Protein AF-0000000076231695 (afdb_homodimer)

Solvent-accessible surface area (backbone atoms only — not comparable to full-atom values): 40391 Å² total; per-residue (Å²): 124,45,79,44,30,39,37,24,34,49,42,53,36,46,83,94,70,37,76,66,45,71,62,25,52,51,51,45,23,57,52,56,47,72,49,80,60,38,36,36,32,37,24,36,56,49,46,66,67,58,51,53,50,30,48,64,56,20,37,88,63,33,64,25,69,52,72,54,44,28,55,13,73,55,15,42,12,37,33,40,37,20,50,41,51,55,55,44,73,44,76,46,67,47,86,55,49,69,53,78,84,43,70,92,47,70,50,48,46,25,36,36,31,43,37,34,35,35,29,51,41,95,85,50,59,33,41,42,32,34,32,43,50,53,69,58,77,26,90,86,39,72,86,42,29,45,58,42,43,40,32,50,42,35,46,50,47,38,51,48,54,53,46,53,49,54,63,76,50,38,43,39,43,30,25,40,52,50,42,46,78,83,38,72,32,47,42,41,40,38,69,70,67,54,33,38,54,38,72,78,60,23,72,42,70,50,80,77,67,52,22,31,37,40,86,86,44,78,78,38,77,60,85,53,76,58,38,41,28,58,48,49,29,29,28,88,38,47,48,31,59,30,37,42,68,33,64,45,69,38,84,100,49,95,47,45,43,29,61,32,39,16,43,32,37,35,31,41,38,42,79,81,61,79,56,68,70,64,80,78,50,74,58,62,61,46,42,54,51,49,48,53,51,33,50,37,24,50,49,38,22,49,62,37,60,54,71,53,59,64,55,54,51,50,40,50,51,48,46,47,51,46,57,46,46,53,59,42,52,33,70,42,82,76,51,57,58,55,66,31,73,64,26,48,52,52,50,54,49,37,53,52,44,51,40,52,41,52,52,48,50,46,40,64,72,35,50,30,52,13,49,20,29,36,25,48,27,52,30,51,53,47,48,41,41,45,52,43,46,51,52,56,50,52,58,65,72,98,126,45,79,44,31,39,39,25,33,48,42,53,38,47,82,93,70,37,78,66,45,72,61,26,52,52,51,47,22,56,52,57,47,73,50,81,61,38,35,36,35,37,23,36,56,50,45,66,66,58,53,52,51,30,47,63,57,21,37,88,63,34,64,26,70,51,73,53,44,26,54,14,74,58,16,40,11,38,33,41,37,20,51,41,52,56,56,44,76,44,76,45,67,48,87,56,46,68,54,78,85,43,70,91,47,69,47,48,48,30,29,34,30,42,37,33,34,36,29,52,41,95,85,49,60,34,40,40,32,35,32,45,51,54,70,57,79,27,90,86,38,72,86,41,30,44,58,42,44,38,31,49,41,35,45,50,46,38,50,47,55,52,45,53,48,55,63,76,51,38,43,40,43,30,24,39,51,50,42,46,78,83,38,73,29,49,45,41,38,39,68,69,66,53,33,37,52,39,72,78,60,23,72,40,72,47,80,76,68,50,22,29,37,40,86,86,43,78,77,39,79,60,84,52,77,58,36,40,30,59,48,49,28,29,28,88,39,45,47,30,58,29,36,40,67,33,65,44,70,38,84,99,49,95,47,45,42,28,62,32,39,16,43,32,38,35,31,41,37,41,79,81,60,78,56,68,70,62,81,76,52,74,56,62,61,46,42,54,51,50,49,53,52,34,51,37,24,50,49,38,23,50,63,38,58,55,72,54,60,64,54,54,52,50,40,51,51,49,47,46,50,47,56,46,45,53,58,39,56,33,67,42,83,79,49,62,57,55,65,32,74,61,26,48,52,51,51,53,50,36,53,52,44,49,39,51,42,51,50,48,48,44,40,65,72,35,51,29,51,12,48,20,29,36,25,47,26,51,31,52,53,46,48,41,39,46,50,44,47,49,55,57,51,56,62,67,74,102

InterPro domains:
  IPR005135 Endonuclease/exonuclease/phosphatase [PF03372] (7-239)
  IPR036691 Endonuclease/exonuclease/phosphatase superfamily [G3DSA:3.60.10.10] (1-268)
  IPR036691 Endonuclease/exonuclease/phosphatase superfamily [SSF56219] (2-267)
  IPR038772 Sphingomyelinase C/Sphingomyelin phosphodiesterase 2-like [PTHR16320] (3-238)

Structure (mmCIF, N/CA/C/O backbone):
data_AF-0000000076231695-model_v1
#
loop_
_entity.id
_entity.type
_entity.pdbx_description
1 polymer 'sphingomyelin phosphodiesterase'
#
loop_
_atom_site.group_PDB
_atom_site.id
_atom_site.type_symbol
_atom_site.label_atom_id
_atom_site.label_alt_id
_atom_site.label_comp_id
_atom_site.label_asym_id
_atom_site.label_entity_id
_atom_site.label_seq_id
_atom_site.pdbx_PDB_ins_code
_atom_site.Cartn_x
_atom_site.Cartn_y
_atom_site.Cartn_z
_atom_site.occupancy
_atom_site.B_iso_or_equiv
_atom_site.auth_seq_id
_atom_site.auth_comp_id
_atom_site.auth_asym_id
_atom_site.auth_atom_id
_atom_site.pdbx_PDB_model_num
ATOM 1 N N . MET A 1 1 ? 27.047 -21.094 -11.945 1 81.19 1 MET A N 1
ATOM 2 C CA . MET A 1 1 ? 25.703 -21.156 -12.5 1 81.19 1 MET A CA 1
ATOM 3 C C . MET A 1 1 ? 24.859 -22.188 -11.758 1 81.19 1 MET A C 1
ATOM 5 O O . MET A 1 1 ? 25.359 -23.234 -11.352 1 81.19 1 MET A O 1
ATOM 9 N N . GLU A 1 2 ? 23.656 -21.672 -11.383 1 92.44 2 GLU A N 1
ATOM 10 C CA . GLU A 1 2 ? 22.703 -22.547 -10.695 1 92.44 2 GLU A CA 1
ATOM 11 C C . GLU A 1 2 ? 21.406 -22.656 -11.469 1 92.44 2 GLU A C 1
ATOM 13 O O . GLU A 1 2 ? 21.031 -21.75 -12.219 1 92.44 2 GLU A O 1
ATOM 18 N N . LYS A 1 3 ? 20.844 -23.828 -11.398 1 96.81 3 LYS A N 1
ATOM 19 C CA . LYS A 1 3 ? 19.562 -24.031 -12.062 1 96.81 3 LYS A CA 1
ATOM 20 C C . LYS A 1 3 ? 18.406 -23.828 -11.094 1 96.81 3 LYS A C 1
ATOM 22 O O . LYS A 1 3 ? 18.484 -24.203 -9.93 1 96.81 3 LYS A O 1
ATOM 27 N N . LEU A 1 4 ? 17.391 -23.219 -11.594 1 98.12 4 LEU A N 1
ATOM 28 C CA . LEU A 1 4 ? 16.172 -23 -10.812 1 98.12 4 LEU A CA 1
ATOM 29 C C . LEU A 1 4 ? 14.938 -23.391 -11.625 1 98.12 4 LEU A C 1
ATOM 31 O O . LEU A 1 4 ? 14.789 -22.984 -12.773 1 98.12 4 LEU A O 1
ATOM 35 N N . LYS A 1 5 ? 14.133 -24.188 -11.086 1 98.56 5 LYS A N 1
ATOM 36 C CA . LYS A 1 5 ? 12.844 -24.516 -11.68 1 98.56 5 LYS A CA 1
ATOM 37 C C . LYS A 1 5 ? 11.711 -23.766 -10.969 1 98.56 5 LYS A C 1
ATOM 39 O O . LYS A 1 5 ? 11.555 -23.875 -9.75 1 98.56 5 LYS A O 1
ATOM 44 N N . VAL A 1 6 ? 10.891 -22.953 -11.703 1 98.81 6 VAL A N 1
ATOM 45 C CA . VAL A 1 6 ? 9.875 -22.078 -11.125 1 98.81 6 VAL A CA 1
ATOM 46 C C . VAL A 1 6 ? 8.508 -22.406 -11.727 1 98.81 6 VAL A C 1
ATOM 48 O O . VAL A 1 6 ? 8.398 -22.672 -12.93 1 98.81 6 VAL A O 1
ATOM 51 N N . LEU A 1 7 ? 7.457 -22.391 -10.883 1 98.81 7 LEU A N 1
ATOM 52 C CA . LEU A 1 7 ? 6.082 -22.625 -11.312 1 98.81 7 LEU A CA 1
ATOM 53 C C . LEU A 1 7 ? 5.176 -21.469 -10.906 1 98.81 7 LEU A C 1
ATOM 55 O O . LEU A 1 7 ? 5.277 -20.953 -9.789 1 98.81 7 LEU A O 1
ATOM 59 N N . SER A 1 8 ? 4.332 -21.031 -11.773 1 98.75 8 SER A N 1
ATOM 60 C CA . SER A 1 8 ? 3.201 -20.156 -11.477 1 98.75 8 SER A CA 1
ATOM 61 C C . SER A 1 8 ? 1.878 -20.828 -11.828 1 98.75 8 SER A C 1
ATOM 63 O O . SER A 1 8 ? 1.738 -21.406 -12.906 1 98.75 8 SER A O 1
ATOM 65 N N . LEU A 1 9 ? 0.891 -20.797 -10.93 1 98.81 9 LEU A N 1
ATOM 66 C CA . LEU A 1 9 ? -0.422 -21.375 -11.203 1 98.81 9 LEU A CA 1
ATOM 67 C C . LEU A 1 9 ? -1.515 -20.609 -10.461 1 98.81 9 LEU A C 1
ATOM 69 O O . LEU A 1 9 ? -1.429 -20.422 -9.25 1 98.81 9 LEU A O 1
ATOM 73 N N . ASN A 1 10 ? -2.439 -20.109 -11.156 1 98.19 10 ASN A N 1
ATOM 74 C CA . ASN A 1 10 ? -3.709 -19.734 -10.547 1 98.19 10 ASN A CA 1
ATOM 75 C C . ASN A 1 10 ? -4.555 -20.953 -10.203 1 98.19 10 ASN A C 1
ATOM 77 O O . ASN A 1 10 ? -5.004 -21.672 -11.094 1 98.19 10 ASN A O 1
ATOM 81 N N . CYS A 1 11 ? -4.902 -21.109 -8.945 1 98.06 11 CYS A N 1
ATOM 82 C CA . CYS A 1 11 ? -5.488 -22.359 -8.469 1 98.06 11 CYS A CA 1
ATOM 83 C C . CYS A 1 11 ? -7.008 -22.312 -8.562 1 98.06 11 CYS A C 1
ATOM 85 O O . CYS A 1 11 ? -7.676 -23.328 -8.336 1 98.06 11 CYS A O 1
ATOM 87 N N . TRP A 1 12 ? -7.582 -21.219 -8.867 1 96.44 12 TRP A N 1
ATOM 88 C CA . TRP A 1 12 ? -9.031 -21.078 -8.938 1 96.44 12 TRP A CA 1
ATOM 89 C C . TRP A 1 12 ? -9.695 -21.609 -7.668 1 96.44 12 TRP A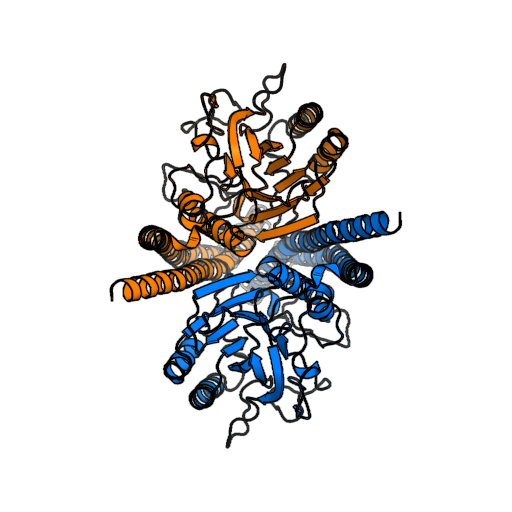 C 1
ATOM 91 O O . TRP A 1 12 ? -10.594 -22.453 -7.742 1 96.44 12 TRP A O 1
ATOM 101 N N . GLY A 1 13 ? -9.211 -21.156 -6.512 1 94.56 13 GLY A N 1
ATOM 102 C CA . GLY A 1 13 ? -9.625 -21.719 -5.238 1 94.56 13 GLY A CA 1
ATOM 103 C C . GLY A 1 13 ? -10.758 -20.953 -4.578 1 94.56 13 GLY A C 1
ATOM 104 O O . GLY A 1 13 ? -10.688 -20.641 -3.389 1 94.56 13 GLY A O 1
ATOM 105 N N . LEU A 1 14 ? -11.758 -20.609 -5.293 1 89.06 14 LEU A N 1
ATOM 106 C CA . LEU A 1 14 ? -12.906 -19.906 -4.746 1 89.06 14 LEU A CA 1
ATOM 107 C C . LEU A 1 14 ? -13.867 -20.875 -4.059 1 89.06 14 LEU A C 1
ATOM 109 O O . LEU A 1 14 ? -14.555 -21.656 -4.727 1 89.06 14 LEU A O 1
ATOM 113 N N . ARG A 1 15 ? -14.023 -20.688 -2.805 1 88.12 15 ARG A N 1
ATOM 114 C CA . ARG A 1 15 ? -14.914 -21.578 -2.051 1 88.12 15 ARG A CA 1
ATOM 115 C C . ARG A 1 15 ? -16.359 -21.422 -2.523 1 88.12 15 ARG A C 1
ATOM 117 O O . ARG A 1 15 ? -16.844 -20.312 -2.719 1 88.12 15 ARG A O 1
ATOM 124 N N . PHE A 1 16 ? -17.094 -22.438 -2.824 1 87.12 16 PHE A N 1
ATOM 125 C CA . PHE A 1 16 ? -18.5 -22.547 -3.189 1 87.12 16 PHE A CA 1
ATOM 126 C C . PHE A 1 16 ? -18.703 -22.234 -4.668 1 87.12 16 PHE A C 1
ATOM 128 O O . PHE A 1 16 ? -19.766 -22.531 -5.234 1 87.12 16 PHE A O 1
ATOM 135 N N . LEU A 1 17 ? -17.703 -21.625 -5.312 1 87.12 17 LEU A N 1
ATOM 136 C CA . LEU A 1 17 ? -17.875 -21.25 -6.711 1 87.12 17 LEU A CA 1
ATOM 137 C C . LEU A 1 17 ? -17.062 -22.156 -7.621 1 87.12 17 LEU A C 1
ATOM 139 O O . LEU A 1 17 ? -17.547 -22.578 -8.68 1 87.12 17 LEU A O 1
ATOM 143 N N . SER A 1 18 ? -15.867 -22.453 -7.184 1 93.56 18 SER A N 1
ATOM 144 C CA . SER A 1 18 ? -15.016 -23.312 -7.992 1 93.56 18 SER A CA 1
ATOM 145 C C . SER A 1 18 ? -15.469 -24.766 -7.922 1 93.56 18 SER A C 1
ATOM 147 O O . SER A 1 18 ? -15.844 -25.25 -6.855 1 93.56 18 SER A O 1
ATOM 149 N N . LYS A 1 19 ? -15.445 -25.438 -9.016 1 94.81 19 LYS A N 1
ATOM 150 C CA . LYS A 1 19 ? -15.852 -26.844 -9.094 1 94.81 19 LYS A CA 1
ATOM 151 C C . LYS A 1 19 ? -14.75 -27.766 -8.602 1 94.81 19 LYS A C 1
ATOM 153 O O . LYS A 1 19 ? -13.562 -27.5 -8.812 1 94.81 19 LYS A O 1
ATOM 158 N N . ASP A 1 20 ? -15.172 -28.844 -7.902 1 96.44 20 ASP A N 1
ATOM 159 C CA . ASP A 1 20 ? -14.273 -29.922 -7.484 1 96.44 20 ASP A CA 1
ATOM 160 C C . ASP A 1 20 ? -13.094 -29.375 -6.688 1 96.44 20 ASP A C 1
ATOM 162 O O . ASP A 1 20 ? -11.969 -29.844 -6.832 1 96.44 20 ASP A O 1
ATOM 166 N N . LEU A 1 21 ? -13.266 -28.359 -5.922 1 97 21 LEU A N 1
ATOM 167 C CA . LEU A 1 21 ? -12.203 -27.562 -5.312 1 97 21 LEU A CA 1
ATOM 168 C C . LEU A 1 21 ? -11.328 -28.422 -4.406 1 97 21 LEU A C 1
ATOM 170 O O . LEU A 1 21 ? -10.109 -28.469 -4.578 1 97 21 LEU A O 1
ATOM 174 N N . ASP A 1 22 ? -11.906 -29.188 -3.465 1 96.88 22 ASP A N 1
ATOM 175 C CA . ASP A 1 22 ? -11.141 -29.953 -2.49 1 96.88 22 ASP A CA 1
ATOM 176 C C . ASP A 1 22 ? -10.32 -31.047 -3.176 1 96.88 22 ASP A C 1
ATOM 178 O O . ASP A 1 22 ? -9.164 -31.281 -2.82 1 96.88 22 ASP A O 1
ATOM 182 N N . GLN A 1 23 ? -10.945 -31.656 -4.141 1 96.62 23 GLN A N 1
ATOM 183 C CA . GLN A 1 23 ? -10.258 -32.719 -4.879 1 96.62 23 GLN A CA 1
ATOM 184 C C . GLN A 1 23 ? -9.086 -32.156 -5.684 1 96.62 23 GLN A C 1
ATOM 186 O O . GLN A 1 23 ? -8.008 -32.719 -5.707 1 96.62 23 GLN A O 1
ATOM 191 N N . ARG A 1 24 ? -9.297 -31.047 -6.348 1 97.81 24 ARG A N 1
ATOM 192 C CA . ARG A 1 24 ? -8.258 -30.422 -7.168 1 97.81 24 ARG A CA 1
ATOM 193 C C . ARG A 1 24 ? -7.082 -29.969 -6.316 1 97.81 24 ARG A C 1
ATOM 195 O O . ARG A 1 24 ? -5.922 -30.203 -6.676 1 97.81 24 ARG A O 1
ATOM 202 N N . MET A 1 25 ? -7.395 -29.391 -5.145 1 98.06 25 MET A N 1
ATOM 203 C CA . MET A 1 25 ? -6.344 -28.875 -4.27 1 98.06 25 MET A CA 1
ATOM 204 C C . MET A 1 25 ? -5.539 -30.016 -3.66 1 98.06 25 MET A C 1
ATOM 206 O O . MET A 1 25 ? -4.32 -29.922 -3.508 1 98.06 25 MET A O 1
ATOM 210 N N . ALA A 1 26 ? -6.211 -31.062 -3.318 1 97.56 26 ALA A N 1
ATOM 211 C CA . ALA A 1 26 ? -5.516 -32.25 -2.818 1 97.56 26 ALA A CA 1
ATOM 212 C C . ALA A 1 26 ? -4.594 -32.812 -3.885 1 97.56 26 ALA A C 1
ATOM 214 O O . ALA A 1 26 ? -3.449 -33.188 -3.596 1 97.56 26 ALA A O 1
ATOM 215 N N . ALA A 1 27 ? -5.125 -32.938 -5.09 1 98.19 27 ALA A N 1
ATOM 216 C CA . ALA A 1 27 ? -4.344 -33.469 -6.203 1 98.19 27 ALA A CA 1
ATOM 217 C C . ALA A 1 27 ? -3.129 -32.594 -6.484 1 98.19 27 ALA A C 1
ATOM 219 O O . ALA A 1 27 ? -2.059 -33.094 -6.836 1 98.19 27 ALA A O 1
ATOM 220 N N . LEU A 1 28 ? -3.324 -31.297 -6.402 1 98.44 28 LEU A N 1
ATOM 221 C CA . LEU A 1 28 ? -2.217 -30.375 -6.602 1 98.44 28 LEU A CA 1
ATOM 222 C C . LEU A 1 28 ? -1.108 -30.625 -5.586 1 98.44 28 LEU A C 1
ATOM 224 O O . LEU A 1 28 ? 0.073 -30.641 -5.941 1 98.44 28 LEU A O 1
ATOM 228 N N . GLY A 1 29 ? -1.489 -30.766 -4.305 1 98.38 29 GLY A N 1
ATOM 229 C CA . GLY A 1 29 ? -0.508 -31.109 -3.285 1 98.38 29 GLY A CA 1
ATOM 230 C C . GLY A 1 29 ? 0.291 -32.344 -3.619 1 98.38 29 GLY A C 1
ATOM 231 O O . GLY A 1 29 ? 1.512 -32.375 -3.447 1 98.38 29 GLY A O 1
ATOM 232 N N . ASP A 1 30 ? -0.389 -33.375 -4.09 1 98.06 30 ASP A N 1
ATOM 233 C CA . ASP A 1 30 ? 0.265 -34.625 -4.461 1 98.06 30 ASP A CA 1
ATOM 234 C C . ASP A 1 30 ? 1.251 -34.406 -5.605 1 98.06 30 ASP A C 1
ATOM 236 O O . ASP A 1 30 ? 2.359 -34.938 -5.59 1 98.06 30 ASP A O 1
ATOM 240 N N . LEU A 1 31 ? 0.812 -33.656 -6.57 1 98.06 31 LEU A N 1
ATOM 241 C CA . LEU A 1 31 ? 1.669 -33.375 -7.715 1 98.06 31 LEU A CA 1
ATOM 242 C C . LEU A 1 31 ? 2.934 -32.656 -7.273 1 98.06 31 LEU A C 1
ATOM 244 O O . LEU A 1 31 ? 4.039 -33.031 -7.668 1 98.06 31 LEU A O 1
ATOM 248 N N . LEU A 1 32 ? 2.756 -31.562 -6.492 1 98.12 32 LEU A N 1
ATOM 249 C CA . LEU A 1 32 ? 3.873 -30.719 -6.086 1 98.12 32 LEU A CA 1
ATOM 250 C C . LEU A 1 32 ? 4.828 -31.484 -5.18 1 98.12 32 LEU A C 1
ATOM 252 O O . LEU A 1 32 ? 6.039 -31.234 -5.191 1 98.12 32 LEU A O 1
ATOM 256 N N . ALA A 1 33 ? 4.309 -32.469 -4.426 1 97.75 33 ALA A N 1
ATOM 257 C CA . ALA A 1 33 ? 5.129 -33.25 -3.525 1 97.75 33 ALA A CA 1
ATOM 258 C C . ALA A 1 33 ? 6.109 -34.125 -4.305 1 97.75 33 ALA A C 1
ATOM 260 O O . ALA A 1 33 ? 7.133 -34.562 -3.766 1 97.75 33 ALA A O 1
ATOM 261 N N . LYS A 1 34 ? 5.797 -34.375 -5.531 1 96.38 34 LYS A N 1
ATOM 262 C CA . LYS A 1 34 ? 6.633 -35.219 -6.371 1 96.38 34 LYS A CA 1
ATOM 263 C C . LYS A 1 34 ? 7.43 -34.406 -7.371 1 96.38 3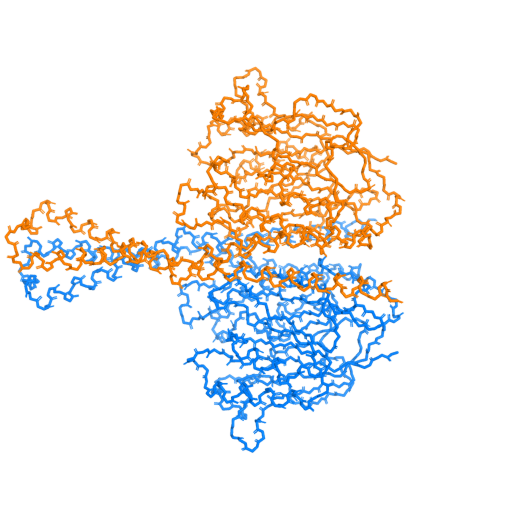4 LYS A C 1
ATOM 265 O O . LYS A 1 34 ? 8.164 -34.938 -8.195 1 96.38 34 LYS A O 1
ATOM 270 N N . SER A 1 35 ? 7.297 -33.156 -7.242 1 95.5 35 SER A N 1
ATOM 271 C CA . SER A 1 35 ? 7.934 -32.281 -8.219 1 95.5 35 SER A CA 1
ATOM 272 C C . SER A 1 35 ? 9.32 -31.828 -7.758 1 95.5 35 SER A C 1
ATOM 274 O O . SER A 1 35 ? 9.758 -32.188 -6.664 1 95.5 35 SER A O 1
ATOM 276 N N . ASP A 1 36 ? 10.062 -31.219 -8.617 1 97.12 36 ASP A N 1
ATOM 277 C CA . ASP A 1 36 ? 11.406 -30.734 -8.305 1 97.12 36 ASP A CA 1
ATOM 278 C C . ASP A 1 36 ? 11.484 -29.219 -8.422 1 97.12 36 ASP A C 1
ATOM 280 O O . ASP A 1 36 ? 12.508 -28.672 -8.859 1 97.12 36 ASP A O 1
ATOM 284 N N . TYR A 1 37 ? 10.383 -28.531 -8.234 1 98.44 37 TYR A N 1
ATOM 285 C CA . TYR A 1 37 ? 10.375 -27.078 -8.273 1 98.44 37 TYR A CA 1
ATOM 286 C C . TYR A 1 37 ? 11.227 -26.484 -7.148 1 98.44 37 TYR A C 1
ATOM 288 O O . TYR A 1 37 ? 11.289 -27.062 -6.055 1 98.44 37 TYR A O 1
ATOM 296 N N . ASP A 1 38 ? 11.859 -25.375 -7.41 1 98.75 38 ASP A N 1
ATOM 297 C CA . ASP A 1 38 ? 12.617 -24.656 -6.395 1 98.75 38 ASP A CA 1
ATOM 298 C C . ASP A 1 38 ? 11.781 -23.531 -5.789 1 98.75 38 ASP A C 1
ATOM 300 O O . ASP A 1 38 ? 11.938 -23.188 -4.613 1 98.75 38 ASP A O 1
ATOM 304 N N . ILE A 1 39 ? 11 -22.859 -6.598 1 98.81 39 ILE A N 1
ATOM 305 C CA . ILE A 1 39 ? 10.125 -21.781 -6.18 1 98.81 39 ILE A CA 1
ATOM 306 C C . ILE A 1 39 ? 8.773 -21.906 -6.879 1 98.81 39 ILE A C 1
ATOM 308 O O . ILE A 1 39 ? 8.711 -22.203 -8.078 1 98.81 39 ILE A O 1
ATOM 312 N N . ILE A 1 40 ? 7.668 -21.719 -6.133 1 98.88 40 ILE A N 1
ATOM 313 C CA . ILE A 1 40 ? 6.316 -21.797 -6.676 1 98.88 40 ILE A CA 1
ATOM 314 C C . ILE A 1 40 ? 5.531 -20.547 -6.281 1 98.88 40 ILE A C 1
ATOM 316 O O . ILE A 1 40 ? 5.535 -20.156 -5.117 1 98.88 40 ILE A O 1
ATOM 320 N N . GLY A 1 41 ? 4.945 -19.844 -7.219 1 98.81 41 GLY A N 1
ATOM 321 C CA . GLY A 1 41 ? 3.955 -18.797 -6.969 1 98.81 41 GLY A CA 1
ATOM 322 C C . GLY A 1 41 ? 2.539 -19.234 -7.305 1 98.81 41 GLY A C 1
ATOM 323 O O . GLY A 1 41 ? 2.223 -19.484 -8.469 1 98.81 41 GLY A O 1
ATOM 324 N N . LEU A 1 42 ? 1.695 -19.312 -6.297 1 98.75 42 LEU A N 1
ATOM 325 C CA . LEU A 1 42 ? 0.297 -19.672 -6.508 1 98.75 42 LEU A CA 1
ATOM 326 C C . LEU A 1 42 ? -0.609 -18.469 -6.316 1 98.75 42 LEU A C 1
ATOM 328 O O . LEU A 1 42 ? -0.314 -17.578 -5.508 1 98.75 42 LEU A O 1
ATOM 332 N N . GLN A 1 43 ? -1.635 -18.406 -7.07 1 97.69 43 GLN A N 1
ATOM 333 C CA . GLN A 1 43 ? -2.688 -17.406 -6.926 1 97.69 43 GLN A CA 1
ATOM 334 C C . GLN A 1 43 ? -4.031 -18.062 -6.629 1 97.69 43 GLN A C 1
ATOM 336 O O . GLN A 1 43 ? -4.211 -19.266 -6.863 1 97.69 43 GLN A O 1
ATOM 341 N N . GLU A 1 44 ? -4.934 -17.344 -6.012 1 95.56 44 GLU A N 1
ATOM 342 C CA . GLU A 1 44 ? -6.301 -17.719 -5.664 1 95.56 44 GLU A CA 1
ATOM 343 C C . GLU A 1 44 ? -6.32 -18.922 -4.715 1 95.56 44 GLU A C 1
ATOM 345 O O . GLU A 1 44 ? -7.129 -19.844 -4.883 1 95.56 44 GLU A O 1
ATOM 350 N N . VAL A 1 45 ? -5.379 -18.953 -3.879 1 95.69 45 VAL A N 1
ATOM 351 C CA . VAL A 1 45 ? -5.465 -19.844 -2.727 1 95.69 45 VAL A CA 1
ATOM 352 C C . VAL A 1 45 ? -6.16 -19.141 -1.569 1 95.69 45 VAL A C 1
ATOM 354 O O . VAL A 1 45 ? -5.508 -18.703 -0.622 1 95.69 45 VAL A O 1
ATOM 357 N N . TRP A 1 46 ? -7.434 -19.141 -1.578 1 90.44 46 TRP A N 1
ATOM 358 C CA . TRP A 1 46 ? -8.227 -18.297 -0.686 1 90.44 46 TRP A CA 1
ATOM 359 C C . TRP A 1 46 ? -8.516 -19.016 0.626 1 90.44 46 TRP A C 1
ATOM 361 O O . TRP A 1 46 ? -8.656 -18.375 1.672 1 90.44 46 TRP A O 1
ATOM 371 N N . VAL A 1 47 ? -8.594 -20.25 0.546 1 91.06 47 VAL A N 1
ATOM 372 C CA . VAL A 1 47 ? -8.961 -21.062 1.71 1 91.06 47 VAL A CA 1
ATOM 373 C C . VAL A 1 47 ? -7.699 -21.469 2.469 1 91.06 47 VAL A C 1
ATOM 375 O O . VAL A 1 47 ? -6.84 -22.172 1.927 1 91.06 47 VAL A O 1
ATOM 378 N N . GLU A 1 48 ? -7.605 -21.078 3.725 1 91.56 48 GLU A N 1
ATOM 379 C CA . GLU A 1 48 ? -6.418 -21.344 4.531 1 91.56 48 GLU A CA 1
ATOM 380 C C . GLU A 1 48 ? -6.152 -22.844 4.652 1 91.56 48 GLU A C 1
ATOM 382 O O . GLU A 1 48 ? -5 -23.281 4.617 1 91.56 48 GLU A O 1
ATOM 387 N N . GLU A 1 49 ? -7.199 -23.609 4.734 1 94.88 49 GLU A N 1
ATOM 388 C CA . GLU A 1 49 ? -7.055 -25.047 4.883 1 94.88 49 GLU A CA 1
ATOM 389 C C . GLU A 1 49 ? -6.359 -25.656 3.67 1 94.88 49 GLU A C 1
ATOM 391 O O . GLU A 1 49 ? -5.598 -26.625 3.803 1 94.88 49 GLU A O 1
ATOM 396 N N . HIS A 1 50 ? -6.695 -25.203 2.551 1 97.12 50 HIS A N 1
ATOM 397 C CA . HIS A 1 50 ? -6.035 -25.688 1.344 1 97.12 50 HIS A CA 1
ATOM 398 C C . HIS A 1 50 ? -4.547 -25.359 1.36 1 97.12 50 HIS A C 1
ATOM 400 O O . HIS A 1 50 ? -3.719 -26.203 1.013 1 97.12 50 HIS A O 1
ATOM 406 N N . TYR A 1 51 ? -4.188 -24.141 1.781 1 96.56 51 TYR A N 1
ATOM 407 C CA . TYR A 1 51 ? -2.791 -23.734 1.92 1 96.56 51 TYR A CA 1
ATOM 408 C C . TYR A 1 51 ? -2.053 -24.656 2.881 1 96.56 51 TYR A C 1
ATOM 410 O O . TYR A 1 51 ? -0.976 -25.172 2.561 1 96.56 51 TYR A O 1
ATOM 418 N N . LEU A 1 52 ? -2.666 -24.906 4.008 1 97.31 52 LEU A N 1
ATOM 419 C CA . LEU A 1 52 ? -2.033 -25.719 5.039 1 97.31 52 LEU A CA 1
ATOM 420 C C . LEU A 1 52 ? -1.856 -27.156 4.57 1 97.31 52 LEU A C 1
ATOM 422 O O . LEU A 1 52 ? -0.838 -27.781 4.859 1 97.31 52 LEU A O 1
ATOM 426 N N . SER A 1 53 ? -2.838 -27.641 3.877 1 98 53 SER A N 1
ATOM 427 C CA . SER A 1 53 ? -2.768 -29 3.355 1 98 53 SER A CA 1
ATOM 428 C C . SER A 1 53 ? -1.632 -29.141 2.352 1 98 53 SER A C 1
ATOM 430 O O . SER A 1 53 ? -0.854 -30.094 2.424 1 98 53 SER A O 1
ATOM 432 N N . ILE A 1 54 ? -1.527 -28.25 1.43 1 98.44 54 ILE A N 1
ATOM 433 C CA . ILE A 1 54 ? -0.455 -28.281 0.441 1 98.44 54 ILE A CA 1
ATOM 434 C C . ILE A 1 54 ? 0.896 -28.141 1.139 1 98.44 54 ILE A C 1
ATOM 436 O O . ILE A 1 54 ? 1.826 -28.906 0.864 1 98.44 54 ILE A O 1
ATOM 440 N N . LYS A 1 55 ? 0.983 -27.172 2.037 1 98.31 55 LYS A N 1
ATOM 441 C CA . LYS A 1 55 ? 2.205 -26.922 2.797 1 98.31 55 LYS A CA 1
ATOM 442 C C . LYS A 1 55 ? 2.697 -28.203 3.479 1 98.31 55 LYS A C 1
ATOM 444 O O . LYS A 1 55 ? 3.889 -28.516 3.432 1 98.31 55 LYS A O 1
ATOM 449 N N . GLU A 1 56 ? 1.805 -28.875 4.09 1 98.25 56 GLU A N 1
ATOM 450 C CA . GLU A 1 56 ? 2.158 -30.109 4.797 1 98.25 56 GLU A CA 1
ATOM 451 C C . GLU A 1 56 ? 2.68 -31.172 3.832 1 98.25 56 GLU A C 1
ATOM 453 O O . GLU A 1 56 ? 3.668 -31.844 4.121 1 98.25 56 GLU A O 1
ATOM 458 N N . LYS A 1 57 ? 2.082 -31.328 2.752 1 98.12 57 LYS A N 1
ATOM 459 C CA . LYS A 1 57 ? 2.438 -32.375 1.781 1 98.12 57 LYS A CA 1
ATOM 460 C C . LYS A 1 57 ? 3.814 -32.094 1.176 1 98.12 57 LYS A C 1
ATOM 462 O O . LYS A 1 57 ? 4.559 -33.031 0.879 1 98.12 57 LYS A O 1
ATOM 467 N N . ILE A 1 58 ? 4.117 -30.797 1.008 1 98.19 58 ILE A N 1
ATOM 468 C CA . ILE A 1 58 ? 5.305 -30.516 0.209 1 98.19 58 ILE A CA 1
ATOM 469 C C . ILE A 1 58 ? 6.434 -30.031 1.115 1 98.19 58 ILE A C 1
ATOM 471 O O . ILE A 1 58 ? 7.477 -29.578 0.632 1 98.19 58 ILE A O 1
ATOM 475 N N . LYS A 1 59 ? 6.332 -30.094 2.408 1 96.88 59 LYS A N 1
ATOM 476 C CA . LYS A 1 59 ? 7.223 -29.516 3.402 1 96.88 59 LYS A CA 1
ATOM 477 C C . LYS A 1 59 ? 8.633 -30.078 3.273 1 96.88 59 LYS A C 1
ATOM 479 O O . LYS A 1 59 ? 9.609 -29.406 3.641 1 96.88 59 LYS A O 1
ATOM 484 N N . ASN A 1 60 ? 8.82 -31.266 2.701 1 96.19 60 ASN A N 1
ATOM 485 C CA . ASN A 1 60 ? 10.141 -31.875 2.592 1 96.19 60 ASN A CA 1
ATOM 486 C C . ASN A 1 60 ? 10.922 -31.328 1.401 1 96.19 60 ASN A C 1
ATOM 488 O O . ASN A 1 60 ? 12.148 -31.375 1.384 1 96.19 60 ASN A O 1
ATOM 492 N N . ILE A 1 61 ? 10.188 -30.844 0.433 1 96.31 61 ILE A N 1
ATOM 493 C CA . ILE A 1 61 ? 10.836 -30.359 -0.782 1 96.31 61 ILE A CA 1
ATOM 494 C C . ILE A 1 61 ? 10.875 -28.844 -0.774 1 96.31 61 ILE A C 1
ATOM 496 O O . ILE A 1 61 ? 11.875 -28.234 -1.173 1 96.31 61 ILE A O 1
ATOM 500 N N . LEU A 1 62 ? 9.836 -28.219 -0.385 1 98.12 62 LEU A N 1
ATOM 501 C CA . LEU A 1 62 ? 9.695 -26.781 -0.26 1 98.12 62 LEU A CA 1
ATOM 502 C C . LEU A 1 62 ? 9.289 -26.391 1.158 1 98.12 62 LEU A C 1
ATOM 504 O O . LEU A 1 62 ? 8.125 -26.047 1.4 1 98.12 62 LEU A O 1
ATOM 508 N N . PRO A 1 63 ? 10.227 -26.328 2.016 1 97.25 63 PRO A N 1
ATOM 509 C CA . PRO A 1 63 ? 9.914 -26.172 3.438 1 97.25 63 PRO A CA 1
ATOM 510 C C . PRO A 1 63 ? 9.492 -24.75 3.805 1 97.25 63 PRO A C 1
ATOM 512 O O . PRO A 1 63 ? 8.961 -24.516 4.895 1 97.25 63 PRO A O 1
ATOM 515 N N . TYR A 1 64 ? 9.766 -23.781 2.973 1 97.44 64 TYR A N 1
ATOM 516 C CA . TYR A 1 64 ? 9.453 -22.391 3.314 1 97.44 64 TYR A CA 1
ATOM 517 C C . TYR A 1 64 ? 8.281 -21.875 2.484 1 97.44 64 TYR A C 1
ATOM 519 O O . TYR A 1 64 ? 8.172 -22.188 1.296 1 97.44 64 TYR A O 1
ATOM 527 N N . SER A 1 65 ? 7.414 -21.188 3.156 1 97.56 65 SER A N 1
ATOM 528 C CA . SER A 1 65 ? 6.27 -20.641 2.436 1 97.56 65 SER A CA 1
ATOM 529 C C . SER A 1 65 ? 5.711 -19.406 3.143 1 97.56 65 SER A C 1
ATOM 531 O O . SER A 1 65 ? 6.023 -19.172 4.309 1 97.56 65 SER A O 1
ATOM 533 N N . HIS A 1 66 ? 5.016 -18.625 2.432 1 96.75 66 HIS A N 1
ATOM 534 C CA . HIS A 1 66 ? 4.258 -17.516 2.986 1 96.75 66 HIS A CA 1
ATOM 535 C C . HIS A 1 66 ? 2.961 -17.281 2.217 1 96.75 66 HIS A C 1
ATOM 537 O O . HIS A 1 66 ? 2.977 -17.141 0.992 1 96.75 66 HIS A O 1
ATOM 543 N N . ARG A 1 67 ? 1.895 -17.359 2.934 1 95 67 ARG A N 1
ATOM 544 C CA . ARG A 1 67 ? 0.596 -16.969 2.393 1 95 67 ARG A CA 1
ATOM 545 C C . ARG A 1 67 ? 0.256 -15.539 2.766 1 95 67 ARG A C 1
ATOM 547 O O . ARG A 1 67 ? 0.118 -15.211 3.945 1 95 67 ARG A O 1
ATOM 554 N N . PHE A 1 68 ? 0.116 -14.695 1.855 1 93.5 68 PHE A N 1
ATOM 555 C CA . PHE A 1 68 ? -0.175 -13.297 2.117 1 93.5 68 PHE A CA 1
ATOM 556 C C . PHE A 1 68 ? -1.65 -13.102 2.445 1 93.5 68 PHE A C 1
ATOM 558 O O . PHE A 1 68 ? -2.521 -13.562 1.71 1 93.5 68 PHE A O 1
ATOM 565 N N . ILE A 1 69 ? -1.828 -12.445 3.566 1 85.75 69 ILE A N 1
ATOM 566 C CA . ILE A 1 69 ? -3.176 -12.086 3.994 1 85.75 69 ILE A CA 1
ATOM 567 C C . ILE A 1 69 ? -3.361 -10.57 3.895 1 85.75 69 ILE A C 1
ATOM 569 O O . ILE A 1 69 ? -2.578 -9.805 4.461 1 85.75 69 ILE A O 1
ATOM 573 N N . SER A 1 70 ? -4.219 -10.117 3.033 1 71.56 70 SER A N 1
ATOM 574 C CA . SER A 1 70 ? -4.438 -8.68 2.859 1 71.56 70 SER A CA 1
ATOM 575 C C . SER A 1 70 ? -5.719 -8.234 3.559 1 71.56 70 SER A C 1
ATOM 577 O O . SER A 1 70 ? -6.453 -9.055 4.105 1 71.56 70 SER A O 1
ATOM 579 N N . ASN A 1 71 ? -5.844 -6.973 3.588 1 67.81 71 ASN A N 1
ATOM 580 C CA . ASN A 1 71 ? -6.988 -6.34 4.23 1 67.81 71 ASN A CA 1
ATOM 581 C C . ASN A 1 71 ? -8.242 -6.426 3.361 1 67.81 71 ASN A C 1
ATOM 583 O O . ASN A 1 71 ? -9.219 -5.719 3.6 1 67.81 71 ASN A O 1
ATOM 587 N N . GLY A 1 72 ? -8.156 -7.316 2.414 1 65.06 72 GLY A N 1
ATOM 588 C CA . GLY A 1 72 ? -9.383 -7.539 1.666 1 65.06 72 GLY A CA 1
ATOM 589 C C . GLY A 1 72 ? -10.305 -8.562 2.311 1 65.06 72 GLY A C 1
ATOM 590 O O . GLY A 1 72 ? -9.883 -9.297 3.205 1 65.06 72 GLY A O 1
ATOM 591 N N . PHE A 1 73 ? -11.602 -8.562 1.874 1 66.88 73 PHE A N 1
ATOM 592 C CA . PHE A 1 73 ? -12.586 -9.5 2.406 1 66.88 73 PHE A CA 1
ATOM 593 C C . PHE A 1 73 ? -12.102 -10.938 2.254 1 66.88 73 PHE A C 1
ATOM 595 O O . PHE A 1 73 ? -12.25 -11.75 3.168 1 66.88 73 PHE A O 1
ATOM 602 N N . ILE A 1 74 ? -11.477 -11.227 1.116 1 66.44 74 ILE A N 1
ATOM 603 C CA . ILE A 1 74 ? -11.039 -12.594 0.868 1 66.44 74 ILE A CA 1
ATOM 604 C C . ILE A 1 74 ? -9.523 -12.648 0.758 1 66.44 74 ILE A C 1
ATOM 606 O O . ILE A 1 74 ? -8.938 -13.719 0.598 1 66.44 74 ILE A O 1
ATOM 610 N N . SER A 1 75 ? -8.781 -11.547 0.946 1 74.94 75 SER A N 1
ATOM 611 C CA . SER A 1 75 ? -7.328 -11.484 0.901 1 74.94 75 SER A CA 1
ATOM 612 C C . SER A 1 75 ? -6.816 -11.484 -0.536 1 74.94 75 SER A C 1
ATOM 614 O O . SER A 1 75 ? -7.602 -11.359 -1.479 1 74.94 75 SER A O 1
ATOM 616 N N . THR A 1 76 ? -5.484 -11.602 -0.766 1 82 76 THR A N 1
ATOM 617 C CA . THR A 1 76 ? -4.887 -11.555 -2.098 1 82 76 THR A CA 1
ATOM 618 C C . THR A 1 76 ? -4.941 -12.93 -2.76 1 82 76 THR A C 1
ATOM 620 O O . THR A 1 76 ? -4.938 -13.031 -3.988 1 82 76 THR A O 1
ATOM 623 N N . GLY A 1 77 ? -4.855 -13.992 -1.949 1 90.88 77 GLY A N 1
ATOM 624 C CA . GLY A 1 77 ? -4.848 -15.359 -2.447 1 90.88 77 GLY A CA 1
ATOM 625 C C . GLY A 1 77 ? -3.49 -15.797 -2.963 1 90.88 77 GLY A C 1
ATOM 626 O O . GLY A 1 77 ? -3.354 -16.891 -3.51 1 90.88 77 GLY A O 1
ATOM 627 N N . CYS A 1 78 ? -2.498 -14.953 -2.791 1 96.44 78 CYS A N 1
ATOM 628 C CA . CYS A 1 78 ? -1.163 -15.266 -3.289 1 96.44 78 CYS A CA 1
ATOM 629 C C . CYS A 1 78 ? -0.356 -16.031 -2.246 1 96.44 78 CYS A C 1
ATOM 631 O O . CYS A 1 78 ? -0.357 -15.672 -1.068 1 96.44 78 CYS A O 1
ATOM 633 N N . VAL A 1 79 ? 0.281 -17.094 -2.721 1 97.75 79 VAL A N 1
ATOM 634 C CA . VAL A 1 79 ? 1.152 -17.906 -1.885 1 97.75 79 VAL A CA 1
ATOM 635 C C . VAL A 1 79 ? 2.482 -18.141 -2.6 1 97.75 79 VAL A C 1
ATOM 637 O O . VAL A 1 79 ? 2.512 -18.359 -3.814 1 97.75 79 VAL A O 1
ATOM 640 N N . THR A 1 80 ? 3.543 -18.078 -1.867 1 98.56 80 THR A N 1
ATOM 641 C CA . THR A 1 80 ? 4.855 -18.453 -2.379 1 98.56 80 THR A CA 1
ATOM 642 C C . THR A 1 80 ? 5.434 -19.625 -1.588 1 98.56 80 THR A C 1
ATOM 644 O O . THR A 1 80 ? 5.406 -19.625 -0.355 1 98.56 80 THR A O 1
ATOM 647 N N . PHE A 1 81 ? 5.852 -20.641 -2.275 1 98.75 81 PHE A N 1
ATOM 648 C CA . PHE A 1 81 ? 6.637 -21.734 -1.71 1 98.75 81 PHE A CA 1
ATOM 649 C C . PHE A 1 81 ? 8.078 -21.688 -2.207 1 98.75 81 PHE A C 1
ATOM 651 O O . PHE A 1 81 ? 8.328 -21.328 -3.361 1 98.75 81 PHE A O 1
ATOM 658 N N . SER A 1 82 ? 9.008 -22.062 -1.353 1 98.62 82 SER A N 1
ATOM 659 C CA . SER A 1 82 ? 10.414 -21.953 -1.718 1 98.62 82 SER A CA 1
ATOM 660 C C . SER A 1 82 ? 11.234 -23.078 -1.104 1 98.62 82 SER A C 1
ATOM 662 O O . SER A 1 82 ? 11 -23.469 0.041 1 98.62 82 SER A O 1
ATOM 664 N N . LYS A 1 83 ? 12.148 -23.594 -1.891 1 98.38 83 LYS A N 1
ATOM 665 C CA . LYS A 1 83 ? 13.156 -24.547 -1.415 1 98.38 83 LYS A CA 1
ATOM 666 C C . LYS A 1 83 ? 14.141 -23.859 -0.465 1 98.38 83 LYS A C 1
ATOM 668 O O . LYS A 1 83 ? 14.68 -24.5 0.439 1 98.38 83 LYS A O 1
ATOM 673 N N . TYR A 1 84 ? 14.352 -22.594 -0.567 1 97.94 84 TYR A N 1
ATOM 674 C CA . TYR A 1 84 ? 15.312 -21.797 0.202 1 97.94 84 TYR A CA 1
ATOM 675 C C . TYR A 1 84 ? 14.594 -20.906 1.206 1 97.94 84 TYR A C 1
ATOM 677 O O . TYR A 1 84 ? 13.438 -20.547 1.009 1 97.94 84 TYR A O 1
ATOM 685 N N . PRO A 1 85 ? 15.219 -20.5 2.281 1 97.12 85 PRO A N 1
ATOM 686 C CA . PRO A 1 85 ? 14.586 -19.688 3.324 1 97.12 85 PRO A CA 1
ATOM 687 C C . PRO A 1 85 ? 14.039 -18.359 2.793 1 97.12 85 PRO A C 1
ATOM 689 O O . PRO A 1 85 ? 14.688 -17.703 1.971 1 97.12 85 PRO A O 1
ATOM 692 N N . ILE A 1 86 ? 12.875 -18.031 3.207 1 97.31 86 ILE A N 1
ATOM 693 C CA . ILE A 1 86 ? 12.312 -16.688 3.014 1 97.31 86 ILE A CA 1
ATOM 694 C C . ILE A 1 86 ? 12.734 -15.789 4.168 1 97.31 86 ILE A C 1
ATOM 696 O O . ILE A 1 86 ? 12.414 -16.062 5.328 1 97.31 86 ILE A O 1
ATOM 700 N N . ILE A 1 87 ? 13.352 -14.672 3.875 1 95.31 87 ILE A N 1
ATOM 701 C CA . ILE A 1 87 ? 13.953 -13.914 4.965 1 95.31 87 ILE A CA 1
ATOM 702 C C . ILE A 1 87 ? 13.211 -12.594 5.148 1 95.31 87 ILE A C 1
ATOM 704 O O . ILE A 1 87 ? 13.391 -11.906 6.16 1 95.31 87 ILE A O 1
ATOM 708 N N . ASP A 1 88 ? 12.391 -12.273 4.234 1 95.69 88 ASP A N 1
ATOM 709 C CA . ASP A 1 88 ? 11.57 -11.07 4.332 1 95.69 88 ASP A CA 1
ATOM 710 C C . ASP A 1 88 ? 10.375 -11.133 3.381 1 95.69 88 ASP A C 1
ATOM 712 O O . ASP A 1 88 ? 10.352 -11.961 2.469 1 95.69 88 ASP A O 1
ATOM 716 N N . THR A 1 89 ? 9.391 -10.359 3.645 1 95.81 89 THR A N 1
ATOM 717 C CA . THR A 1 89 ? 8.188 -10.297 2.824 1 95.81 89 THR A CA 1
ATOM 718 C C . THR A 1 89 ? 7.863 -8.859 2.441 1 95.81 89 THR A C 1
ATOM 720 O O . THR A 1 89 ? 8.164 -7.93 3.195 1 95.81 89 THR A O 1
ATOM 723 N N . LEU A 1 90 ? 7.344 -8.711 1.299 1 95.12 90 LEU A N 1
ATOM 724 C CA . LEU A 1 90 ? 6.922 -7.43 0.748 1 95.12 90 LEU A CA 1
ATOM 725 C C . LEU A 1 90 ? 5.48 -7.496 0.258 1 95.12 90 LEU A C 1
ATOM 727 O O . LEU A 1 90 ? 5.066 -8.492 -0.339 1 95.12 90 LEU A O 1
ATOM 731 N N . PHE A 1 91 ? 4.766 -6.457 0.578 1 93.44 91 PHE A N 1
ATOM 732 C CA . PHE A 1 91 ? 3.389 -6.457 0.099 1 93.44 91 PHE A CA 1
ATOM 733 C C . PHE A 1 91 ? 2.91 -5.035 -0.163 1 93.44 91 PHE A C 1
ATOM 735 O O . PHE A 1 91 ? 3.191 -4.125 0.62 1 93.44 91 PHE A O 1
ATOM 742 N N . GLN A 1 92 ? 2.242 -4.816 -1.27 1 92.94 92 GLN A N 1
ATOM 743 C CA . GLN A 1 92 ? 1.531 -3.578 -1.572 1 92.94 92 GLN A CA 1
ATOM 744 C C . GLN A 1 92 ? 0.168 -3.867 -2.195 1 92.94 92 GLN A C 1
ATOM 746 O O . GLN A 1 92 ? 0.083 -4.488 -3.256 1 92.94 92 GLN A O 1
ATOM 751 N N . ARG A 1 93 ? -0.784 -3.408 -1.528 1 91.25 93 ARG A N 1
ATOM 752 C CA . ARG A 1 93 ? -2.123 -3.512 -2.1 1 91.25 93 ARG A CA 1
ATOM 753 C C . ARG A 1 93 ? -2.305 -2.529 -3.25 1 91.25 93 ARG A C 1
ATOM 755 O O . ARG A 1 93 ? -1.842 -1.388 -3.178 1 91.25 93 ARG A O 1
ATOM 762 N N . TYR A 1 94 ? -2.979 -2.969 -4.273 1 92.62 94 TYR A N 1
ATOM 763 C CA . TYR A 1 94 ? -3.303 -2.029 -5.344 1 92.62 94 TYR A CA 1
ATOM 764 C C . TYR A 1 94 ? -4.297 -0.979 -4.863 1 92.62 94 TYR A C 1
ATOM 766 O O . TYR A 1 94 ? -5.199 -1.28 -4.078 1 92.62 94 TYR A O 1
ATOM 774 N N . LEU A 1 95 ? -4.211 0.211 -5.332 1 89.75 95 LEU A N 1
ATOM 775 C CA . LEU A 1 95 ? -5.031 1.322 -4.867 1 89.75 95 LEU A CA 1
ATOM 776 C C . LEU A 1 95 ? -6.445 1.229 -5.438 1 89.75 95 LEU A C 1
ATOM 778 O O . LEU A 1 95 ? -7.371 1.85 -4.91 1 89.75 95 LEU A O 1
ATOM 782 N N . PHE A 1 96 ? -6.543 0.461 -6.582 1 90.44 96 PHE A N 1
ATOM 783 C CA . PHE A 1 96 ? -7.84 0.366 -7.238 1 90.44 96 PHE A CA 1
ATOM 784 C C . PHE A 1 96 ? -8.094 -1.056 -7.727 1 90.44 96 PHE A C 1
ATOM 786 O O . PHE A 1 96 ? -7.293 -1.615 -8.477 1 90.44 96 PHE A O 1
ATOM 793 N N . ASN A 1 97 ? -9.219 -1.624 -7.316 1 89.06 97 ASN A N 1
ATOM 794 C CA . ASN A 1 97 ? -9.555 -3.008 -7.637 1 89.06 97 ASN A CA 1
ATOM 795 C C . ASN A 1 97 ? -10.914 -3.111 -8.32 1 89.06 97 ASN A C 1
ATOM 797 O O . ASN A 1 97 ? -11.688 -4.031 -8.039 1 89.06 97 ASN A O 1
ATOM 801 N N . GLY A 1 98 ? -11.211 -2.119 -9.094 1 87.44 98 GLY A N 1
ATOM 802 C CA . GLY A 1 98 ? -12.492 -2.139 -9.797 1 87.44 98 GLY A CA 1
ATOM 803 C C . GLY A 1 98 ? -13.578 -1.386 -9.062 1 87.44 98 GLY A C 1
ATOM 804 O O . GLY A 1 98 ? -13.312 -0.702 -8.07 1 87.44 98 GLY A O 1
ATOM 805 N N . TYR A 1 99 ? -14.773 -1.52 -9.586 1 81.44 99 TYR A N 1
ATOM 806 C CA . TYR A 1 99 ? -15.891 -0.747 -9.055 1 81.44 99 TYR A CA 1
ATOM 807 C C . TYR A 1 99 ? -16.766 -1.607 -8.156 1 81.44 99 TYR A C 1
ATOM 809 O O . TYR A 1 99 ? -17.094 -2.744 -8.5 1 81.44 99 TYR A O 1
ATOM 817 N N . PHE A 1 100 ? -17.188 -1.019 -7.062 1 76.75 100 PHE A N 1
ATOM 818 C CA . PHE A 1 100 ? -18.047 -1.699 -6.105 1 76.75 100 PHE A CA 1
ATOM 819 C C . PHE A 1 100 ? -19.359 -2.113 -6.766 1 76.75 100 PHE A C 1
ATOM 821 O O . PHE A 1 100 ? -19.906 -3.17 -6.449 1 76.75 100 PHE A O 1
ATOM 828 N N . TYR A 1 101 ? -19.844 -1.347 -7.656 1 73.38 101 TYR A N 1
ATOM 829 C CA . TYR A 1 101 ? -21.188 -1.523 -8.211 1 73.38 101 TYR A CA 1
ATOM 830 C C . TYR A 1 101 ? -21.156 -2.504 -9.383 1 73.38 101 TYR A C 1
ATOM 832 O O . TYR A 1 101 ? -22.203 -2.789 -9.977 1 73.38 101 TYR A O 1
ATOM 840 N N . ASP A 1 102 ? -19.922 -2.939 -9.703 1 75.75 102 ASP A N 1
ATOM 841 C CA . ASP A 1 102 ? -19.859 -4.059 -10.633 1 75.75 102 ASP A CA 1
ATOM 842 C C . ASP A 1 102 ? -19.984 -5.395 -9.906 1 75.75 102 ASP A C 1
ATOM 844 O O . ASP A 1 102 ? -19.031 -6.164 -9.844 1 75.75 102 ASP A O 1
ATOM 848 N N . TYR A 1 103 ? -21.156 -5.648 -9.422 1 66.62 103 TYR A N 1
ATOM 849 C CA . TYR A 1 103 ? -21.422 -6.719 -8.469 1 66.62 103 TYR A CA 1
ATOM 850 C C . TYR A 1 103 ? -21.203 -8.086 -9.109 1 66.62 103 TYR A C 1
ATOM 852 O O . TYR A 1 103 ? -20.969 -9.07 -8.406 1 66.62 103 TYR A O 1
ATOM 860 N N . ASN A 1 104 ? -21.219 -8.008 -10.359 1 70.81 104 ASN A N 1
ATOM 861 C CA . ASN A 1 104 ? -21.047 -9.289 -11.047 1 70.81 104 ASN A CA 1
ATOM 862 C C . ASN A 1 104 ? -19.578 -9.656 -11.172 1 70.81 104 ASN A C 1
ATOM 864 O O . ASN A 1 104 ? -19.25 -10.773 -11.578 1 70.81 104 ASN A O 1
ATOM 868 N N . HIS A 1 105 ? -18.844 -8.609 -10.688 1 75.94 105 HIS A N 1
ATOM 869 C CA . HIS A 1 105 ? -17.406 -8.859 -10.75 1 75.94 105 HIS A CA 1
ATOM 870 C C . HIS A 1 105 ? -16.797 -8.898 -9.359 1 75.94 105 HIS A C 1
ATOM 872 O O . HIS A 1 105 ? -17.156 -8.086 -8.492 1 75.94 105 HIS A O 1
ATOM 878 N N . GLY A 1 106 ? -16.156 -9.922 -8.906 1 74 106 GLY A N 1
ATOM 879 C CA . GLY A 1 106 ? -15.734 -10.219 -7.547 1 74 106 GLY A CA 1
ATOM 880 C C . GLY A 1 106 ? -14.398 -9.594 -7.188 1 74 106 GLY A C 1
ATOM 881 O O . GLY A 1 106 ? -13.961 -9.672 -6.039 1 74 106 GLY A O 1
ATOM 882 N N . ASP A 1 107 ? -13.82 -8.734 -8.062 1 81.94 107 ASP A N 1
ATOM 883 C CA . ASP A 1 107 ? -12.453 -8.273 -7.855 1 81.94 107 ASP A CA 1
ATOM 884 C C . ASP A 1 107 ? -12.391 -7.207 -6.77 1 81.94 107 ASP A C 1
ATOM 886 O O . ASP A 1 107 ? -11.422 -7.141 -6.008 1 81.94 107 ASP A O 1
ATOM 890 N N . TRP A 1 108 ? -13.438 -6.387 -6.703 1 79.5 108 TRP A N 1
ATOM 891 C CA . TRP A 1 108 ? -13.445 -5.297 -5.734 1 79.5 108 TRP A CA 1
ATOM 892 C C . TRP A 1 108 ? -13.289 -5.832 -4.312 1 79.5 108 TRP A C 1
ATOM 894 O O . TRP A 1 108 ? -12.641 -5.199 -3.475 1 79.5 108 TRP A O 1
ATOM 904 N N . TYR A 1 109 ? -13.672 -7.105 -4.074 1 76.19 109 TYR A N 1
ATOM 905 C CA . TYR A 1 109 ? -13.719 -7.645 -2.721 1 76.19 109 TYR A CA 1
ATOM 906 C C . TYR A 1 109 ? -12.422 -8.367 -2.379 1 76.19 109 TYR A C 1
ATOM 908 O O . TYR A 1 109 ? -12.156 -8.672 -1.212 1 76.19 109 TYR A O 1
ATOM 916 N N . ALA A 1 110 ? -11.547 -8.773 -3.285 1 75.44 110 ALA A N 1
ATOM 917 C CA . ALA A 1 110 ? -10.375 -9.609 -3.076 1 75.44 110 ALA A CA 1
ATOM 918 C C . ALA A 1 110 ? -9.188 -8.789 -2.58 1 75.44 110 ALA A C 1
ATOM 920 O O . ALA A 1 110 ? -8.281 -9.32 -1.934 1 75.44 110 ALA A O 1
ATOM 921 N N . GLY A 1 111 ? -9.188 -7.523 -2.324 1 78.69 111 GLY A N 1
ATOM 922 C CA . GLY A 1 111 ? -8.031 -6.754 -1.892 1 78.69 111 GLY A CA 1
ATOM 923 C C . GLY A 1 111 ? -6.758 -7.125 -2.629 1 78.69 111 GLY A C 1
ATOM 924 O O . GLY A 1 111 ? -5.727 -7.387 -2.006 1 78.69 111 GLY A O 1
ATOM 925 N N . LYS A 1 112 ? -6.645 -7.195 -3.908 1 89.44 112 LYS A N 1
ATOM 926 C CA . LYS A 1 112 ? -5.551 -7.617 -4.781 1 89.44 112 LYS A CA 1
ATOM 927 C C . LYS A 1 112 ? -4.352 -6.68 -4.652 1 89.44 112 LYS A C 1
ATOM 929 O O . LYS A 1 112 ? -4.512 -5.5 -4.328 1 89.44 112 LYS A O 1
ATOM 934 N N . GLY A 1 113 ? -3.195 -7.258 -4.852 1 93.19 113 GLY A N 1
ATOM 935 C CA . GLY A 1 113 ? -1.944 -6.523 -4.75 1 93.19 113 GLY A CA 1
ATOM 936 C C . GLY A 1 113 ? -0.75 -7.309 -5.258 1 93.19 113 GLY A C 1
ATOM 937 O O . GLY A 1 113 ? -0.908 -8.398 -5.816 1 93.19 113 GLY A O 1
ATOM 938 N N . ILE A 1 114 ? 0.357 -6.727 -5.203 1 96.62 114 ILE A N 1
ATOM 939 C CA . ILE A 1 114 ? 1.613 -7.398 -5.516 1 96.62 114 ILE A CA 1
ATOM 940 C C . ILE A 1 114 ? 2.27 -7.895 -4.23 1 96.62 114 ILE A C 1
ATOM 942 O O . ILE A 1 114 ? 2.342 -7.16 -3.24 1 96.62 114 ILE A O 1
ATOM 946 N N . THR A 1 115 ? 2.633 -9.133 -4.273 1 97 115 THR A N 1
ATOM 947 C CA . THR A 1 115 ? 3.332 -9.766 -3.156 1 97 115 THR A CA 1
ATOM 948 C C . THR A 1 115 ? 4.781 -10.07 -3.529 1 97 115 THR A C 1
ATOM 950 O O . THR A 1 115 ? 5.094 -10.273 -4.703 1 97 115 THR A O 1
ATOM 953 N N . GLY A 1 116 ? 5.656 -10.016 -2.523 1 97.81 116 GLY A N 1
ATOM 954 C CA . GLY A 1 116 ? 7.059 -10.336 -2.723 1 97.81 116 GLY A CA 1
ATOM 955 C C . GLY A 1 116 ? 7.691 -11.008 -1.52 1 97.81 116 GLY A C 1
ATOM 956 O O . GLY A 1 116 ? 7.27 -10.789 -0.383 1 97.81 116 GLY A O 1
ATOM 957 N N . VAL A 1 117 ? 8.617 -11.867 -1.796 1 98.12 117 VAL A N 1
ATOM 958 C CA . VAL A 1 117 ? 9.469 -12.43 -0.753 1 98.12 117 VAL A CA 1
ATOM 959 C C . VAL A 1 117 ? 10.938 -12.297 -1.159 1 98.12 117 VAL A C 1
ATOM 961 O O . VAL A 1 117 ? 11.258 -12.281 -2.35 1 98.12 117 VAL A O 1
ATOM 964 N N . ILE A 1 118 ? 11.758 -12.086 -0.239 1 98.06 118 ILE A N 1
ATOM 965 C CA . ILE A 1 118 ? 13.203 -12.188 -0.441 1 98.06 118 ILE A CA 1
ATOM 966 C C . ILE A 1 118 ? 13.68 -13.586 -0.036 1 98.06 118 ILE A C 1
ATOM 968 O O . ILE A 1 118 ? 13.539 -13.984 1.121 1 98.06 118 ILE A O 1
ATOM 972 N N . ILE A 1 119 ? 14.227 -14.312 -1.017 1 98.19 119 ILE A N 1
ATOM 973 C CA . ILE A 1 119 ? 14.656 -15.695 -0.835 1 98.19 119 ILE A CA 1
ATOM 974 C C . ILE A 1 119 ? 16.172 -15.734 -0.643 1 98.19 119 ILE A C 1
ATOM 976 O O . ILE A 1 119 ? 16.922 -15.211 -1.465 1 98.19 119 ILE A O 1
ATOM 980 N N . LYS A 1 120 ? 16.594 -16.375 0.417 1 97 120 LYS A N 1
ATOM 981 C CA . LYS A 1 120 ? 18.031 -16.547 0.683 1 97 120 LYS A CA 1
ATOM 982 C C . LYS A 1 120 ? 18.578 -17.734 -0.092 1 97 120 LYS A C 1
ATOM 984 O O . LYS A 1 120 ? 18.797 -18.812 0.476 1 97 120 LYS A O 1
ATOM 989 N N . HIS A 1 121 ? 18.828 -17.562 -1.347 1 97.69 121 HIS A N 1
ATOM 990 C CA . HIS A 1 121 ? 19.547 -18.562 -2.135 1 97.69 121 HIS A CA 1
ATOM 991 C C . HIS A 1 121 ? 21.016 -18.656 -1.73 1 97.69 121 HIS A C 1
ATOM 993 O O . HIS A 1 121 ? 21.625 -17.625 -1.396 1 97.69 121 HIS A O 1
ATOM 999 N N . PRO A 1 122 ? 21.609 -19.797 -1.783 1 96.31 122 PRO A N 1
ATOM 1000 C CA . PRO A 1 122 ? 23 -19.953 -1.318 1 96.31 122 PRO A CA 1
ATOM 1001 C C . PRO A 1 122 ? 23.969 -19.016 -2.021 1 96.31 122 PRO A C 1
ATOM 1003 O O . PRO A 1 122 ? 24.984 -18.625 -1.448 1 96.31 122 PRO A O 1
ATOM 1006 N N . LYS A 1 123 ? 23.703 -18.625 -3.244 1 96.69 123 LYS A N 1
ATOM 1007 C CA . LYS A 1 123 ? 24.625 -17.812 -4.02 1 96.69 123 LYS A CA 1
ATOM 1008 C C . LYS A 1 123 ? 24.312 -16.328 -3.865 1 96.69 123 LYS A C 1
ATOM 1010 O O . LYS A 1 123 ? 25.234 -15.5 -3.775 1 96.69 123 LYS A O 1
ATOM 1015 N N . LYS A 1 124 ? 23.094 -15.945 -3.908 1 96.12 124 LYS A N 1
ATOM 1016 C CA . LYS A 1 124 ? 22.641 -14.555 -3.861 1 96.12 124 LYS A CA 1
ATOM 1017 C C . LYS A 1 124 ? 21.141 -14.469 -3.562 1 96.12 124 LYS A C 1
ATOM 1019 O O . LYS A 1 124 ? 20.359 -15.297 -4.039 1 96.12 124 LYS A O 1
ATOM 1024 N N . ASP A 1 125 ? 20.797 -13.469 -2.799 1 97.25 125 ASP A N 1
ATOM 1025 C CA . ASP A 1 125 ? 19.375 -13.297 -2.504 1 97.25 125 ASP A CA 1
ATOM 1026 C C . ASP A 1 125 ? 18.562 -13.062 -3.781 1 97.25 125 ASP A C 1
ATOM 1028 O O . ASP A 1 125 ? 19.016 -12.352 -4.684 1 97.25 125 ASP A O 1
ATOM 1032 N N . ILE A 1 126 ? 17.391 -13.648 -3.857 1 98.5 126 ILE A N 1
ATOM 1033 C CA . ILE A 1 126 ? 16.516 -13.516 -5.008 1 98.5 126 ILE A CA 1
ATOM 1034 C C . ILE A 1 126 ? 15.211 -12.836 -4.574 1 98.5 126 ILE A C 1
ATOM 1036 O O . ILE A 1 126 ? 14.594 -13.234 -3.582 1 98.5 126 ILE A O 1
ATOM 1040 N N . TYR A 1 127 ? 14.844 -11.742 -5.254 1 98.75 127 TYR A N 1
ATOM 1041 C CA . TYR A 1 127 ? 13.523 -11.148 -5.086 1 98.75 127 TYR A CA 1
ATOM 1042 C C . TYR A 1 127 ? 12.484 -11.883 -5.938 1 98.75 127 TYR A C 1
ATOM 1044 O O . TYR A 1 127 ? 12.586 -11.898 -7.164 1 98.75 127 TYR A O 1
ATOM 1052 N N . PHE A 1 128 ? 11.539 -12.531 -5.273 1 98.88 128 PHE A N 1
ATOM 1053 C CA . PHE A 1 128 ? 10.484 -13.25 -5.98 1 98.88 128 PHE A CA 1
ATOM 1054 C C . PHE A 1 128 ? 9.133 -12.578 -5.762 1 98.88 128 PHE A C 1
ATOM 1056 O O . PHE A 1 128 ? 8.672 -12.453 -4.625 1 98.88 128 PHE A O 1
ATOM 1063 N N . PHE A 1 129 ? 8.523 -12.141 -6.832 1 98.88 129 PHE A N 1
ATOM 1064 C CA . PHE A 1 129 ? 7.234 -11.461 -6.762 1 98.88 129 PHE A CA 1
ATOM 1065 C C . PHE A 1 129 ? 6.133 -12.336 -7.352 1 98.88 129 PHE A C 1
ATOM 1067 O O . PHE A 1 129 ? 6.395 -13.172 -8.219 1 98.88 129 PHE A O 1
ATOM 1074 N N . ASN A 1 130 ? 4.93 -12.203 -6.871 1 98.62 130 ASN A N 1
ATOM 1075 C CA . ASN A 1 130 ? 3.713 -12.898 -7.273 1 98.62 130 ASN A CA 1
ATOM 1076 C C . ASN A 1 130 ? 2.496 -11.984 -7.223 1 98.62 130 ASN A C 1
ATOM 1078 O O . ASN A 1 130 ? 2.365 -11.164 -6.309 1 98.62 130 ASN A O 1
ATOM 1082 N N . THR A 1 131 ? 1.638 -12.031 -8.25 1 97.88 131 THR A N 1
ATOM 1083 C CA . THR A 1 131 ? 0.496 -11.125 -8.25 1 97.88 131 THR A CA 1
ATOM 1084 C C . THR A 1 131 ? -0.716 -11.781 -8.906 1 97.88 131 THR A C 1
ATOM 1086 O O . THR A 1 131 ? -0.578 -12.766 -9.633 1 97.88 131 THR A O 1
ATOM 1089 N N . HIS A 1 132 ? -1.854 -11.375 -8.586 1 96.62 132 HIS A N 1
ATOM 1090 C CA . HIS A 1 132 ? -3.139 -11.648 -9.219 1 96.62 132 HIS A CA 1
ATOM 1091 C C . HIS A 1 132 ? -3.9 -10.352 -9.5 1 96.62 132 HIS A C 1
ATOM 1093 O O . HIS A 1 132 ? -4.492 -9.766 -8.594 1 96.62 132 HIS A O 1
ATOM 1099 N N . MET A 1 133 ? -3.869 -9.898 -10.727 1 96 133 MET A N 1
ATOM 1100 C CA . MET A 1 133 ? -4.422 -8.594 -11.07 1 96 133 MET A CA 1
ATOM 1101 C C . MET A 1 133 ? -5.891 -8.711 -11.461 1 96 133 MET A C 1
ATOM 1103 O O . MET A 1 133 ? -6.434 -9.812 -11.539 1 96 133 MET A O 1
ATOM 1107 N N . HIS A 1 134 ? -6.547 -7.617 -11.719 1 93.88 134 HIS A N 1
ATOM 1108 C CA . HIS A 1 134 ? -7.957 -7.508 -12.07 1 93.88 134 HIS A CA 1
ATOM 1109 C C . HIS A 1 134 ? -8.242 -8.172 -13.414 1 93.88 134 HIS A C 1
ATOM 1111 O O . HIS A 1 134 ? -7.477 -8.008 -14.367 1 93.88 134 HIS A O 1
ATOM 1117 N N . ALA A 1 135 ? -9.328 -8.836 -13.508 1 90.19 135 ALA A N 1
ATOM 1118 C CA . ALA A 1 135 ? -9.68 -9.609 -14.703 1 90.19 135 ALA A CA 1
ATOM 1119 C C . ALA A 1 135 ? -10.258 -8.711 -15.789 1 90.19 135 ALA A C 1
ATOM 1121 O O . ALA A 1 135 ? -10.797 -7.641 -15.492 1 90.19 135 ALA A O 1
ATOM 1122 N N . ASN A 1 136 ? -10.016 -9.094 -16.984 1 87.19 136 ASN A N 1
ATOM 1123 C CA . ASN A 1 136 ? -10.773 -8.578 -18.125 1 87.19 136 ASN A CA 1
ATOM 1124 C C . ASN A 1 136 ? -12.055 -9.375 -18.359 1 87.19 136 ASN A C 1
ATOM 1126 O O . ASN A 1 136 ? -12 -10.555 -18.703 1 87.19 136 ASN A O 1
ATOM 1130 N N . TYR A 1 137 ? -13.148 -8.812 -18.234 1 80.12 137 TYR A N 1
ATOM 1131 C CA . TYR A 1 137 ? -14.406 -9.547 -18.234 1 80.12 137 TYR A CA 1
ATOM 1132 C C . TYR A 1 137 ? -14.984 -9.641 -19.641 1 80.12 137 TYR A C 1
ATOM 1134 O O . TYR A 1 137 ? -15.828 -10.5 -19.922 1 80.12 137 TYR A O 1
ATOM 1142 N N . ASP A 1 138 ? -14.641 -8.742 -20.469 1 76.94 138 ASP A N 1
ATOM 1143 C CA . ASP A 1 138 ? -15.094 -8.797 -21.859 1 76.94 138 ASP A CA 1
ATOM 1144 C C . ASP A 1 138 ? -14.125 -8.055 -22.781 1 76.94 138 ASP A C 1
ATOM 1146 O O . ASP A 1 138 ? -14.164 -6.828 -22.875 1 76.94 138 ASP A O 1
ATOM 1150 N N . TYR A 1 139 ? -13.43 -8.805 -23.484 1 69.12 139 TYR A N 1
ATOM 1151 C CA . TYR A 1 139 ? -12.414 -8.211 -24.344 1 69.12 139 TYR A CA 1
ATOM 1152 C C . TYR A 1 139 ? -13.047 -7.484 -25.516 1 69.12 139 TYR A C 1
ATOM 1154 O O . TYR A 1 139 ? -12.422 -6.625 -26.141 1 69.12 139 TYR A O 1
ATOM 1162 N N . GLN A 1 140 ? -14.258 -7.852 -25.766 1 71.31 140 GLN A N 1
ATOM 1163 C CA . GLN A 1 140 ? -14.914 -7.273 -26.938 1 71.31 140 GLN A CA 1
ATOM 1164 C C . GLN A 1 140 ? -15.664 -5.996 -26.562 1 71.31 140 GLN A C 1
ATOM 1166 O O . GLN A 1 140 ? -15.906 -5.141 -27.422 1 71.31 140 GLN A O 1
ATOM 1171 N N . ASN A 1 141 ? -16.031 -5.953 -25.281 1 73.5 141 ASN A N 1
ATOM 1172 C CA . ASN A 1 141 ? -16.75 -4.781 -24.781 1 73.5 141 ASN A CA 1
ATOM 1173 C C . ASN A 1 141 ? -15.867 -3.896 -23.922 1 73.5 141 ASN A C 1
ATOM 1175 O O . ASN A 1 141 ? -15.531 -4.258 -22.781 1 73.5 141 ASN A O 1
ATOM 1179 N N . ALA A 1 142 ? -15.578 -2.768 -24.438 1 71.31 142 ALA A N 1
ATOM 1180 C CA . ALA A 1 142 ? -14.656 -1.842 -23.781 1 71.31 142 ALA A CA 1
ATOM 1181 C C . ALA A 1 142 ? -15.117 -1.506 -22.375 1 71.31 142 ALA A C 1
ATOM 1183 O O . ALA A 1 142 ? -14.297 -1.259 -21.484 1 71.31 142 ALA A O 1
ATOM 1184 N N . LYS A 1 143 ? -16.359 -1.536 -22.203 1 67.56 143 LYS A N 1
ATOM 1185 C CA . LYS A 1 143 ? -16.922 -1.197 -20.906 1 67.56 143 LYS A CA 1
ATOM 1186 C C . LYS A 1 143 ? -16.469 -2.188 -19.828 1 67.56 143 LYS A C 1
ATOM 1188 O O . LYS A 1 143 ? -16.297 -1.817 -18.672 1 67.56 143 LYS A O 1
ATOM 1193 N N . PHE A 1 144 ? -16.25 -3.381 -20.312 1 70.81 144 PHE A N 1
ATOM 1194 C CA . PHE A 1 144 ? -15.953 -4.43 -19.328 1 70.81 144 PHE A CA 1
ATOM 1195 C C . PHE A 1 144 ? -14.492 -4.848 -19.406 1 70.81 144 PHE A C 1
ATOM 1197 O O . PHE A 1 144 ? -14.102 -5.852 -18.812 1 70.81 144 PHE A O 1
ATOM 1204 N N . HIS A 1 145 ? -13.781 -4.023 -20.031 1 77.06 145 HIS A N 1
ATOM 1205 C CA . HIS A 1 145 ? -12.352 -4.293 -20.188 1 77.06 145 HIS A CA 1
ATOM 1206 C C . HIS A 1 145 ? -11.57 -3.799 -18.969 1 77.06 145 HIS A C 1
ATOM 1208 O O . HIS A 1 145 ? -10.508 -4.328 -18.656 1 77.06 145 HIS A O 1
ATOM 1214 N N . PHE A 1 146 ? -12.062 -2.893 -18.281 1 87.62 146 PHE A N 1
ATOM 1215 C CA . PHE A 1 146 ? -11.422 -2.277 -17.125 1 87.62 146 PHE A CA 1
ATOM 1216 C C . PHE A 1 146 ? -9.977 -1.912 -17.422 1 87.62 146 PHE A C 1
ATOM 1218 O O . PHE A 1 146 ? -9.07 -2.207 -16.641 1 87.62 146 PHE A O 1
ATOM 1225 N N . ASN A 1 147 ? -9.789 -1.371 -18.594 1 91.69 147 ASN A N 1
ATOM 1226 C CA . ASN A 1 147 ? -8.445 -1.065 -19.062 1 91.69 147 ASN A CA 1
ATOM 1227 C C . ASN A 1 147 ? -7.715 -0.131 -18.109 1 91.69 147 ASN A C 1
ATOM 1229 O O . ASN A 1 147 ? -6.527 -0.323 -17.828 1 91.69 147 ASN A O 1
ATOM 1233 N N . GLU A 1 148 ? -8.414 0.906 -17.609 1 93.25 148 GLU A N 1
ATOM 1234 C CA . GLU A 1 148 ? -7.797 1.866 -16.703 1 93.25 148 GLU A CA 1
ATOM 1235 C C . GLU A 1 148 ? -7.379 1.198 -15.391 1 93.25 148 GLU A C 1
ATOM 1237 O O . GLU A 1 148 ? -6.305 1.481 -14.859 1 93.25 148 GLU A O 1
ATOM 1242 N N . CYS A 1 149 ? -8.211 0.31 -14.883 1 93.31 149 CYS A N 1
ATOM 1243 C CA . CYS A 1 149 ? -7.922 -0.402 -13.641 1 93.31 149 CYS A CA 1
ATOM 1244 C C . CYS A 1 149 ? -6.727 -1.331 -13.805 1 93.31 149 CYS A C 1
ATOM 1246 O O . CYS A 1 149 ? -5.785 -1.287 -13.008 1 93.31 149 CYS A O 1
ATOM 1248 N N . ARG A 1 150 ? -6.789 -2.113 -14.852 1 95.19 150 ARG A N 1
ATOM 1249 C CA . ARG A 1 150 ? -5.742 -3.098 -15.102 1 95.19 150 ARG A CA 1
ATOM 1250 C C . ARG A 1 150 ? -4.406 -2.414 -15.383 1 95.19 150 ARG A C 1
ATOM 1252 O O . ARG A 1 150 ? -3.363 -2.854 -14.898 1 95.19 150 ARG A O 1
ATOM 1259 N N . THR A 1 151 ? -4.441 -1.36 -16.125 1 96.44 151 THR A N 1
ATOM 1260 C CA . THR A 1 151 ? -3.229 -0.597 -16.406 1 96.44 151 THR A CA 1
ATOM 1261 C C . THR A 1 151 ? -2.67 0.023 -15.133 1 96.44 151 THR A C 1
ATOM 1263 O O . THR A 1 151 ? -1.458 0.012 -14.906 1 96.44 151 THR A O 1
ATOM 1266 N N . LEU A 1 152 ? -3.527 0.575 -14.336 1 96.38 152 LEU A N 1
ATOM 1267 C CA . LEU A 1 152 ? -3.111 1.162 -13.07 1 96.38 152 LEU A CA 1
ATOM 1268 C C . LEU A 1 152 ? -2.398 0.13 -12.203 1 96.38 152 LEU A C 1
ATOM 1270 O O . LEU A 1 152 ? -1.331 0.408 -11.648 1 96.38 152 LEU A O 1
ATOM 1274 N N . GLN A 1 153 ? -2.953 -1.048 -12.055 1 96.56 153 GLN A N 1
ATOM 1275 C CA . GLN A 1 153 ? -2.367 -2.096 -11.227 1 96.56 153 GLN A CA 1
ATOM 1276 C C . GLN A 1 153 ? -0.997 -2.512 -11.75 1 96.56 153 GLN A C 1
ATOM 1278 O O . GLN A 1 153 ? -0.045 -2.645 -10.977 1 96.56 153 GLN A O 1
ATOM 1283 N N . ALA A 1 154 ? -0.95 -2.695 -13.062 1 97.56 154 ALA A N 1
ATOM 1284 C CA . ALA A 1 154 ? 0.327 -3.066 -13.664 1 97.56 154 ALA A CA 1
ATOM 1285 C C . ALA A 1 154 ? 1.379 -1.985 -13.43 1 97.56 154 ALA A C 1
ATOM 1287 O O . ALA A 1 154 ? 2.539 -2.291 -13.148 1 97.56 154 ALA A O 1
ATOM 1288 N N . TYR A 1 155 ? 0.971 -0.753 -13.57 1 96.81 155 TYR A N 1
ATOM 1289 C CA . TYR A 1 155 ? 1.886 0.357 -13.328 1 96.81 155 TYR A CA 1
ATOM 1290 C C . TYR A 1 155 ? 2.348 0.378 -11.875 1 96.81 155 TYR A C 1
ATOM 1292 O O . TYR A 1 155 ? 3.537 0.554 -11.602 1 96.81 155 TYR A O 1
ATOM 1300 N N . GLN A 1 156 ? 1.448 0.219 -10.977 1 96.25 156 GLN A N 1
ATOM 1301 C CA . GLN A 1 156 ? 1.81 0.19 -9.562 1 96.25 156 GLN A CA 1
ATOM 1302 C C . GLN A 1 156 ? 2.773 -0.955 -9.266 1 96.25 156 GLN A C 1
ATOM 1304 O O . GLN A 1 156 ? 3.725 -0.79 -8.5 1 96.25 156 GLN A O 1
ATOM 1309 N N . ALA A 1 157 ? 2.492 -2.088 -9.828 1 97.5 157 ALA A N 1
ATOM 1310 C CA . ALA A 1 157 ? 3.396 -3.221 -9.641 1 97.5 157 ALA A CA 1
ATOM 1311 C C . ALA A 1 157 ? 4.793 -2.896 -10.164 1 97.5 157 ALA A C 1
ATOM 1313 O O . ALA A 1 157 ? 5.793 -3.203 -9.508 1 97.5 157 ALA A O 1
ATOM 1314 N N . THR A 1 158 ? 4.84 -2.301 -11.344 1 96.81 158 THR A N 1
ATOM 1315 C CA . THR A 1 158 ? 6.105 -1.908 -11.953 1 96.81 158 THR A CA 1
ATOM 1316 C C . THR A 1 158 ? 6.871 -0.954 -11.039 1 96.81 158 THR A C 1
ATOM 1318 O O . THR A 1 158 ? 8.062 -1.148 -10.797 1 96.81 158 THR A O 1
ATOM 1321 N N . GLN A 1 159 ? 6.176 0.035 -10.539 1 96 159 GLN A N 1
ATOM 1322 C CA . GLN A 1 159 ? 6.801 1.012 -9.656 1 96 159 GLN A CA 1
ATOM 1323 C C . GLN A 1 159 ? 7.262 0.36 -8.352 1 96 159 GLN A C 1
ATOM 1325 O O . GLN A 1 159 ? 8.336 0.678 -7.84 1 96 159 GLN A O 1
ATOM 1330 N N . PHE A 1 160 ? 6.484 -0.516 -7.879 1 96.75 160 PHE A N 1
ATOM 1331 C CA . PHE A 1 160 ? 6.816 -1.204 -6.637 1 96.75 160 PHE A CA 1
ATOM 1332 C C . PHE A 1 160 ? 8.109 -1.998 -6.785 1 96.75 160 PHE A C 1
ATOM 1334 O O . PHE A 1 160 ? 9.023 -1.858 -5.977 1 96.75 160 PHE A O 1
ATOM 1341 N N . VAL A 1 161 ? 8.156 -2.809 -7.812 1 97.75 161 VAL A N 1
ATOM 1342 C CA . VAL A 1 161 ? 9.352 -3.609 -8.07 1 97.75 161 VAL A CA 1
ATOM 1343 C C . VAL A 1 161 ? 10.562 -2.691 -8.25 1 97.75 161 VAL A C 1
ATOM 1345 O O . VAL A 1 161 ? 11.625 -2.938 -7.684 1 97.75 161 VAL A O 1
ATOM 1348 N N . LYS A 1 162 ? 10.375 -1.631 -8.961 1 95.06 162 LYS A N 1
ATOM 1349 C CA . LYS A 1 162 ? 11.445 -0.663 -9.203 1 95.06 162 LYS A CA 1
ATOM 1350 C C . LYS A 1 162 ? 11.961 -0.076 -7.898 1 95.06 162 LYS A C 1
ATOM 1352 O O . LYS A 1 162 ? 13.172 0.054 -7.707 1 95.06 162 LYS A O 1
ATOM 1357 N N . HIS A 1 163 ? 11.078 0.238 -7.027 1 96.25 163 HIS A N 1
ATOM 1358 C CA . HIS A 1 163 ? 11.438 0.963 -5.812 1 96.25 163 HIS A CA 1
ATOM 1359 C C . HIS A 1 163 ? 12.094 0.039 -4.793 1 96.25 163 HIS A C 1
ATOM 1361 O O . HIS A 1 163 ? 12.984 0.456 -4.055 1 96.25 163 HIS A O 1
ATOM 1367 N N . VAL A 1 164 ? 11.711 -1.224 -4.758 1 97.38 164 VAL A N 1
ATOM 1368 C CA . VAL A 1 164 ? 12.156 -2.078 -3.664 1 97.38 164 VAL A CA 1
ATOM 1369 C C . VAL A 1 164 ? 13.391 -2.865 -4.094 1 97.38 164 VAL A C 1
ATOM 1371 O O . VAL A 1 164 ? 14.016 -3.543 -3.277 1 97.38 164 VAL A O 1
ATOM 1374 N N . THR A 1 165 ? 13.742 -2.814 -5.367 1 96.38 165 THR A N 1
ATOM 1375 C CA . THR A 1 165 ? 14.906 -3.541 -5.848 1 96.38 165 THR A CA 1
ATOM 1376 C C . THR A 1 165 ? 15.93 -2.584 -6.457 1 96.38 165 THR A C 1
ATOM 1378 O O . THR A 1 165 ? 15.656 -1.39 -6.602 1 96.38 165 THR A O 1
ATOM 1381 N N . ARG A 1 166 ? 17.141 -3.057 -6.75 1 93.31 166 ARG A N 1
ATOM 1382 C CA . ARG A 1 166 ? 18.219 -2.385 -7.465 1 93.31 166 ARG A CA 1
ATOM 1383 C C . ARG A 1 166 ? 18.672 -3.209 -8.664 1 93.31 166 ARG A C 1
ATOM 1385 O O . ARG A 1 166 ? 18.375 -4.398 -8.758 1 93.31 166 ARG A O 1
ATOM 1392 N N . PRO A 1 167 ? 19.391 -2.582 -9.555 1 90.31 167 PRO A N 1
ATOM 1393 C CA . PRO A 1 167 ? 19.859 -3.309 -10.734 1 90.31 167 PRO A CA 1
ATOM 1394 C C . PRO A 1 167 ? 20.703 -4.539 -10.375 1 90.31 167 PRO A C 1
ATOM 1396 O O . PRO A 1 167 ? 20.781 -5.484 -11.164 1 90.31 167 PRO A O 1
ATOM 1399 N N . SER A 1 168 ? 21.25 -4.562 -9.203 1 92.94 168 SER A N 1
ATOM 1400 C CA . SER A 1 168 ? 22.109 -5.664 -8.789 1 92.94 168 SER A CA 1
ATOM 1401 C C . SER A 1 168 ? 21.297 -6.801 -8.172 1 92.94 168 SER A C 1
ATOM 1403 O O . SER A 1 168 ? 21.844 -7.855 -7.848 1 92.94 168 SER A O 1
ATOM 1405 N N . ASP A 1 169 ? 20.016 -6.664 -8.047 1 95.88 169 ASP A N 1
ATOM 1406 C CA . ASP A 1 169 ? 19.188 -7.672 -7.391 1 95.88 169 ASP A CA 1
ATOM 1407 C C . ASP A 1 169 ? 18.578 -8.633 -8.414 1 95.88 169 ASP A C 1
ATOM 1409 O O . ASP A 1 169 ? 17.922 -8.203 -9.367 1 95.88 169 ASP A O 1
ATOM 1413 N N . PRO A 1 170 ? 18.797 -9.984 -8.289 1 97.44 170 PRO A N 1
ATOM 1414 C CA . PRO A 1 170 ? 18.062 -10.945 -9.117 1 97.44 170 PRO A CA 1
ATOM 1415 C C . PRO A 1 170 ? 16.562 -10.898 -8.875 1 97.44 170 PRO A C 1
ATOM 1417 O O . PRO A 1 170 ? 16.109 -10.914 -7.73 1 97.44 170 PRO A O 1
ATOM 1420 N N . ILE A 1 171 ? 15.789 -10.852 -9.961 1 98.19 171 ILE A N 1
ATOM 1421 C CA . ILE A 1 171 ? 14.344 -10.664 -9.844 1 98.19 171 ILE A CA 1
ATOM 1422 C C . ILE A 1 171 ? 13.625 -11.734 -10.664 1 98.19 171 ILE A C 1
ATOM 1424 O O . ILE A 1 171 ? 13.953 -11.969 -11.828 1 98.19 171 ILE A O 1
ATOM 1428 N N . ILE A 1 172 ? 12.688 -12.43 -10.07 1 98.81 172 ILE A N 1
ATOM 1429 C CA . ILE A 1 172 ? 11.688 -13.258 -10.742 1 98.81 172 ILE A CA 1
ATOM 1430 C C . ILE A 1 172 ? 10.289 -12.766 -10.375 1 98.81 172 ILE A C 1
ATOM 1432 O O . ILE A 1 172 ? 9.977 -12.57 -9.203 1 98.81 172 ILE A O 1
ATOM 1436 N N . PHE A 1 173 ? 9.477 -12.422 -11.344 1 98.88 173 PHE A N 1
ATOM 1437 C CA . PHE A 1 173 ? 8.125 -11.914 -11.133 1 98.88 173 PHE A CA 1
ATOM 1438 C C . PHE A 1 173 ? 7.098 -12.805 -11.812 1 98.88 173 PHE A C 1
ATOM 1440 O O . PHE A 1 173 ? 6.988 -12.812 -13.039 1 98.88 173 PHE A O 1
ATOM 1447 N N . SER A 1 174 ? 6.277 -13.547 -11.016 1 98.69 174 SER A N 1
ATOM 1448 C CA . SER A 1 174 ? 5.293 -14.492 -11.523 1 98.69 174 SER A CA 1
ATOM 1449 C C . SER A 1 174 ? 3.873 -14.039 -11.195 1 98.69 174 SER A C 1
ATOM 1451 O O . SER A 1 174 ? 3.676 -13.141 -10.375 1 98.69 174 SER A O 1
ATOM 1453 N N . GLY A 1 175 ? 2.926 -14.648 -11.875 1 98.38 175 GLY A N 1
ATOM 1454 C CA . GLY A 1 175 ? 1.559 -14.438 -11.43 1 98.38 175 GLY A CA 1
ATOM 1455 C C . GLY A 1 175 ? 0.543 -14.547 -12.555 1 98.38 175 GLY A C 1
ATOM 1456 O O . GLY A 1 175 ? 0.894 -14.891 -13.688 1 98.38 175 GLY A O 1
ATOM 1457 N N . ASP A 1 176 ? -0.719 -14.422 -12.219 1 98 176 ASP A N 1
ATOM 1458 C CA . ASP A 1 176 ? -1.832 -14.172 -13.125 1 98 176 ASP A CA 1
ATOM 1459 C C . ASP A 1 176 ? -2.027 -12.672 -13.352 1 98 176 ASP A C 1
ATOM 1461 O O . ASP A 1 176 ? -2.662 -12 -12.539 1 98 176 ASP A O 1
ATOM 1465 N N . PHE A 1 177 ? -1.51 -12.203 -14.453 1 97.5 177 PHE A N 1
ATOM 1466 C CA . PHE A 1 177 ? -1.495 -10.766 -14.695 1 97.5 177 PHE A CA 1
ATOM 1467 C C . PHE A 1 177 ? -2.816 -10.305 -15.297 1 97.5 177 PHE A C 1
ATOM 1469 O O . PHE A 1 177 ? -3.094 -9.102 -15.359 1 97.5 177 PHE A O 1
ATOM 1476 N N . ASN A 1 178 ? -3.592 -11.219 -15.781 1 95.31 178 ASN A N 1
ATOM 1477 C CA . ASN A 1 178 ? -4.84 -10.891 -16.469 1 95.31 178 ASN A CA 1
ATOM 1478 C C . ASN A 1 178 ? -4.621 -9.859 -17.562 1 95.31 178 ASN A C 1
ATOM 1480 O O . ASN A 1 178 ? -5.449 -8.961 -17.766 1 95.31 178 ASN A O 1
ATOM 1484 N N . HIS A 1 179 ? -3.469 -9.883 -18.094 1 95 179 HIS A N 1
ATOM 1485 C CA . HIS A 1 179 ? -3.039 -9.117 -19.266 1 95 179 HIS A CA 1
ATOM 1486 C C . HIS A 1 179 ? -2.443 -10.023 -20.328 1 95 179 HIS A C 1
ATOM 1488 O O . HIS A 1 179 ? -1.755 -11 -20.016 1 95 179 HIS A O 1
ATOM 1494 N N . GLU A 1 180 ? -2.709 -9.688 -21.531 1 93.25 180 GLU A N 1
ATOM 1495 C CA . GLU A 1 180 ? -1.912 -10.281 -22.594 1 93.25 180 GLU A CA 1
ATOM 1496 C C . GLU A 1 180 ? -0.603 -9.523 -22.797 1 93.25 180 GLU A C 1
ATOM 1498 O O . GLU A 1 180 ? -0.469 -8.375 -22.359 1 93.25 180 GLU A O 1
ATOM 1503 N N . SER A 1 181 ? 0.31 -10.141 -23.469 1 91.69 181 SER A N 1
ATOM 1504 C CA . SER A 1 181 ? 1.685 -9.656 -23.547 1 91.69 181 SER A CA 1
ATOM 1505 C C . SER A 1 181 ? 1.754 -8.281 -24.203 1 91.69 181 SER A C 1
ATOM 1507 O O . SER A 1 181 ? 2.623 -7.473 -23.875 1 91.69 181 SER A O 1
ATOM 1509 N N . HIS A 1 182 ? 0.84 -7.922 -25.078 1 90.44 182 HIS A N 1
ATOM 1510 C CA . HIS A 1 182 ? 0.927 -6.707 -25.875 1 90.44 182 HIS A CA 1
ATOM 1511 C C . HIS A 1 182 ? 0.266 -5.531 -25.172 1 90.44 182 HIS A C 1
ATOM 1513 O O . HIS A 1 182 ? 0.422 -4.379 -25.578 1 90.44 182 HIS A O 1
ATOM 1519 N N . GLU A 1 183 ? -0.41 -5.816 -24.125 1 92.75 183 GLU A N 1
ATOM 1520 C CA . GLU A 1 183 ? -1.189 -4.773 -23.469 1 92.75 183 GLU A CA 1
ATOM 1521 C C . GLU A 1 183 ? -0.283 -3.764 -22.766 1 92.75 183 GLU A C 1
ATOM 1523 O O . GLU A 1 183 ? 0.825 -4.102 -22.344 1 92.75 183 GLU A O 1
ATOM 1528 N N . LEU A 1 184 ? -0.785 -2.566 -22.594 1 92.44 184 LEU A N 1
ATOM 1529 C CA . LEU A 1 184 ? -0.042 -1.414 -22.094 1 92.44 184 LEU A CA 1
ATOM 1530 C C . LEU A 1 184 ? 0.56 -1.706 -20.719 1 92.44 184 LEU A C 1
ATOM 1532 O O . LEU A 1 184 ? 1.718 -1.371 -20.469 1 92.44 184 LEU A O 1
ATOM 1536 N N . GLY A 1 185 ? -0.185 -2.303 -19.875 1 90.81 185 GLY A N 1
ATOM 1537 C CA . GLY A 1 185 ? 0.297 -2.607 -18.547 1 90.81 185 GLY A CA 1
ATOM 1538 C C . GLY A 1 185 ? 1.537 -3.48 -18.531 1 90.81 185 GLY A C 1
ATOM 1539 O O . GLY A 1 185 ? 2.447 -3.271 -17.734 1 90.81 185 GLY A O 1
ATOM 1540 N N . MET A 1 186 ? 1.645 -4.434 -19.422 1 93.44 186 MET A N 1
ATOM 1541 C CA . MET A 1 186 ? 2.756 -5.379 -19.469 1 93.44 186 MET A CA 1
ATOM 1542 C C . MET A 1 186 ? 4 -4.719 -20.062 1 93.44 186 MET A C 1
ATOM 1544 O O . MET A 1 186 ? 5.125 -5.094 -19.719 1 93.44 186 MET A O 1
ATOM 1548 N N . ARG A 1 187 ? 3.828 -3.744 -20.828 1 93.06 187 ARG A N 1
ATOM 1549 C CA . ARG A 1 187 ? 4.957 -3.027 -21.422 1 93.06 187 ARG A CA 1
ATOM 1550 C C . ARG A 1 187 ? 5.77 -2.316 -20.344 1 93.06 187 ARG A C 1
ATOM 1552 O O . ARG A 1 187 ? 6.988 -2.162 -20.484 1 93.06 187 ARG A O 1
ATOM 1559 N N . GLY A 1 188 ? 5.105 -1.859 -19.328 1 90.88 188 GLY A N 1
ATOM 1560 C CA . GLY A 1 188 ? 5.809 -1.22 -18.234 1 90.88 188 GLY A CA 1
ATOM 1561 C C . GLY A 1 188 ? 6.871 -2.105 -17.609 1 90.88 188 GLY A C 1
ATOM 1562 O O . GLY A 1 188 ? 7.996 -1.665 -17.375 1 90.88 188 GLY A O 1
ATOM 1563 N N . LEU A 1 189 ? 6.559 -3.379 -17.375 1 92.06 189 LEU A N 1
ATOM 1564 C CA . LEU A 1 189 ? 7.484 -4.332 -16.766 1 92.06 189 LEU A CA 1
ATOM 1565 C C . LEU A 1 189 ? 8.711 -4.531 -17.656 1 92.06 189 LEU A C 1
ATOM 1567 O O . LEU A 1 189 ? 9.836 -4.605 -17.141 1 92.06 189 LEU A O 1
ATOM 1571 N N . LYS A 1 190 ? 8.461 -4.527 -18.906 1 91.5 190 LYS A N 1
ATOM 1572 C CA . LYS A 1 190 ? 9.523 -4.805 -19.859 1 91.5 190 LYS A CA 1
ATOM 1573 C C . LYS A 1 190 ? 10.359 -3.557 -20.125 1 91.5 190 LYS A C 1
ATOM 1575 O O . LYS A 1 190 ? 11.594 -3.611 -20.094 1 91.5 190 LYS A O 1
ATOM 1580 N N . GLU A 1 191 ? 9.703 -2.42 -20.25 1 90.69 191 GLU A N 1
ATOM 1581 C CA . GLU A 1 191 ? 10.367 -1.234 -20.781 1 90.69 191 GLU A CA 1
ATOM 1582 C C . GLU A 1 191 ? 10.812 -0.303 -19.656 1 90.69 191 GLU A C 1
ATOM 1584 O O . GLU A 1 191 ? 11.789 0.434 -19.797 1 90.69 191 GLU A O 1
ATOM 1589 N N . LEU A 1 192 ? 10.148 -0.323 -18.547 1 89.06 192 LEU A N 1
ATOM 1590 C CA . LEU A 1 192 ? 10.477 0.624 -17.484 1 89.06 192 LEU A CA 1
ATOM 1591 C C . LEU A 1 192 ? 11.438 0.002 -16.484 1 89.06 192 LEU A C 1
ATOM 1593 O O . LEU A 1 192 ? 12.234 0.709 -15.859 1 89.06 192 LEU A O 1
ATOM 1597 N N . ILE A 1 193 ? 11.391 -1.343 -16.281 1 90.81 193 ILE A N 1
ATOM 1598 C CA . ILE A 1 193 ? 12.266 -1.912 -15.258 1 90.81 193 ILE A CA 1
ATOM 1599 C C . ILE A 1 193 ? 13.016 -3.113 -15.828 1 90.81 193 ILE A C 1
ATOM 1601 O O . ILE A 1 193 ? 13.594 -3.906 -15.078 1 90.81 193 ILE A O 1
ATOM 1605 N N . SER A 1 194 ? 12.977 -3.361 -17.094 1 90.56 194 SER A N 1
ATOM 1606 C CA . SER A 1 194 ? 13.82 -4.266 -17.859 1 90.56 194 SER A CA 1
ATOM 1607 C C . SER A 1 194 ? 13.602 -5.719 -17.453 1 90.56 194 SER A C 1
ATOM 1609 O O . SER A 1 194 ? 14.555 -6.492 -17.359 1 90.56 194 SER A O 1
ATOM 1611 N N . LEU A 1 195 ? 12.422 -6.047 -17.094 1 95.31 195 LEU A N 1
ATOM 1612 C CA . LEU A 1 195 ? 12.094 -7.461 -16.922 1 95.31 195 LEU A CA 1
ATOM 1613 C C . LEU A 1 195 ? 11.797 -8.109 -18.266 1 95.31 195 LEU A C 1
ATOM 1615 O O . LEU A 1 195 ? 11.266 -7.461 -19.172 1 95.31 195 LEU A O 1
ATOM 1619 N N . ARG A 1 196 ? 12.125 -9.336 -18.375 1 96.06 196 ARG A N 1
ATOM 1620 C CA . ARG A 1 196 ? 11.938 -10.062 -19.625 1 96.06 196 ARG A CA 1
ATOM 1621 C C . ARG A 1 196 ? 10.977 -11.234 -19.438 1 96.06 196 ARG A C 1
ATOM 1623 O O . ARG A 1 196 ? 11.039 -11.938 -18.438 1 96.06 196 ARG A O 1
ATOM 1630 N N . ASP A 1 197 ? 10.133 -11.391 -20.422 1 96 197 ASP A N 1
ATOM 1631 C CA . ASP A 1 197 ? 9.258 -12.555 -20.469 1 96 197 ASP A CA 1
ATOM 1632 C C . ASP A 1 197 ? 10.055 -13.828 -20.719 1 96 197 ASP A C 1
ATOM 1634 O O . ASP A 1 197 ? 10.695 -13.969 -21.766 1 96 197 ASP A O 1
ATOM 1638 N N . THR A 1 198 ? 9.984 -14.703 -19.812 1 96.31 198 THR A N 1
ATOM 1639 C CA . THR A 1 198 ? 10.797 -15.906 -19.906 1 96.31 198 THR A CA 1
ATOM 1640 C C . THR A 1 198 ? 10.469 -16.672 -21.188 1 96.31 198 THR A C 1
ATOM 1642 O O . THR A 1 198 ? 11.344 -17.312 -21.781 1 96.31 198 THR A O 1
ATOM 1645 N N . HIS A 1 199 ? 9.219 -16.625 -21.609 1 93.19 199 HIS A N 1
ATOM 1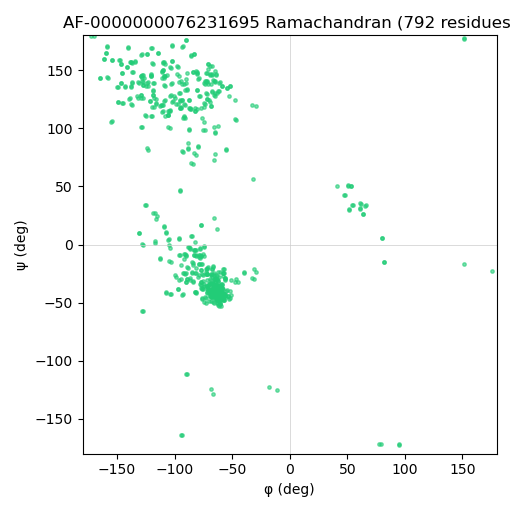646 C CA . HIS A 1 199 ? 8.859 -17.281 -22.859 1 93.19 199 HIS A CA 1
ATOM 1647 C C . HIS A 1 199 ? 9.617 -16.672 -24.031 1 93.19 199 HIS A C 1
ATOM 1649 O O . HIS A 1 199 ? 10.055 -17.406 -24.938 1 93.19 199 HIS A O 1
ATOM 1655 N N . ASP A 1 200 ? 9.773 -15.391 -24.031 1 92.12 200 ASP A N 1
ATOM 1656 C CA . ASP A 1 200 ? 10.43 -14.695 -25.141 1 92.12 200 ASP A CA 1
ATOM 1657 C C . ASP A 1 200 ? 11.914 -15.023 -25.188 1 92.12 200 ASP A C 1
ATOM 1659 O O . ASP A 1 200 ? 12.508 -15.094 -26.266 1 92.12 200 ASP A O 1
ATOM 1663 N N . ILE A 1 201 ? 12.492 -15.305 -24.078 1 93.12 201 ILE A N 1
ATOM 1664 C CA . ILE A 1 201 ? 13.945 -15.445 -24.047 1 93.12 201 ILE A CA 1
ATOM 1665 C C . ILE A 1 201 ? 14.32 -16.922 -23.953 1 93.12 201 ILE A C 1
ATOM 1667 O O . ILE A 1 201 ? 15.508 -17.266 -23.938 1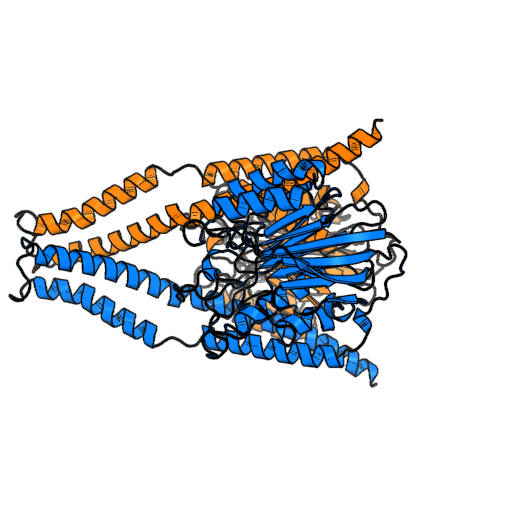 93.12 201 ILE A O 1
ATOM 1671 N N . CYS A 1 202 ? 13.336 -17.703 -23.906 1 93.81 202 CYS A N 1
ATOM 1672 C CA . CYS A 1 202 ? 13.586 -19.125 -23.688 1 93.81 202 CYS A CA 1
ATOM 1673 C C . CYS A 1 202 ? 14.234 -19.766 -24.922 1 93.81 202 CYS A C 1
ATOM 1675 O O . CYS A 1 202 ? 13.82 -19.484 -26.047 1 93.81 202 CYS A O 1
ATOM 1677 N N . GLU A 1 203 ? 15.195 -20.594 -24.703 1 87.88 203 GLU A N 1
ATOM 1678 C CA . GLU A 1 203 ? 15.883 -21.312 -25.781 1 87.88 203 GLU A CA 1
ATOM 1679 C C . GLU A 1 203 ? 15 -22.406 -26.359 1 87.88 203 GLU A C 1
ATOM 1681 O O . GLU A 1 203 ? 14.859 -22.516 -27.578 1 87.88 203 GLU A O 1
ATOM 1686 N N . LYS A 1 204 ? 14.492 -23.172 -25.531 1 85.56 204 LYS A N 1
ATOM 1687 C CA . LYS A 1 204 ? 13.594 -24.25 -25.906 1 85.56 204 LYS A CA 1
ATOM 1688 C C . LYS A 1 204 ? 12.148 -23.906 -25.594 1 85.56 204 LYS A C 1
ATOM 1690 O O . LYS A 1 204 ? 11.766 -23.812 -24.438 1 85.56 204 LYS A O 1
ATOM 1695 N N . LYS A 1 205 ? 11.453 -23.5 -26.641 1 77.94 205 LYS A N 1
ATOM 1696 C CA . LYS A 1 205 ? 10.047 -23.156 -26.438 1 77.94 205 LYS A CA 1
ATOM 1697 C C . LYS A 1 205 ? 9.133 -24.344 -26.719 1 77.94 205 LYS A C 1
ATOM 1699 O O . LYS A 1 205 ? 9.359 -25.094 -27.672 1 77.94 205 LYS A O 1
ATOM 1704 N N . CYS A 1 206 ? 8.398 -24.609 -25.766 1 69.75 206 CYS A N 1
ATOM 1705 C CA . CYS A 1 206 ? 7.395 -25.625 -26.047 1 69.75 206 CYS A CA 1
ATOM 1706 C C . CYS A 1 206 ? 6.113 -24.984 -26.594 1 69.75 206 CYS A C 1
ATOM 1708 O O . CYS A 1 206 ? 5.828 -23.828 -26.312 1 69.75 206 CYS A O 1
ATOM 1710 N N . GLY A 1 207 ? 5.414 -25.578 -27.406 1 64.5 207 GLY A N 1
ATOM 1711 C CA . GLY A 1 207 ? 4.199 -25.375 -28.172 1 64.5 207 GLY A CA 1
ATOM 1712 C C . GLY A 1 207 ? 3.332 -24.25 -27.641 1 64.5 207 GLY A C 1
ATOM 1713 O O . GLY A 1 207 ? 3.844 -23.203 -27.25 1 64.5 207 GLY A O 1
ATOM 1714 N N . ASP A 1 208 ? 2.07 -24.562 -27.297 1 72.56 208 ASP A N 1
ATOM 1715 C CA . ASP A 1 208 ? 0.966 -23.688 -26.906 1 72.56 208 ASP A CA 1
ATOM 1716 C C . ASP A 1 208 ? 1.187 -23.109 -25.5 1 72.56 208 ASP A C 1
ATOM 1718 O O . ASP A 1 208 ? 1.536 -23.844 -24.578 1 72.56 208 ASP A O 1
ATOM 1722 N N . LEU A 1 209 ? 1.134 -21.766 -25.422 1 84.69 209 LEU A N 1
ATOM 1723 C CA . LEU A 1 209 ? 1.397 -21.188 -24.109 1 84.69 209 LEU A CA 1
ATOM 1724 C C . LEU A 1 209 ? 0.163 -20.469 -23.578 1 84.69 209 LEU A C 1
ATOM 1726 O O . LEU A 1 209 ? 0.268 -19.625 -22.688 1 84.69 209 LEU A O 1
ATOM 1730 N N . ALA A 1 210 ? -0.937 -20.938 -24.188 1 91.44 210 ALA A N 1
ATOM 1731 C CA . ALA A 1 210 ? -2.168 -20.375 -23.641 1 91.44 210 ALA A CA 1
ATOM 1732 C C . ALA A 1 210 ? -2.463 -20.938 -22.266 1 91.44 210 ALA A C 1
ATOM 1734 O O . ALA A 1 210 ? -2.471 -22.156 -22.062 1 91.44 210 ALA A O 1
ATOM 1735 N N . THR A 1 211 ? -2.717 -20.062 -21.328 1 95.31 211 THR A N 1
ATOM 1736 C CA . THR A 1 211 ? -2.898 -20.5 -19.953 1 95.31 211 THR A CA 1
ATOM 1737 C C . THR A 1 211 ? -4.375 -20.5 -19.578 1 95.31 211 THR A C 1
ATOM 1739 O O . THR A 1 211 ? -4.762 -21.078 -18.562 1 95.31 211 THR A O 1
ATOM 1742 N N . VAL A 1 212 ? -5.199 -19.844 -20.391 1 93.25 212 VAL A N 1
ATOM 1743 C CA . VAL A 1 212 ? -6.629 -19.797 -20.094 1 93.25 212 VAL A CA 1
ATOM 1744 C C . VAL A 1 212 ? -7.422 -19.984 -21.391 1 93.25 212 VAL A C 1
ATOM 1746 O O . VAL A 1 212 ? -6.895 -19.781 -22.484 1 93.25 212 VAL A O 1
ATOM 1749 N N . ASP A 1 213 ? -8.641 -20.422 -21.219 1 88.94 213 ASP A N 1
ATOM 1750 C CA . ASP A 1 213 ? -9.594 -20.641 -22.297 1 88.94 213 ASP A CA 1
ATOM 1751 C C . ASP A 1 213 ? -9.07 -21.688 -23.281 1 88.94 213 ASP A C 1
ATOM 1753 O O . ASP A 1 213 ? -9.266 -21.562 -24.5 1 88.94 213 ASP A O 1
ATOM 1757 N N . CYS A 1 214 ? -8.336 -22.578 -22.766 1 88 214 CYS A N 1
ATOM 1758 C CA . CYS A 1 214 ? -7.875 -23.703 -23.578 1 88 214 CYS A CA 1
ATOM 1759 C C . CYS A 1 214 ? -9.023 -24.672 -23.875 1 88 214 CYS A C 1
ATOM 1761 O O . CYS A 1 214 ? -9.82 -24.984 -23 1 88 214 CYS A O 1
ATOM 1763 N N . GLU A 1 215 ? -9.078 -25.172 -25.016 1 84.81 215 GLU A N 1
ATOM 1764 C CA . GLU A 1 215 ? -10.164 -26.047 -25.438 1 84.81 215 GLU A CA 1
ATOM 1765 C C . GLU A 1 215 ? -10.203 -27.328 -24.594 1 84.81 215 GLU A C 1
ATOM 1767 O O . GLU A 1 215 ? -11.273 -27.875 -24.328 1 84.81 215 GLU A O 1
ATOM 1772 N N . SER A 1 216 ? -9.086 -27.734 -24.172 1 86 216 SER A N 1
ATOM 1773 C CA . SER A 1 216 ? -9.008 -29 -23.453 1 86 216 SER A CA 1
ATOM 1774 C C . SER A 1 216 ? -9.461 -28.844 -22 1 86 216 SER A C 1
ATOM 1776 O O . SER A 1 216 ? -9.734 -29.828 -21.328 1 86 216 SER A O 1
ATOM 1778 N N . ASN A 1 217 ? -9.523 -27.609 -21.5 1 92.12 217 ASN A N 1
ATOM 1779 C CA . ASN A 1 217 ? -9.898 -27.344 -20.109 1 92.12 217 ASN A CA 1
ATOM 1780 C C . ASN A 1 217 ? -11.398 -27.109 -19.969 1 92.12 217 ASN A C 1
ATOM 1782 O O . ASN A 1 217 ? -11.906 -26.062 -20.406 1 92.12 217 ASN A O 1
ATOM 1786 N N . HIS A 1 218 ? -12.109 -27.953 -19.391 1 86.31 218 HIS A N 1
ATOM 1787 C CA . HIS A 1 218 ? -13.57 -27.953 -19.406 1 86.31 218 HIS A CA 1
ATOM 1788 C C . HIS A 1 218 ? -14.141 -27.016 -18.344 1 86.31 218 HIS A C 1
ATOM 1790 O O . HIS A 1 218 ? -15.359 -26.844 -18.266 1 86.31 218 HIS A O 1
ATOM 1796 N N . TYR A 1 219 ? -13.273 -26.531 -17.5 1 90.06 219 TYR A N 1
ATOM 1797 C CA . TYR A 1 219 ? -13.781 -25.625 -16.469 1 90.06 219 TYR A CA 1
ATOM 1798 C C . TYR A 1 219 ? -14.164 -24.281 -17.078 1 90.06 219 TYR A C 1
ATOM 1800 O O . TYR A 1 219 ? -14.93 -23.516 -16.484 1 90.06 219 TYR A O 1
ATOM 1808 N N . LEU A 1 220 ? -13.57 -23.969 -18.141 1 79.25 220 LEU A N 1
ATOM 1809 C CA . LEU A 1 220 ? -13.945 -22.734 -18.828 1 79.25 220 LEU A CA 1
ATOM 1810 C C . LEU A 1 220 ? -14.68 -23.031 -20.125 1 79.25 220 LEU A C 1
ATOM 1812 O O . LEU A 1 220 ? -14.391 -24.031 -20.797 1 79.25 220 LEU A O 1
ATOM 1816 N N . GLU A 1 221 ? -15.898 -22.516 -20.297 1 70.81 221 GLU A N 1
ATOM 1817 C CA . GLU A 1 221 ? -16.531 -22.594 -21.609 1 70.81 221 GLU A CA 1
ATOM 1818 C C . GLU A 1 221 ? -15.898 -21.625 -22.594 1 70.81 221 GLU A C 1
ATOM 1820 O O . GLU A 1 221 ? -16.016 -20.406 -22.438 1 70.81 221 GLU A O 1
ATOM 1825 N N . PRO A 1 222 ? -15.023 -22.141 -23.391 1 63.84 222 PRO A N 1
ATOM 1826 C CA . PRO A 1 222 ? -14.25 -21.219 -24.234 1 63.84 222 PRO A CA 1
ATOM 1827 C C . PRO A 1 222 ? -15.141 -20.312 -25.094 1 63.84 222 PRO A C 1
ATOM 1829 O O . PRO A 1 222 ? -15.836 -20.812 -25.984 1 63.84 222 PRO A O 1
ATOM 1832 N N . THR A 1 223 ? -15.648 -19.266 -24.547 1 65.38 223 THR A N 1
ATOM 1833 C CA . THR A 1 223 ? -16.344 -18.281 -25.375 1 65.38 223 THR A CA 1
ATOM 1834 C C . THR A 1 223 ? -15.344 -17.344 -26.047 1 65.38 223 THR A C 1
ATOM 1836 O O . THR A 1 223 ? -15.711 -16.594 -26.953 1 65.38 223 THR A O 1
ATOM 1839 N N . GLU A 1 224 ? -14.086 -17.469 -25.625 1 75.69 224 GLU A N 1
ATOM 1840 C CA . GLU A 1 224 ? -13.039 -16.594 -26.172 1 75.69 224 GLU A CA 1
ATOM 1841 C C . GLU A 1 224 ? -11.844 -17.422 -26.656 1 75.69 224 GLU A C 1
ATOM 1843 O O . GLU A 1 224 ? -11.734 -18.609 -26.359 1 75.69 224 GLU A O 1
ATOM 1848 N N . ALA A 1 225 ? -11.055 -16.797 -27.438 1 83.56 225 ALA A N 1
ATOM 1849 C CA . ALA A 1 225 ? -9.82 -17.422 -27.906 1 83.56 225 ALA A CA 1
ATOM 1850 C C . ALA A 1 225 ? -8.852 -17.672 -26.75 1 83.56 225 ALA A C 1
ATOM 1852 O O . ALA A 1 225 ? -8.82 -16.891 -25.797 1 83.56 225 ALA A O 1
ATOM 1853 N N . ALA A 1 226 ? -8.188 -18.812 -26.812 1 89.62 226 ALA A N 1
ATOM 1854 C CA . ALA A 1 226 ? -7.152 -19.125 -25.828 1 89.62 226 ALA A CA 1
ATOM 1855 C C . ALA A 1 226 ? -6.133 -18 -25.719 1 89.62 226 ALA A C 1
ATOM 1857 O O . ALA A 1 226 ? -5.746 -17.406 -26.734 1 89.62 226 ALA A O 1
ATOM 1858 N N . LYS A 1 227 ? -5.746 -17.641 -24.516 1 91.88 227 LYS A N 1
ATOM 1859 C CA . LYS A 1 227 ? -4.836 -16.531 -24.25 1 91.88 227 LYS A CA 1
ATOM 1860 C C . LYS A 1 227 ? -3.799 -16.906 -23.188 1 91.88 227 LYS A C 1
ATOM 1862 O O . LYS A 1 227 ? -4.008 -17.844 -22.406 1 91.88 227 LYS A O 1
ATOM 1867 N N . ARG A 1 228 ? -2.73 -16.219 -23.234 1 94.94 228 ARG A N 1
ATOM 1868 C CA . ARG A 1 228 ? -1.714 -16.328 -22.203 1 94.94 228 ARG A CA 1
ATOM 1869 C C . ARG A 1 228 ? -1.732 -15.109 -21.281 1 94.94 228 ARG A C 1
ATOM 1871 O O . ARG A 1 228 ? -1.397 -14 -21.703 1 94.94 228 ARG A O 1
ATOM 1878 N N . ILE A 1 229 ? -2.158 -15.383 -20 1 96.38 229 ILE A N 1
ATOM 1879 C CA . ILE A 1 229 ? -2.24 -14.234 -19.094 1 96.38 229 ILE A CA 1
ATOM 1880 C C . ILE A 1 229 ? -1.477 -14.547 -17.812 1 96.38 229 ILE A C 1
ATOM 1882 O O . ILE A 1 229 ? -1.455 -13.727 -16.891 1 96.38 229 ILE A O 1
ATOM 1886 N N . ASP A 1 230 ? -0.885 -15.727 -17.719 1 97.75 230 ASP A N 1
ATOM 1887 C CA . ASP A 1 230 ? 0.02 -16.109 -16.641 1 97.75 230 ASP A CA 1
ATOM 1888 C C . ASP A 1 230 ? 1.474 -16.078 -17.094 1 97.75 230 ASP A C 1
ATOM 1890 O O . ASP A 1 230 ? 1.812 -16.656 -18.125 1 97.75 230 ASP A O 1
ATOM 1894 N N . PHE A 1 231 ? 2.318 -15.383 -16.344 1 97.56 231 PHE A N 1
ATOM 1895 C CA . PHE A 1 231 ? 3.686 -15.141 -16.797 1 97.56 231 PHE A CA 1
ATOM 1896 C C . PHE A 1 231 ? 4.68 -15.406 -15.672 1 97.56 231 PHE A C 1
ATOM 1898 O O . PHE A 1 231 ? 4.305 -15.453 -14.5 1 97.56 231 PHE A O 1
ATOM 1905 N N . ILE A 1 232 ? 5.875 -15.672 -16.047 1 98.31 232 ILE A N 1
ATOM 1906 C CA . ILE A 1 232 ? 7.07 -15.539 -15.227 1 98.31 232 ILE A CA 1
ATOM 1907 C C . ILE A 1 232 ? 8.086 -14.641 -15.93 1 98.31 232 ILE A C 1
ATOM 1909 O O . ILE A 1 232 ? 8.609 -14.992 -16.984 1 98.31 232 ILE A O 1
ATOM 1913 N N . PHE A 1 233 ? 8.289 -13.461 -15.367 1 98.19 233 PHE A N 1
ATOM 1914 C CA . PHE A 1 233 ? 9.305 -12.523 -15.844 1 98.19 233 PHE A CA 1
ATOM 1915 C C . PHE A 1 233 ? 10.578 -12.648 -15.023 1 98.19 233 PHE A C 1
ATOM 1917 O O . PHE A 1 233 ? 10.547 -13.109 -13.883 1 98.19 233 PHE A O 1
ATOM 1924 N N . CYS A 1 234 ? 11.719 -12.32 -15.609 1 97.94 234 CYS A N 1
ATOM 1925 C CA . CYS A 1 234 ? 12.969 -12.289 -14.875 1 97.94 234 CYS A CA 1
ATOM 1926 C C . CYS A 1 234 ? 13.898 -11.211 -15.422 1 97.94 234 CYS A C 1
ATOM 1928 O O . CYS A 1 234 ? 13.641 -10.641 -16.484 1 97.94 234 CYS A O 1
ATOM 1930 N N . ASN A 1 235 ? 14.844 -10.781 -14.625 1 95.88 235 ASN A N 1
ATOM 1931 C CA . ASN A 1 235 ? 15.812 -9.82 -15.141 1 95.88 235 ASN A CA 1
ATOM 1932 C C . ASN A 1 235 ? 17.062 -10.516 -15.664 1 95.88 235 ASN A C 1
ATOM 1934 O O . ASN A 1 235 ? 17.062 -11.727 -15.875 1 95.88 235 ASN A O 1
ATOM 1938 N N . ASP A 1 236 ? 18.188 -9.828 -15.875 1 93.69 236 ASP A N 1
ATOM 1939 C CA . ASP A 1 236 ? 19.328 -10.297 -16.656 1 93.69 236 ASP A CA 1
ATOM 1940 C C . ASP A 1 236 ? 20.172 -11.281 -15.844 1 93.69 236 ASP A C 1
ATOM 1942 O O . ASP A 1 236 ? 21.125 -11.867 -16.359 1 93.69 236 ASP A O 1
ATOM 1946 N N . PHE A 1 237 ? 19.797 -11.484 -14.648 1 96.62 237 PHE A N 1
ATOM 1947 C CA . PHE A 1 237 ? 20.516 -12.469 -13.836 1 96.62 237 PHE A CA 1
ATOM 1948 C C . PHE A 1 237 ? 20.109 -13.883 -14.227 1 96.62 237 PHE A C 1
ATOM 1950 O O . PHE A 1 237 ? 20.734 -14.859 -13.812 1 96.62 237 PHE A O 1
ATOM 1957 N N . PHE A 1 238 ? 19.062 -13.961 -15.062 1 97.12 238 PHE A N 1
ATOM 1958 C CA . PHE A 1 238 ? 18.547 -15.281 -15.414 1 97.12 238 PHE A CA 1
ATOM 1959 C C . PHE A 1 238 ? 18.453 -15.445 -16.922 1 97.12 238 PHE A C 1
ATOM 1961 O O . PHE A 1 238 ? 18.125 -14.5 -17.641 1 97.12 238 PHE A O 1
ATOM 1968 N N . THR A 1 239 ? 18.797 -16.562 -17.391 1 96.62 239 THR A N 1
ATOM 1969 C CA . THR A 1 239 ? 18.406 -17.031 -18.719 1 96.62 239 THR A CA 1
ATOM 1970 C C . THR A 1 239 ? 17.391 -18.172 -18.625 1 96.62 239 THR A C 1
ATOM 1972 O O . THR A 1 239 ? 17.281 -18.812 -17.562 1 96.62 239 THR A O 1
ATOM 1975 N N . CYS A 1 240 ? 16.656 -18.359 -19.656 1 97.25 240 CYS A N 1
ATOM 1976 C CA . CYS A 1 240 ? 15.609 -19.375 -19.641 1 97.25 240 CYS A CA 1
ATOM 1977 C C . CYS A 1 240 ? 15.969 -20.531 -20.562 1 97.25 240 CYS A C 1
ATOM 1979 O O . CYS A 1 240 ? 16.062 -20.344 -21.781 1 97.25 240 CYS A O 1
ATOM 1981 N N . ASP A 1 241 ? 16.062 -21.703 -19.969 1 96.44 241 ASP A N 1
ATOM 1982 C CA . ASP A 1 241 ? 16.469 -22.891 -20.719 1 96.44 241 ASP A CA 1
ATOM 1983 C C . ASP A 1 241 ? 15.258 -23.594 -21.312 1 96.44 241 ASP A C 1
ATOM 1985 O O . ASP A 1 241 ? 15.367 -24.25 -22.359 1 96.44 241 ASP A O 1
ATOM 1989 N N . GLY A 1 242 ? 14.203 -23.5 -20.609 1 94.94 242 GLY A N 1
ATOM 1990 C CA . GLY A 1 242 ? 12.984 -24.156 -21.062 1 94.94 242 GLY A CA 1
ATOM 1991 C C . GLY A 1 242 ? 11.727 -23.562 -20.453 1 94.94 242 GLY A C 1
ATOM 1992 O O . GLY A 1 242 ? 11.734 -23.109 -19.312 1 94.94 242 GLY A O 1
ATOM 1993 N N . SER A 1 243 ? 10.672 -23.5 -21.188 1 94.75 243 SER A N 1
ATOM 1994 C CA . SER A 1 243 ? 9.359 -23.062 -20.719 1 94.75 243 SER A CA 1
ATOM 1995 C C . SER A 1 243 ? 8.25 -23.969 -21.266 1 94.75 243 SER A C 1
ATOM 1997 O O . SER A 1 243 ? 8.312 -24.422 -22.406 1 94.75 243 SER A O 1
ATOM 1999 N N . LYS A 1 244 ? 7.254 -24.281 -20.438 1 93.88 244 LYS A N 1
ATOM 2000 C CA . LYS A 1 244 ? 6.125 -25.094 -20.859 1 93.88 244 LYS A CA 1
ATOM 2001 C C . LYS A 1 244 ? 4.926 -24.906 -19.938 1 93.88 244 LYS A C 1
ATOM 2003 O O . LYS A 1 244 ? 5.062 -24.391 -18.828 1 93.88 244 LYS A O 1
ATOM 2008 N N . LEU A 1 245 ? 3.805 -25.344 -20.422 1 95.31 245 LEU A N 1
ATOM 2009 C CA . LEU A 1 245 ? 2.627 -25.438 -19.562 1 95.31 245 LEU A CA 1
ATOM 2010 C C . LEU A 1 245 ? 2.758 -26.594 -18.578 1 95.31 245 LEU A C 1
ATOM 2012 O O . LEU A 1 245 ? 3.424 -27.594 -18.875 1 95.31 245 LEU A O 1
ATOM 2016 N N . ALA A 1 246 ? 2.186 -26.359 -17.453 1 95.06 246 ALA A N 1
ATOM 2017 C CA . ALA A 1 246 ? 2.217 -27.359 -16.391 1 95.06 246 ALA A CA 1
ATOM 2018 C C . ALA A 1 246 ? 0.878 -27.422 -15.664 1 95.06 246 ALA A C 1
ATOM 2020 O O . ALA A 1 246 ? -0.007 -26.609 -15.906 1 95.06 246 ALA A O 1
ATOM 2021 N N . CYS A 1 247 ? 0.725 -28.453 -14.812 1 96.44 247 CYS A N 1
ATOM 2022 C CA . CYS A 1 247 ? -0.473 -28.578 -13.992 1 96.44 247 CYS A CA 1
ATOM 2023 C C . CYS A 1 247 ? -1.732 -28.516 -14.844 1 96.44 247 CYS A C 1
ATOM 2025 O O . CYS A 1 247 ? -2.629 -27.719 -14.578 1 96.44 247 CYS A O 1
ATOM 2027 N N . ARG A 1 248 ? -1.761 -29.297 -15.859 1 95.19 248 ARG A N 1
ATOM 2028 C CA . ARG A 1 248 ? -2.893 -29.297 -16.781 1 95.19 248 ARG A CA 1
ATOM 2029 C C . ARG A 1 248 ? -3.955 -30.297 -16.328 1 95.19 248 ARG A C 1
ATOM 2031 O O . ARG A 1 248 ? -4.523 -30.172 -15.242 1 95.19 248 ARG A O 1
ATOM 2038 N N . GLN A 1 249 ? -4.133 -31.359 -17.062 1 96.12 249 GLN A N 1
ATOM 2039 C CA . GLN A 1 249 ? -5.133 -32.344 -16.672 1 96.12 249 GLN A CA 1
ATOM 2040 C C . GLN A 1 249 ? -4.594 -33.281 -15.578 1 96.12 249 GLN A C 1
ATOM 2042 O O . GLN A 1 249 ? -3.439 -33.688 -15.633 1 96.12 249 GLN A O 1
ATOM 2047 N N . ILE A 1 250 ? -5.406 -33.5 -14.516 1 97.06 250 ILE A N 1
ATOM 2048 C CA . ILE A 1 250 ? -5.043 -34.406 -13.453 1 97.06 250 ILE A CA 1
ATOM 2049 C C . ILE A 1 250 ? -4.973 -35.844 -14.008 1 97.06 250 ILE A C 1
ATOM 2051 O O . ILE A 1 250 ? -5.914 -36.312 -14.656 1 97.06 250 ILE A O 1
ATOM 2055 N N . PRO A 1 251 ? -3.889 -36.531 -13.773 1 94.88 251 PRO A N 1
ATOM 2056 C CA . PRO A 1 251 ? -3.736 -37.875 -14.312 1 94.88 251 PRO A CA 1
ATOM 2057 C C . PRO A 1 251 ? -4.895 -38.812 -13.938 1 94.88 251 PRO A C 1
ATOM 2059 O O . PRO A 1 251 ? -5.352 -38.812 -12.797 1 94.88 251 PRO A O 1
ATOM 2062 N N . ASN A 1 252 ? -5.359 -39.531 -14.945 1 93.56 252 ASN A N 1
ATOM 2063 C CA . ASN A 1 252 ? -6.414 -40.531 -14.781 1 93.56 252 ASN A CA 1
ATOM 2064 C C . ASN A 1 252 ? -7.723 -39.875 -14.32 1 93.56 252 ASN A C 1
ATOM 2066 O O . ASN A 1 252 ? -8.453 -40.469 -13.516 1 93.56 252 ASN A O 1
ATOM 2070 N N . SER A 1 253 ? -7.871 -38.625 -14.664 1 94 253 SER A N 1
ATOM 2071 C CA . SER A 1 253 ? -9.078 -37.875 -14.32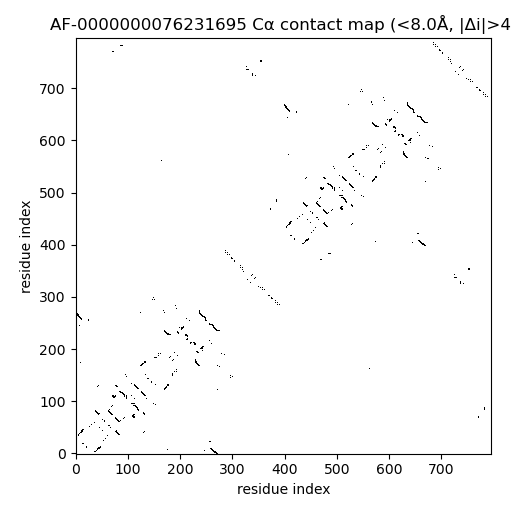 1 94 253 SER A CA 1
ATOM 2072 C C . SER A 1 253 ? -9.5 -36.938 -15.453 1 94 253 SER A C 1
ATOM 2074 O O . SER A 1 253 ? -8.688 -36.625 -16.312 1 94 253 SER A O 1
ATOM 2076 N N . LYS A 1 254 ? -10.766 -36.656 -15.531 1 92.06 254 LYS A N 1
ATOM 2077 C CA . LYS A 1 254 ? -11.25 -35.656 -16.484 1 92.06 254 LYS A CA 1
ATOM 2078 C C . LYS A 1 254 ? -11.062 -34.25 -15.93 1 92.06 254 LYS A C 1
ATOM 2080 O O . LYS A 1 254 ? -11.203 -33.25 -16.656 1 92.06 254 LYS A O 1
ATOM 2085 N N . MET A 1 255 ? -10.617 -34.188 -14.711 1 95.69 255 MET A N 1
ATOM 2086 C CA . MET A 1 255 ? -10.461 -32.906 -14.047 1 95.69 255 MET A CA 1
ATOM 2087 C C . MET A 1 255 ? -9.125 -32.281 -14.406 1 95.69 255 MET A C 1
ATOM 2089 O O . MET A 1 255 ? -8.164 -32.969 -14.727 1 95.69 255 MET A O 1
ATOM 2093 N N . HIS A 1 256 ? -9.141 -31 -14.43 1 96.94 256 HIS A N 1
ATOM 2094 C CA . HIS A 1 256 ? -7.914 -30.219 -14.492 1 96.94 256 HIS A CA 1
ATOM 2095 C C . HIS A 1 256 ? -7.562 -29.641 -13.117 1 96.94 256 HIS A C 1
ATOM 2097 O O . HIS A 1 256 ? -8.422 -29.562 -12.234 1 96.94 256 HIS A O 1
ATOM 2103 N N . TYR A 1 257 ? -6.324 -29.312 -12.914 1 97.88 257 TYR A N 1
ATOM 2104 C CA . TYR A 1 257 ? -5.906 -28.766 -11.625 1 97.88 257 TYR A CA 1
ATOM 2105 C C . TYR A 1 257 ? -6.562 -27.422 -11.359 1 97.88 257 TYR A C 1
ATOM 2107 O O . TYR A 1 257 ? -6.777 -27.047 -10.203 1 97.88 257 TYR A O 1
ATOM 2115 N N . SER A 1 258 ? -6.883 -26.625 -12.344 1 97.81 258 SER A N 1
ATOM 2116 C CA . SER A 1 258 ? -7.477 -25.281 -12.289 1 97.81 258 SER A CA 1
ATOM 2117 C C . SER A 1 258 ? -8.148 -24.922 -13.602 1 97.81 258 SER A C 1
ATOM 2119 O O . SER A 1 258 ? -8.07 -25.672 -14.578 1 97.81 258 SER A O 1
ATOM 2121 N N . ASP A 1 259 ? -8.883 -23.859 -13.625 1 95.5 259 ASP A N 1
ATOM 2122 C CA . ASP A 1 259 ? -9.375 -23.312 -14.891 1 95.5 259 ASP A CA 1
ATOM 2123 C C . ASP A 1 259 ? -8.25 -22.609 -15.656 1 95.5 259 ASP A C 1
ATOM 2125 O O . ASP A 1 259 ? -8.43 -22.234 -16.812 1 95.5 259 ASP A O 1
ATOM 2129 N N . HIS A 1 260 ? -7.109 -22.406 -15.047 1 97 260 HIS A N 1
ATOM 2130 C CA . HIS A 1 260 ? -5.871 -21.984 -15.688 1 97 260 HIS A CA 1
ATOM 2131 C C . HIS A 1 260 ? -4.91 -23.156 -15.852 1 97 260 HIS A C 1
ATOM 2133 O O . HIS A 1 260 ? -4.961 -24.125 -15.086 1 97 260 HIS A O 1
ATOM 2139 N N . GLU A 1 261 ? -4.07 -23.094 -16.859 1 96 261 GLU A N 1
ATOM 2140 C CA . GLU A 1 261 ? -2.91 -23.969 -16.938 1 96 261 GLU A CA 1
ATOM 2141 C C . GLU A 1 261 ? -1.689 -23.344 -16.266 1 96 261 GLU A C 1
ATOM 2143 O O . GLU A 1 261 ? -1.479 -22.125 -16.359 1 96 261 GLU A O 1
ATOM 2148 N N . GLY A 1 262 ? -0.964 -24.172 -15.555 1 97.25 262 GLY A N 1
ATOM 2149 C CA . GLY A 1 262 ? 0.256 -23.672 -14.93 1 97.25 262 GLY A CA 1
ATOM 2150 C C . GLY A 1 262 ? 1.341 -23.344 -15.938 1 97.25 262 GLY A C 1
ATOM 2151 O O . GLY A 1 262 ? 1.325 -23.828 -17.062 1 97.25 262 GLY A O 1
ATOM 2152 N N . TYR A 1 263 ? 2.207 -22.438 -15.594 1 97.25 263 TYR A N 1
ATOM 2153 C CA . TYR A 1 263 ? 3.365 -22.062 -16.391 1 97.25 263 TYR A CA 1
ATOM 2154 C C . TYR A 1 263 ? 4.664 -22.344 -15.648 1 97.25 263 TYR A C 1
ATOM 2156 O O . TYR A 1 263 ? 4.863 -21.844 -14.531 1 97.25 263 TYR A O 1
ATOM 2164 N N . GLU A 1 264 ? 5.547 -23.203 -16.156 1 97.25 264 GLU A N 1
ATOM 2165 C CA . GLU A 1 264 ? 6.801 -23.562 -15.516 1 97.25 264 GLU A CA 1
ATOM 2166 C C . GLU A 1 264 ? 8 -23.219 -16.391 1 97.25 264 GLU A C 1
ATOM 2168 O O . GLU A 1 264 ? 7.93 -23.297 -17.609 1 97.25 264 GLU A O 1
ATOM 2173 N N . VAL A 1 265 ? 9.039 -22.828 -15.758 1 97.62 265 VAL A N 1
ATOM 2174 C CA . VAL A 1 265 ? 10.258 -22.484 -16.484 1 97.62 265 VAL A CA 1
ATOM 2175 C C . VAL A 1 265 ? 11.477 -23.078 -15.781 1 97.62 265 VAL A C 1
ATOM 2177 O O . VAL A 1 265 ? 11.445 -23.297 -14.57 1 97.62 265 VAL A O 1
ATOM 2180 N N . GLU A 1 266 ? 12.477 -23.422 -16.578 1 97.75 266 GLU A N 1
ATOM 2181 C CA . GLU A 1 266 ? 13.82 -23.75 -16.109 1 97.75 266 GLU A CA 1
ATOM 2182 C C . GLU A 1 266 ? 14.789 -22.609 -16.359 1 97.75 266 GLU A C 1
ATOM 2184 O O . GLU A 1 266 ? 15.055 -22.25 -17.516 1 97.75 266 GLU A O 1
ATOM 2189 N N . LEU A 1 267 ? 15.297 -22.062 -15.266 1 98.19 267 LEU A N 1
ATOM 2190 C CA . LEU A 1 267 ? 16.156 -20.891 -15.367 1 98.19 267 LEU A CA 1
ATOM 2191 C C . LEU A 1 267 ? 17.594 -21.219 -15.008 1 98.19 267 LEU A C 1
ATOM 2193 O O . LEU A 1 267 ? 17.844 -22.078 -14.148 1 98.19 267 LEU A O 1
ATOM 2197 N N . THR A 1 268 ? 18.516 -20.609 -15.695 1 98 268 THR A N 1
ATOM 2198 C CA . THR A 1 268 ? 19.906 -20.594 -15.273 1 98 268 THR A CA 1
ATOM 2199 C C . THR A 1 268 ? 20.234 -19.281 -14.547 1 98 268 THR A C 1
ATOM 2201 O O . THR A 1 268 ? 20.047 -18.203 -15.094 1 98 268 THR A O 1
ATOM 2204 N N . PHE A 1 269 ? 20.656 -19.391 -13.32 1 97.69 269 PHE A N 1
ATOM 2205 C CA . PHE A 1 269 ? 20.938 -18.266 -12.445 1 97.69 269 PHE A CA 1
ATOM 2206 C C . PHE A 1 269 ? 22.406 -17.844 -12.555 1 97.69 269 PHE A C 1
ATOM 2208 O O . PHE A 1 269 ? 23.297 -18.562 -12.125 1 97.69 269 PHE A O 1
ATOM 2215 N N . HIS A 1 270 ? 22.641 -16.672 -13.172 1 96.56 270 HIS A N 1
ATOM 2216 C CA . HIS A 1 270 ? 23.969 -16.094 -13.305 1 96.56 270 HIS A CA 1
ATOM 2217 C C . HIS A 1 270 ? 24.25 -15.125 -12.156 1 96.56 270 HIS A C 1
ATOM 2219 O O . HIS A 1 270 ? 24.328 -13.914 -12.359 1 96.56 270 HIS A O 1
ATOM 2225 N N . HIS A 1 271 ? 24.625 -15.695 -11 1 93.06 271 HIS A N 1
ATOM 2226 C CA . HIS A 1 271 ? 24.703 -14.953 -9.742 1 93.06 271 HIS A CA 1
ATOM 2227 C C . HIS A 1 271 ? 25.891 -14.008 -9.734 1 93.06 271 HIS A C 1
ATOM 2229 O O . HIS A 1 271 ? 25.938 -13.062 -8.938 1 93.06 271 HIS A O 1
ATOM 2235 N N . ASP A 1 272 ? 26.891 -14.18 -10.516 1 89.31 272 ASP A N 1
ATOM 2236 C CA . ASP A 1 272 ? 28.125 -13.383 -10.516 1 89.31 272 ASP A CA 1
ATOM 2237 C C . ASP A 1 272 ? 28.062 -12.281 -11.57 1 89.31 272 ASP A C 1
ATOM 2239 O O . ASP A 1 272 ? 29.031 -11.539 -11.75 1 89.31 272 ASP A O 1
ATOM 2243 N N . LYS A 1 273 ? 26.969 -12.18 -12.148 1 86.69 273 LYS A N 1
ATOM 2244 C CA . LYS A 1 273 ? 26.828 -11.172 -13.195 1 86.69 273 LYS A CA 1
ATOM 2245 C C . LYS A 1 273 ? 26.891 -9.766 -12.609 1 86.69 273 LYS A C 1
ATOM 2247 O O . LYS A 1 273 ? 26.328 -9.508 -11.547 1 86.69 273 LYS A O 1
ATOM 2252 N N . GLU A 1 274 ? 27.672 -8.914 -13.195 1 78.56 274 GLU A N 1
ATOM 2253 C CA . GLU A 1 274 ? 27.672 -7.5 -12.812 1 78.56 274 GLU A CA 1
ATOM 2254 C C . GLU A 1 274 ? 26.453 -6.785 -13.391 1 78.56 274 GLU A C 1
ATOM 2256 O O . GLU A 1 274 ? 26.094 -7 -14.547 1 78.56 274 GLU A O 1
ATOM 2261 N N . SER A 1 275 ? 25.641 -6.293 -12.539 1 69.75 275 SER A N 1
ATOM 2262 C CA . SER A 1 275 ? 24.391 -5.695 -13 1 69.75 275 SER A CA 1
ATOM 2263 C C . SER A 1 275 ? 24.641 -4.383 -13.734 1 69.75 275 SER A C 1
ATOM 2265 O O . SER A 1 275 ? 25.531 -3.615 -13.359 1 69.75 275 SER A O 1
ATOM 2267 N N . VAL A 1 276 ? 24.125 -4.324 -15.008 1 66.19 276 VAL A N 1
ATOM 2268 C CA . VAL A 1 276 ? 24.125 -3.07 -15.758 1 66.19 276 VAL A CA 1
ATOM 2269 C C . VAL A 1 276 ? 22.859 -2.277 -15.43 1 66.19 276 VAL A C 1
ATOM 2271 O O . VAL A 1 276 ? 21.766 -2.838 -15.383 1 66.19 276 VAL A O 1
ATOM 2274 N N . ASP A 1 277 ? 23.094 -1.082 -14.844 1 64.62 277 ASP A N 1
ATOM 2275 C CA . ASP A 1 277 ? 21.969 -0.177 -14.625 1 64.62 277 ASP A CA 1
ATOM 2276 C C . ASP A 1 277 ? 21.375 0.296 -15.953 1 64.62 277 ASP A C 1
ATOM 2278 O O . ASP A 1 277 ? 21.969 1.129 -16.641 1 64.62 277 ASP A O 1
ATOM 2282 N N . HIS A 1 278 ? 20.359 -0.381 -16.344 1 59.5 278 HIS A N 1
ATOM 2283 C CA . HIS A 1 278 ? 19.734 -0.032 -17.609 1 59.5 278 HIS A CA 1
ATOM 2284 C C . HIS A 1 278 ? 18.859 1.204 -17.469 1 59.5 278 HIS A C 1
ATOM 2286 O O . HIS A 1 278 ? 18.188 1.609 -18.422 1 59.5 278 HIS A O 1
ATOM 2292 N N . SER A 1 279 ? 18.688 1.607 -16.234 1 55.97 279 SER A N 1
ATOM 2293 C CA . SER A 1 279 ? 17.719 2.678 -16 1 55.97 279 SER A CA 1
ATOM 2294 C C . SER A 1 279 ? 18.094 3.928 -16.797 1 55.97 279 SER A C 1
ATOM 2296 O O . SER A 1 279 ? 17.219 4.738 -17.125 1 55.97 279 SER A O 1
ATOM 2298 N N . LYS A 1 280 ? 19.469 4.074 -17.156 1 51.19 280 LYS A N 1
ATOM 2299 C CA . LYS A 1 280 ? 19.891 5.27 -17.891 1 51.19 280 LYS A CA 1
ATOM 2300 C C . LYS A 1 280 ? 19.531 5.16 -19.375 1 51.19 280 LYS A C 1
ATOM 2302 O O . LYS A 1 280 ? 19.766 6.094 -20.141 1 51.19 280 LYS A O 1
ATOM 2307 N N . MET A 1 281 ? 19.172 4.047 -19.781 1 51.31 281 MET A N 1
ATOM 2308 C CA . MET A 1 281 ? 19.094 3.961 -21.234 1 51.31 281 MET A CA 1
ATOM 2309 C C . MET A 1 281 ? 17.953 4.824 -21.766 1 51.31 281 MET A C 1
ATOM 2311 O O . MET A 1 281 ? 17.359 5.602 -21.016 1 51.31 281 MET A O 1
ATOM 2315 N N . GLU A 1 282 ? 16.75 4.102 -22.75 1 56.84 282 GLU A N 1
ATOM 2316 C CA . GLU A 1 282 ? 16.062 4.824 -23.828 1 56.84 282 GLU A CA 1
ATOM 2317 C C . GLU A 1 282 ? 14.961 5.711 -23.266 1 56.84 282 GLU A C 1
ATOM 2319 O O . GLU A 1 282 ? 13.828 5.254 -23.078 1 56.84 282 GLU A O 1
ATOM 2324 N N . ASP A 1 283 ? 15.305 7.016 -22.766 1 70.38 283 ASP A N 1
ATOM 2325 C CA . ASP A 1 283 ? 14.539 8.086 -22.125 1 70.38 283 ASP A CA 1
ATOM 2326 C C . ASP A 1 283 ? 13.297 8.422 -22.953 1 70.38 283 ASP A C 1
ATOM 2328 O O . ASP A 1 283 ? 12.203 8.578 -22.391 1 70.38 283 ASP A O 1
ATOM 2332 N N . TYR A 1 284 ? 13.445 8.234 -24.281 1 70.88 284 TYR A N 1
ATOM 2333 C CA . TYR A 1 284 ? 12.312 8.656 -25.094 1 70.88 284 TYR A CA 1
ATOM 2334 C C . TYR A 1 284 ? 11.219 7.59 -25.094 1 70.88 284 TYR A C 1
ATOM 2336 O O . TYR A 1 284 ? 10.031 7.914 -25.047 1 70.88 284 TYR A O 1
ATOM 2344 N N . LYS A 1 285 ? 11.695 6.328 -25.188 1 78 285 LYS A N 1
ATOM 2345 C CA . LYS A 1 285 ? 10.719 5.246 -25.188 1 78 285 LYS A CA 1
ATOM 2346 C C . LYS A 1 285 ? 9.945 5.199 -23.859 1 78 285 LYS A C 1
ATOM 2348 O O . LYS A 1 285 ? 8.734 4.977 -23.859 1 78 285 LYS A O 1
ATOM 2353 N N . SER A 1 286 ? 10.68 5.516 -22.906 1 87.5 286 SER A N 1
ATOM 2354 C CA . SER A 1 286 ? 10.039 5.551 -21.609 1 87.5 286 SER A CA 1
ATOM 2355 C C . SER A 1 286 ? 9.047 6.703 -21.5 1 87.5 286 SER A C 1
ATOM 2357 O O . SER A 1 286 ? 7.969 6.551 -20.922 1 87.5 286 SER A O 1
ATOM 2359 N N . LEU A 1 287 ? 9.398 7.75 -22.172 1 91.38 287 LEU A N 1
ATOM 2360 C CA . LEU A 1 287 ? 8.508 8.914 -22.156 1 91.38 287 LEU A CA 1
ATOM 2361 C C . LEU A 1 287 ? 7.207 8.609 -22.891 1 91.38 287 LEU A C 1
ATOM 2363 O O . LEU A 1 287 ? 6.125 8.961 -22.406 1 91.38 287 LEU A O 1
ATOM 2367 N N . GLY A 1 288 ? 7.348 7.98 -24.062 1 93.19 288 GLY A N 1
ATOM 2368 C CA . GLY A 1 288 ? 6.156 7.605 -24.812 1 93.19 288 GLY A CA 1
ATOM 2369 C C . GLY A 1 288 ? 5.246 6.66 -24.047 1 93.19 288 GLY A C 1
ATOM 2370 O O . GLY A 1 288 ? 4.023 6.82 -24.062 1 93.19 288 GLY A O 1
ATOM 2371 N N . LEU A 1 289 ? 5.836 5.73 -23.469 1 94.81 289 LEU A N 1
ATOM 2372 C CA . LEU A 1 289 ? 5.07 4.758 -22.688 1 94.81 289 LEU A CA 1
ATOM 2373 C C . LEU A 1 289 ? 4.383 5.426 -21.5 1 94.81 289 LEU A C 1
ATOM 2375 O O . LEU A 1 289 ? 3.195 5.199 -21.266 1 94.81 289 LEU A O 1
ATOM 2379 N N . LEU A 1 290 ? 5.109 6.27 -20.766 1 95.94 290 LEU A N 1
ATOM 2380 C CA . LEU A 1 290 ? 4.551 6.977 -19.625 1 95.94 290 LEU A CA 1
ATOM 2381 C C . LEU A 1 290 ? 3.396 7.875 -20.047 1 95.94 290 LEU A C 1
ATOM 2383 O O . LEU A 1 290 ? 2.402 8 -19.328 1 95.94 290 LEU A O 1
ATOM 2387 N N . SER A 1 291 ? 3.545 8.438 -21.203 1 96.88 291 SER A N 1
ATOM 2388 C CA . SER A 1 291 ? 2.48 9.289 -21.734 1 96.88 291 SER A CA 1
ATOM 2389 C C . SER A 1 291 ? 1.206 8.484 -21.984 1 96.88 291 SER A C 1
ATOM 2391 O O . SER A 1 291 ? 0.107 8.945 -21.656 1 96.88 291 SER A O 1
ATOM 2393 N N . LYS A 1 292 ? 1.377 7.32 -22.547 1 97.19 292 LYS A N 1
ATOM 2394 C CA . LYS A 1 292 ? 0.221 6.469 -22.812 1 97.19 292 LYS A CA 1
ATOM 2395 C C . LYS A 1 292 ? -0.438 6.023 -21.516 1 97.19 292 LYS A C 1
ATOM 2397 O O . LYS A 1 292 ? -1.667 5.992 -21.406 1 97.19 292 LYS A O 1
ATOM 2402 N N . ILE A 1 293 ? 0.335 5.68 -20.547 1 97.38 293 ILE A N 1
ATOM 2403 C CA . ILE A 1 293 ? -0.201 5.285 -19.25 1 97.38 293 ILE A CA 1
ATOM 2404 C C . ILE A 1 293 ? -0.903 6.473 -18.594 1 97.38 293 ILE A C 1
ATOM 2406 O O . ILE A 1 293 ? -1.977 6.32 -18.016 1 97.38 293 ILE A O 1
ATOM 2410 N N . HIS A 1 294 ? -0.252 7.652 -18.703 1 97.56 294 HIS A N 1
ATOM 2411 C CA . HIS A 1 294 ? -0.849 8.875 -18.172 1 97.56 294 HIS A CA 1
ATOM 2412 C C . HIS A 1 294 ? -2.229 9.117 -18.781 1 97.56 294 HIS A C 1
ATOM 2414 O O . HIS A 1 294 ? -3.178 9.438 -18.062 1 97.56 294 HIS A O 1
ATOM 2420 N N . ASP A 1 295 ? -2.324 8.938 -20.062 1 97.88 295 ASP A N 1
ATOM 2421 C CA . ASP A 1 295 ? -3.602 9.109 -20.734 1 97.88 295 ASP A CA 1
ATOM 2422 C C . ASP A 1 295 ? -4.645 8.133 -20.219 1 97.88 295 ASP A C 1
ATOM 2424 O O . ASP A 1 295 ? -5.812 8.484 -20.047 1 97.88 295 ASP A O 1
ATOM 2428 N N . CYS A 1 296 ? -4.219 6.949 -20.016 1 96.56 296 CYS A N 1
ATOM 2429 C CA . CYS A 1 296 ? -5.117 5.938 -19.469 1 96.56 296 CYS A CA 1
ATOM 2430 C C . CYS A 1 296 ? -5.605 6.336 -18.078 1 96.56 296 CYS A C 1
ATOM 2432 O O . CYS A 1 296 ? -6.781 6.148 -17.75 1 96.56 296 CYS A O 1
ATOM 2434 N N . MET A 1 297 ? -4.711 6.891 -17.219 1 96.69 297 MET A N 1
ATOM 2435 C CA . MET A 1 297 ? -5.09 7.352 -15.883 1 96.69 297 MET A CA 1
ATOM 2436 C C . MET A 1 297 ? -6.082 8.508 -15.969 1 96.69 297 MET A C 1
ATOM 2438 O O . MET A 1 297 ? -7.035 8.57 -15.195 1 96.69 297 MET A O 1
ATOM 2442 N N . LYS A 1 298 ? -5.848 9.383 -16.906 1 96.69 298 LYS A N 1
ATOM 2443 C CA . LYS A 1 298 ? -6.77 10.5 -17.094 1 96.69 298 LYS A CA 1
ATOM 2444 C C . LYS A 1 298 ? -8.148 10.016 -17.531 1 96.69 298 LYS A C 1
ATOM 2446 O O . LYS A 1 298 ? -9.172 10.586 -17.141 1 96.69 298 LYS A O 1
ATOM 2451 N N . GLU A 1 299 ? -8.133 9.031 -18.359 1 94.44 299 GLU A N 1
ATOM 2452 C CA 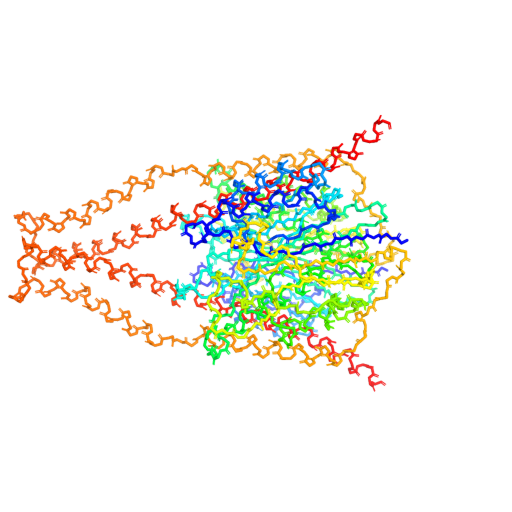. GLU A 1 299 ? -9.398 8.414 -18.734 1 94.44 299 GLU A CA 1
ATOM 2453 C C . GLU A 1 299 ? -10.109 7.82 -17.531 1 94.44 299 GLU A C 1
ATOM 2455 O O . GLU A 1 299 ? -11.328 7.965 -17.375 1 94.44 299 GLU A O 1
ATOM 2460 N N . GLY A 1 300 ? -9.375 7.125 -16.688 1 92.88 300 GLY A N 1
ATOM 2461 C CA . GLY A 1 300 ? -9.945 6.609 -15.461 1 92.88 300 GLY A CA 1
ATOM 2462 C C . GLY A 1 300 ? -10.516 7.691 -14.57 1 92.88 300 GLY A C 1
ATOM 2463 O O . GLY A 1 300 ? -11.586 7.523 -13.984 1 92.88 300 GLY A O 1
ATOM 2464 N N . GLU A 1 301 ? -9.789 8.797 -14.461 1 91.94 301 GLU A N 1
ATOM 2465 C CA . GLU A 1 301 ? -10.266 9.945 -13.688 1 91.94 301 GLU A CA 1
ATOM 2466 C C . GLU A 1 301 ? -11.586 10.469 -14.242 1 91.94 301 GLU A C 1
ATOM 2468 O O . GLU A 1 301 ? -12.516 10.75 -13.477 1 91.94 301 GLU A O 1
ATOM 2473 N N . ARG A 1 302 ? -11.672 10.539 -15.523 1 90.81 302 ARG A N 1
ATOM 2474 C CA . ARG A 1 302 ? -12.883 11.008 -16.188 1 90.81 302 ARG A CA 1
ATOM 2475 C C . ARG A 1 302 ? -14.055 10.062 -15.93 1 90.81 302 ARG A C 1
ATOM 2477 O O . ARG A 1 302 ? -15.148 10.508 -15.578 1 90.81 302 ARG A O 1
ATOM 2484 N N . ILE A 1 303 ? -13.82 8.758 -16.078 1 86.62 303 ILE A N 1
ATOM 2485 C CA . ILE A 1 303 ? -14.852 7.75 -15.891 1 86.62 303 ILE A CA 1
ATOM 2486 C C . ILE A 1 303 ? -15.375 7.816 -14.453 1 86.62 303 ILE A C 1
ATOM 2488 O O . ILE A 1 303 ? -16.578 7.746 -14.227 1 86.62 303 ILE A O 1
ATOM 2492 N N . SER A 1 304 ? -14.523 7.984 -13.562 1 84.06 304 SER A N 1
ATOM 2493 C CA . SER A 1 304 ? -14.891 8.008 -12.148 1 84.06 304 SER A CA 1
ATOM 2494 C C . SER A 1 304 ? -15.633 9.289 -11.789 1 84.06 304 SER A C 1
ATOM 2496 O O . SER A 1 304 ? -16.359 9.336 -10.789 1 84.06 304 SER A O 1
ATOM 2498 N N . SER A 1 305 ? -15.43 10.391 -12.516 1 80.5 305 SER A N 1
ATOM 2499 C CA . SER A 1 305 ? -16.047 11.672 -12.211 1 80.5 305 SER A CA 1
ATOM 2500 C C . SER A 1 305 ? -17.422 11.789 -12.844 1 80.5 305 SER A C 1
ATOM 2502 O O . SER A 1 305 ? -18.25 12.609 -12.422 1 80.5 305 SER A O 1
ATOM 2504 N N . GLU A 1 306 ? -17.594 11.156 -13.883 1 75.5 306 GLU A N 1
ATOM 2505 C CA . GLU A 1 306 ? -18.859 11.281 -14.594 1 75.5 306 GLU A CA 1
ATOM 2506 C C . GLU A 1 306 ? -20.016 10.719 -13.781 1 75.5 306 GLU A C 1
ATOM 2508 O O . GLU A 1 306 ? -19.906 9.633 -13.211 1 75.5 306 GLU A O 1
ATOM 2513 N N . LEU A 1 307 ? -20.734 11.727 -13.172 1 62.5 307 LEU A N 1
ATOM 2514 C CA . LEU A 1 307 ? -21.938 11.43 -12.398 1 62.5 307 LEU A CA 1
ATOM 2515 C C . LEU A 1 307 ? -22.859 10.492 -13.172 1 62.5 307 LEU A C 1
ATOM 2517 O O . LEU A 1 307 ? -23.219 10.766 -14.32 1 62.5 307 LEU A O 1
ATOM 2521 N N . SER A 1 308 ? -22.859 9.312 -12.648 1 61.38 308 SER A N 1
ATOM 2522 C CA . SER A 1 308 ? -23.844 8.484 -13.336 1 61.38 308 SER A CA 1
ATOM 2523 C C . SER A 1 308 ? -25.25 9.016 -13.117 1 61.38 308 SER A C 1
ATOM 2525 O O . SER A 1 308 ? -25.859 8.789 -12.062 1 61.38 308 SER A O 1
ATOM 2527 N N . TRP A 1 309 ? -25.641 10.07 -13.812 1 61.97 309 TRP A N 1
ATOM 2528 C CA . TRP A 1 309 ? -27 10.57 -13.781 1 61.97 309 TRP A CA 1
ATOM 2529 C C . TRP A 1 309 ? -28 9.422 -13.594 1 61.97 309 TRP A C 1
ATOM 2531 O O . TRP A 1 309 ? -29.031 9.586 -12.93 1 61.97 309 TRP A O 1
ATOM 2541 N N . VAL A 1 310 ? -27.562 8.383 -14.062 1 62.53 310 VAL A N 1
ATOM 2542 C CA . VAL A 1 310 ? -28.406 7.211 -13.922 1 62.53 310 VAL A CA 1
ATOM 2543 C C . VAL A 1 310 ? -28.5 6.812 -12.445 1 62.53 310 VAL A C 1
ATOM 2545 O O . VAL A 1 310 ? -29.578 6.453 -11.969 1 62.53 310 VAL A O 1
ATOM 2548 N N . LEU A 1 311 ? -27.422 7.07 -11.867 1 67.5 311 LEU A N 1
ATOM 2549 C CA . LEU A 1 311 ? -27.406 6.695 -10.461 1 67.5 311 LEU A CA 1
ATOM 2550 C C . LEU A 1 311 ? -28.25 7.672 -9.633 1 67.5 311 LEU A C 1
ATOM 2552 O O . LEU A 1 311 ? -29 7.262 -8.75 1 67.5 311 LEU A O 1
ATOM 2556 N N . ILE A 1 312 ? -28.25 8.883 -9.969 1 67.69 312 ILE A N 1
ATOM 2557 C CA . ILE A 1 312 ? -28.984 9.906 -9.234 1 67.69 312 ILE A CA 1
ATOM 2558 C C . ILE A 1 312 ? -30.484 9.734 -9.477 1 67.69 312 ILE A C 1
ATOM 2560 O O . ILE A 1 312 ? -31.281 9.781 -8.539 1 67.69 312 ILE A O 1
ATOM 2564 N N . ILE A 1 313 ? -30.781 9.469 -10.633 1 69 313 ILE A N 1
ATOM 2565 C CA . ILE A 1 313 ? -32.188 9.297 -10.992 1 69 313 ILE A CA 1
ATOM 2566 C C . ILE A 1 313 ? -32.75 8.047 -10.312 1 69 313 ILE A C 1
ATOM 2568 O O . ILE A 1 313 ? -33.844 8.07 -9.773 1 69 313 ILE A O 1
ATOM 2572 N N . THR A 1 314 ? -31.906 7.074 -10.281 1 66.94 314 THR A N 1
ATOM 2573 C CA . THR A 1 314 ? -32.344 5.828 -9.664 1 66.94 314 THR A CA 1
ATOM 2574 C C . THR A 1 314 ? -32.562 6.023 -8.164 1 66.94 314 THR A C 1
ATOM 2576 O O . THR A 1 314 ? -33.531 5.516 -7.609 1 66.94 314 THR A O 1
ATOM 2579 N N . LEU A 1 315 ? -31.797 6.824 -7.59 1 72.38 315 LEU A N 1
ATOM 2580 C CA . LEU A 1 315 ? -31.938 7.117 -6.168 1 72.38 315 LEU A CA 1
ATOM 2581 C C . LEU A 1 315 ? -33.219 7.93 -5.902 1 72.38 315 LEU A C 1
ATOM 2583 O O . LEU A 1 315 ? -33.906 7.68 -4.93 1 72.38 315 LEU A O 1
ATOM 2587 N N . ALA A 1 316 ? -33.438 8.812 -6.754 1 67.94 316 ALA A N 1
ATOM 2588 C CA . ALA A 1 316 ? -34.625 9.648 -6.609 1 67.94 316 ALA A CA 1
ATOM 2589 C C . ALA A 1 316 ? -35.906 8.828 -6.738 1 67.94 316 ALA A C 1
ATOM 2591 O O . ALA A 1 316 ? -36.844 9 -5.961 1 67.94 316 ALA A O 1
ATOM 2592 N N . ILE A 1 317 ? -35.812 7.961 -7.645 1 66.69 317 ILE A N 1
ATOM 2593 C CA . ILE A 1 317 ? -37 7.109 -7.871 1 66.69 317 ILE A CA 1
ATOM 2594 C C . ILE A 1 317 ? -37.188 6.188 -6.672 1 66.69 317 ILE A C 1
ATOM 2596 O O . ILE A 1 317 ? -38.312 6.059 -6.16 1 66.69 317 ILE A O 1
ATOM 2600 N N . ALA A 1 318 ? -36.156 5.613 -6.234 1 69.44 318 ALA A N 1
ATOM 2601 C CA . ALA A 1 318 ? -36.219 4.699 -5.102 1 69.44 318 ALA A CA 1
ATOM 2602 C C . ALA A 1 318 ? -36.719 5.418 -3.848 1 69.44 318 ALA A C 1
ATOM 2604 O O . ALA A 1 318 ? -37.594 4.914 -3.131 1 69.44 318 ALA A O 1
ATOM 2605 N N . PHE A 1 319 ? -36.281 6.598 -3.688 1 65.81 319 PHE A N 1
ATOM 2606 C CA . PHE A 1 319 ? -36.688 7.41 -2.543 1 65.81 319 PHE A CA 1
ATOM 2607 C C . PHE A 1 319 ? -38.156 7.789 -2.633 1 65.81 319 PHE A C 1
ATOM 2609 O O . PHE A 1 319 ? -38.875 7.703 -1.643 1 65.81 319 PHE A O 1
ATOM 2616 N N . SER A 1 320 ? -38.531 8.141 -3.797 1 61.97 320 SER A N 1
ATOM 2617 C CA . SER A 1 320 ? -39.938 8.492 -4 1 61.97 320 SER A CA 1
ATOM 2618 C C . SER A 1 320 ? -40.844 7.305 -3.719 1 61.97 320 SER A C 1
ATOM 2620 O O . SER A 1 320 ? -41.938 7.465 -3.15 1 61.97 320 SER A O 1
ATOM 2622 N N . LEU A 1 321 ? -40.312 6.219 -4.086 1 61.78 321 LEU A N 1
ATOM 2623 C CA . LEU A 1 321 ? -41.094 5.012 -3.889 1 61.78 321 LEU A CA 1
ATOM 2624 C C . LEU A 1 321 ? -41.188 4.66 -2.408 1 61.78 321 LEU A C 1
ATOM 2626 O O . LEU A 1 321 ? -42.25 4.234 -1.933 1 61.78 321 LEU A O 1
ATOM 2630 N N . VAL A 1 322 ? -40.125 4.91 -1.746 1 62.97 322 VAL A N 1
ATOM 2631 C CA . VAL A 1 322 ? -40.094 4.566 -0.329 1 62.97 322 VAL A CA 1
ATOM 2632 C C . VAL A 1 322 ? -40.969 5.547 0.466 1 62.97 322 VAL A C 1
ATOM 2634 O O . VAL A 1 322 ? -41.719 5.141 1.354 1 62.97 322 VAL A O 1
ATOM 2637 N N . VAL A 1 323 ? -40.781 6.773 0.161 1 57.38 323 VAL A N 1
ATOM 2638 C CA . VAL A 1 323 ? -41.5 7.809 0.902 1 57.38 323 VAL A CA 1
ATOM 2639 C C . VAL A 1 323 ? -42.938 7.863 0.448 1 57.38 323 VAL A C 1
ATOM 2641 O O . VAL A 1 323 ? -43.844 8.031 1.269 1 57.38 323 VAL A O 1
ATOM 2644 N N . GLY A 1 324 ? -43.031 7.855 -0.844 1 55.75 324 GLY A N 1
ATOM 2645 C CA . GLY A 1 324 ? -44.375 8.008 -1.385 1 55.75 324 GLY A CA 1
ATOM 2646 C C . GLY A 1 324 ? -45.281 6.828 -1.095 1 55.75 324 GLY A C 1
ATOM 2647 O O . GLY A 1 324 ? -46.5 6.984 -0.965 1 55.75 324 GLY A O 1
ATOM 2648 N N . LEU A 1 325 ? -44.625 5.777 -0.95 1 53.59 325 LEU A N 1
ATOM 2649 C CA . LEU A 1 325 ? -45.469 4.598 -0.821 1 53.59 325 LEU A CA 1
ATOM 2650 C C . LEU A 1 325 ? -46.25 4.613 0.501 1 53.59 325 LEU A C 1
ATOM 2652 O O . LEU A 1 325 ? -47.438 4.34 0.536 1 53.59 325 LEU A O 1
ATOM 2656 N N . PRO A 1 326 ? -45.5 4.887 1.621 1 50 326 PRO A N 1
ATOM 2657 C CA . PRO A 1 326 ? -46.344 4.887 2.807 1 50 326 PRO A CA 1
ATOM 2658 C C . PRO A 1 326 ? -47.406 5.996 2.77 1 50 326 PRO A C 1
ATOM 2660 O O . PRO A 1 326 ? -48.531 5.809 3.262 1 50 326 PRO A O 1
ATOM 2663 N N . ALA A 1 327 ? -46.906 7.148 2.328 1 45.22 327 ALA A N 1
ATOM 2664 C CA . ALA A 1 327 ? -47.875 8.227 2.295 1 45.22 327 ALA A CA 1
ATOM 2665 C C . ALA A 1 327 ? -49.156 7.789 1.549 1 45.22 327 ALA A C 1
ATOM 2667 O O . ALA A 1 327 ? -50.25 8.195 1.9 1 45.22 327 ALA A O 1
ATOM 2668 N N . CYS A 1 328 ? -48.875 7.141 0.477 1 42.28 328 CYS A N 1
ATOM 2669 C CA . CYS A 1 328 ? -50.094 6.703 -0.226 1 42.28 328 CYS A CA 1
ATOM 2670 C C . CYS A 1 328 ? -50.875 5.719 0.62 1 42.28 328 CYS A C 1
ATOM 2672 O O . CYS A 1 328 ? -52.062 5.461 0.343 1 42.28 328 CYS A O 1
ATOM 2674 N N . TYR A 1 329 ? -50.219 5.055 1.448 1 39.28 329 TYR A N 1
ATOM 2675 C CA . TYR A 1 329 ? -50.969 4.117 2.277 1 39.28 329 TYR A CA 1
ATOM 2676 C C . TYR A 1 329 ? -51.75 4.848 3.377 1 39.28 329 TYR A C 1
ATOM 2678 O O . TYR A 1 329 ? -52.625 4.281 4 1 39.28 329 TYR A O 1
ATOM 2686 N N . ALA A 1 330 ? -51.281 5.891 3.836 1 39 330 ALA A N 1
ATOM 2687 C CA . ALA A 1 330 ? -51.906 6.648 4.914 1 39 330 ALA A CA 1
ATOM 2688 C C . ALA A 1 330 ? -53.281 7.18 4.488 1 39 330 ALA A C 1
ATOM 2690 O O . ALA A 1 330 ? -54 7.77 5.297 1 39 330 ALA A O 1
ATOM 2691 N N . GLY A 1 331 ? -53.875 6.652 3.287 1 42.19 331 GLY A N 1
ATOM 2692 C CA . GLY A 1 331 ? -55.25 6.941 2.889 1 42.19 331 GLY A CA 1
ATOM 2693 C C . GLY A 1 331 ? -55.625 6.355 1.536 1 42.19 331 GLY A C 1
ATOM 2694 O O . GLY A 1 331 ? -56.719 6.582 1.032 1 42.19 331 GLY A O 1
ATOM 2695 N N . LEU A 1 332 ? -54.688 6.047 0.613 1 38.28 332 LEU A N 1
ATOM 2696 C CA . LEU A 1 332 ? -55.156 5.555 -0.673 1 38.28 332 LEU A CA 1
ATOM 2697 C C . LEU A 1 332 ? -55.594 4.102 -0.565 1 38.28 332 LEU A C 1
ATOM 2699 O O . LEU A 1 332 ? -54.906 3.266 -0.002 1 38.28 332 LEU A O 1
ATOM 2703 N N . ASP A 1 333 ? -56.875 3.809 -0.634 1 41.72 333 ASP A N 1
ATOM 2704 C CA . ASP A 1 333 ? -57.594 2.555 -0.729 1 41.72 333 ASP A CA 1
ATOM 2705 C C . ASP A 1 333 ? -56.812 1.499 -1.485 1 41.72 333 ASP A C 1
ATOM 2707 O O . ASP A 1 333 ? -57.219 0.351 -1.608 1 41.72 333 ASP A O 1
ATOM 2711 N N . MET A 1 334 ? -55.938 1.982 -2.223 1 36.78 334 MET A N 1
ATOM 2712 C CA . MET A 1 334 ? -55.312 0.995 -3.105 1 36.78 334 MET A CA 1
ATOM 2713 C C . MET A 1 334 ? -54.406 0.052 -2.32 1 36.78 334 MET A C 1
ATOM 2715 O O . MET A 1 334 ? -53.969 -0.965 -2.85 1 36.78 334 MET A O 1
ATOM 2719 N N . PHE A 1 335 ? -53.75 0.426 -1.438 1 42.06 335 PHE A N 1
ATOM 2720 C CA . PHE A 1 335 ? -52.875 -0.56 -0.839 1 42.06 335 PHE A CA 1
ATOM 2721 C C . PHE A 1 335 ? -53.531 -1.278 0.316 1 42.06 335 PHE A C 1
ATOM 2723 O O . PHE A 1 335 ? -54.438 -0.716 0.967 1 42.06 335 PHE A O 1
ATOM 2730 N N . ALA A 1 336 ? -53.375 -2.488 0.252 1 42.56 336 ALA A N 1
ATOM 2731 C CA . ALA A 1 336 ? -53.938 -3.492 1.141 1 42.56 336 ALA A CA 1
ATOM 2732 C C . ALA A 1 336 ? -53.75 -3.104 2.604 1 42.56 336 ALA A C 1
ATOM 2734 O O . ALA A 1 336 ? -52.812 -2.393 2.947 1 42.56 336 ALA A O 1
ATOM 2735 N N . HIS A 1 337 ? -54.719 -3.043 3.293 1 47.91 337 HIS A N 1
ATOM 2736 C CA . HIS A 1 337 ? -54.688 -2.938 4.75 1 47.91 337 HIS A CA 1
ATOM 2737 C C . HIS A 1 337 ? -53.438 -3.623 5.328 1 47.91 337 HIS A C 1
ATOM 2739 O O . HIS A 1 337 ? -53.094 -4.727 4.906 1 47.91 337 HIS A O 1
ATOM 2745 N N . PRO A 1 338 ? -52.531 -2.82 6.066 1 50.16 338 PRO A N 1
ATOM 2746 C CA . PRO A 1 338 ? -51.281 -3.354 6.609 1 50.16 338 PRO A CA 1
ATOM 2747 C C . PRO A 1 338 ? -51.438 -4.762 7.18 1 50.16 338 PRO A C 1
ATOM 2749 O O . PRO A 1 338 ? -50.469 -5.512 7.262 1 50.16 338 PRO A O 1
ATOM 2752 N N . SER A 1 339 ? -52.656 -5.109 7.555 1 54.53 339 SER A N 1
ATOM 2753 C CA . SER A 1 339 ? -52.906 -6.438 8.109 1 54.53 339 SER A CA 1
ATOM 2754 C C . SER A 1 339 ? -52.875 -7.504 7.016 1 54.53 339 SER A C 1
ATOM 2756 O O . SER A 1 339 ? -52.938 -8.703 7.309 1 54.53 339 SER A O 1
ATOM 2758 N N . THR A 1 340 ? -52.656 -6.953 5.875 1 60.59 340 THR A N 1
ATOM 2759 C CA . THR A 1 340 ? -52.688 -7.957 4.816 1 60.59 340 THR A CA 1
ATOM 2760 C C . THR A 1 340 ? -51.25 -8.383 4.473 1 60.59 340 THR A C 1
ATOM 2762 O O . THR A 1 340 ? -50.281 -7.664 4.754 1 60.59 340 THR A O 1
ATOM 2765 N N . ILE A 1 341 ? -51.094 -9.695 4.098 1 68.88 341 ILE A N 1
ATOM 2766 C CA . ILE A 1 341 ? -49.812 -10.258 3.633 1 68.88 341 ILE A CA 1
ATOM 2767 C C . ILE A 1 341 ? -49.188 -9.336 2.588 1 68.88 341 ILE A C 1
ATOM 2769 O O . ILE A 1 341 ? -47.969 -9.133 2.572 1 68.88 341 ILE A O 1
ATOM 2773 N N . TRP A 1 342 ? -50.031 -8.711 1.852 1 68.44 342 TRP A N 1
ATOM 2774 C CA . TRP A 1 342 ? -49.531 -7.848 0.782 1 68.44 342 TRP A CA 1
ATOM 2775 C C . TRP A 1 342 ? -48.906 -6.574 1.351 1 68.44 342 TRP A C 1
ATOM 2777 O O . TRP A 1 342 ? -47.906 -6.086 0.837 1 68.44 342 TRP A O 1
ATOM 2787 N N . ALA A 1 343 ? -49.469 -6.102 2.395 1 63.16 343 ALA A N 1
ATOM 2788 C CA . ALA A 1 343 ? -48.906 -4.922 3.047 1 63.16 343 ALA A CA 1
ATOM 2789 C C . ALA A 1 343 ? -47.531 -5.219 3.635 1 63.16 343 ALA A C 1
ATOM 2791 O O . ALA A 1 343 ? -46.625 -4.383 3.562 1 63.16 343 ALA A O 1
ATOM 2792 N N . SER A 1 344 ? -47.438 -6.434 4.113 1 67.5 344 SER A N 1
ATOM 2793 C CA . SER A 1 344 ? -46.125 -6.848 4.66 1 67.5 344 SER A CA 1
ATOM 2794 C C . SER A 1 344 ? -45.094 -6.969 3.564 1 67.5 344 SER A C 1
ATOM 2796 O O . SER A 1 344 ? -43.938 -6.547 3.748 1 67.5 344 SER A O 1
ATOM 2798 N N . VAL A 1 345 ? -45.469 -7.449 2.527 1 72.44 345 VAL A N 1
ATOM 2799 C CA . VAL A 1 345 ? -44.562 -7.621 1.406 1 72.44 345 VAL A CA 1
ATOM 2800 C C . VAL A 1 345 ? -44.094 -6.258 0.906 1 72.44 345 VAL A C 1
ATOM 2802 O O . VAL A 1 345 ? -42.875 -6.047 0.675 1 72.44 345 VAL A O 1
ATOM 2805 N N . VAL A 1 346 ? -44.969 -5.379 0.828 1 69.88 346 VAL A N 1
ATOM 2806 C CA . VAL A 1 346 ? -44.656 -4.039 0.355 1 69.88 346 VAL A CA 1
ATOM 2807 C C . VAL A 1 346 ? -43.688 -3.363 1.335 1 69.88 346 VAL A C 1
ATOM 2809 O O . VAL A 1 346 ? -42.719 -2.719 0.924 1 69.88 346 VAL A O 1
ATOM 2812 N N . PHE A 1 347 ? -43.969 -3.551 2.566 1 69.75 347 PHE A N 1
ATOM 2813 C CA . PHE A 1 347 ? -43.125 -2.959 3.605 1 69.75 347 PHE A CA 1
ATOM 2814 C C . PHE A 1 347 ? -41.688 -3.49 3.521 1 69.75 347 PHE A C 1
ATOM 2816 O O . PHE A 1 347 ? -40.75 -2.717 3.537 1 69.75 347 PHE A O 1
ATOM 2823 N N . PHE A 1 348 ? -41.562 -4.746 3.336 1 73 348 PHE A N 1
ATOM 2824 C CA . PHE A 1 348 ? -40.25 -5.355 3.244 1 73 348 PHE A CA 1
ATOM 2825 C C . PHE A 1 348 ? -39.5 -4.879 1.994 1 73 348 PHE A C 1
ATOM 2827 O O . PHE A 1 348 ? -38.312 -4.621 2.035 1 73 348 PHE A O 1
ATOM 2834 N N . CYS A 1 349 ? -40.219 -4.723 1.044 1 74.62 349 CYS A N 1
ATOM 2835 C CA . CYS A 1 349 ? -39.625 -4.215 -0.189 1 74.62 349 CYS A CA 1
ATOM 2836 C C . CYS A 1 349 ? -39.125 -2.787 -0.005 1 74.62 349 CYS A C 1
ATOM 2838 O O . CYS A 1 349 ? -38.062 -2.432 -0.507 1 74.62 349 CYS A O 1
ATOM 2840 N N . GLN A 1 350 ? -39.875 -2.027 0.748 1 74.06 350 GLN A N 1
ATOM 2841 C CA . GLN A 1 350 ? -39.469 -0.657 1.023 1 74.06 350 GLN A CA 1
ATOM 2842 C C . GLN A 1 350 ? -38.188 -0.625 1.842 1 74.06 350 GLN A C 1
ATOM 2844 O O . GLN A 1 350 ? -37.312 0.195 1.585 1 74.06 350 GLN A O 1
ATOM 2849 N N . LEU A 1 351 ? -38.156 -1.527 2.727 1 75.5 351 LEU A N 1
ATOM 2850 C CA . LEU A 1 351 ? -36.969 -1.588 3.549 1 75.5 351 LEU A CA 1
ATOM 2851 C C . LEU A 1 351 ? -35.719 -1.92 2.699 1 75.5 351 LEU A C 1
ATOM 2853 O O . LEU A 1 351 ? -34.688 -1.301 2.854 1 75.5 351 LEU A O 1
ATOM 2857 N N . ILE A 1 352 ? -35.875 -2.768 1.826 1 78.81 352 ILE A N 1
ATOM 2858 C CA . ILE A 1 352 ? -34.781 -3.195 0.955 1 78.81 352 ILE A CA 1
ATOM 2859 C C . ILE A 1 352 ? -34.375 -2.041 0.045 1 78.81 352 ILE A C 1
ATOM 2861 O O . ILE A 1 352 ? -33.188 -1.792 -0.146 1 78.81 352 ILE A O 1
ATOM 2865 N N . ILE A 1 353 ? -35.312 -1.353 -0.36 1 77.81 353 ILE A N 1
ATOM 2866 C CA . ILE A 1 353 ? -35.062 -0.246 -1.274 1 77.81 353 ILE A CA 1
ATOM 2867 C C . ILE A 1 353 ? -34.281 0.856 -0.544 1 77.81 353 ILE A C 1
ATOM 2869 O O . ILE A 1 353 ? -33.375 1.47 -1.109 1 77.81 353 ILE A O 1
ATOM 2873 N N . VAL A 1 354 ? -34.688 1.077 0.658 1 79.31 354 VAL A N 1
ATOM 2874 C CA . VAL A 1 354 ? -34.031 2.121 1.429 1 79.31 354 VAL A CA 1
ATOM 2875 C C . VAL A 1 354 ? -32.562 1.752 1.636 1 79.31 354 VAL A C 1
ATOM 2877 O O . VAL A 1 354 ? -31.672 2.611 1.551 1 79.31 354 VAL A O 1
ATOM 2880 N N . VAL A 1 355 ? -32.312 0.534 1.894 1 82.44 355 VAL A N 1
ATOM 2881 C CA . VAL A 1 355 ? -30.938 0.07 2.059 1 82.44 355 VAL A CA 1
ATOM 2882 C C . VAL A 1 355 ? -30.156 0.27 0.758 1 82.44 355 VAL A C 1
ATOM 2884 O O . VAL A 1 355 ? -29.031 0.775 0.769 1 82.44 355 VAL A O 1
ATOM 2887 N N . PHE A 1 356 ? -30.734 -0.042 -0.263 1 81.25 356 PHE A N 1
ATOM 2888 C CA . PHE A 1 356 ? -30.109 0.098 -1.57 1 81.25 356 PHE A CA 1
ATOM 2889 C C . PHE A 1 356 ? -29.812 1.562 -1.875 1 81.25 356 PHE A C 1
ATOM 2891 O O . PHE A 1 356 ? -28.734 1.891 -2.381 1 81.25 356 PHE A O 1
ATOM 2898 N N . CYS A 1 357 ? -30.766 2.412 -1.502 1 79.69 357 CYS A N 1
ATOM 2899 C CA . CYS A 1 357 ? -30.578 3.84 -1.731 1 79.69 357 CYS A CA 1
ATOM 2900 C C . CYS A 1 357 ? -29.422 4.379 -0.89 1 79.69 357 CYS A C 1
ATOM 2902 O O . CYS A 1 357 ? -28.641 5.199 -1.361 1 79.69 357 CYS A O 1
ATOM 2904 N N . ALA A 1 358 ? -29.375 3.885 0.257 1 81.62 358 ALA A N 1
ATOM 2905 C CA . ALA A 1 358 ? -28.297 4.324 1.144 1 81.62 358 ALA A CA 1
ATOM 2906 C C . ALA A 1 358 ? -26.938 3.895 0.609 1 81.62 358 ALA A C 1
ATOM 2908 O O . ALA A 1 358 ? -25.984 4.672 0.637 1 81.62 358 ALA A O 1
ATOM 2909 N N . ILE A 1 359 ? -26.859 2.711 0.131 1 81.75 359 ILE A N 1
ATOM 2910 C CA . ILE A 1 359 ? -25.625 2.199 -0.441 1 81.75 359 ILE A CA 1
ATOM 2911 C C . ILE A 1 359 ? -25.234 3.02 -1.672 1 81.75 359 ILE A C 1
ATOM 2913 O O . ILE A 1 359 ? -24.078 3.408 -1.834 1 81.75 359 ILE A O 1
ATOM 2917 N N . TYR A 1 360 ? -26.156 3.246 -2.369 1 78.69 360 TYR A N 1
ATOM 2918 C CA . TYR A 1 360 ? -25.906 3.998 -3.594 1 78.69 360 TYR A CA 1
ATOM 2919 C C . TYR A 1 360 ? -25.438 5.414 -3.281 1 78.69 360 TYR A C 1
ATOM 2921 O O . TYR A 1 360 ? -24.547 5.945 -3.953 1 78.69 360 TYR A O 1
ATOM 2929 N N . LEU A 1 361 ? -26.078 5.992 -2.348 1 79.88 361 LEU A N 1
ATOM 2930 C CA . LEU A 1 361 ? -25.672 7.328 -1.929 1 79.88 361 LEU A CA 1
ATOM 2931 C C . LEU A 1 361 ? -24.219 7.316 -1.447 1 79.88 361 LEU A C 1
ATOM 2933 O O . LEU A 1 361 ? -23.453 8.227 -1.768 1 79.88 361 LEU A O 1
ATOM 2937 N N . TRP A 1 362 ? -23.859 6.309 -0.806 1 81.5 362 TRP A N 1
ATOM 2938 C CA . TRP A 1 362 ? -22.484 6.16 -0.339 1 81.5 362 TRP A CA 1
ATOM 2939 C C . TRP A 1 362 ? -21.531 6.016 -1.514 1 81.5 362 TRP A C 1
ATOM 2941 O O . TRP A 1 362 ? -20.453 6.613 -1.517 1 81.5 362 TRP A O 1
ATOM 2951 N N . VAL A 1 363 ? -21.906 5.273 -2.475 1 80.44 363 VAL A N 1
ATOM 2952 C CA . VAL A 1 363 ? -21.078 5.07 -3.66 1 80.44 363 VAL A CA 1
ATOM 2953 C C . VAL A 1 363 ? -20.844 6.406 -4.367 1 80.44 363 VAL A C 1
ATOM 2955 O O . VAL A 1 363 ? -19.703 6.762 -4.688 1 80.44 363 VAL A O 1
ATOM 2958 N N . VAL A 1 364 ? -21.875 7.18 -4.457 1 76.94 364 VAL A N 1
ATOM 2959 C CA . VAL A 1 364 ? -21.828 8.414 -5.238 1 76.94 364 VAL A CA 1
ATOM 2960 C C . VAL A 1 364 ? -21.047 9.477 -4.465 1 76.94 364 VAL A C 1
ATOM 2962 O O . VAL A 1 364 ? -20.234 10.203 -5.043 1 76.94 364 VAL A O 1
ATOM 2965 N N . LEU A 1 365 ? -21.25 9.484 -3.191 1 76.31 365 LEU A N 1
ATOM 2966 C CA . LEU A 1 365 ? -20.703 10.594 -2.418 1 76.31 365 LEU A CA 1
ATOM 2967 C C . LEU A 1 365 ? -19.297 10.289 -1.945 1 76.31 365 LEU A C 1
ATOM 2969 O O . LEU A 1 365 ? -18.5 11.203 -1.691 1 76.31 365 LEU A O 1
ATOM 2973 N N . SER A 1 366 ? -18.953 8.992 -1.944 1 80.31 366 SER A N 1
ATOM 2974 C CA . SER A 1 366 ? -17.688 8.664 -1.31 1 80.31 366 SER A CA 1
ATOM 2975 C C . SER A 1 366 ? -16.797 7.824 -2.232 1 80.31 366 SER A C 1
ATOM 2977 O O . SER A 1 366 ? -15.734 8.266 -2.648 1 80.31 366 SER A O 1
ATOM 2979 N N . LEU A 1 367 ? -17.312 6.723 -2.645 1 81.94 367 LEU A N 1
ATOM 2980 C CA . LEU A 1 367 ? -16.469 5.773 -3.361 1 81.94 367 LEU A CA 1
ATOM 2981 C C . LEU A 1 367 ? -16.016 6.352 -4.691 1 81.94 367 LEU A C 1
ATOM 2983 O O . LEU A 1 367 ? -14.859 6.164 -5.086 1 81.94 367 LEU A O 1
ATOM 2987 N N . ARG A 1 368 ? -16.844 7.047 -5.316 1 83.19 368 ARG A N 1
ATOM 2988 C CA . ARG A 1 368 ? -16.484 7.609 -6.613 1 83.19 368 ARG A CA 1
ATOM 2989 C C . ARG A 1 368 ? -15.391 8.672 -6.465 1 83.19 368 ARG A C 1
ATOM 2991 O O . ARG A 1 368 ? -14.531 8.805 -7.332 1 83.19 368 ARG A O 1
ATOM 2998 N N . LYS A 1 369 ? -15.508 9.406 -5.434 1 83.38 369 LYS A N 1
ATOM 2999 C CA . LYS A 1 369 ? -14.469 10.398 -5.168 1 83.38 369 LYS A CA 1
ATOM 3000 C C . LYS A 1 369 ? -13.125 9.727 -4.898 1 83.38 369 LYS A C 1
ATOM 3002 O O . LYS A 1 369 ? -12.086 10.188 -5.379 1 83.38 369 LYS A O 1
ATOM 3007 N N . CYS A 1 370 ? -13.172 8.664 -4.184 1 86.25 370 CYS A N 1
ATOM 3008 C CA . CYS A 1 370 ? -11.953 7.906 -3.902 1 86.25 370 CYS A CA 1
ATOM 3009 C C . CYS A 1 370 ? -11.336 7.367 -5.188 1 86.25 370 CYS A C 1
ATOM 3011 O O . CYS A 1 370 ? -10.117 7.41 -5.359 1 86.25 370 CYS A O 1
ATOM 3013 N N . GLU A 1 371 ? -12.211 6.883 -6.035 1 87.69 371 GLU A N 1
ATOM 3014 C CA . GLU A 1 371 ? -11.742 6.367 -7.32 1 87.69 371 GLU A CA 1
ATOM 3015 C C . GLU A 1 371 ? -11.102 7.473 -8.156 1 87.69 371 GLU A C 1
ATOM 3017 O O . GLU A 1 371 ? -10.008 7.289 -8.695 1 87.69 371 GLU A O 1
ATOM 3022 N N . MET A 1 372 ? -11.789 8.562 -8.211 1 88.19 372 MET A N 1
ATOM 3023 C CA . MET A 1 372 ? -11.281 9.695 -8.969 1 88.19 372 MET A CA 1
ATOM 3024 C C . MET A 1 372 ? -9.922 10.148 -8.43 1 88.19 372 MET A C 1
ATOM 3026 O O . MET A 1 372 ? -9 10.406 -9.195 1 88.19 372 MET A O 1
ATOM 3030 N N . HIS A 1 373 ? -9.805 10.227 -7.121 1 88.88 373 HIS A N 1
ATOM 3031 C CA . HIS A 1 373 ? -8.562 10.656 -6.484 1 88.88 373 HIS A CA 1
ATOM 3032 C C . HIS A 1 373 ? -7.426 9.68 -6.773 1 88.88 373 HIS A C 1
ATOM 3034 O O . HIS A 1 373 ? -6.273 10.094 -6.922 1 88.88 373 HIS A O 1
ATOM 3040 N N . THR A 1 374 ? -7.754 8.438 -6.859 1 91.56 374 THR A N 1
ATOM 3041 C CA . THR A 1 374 ? -6.742 7.422 -7.141 1 91.56 374 THR A CA 1
ATOM 3042 C C . THR A 1 374 ? -6.121 7.645 -8.516 1 91.56 374 THR A C 1
ATOM 3044 O O . THR A 1 374 ? -4.898 7.719 -8.648 1 91.56 374 THR A O 1
ATOM 3047 N N . PHE A 1 375 ? -6.941 7.797 -9.508 1 93.94 375 PHE A N 1
ATOM 3048 C CA . PHE A 1 375 ? -6.457 7.984 -10.867 1 93.94 375 PHE A CA 1
ATOM 3049 C C . PHE A 1 375 ? -5.73 9.32 -11 1 93.94 375 PHE A C 1
ATOM 3051 O O . PHE A 1 375 ? -4.676 9.398 -11.641 1 93.94 375 PHE A O 1
ATOM 3058 N N . LYS A 1 376 ? -6.281 10.336 -10.383 1 92.44 376 LYS A N 1
ATOM 3059 C CA . LYS A 1 376 ? -5.648 11.648 -10.406 1 92.44 376 LYS A CA 1
ATOM 3060 C C . LYS A 1 376 ? -4.262 11.609 -9.766 1 92.44 376 LYS A C 1
ATOM 3062 O O . LYS A 1 376 ? -3.311 12.18 -10.289 1 92.44 376 LYS A O 1
ATOM 3067 N N . GLY A 1 377 ? -4.188 10.977 -8.609 1 92.56 377 GLY A N 1
ATOM 3068 C CA . GLY A 1 377 ? -2.914 10.852 -7.918 1 92.56 377 GLY A CA 1
ATOM 3069 C C . GLY A 1 377 ? -1.85 10.156 -8.742 1 92.56 377 GLY A C 1
ATOM 3070 O O . GLY A 1 377 ? -0.709 10.617 -8.812 1 92.56 377 GLY A O 1
ATOM 3071 N N . ILE A 1 378 ? -2.186 9.094 -9.344 1 94.88 378 ILE A N 1
ATOM 3072 C CA . ILE A 1 378 ? -1.236 8.336 -10.156 1 94.88 378 ILE A CA 1
ATOM 3073 C C . ILE A 1 378 ? -0.83 9.156 -11.375 1 94.88 378 ILE A C 1
ATOM 3075 O O . ILE A 1 378 ? 0.34 9.164 -11.766 1 94.88 378 ILE A O 1
ATOM 3079 N N . ALA A 1 379 ? -1.807 9.812 -11.984 1 95.81 379 ALA A N 1
ATOM 3080 C CA . ALA A 1 379 ? -1.493 10.672 -13.125 1 95.81 379 ALA A CA 1
ATOM 3081 C C . ALA A 1 379 ? -0.46 11.727 -12.742 1 95.81 379 ALA A C 1
ATOM 3083 O O . ALA A 1 379 ? 0.481 11.984 -13.5 1 95.81 379 ALA A O 1
ATOM 3084 N N . GLN A 1 380 ? -0.597 12.328 -11.602 1 94 380 GLN A N 1
ATOM 3085 C CA . GLN A 1 380 ? 0.331 13.352 -11.141 1 94 380 GLN A CA 1
ATOM 3086 C C . GLN A 1 380 ? 1.721 12.773 -10.898 1 94 380 GLN A C 1
ATOM 3088 O O . GLN A 1 380 ? 2.73 13.422 -11.172 1 94 380 GLN A O 1
ATOM 3093 N N . GLU A 1 381 ? 1.75 11.625 -10.312 1 94.31 381 GLU A N 1
ATOM 3094 C CA . GLU A 1 381 ? 3.027 10.945 -10.125 1 94.31 381 GLU A CA 1
ATOM 3095 C C . GLU A 1 381 ? 3.744 10.734 -11.453 1 94.31 381 GLU A C 1
ATOM 3097 O O . GLU A 1 381 ? 4.957 10.945 -11.555 1 94.31 381 GLU A O 1
ATOM 3102 N N . ILE A 1 382 ? 2.982 10.297 -12.453 1 95.62 382 ILE A N 1
ATOM 3103 C CA . ILE A 1 382 ? 3.549 10.039 -13.773 1 95.62 382 ILE A CA 1
ATOM 3104 C C . ILE A 1 382 ? 4.051 11.344 -14.383 1 95.62 382 ILE A C 1
ATOM 3106 O O . I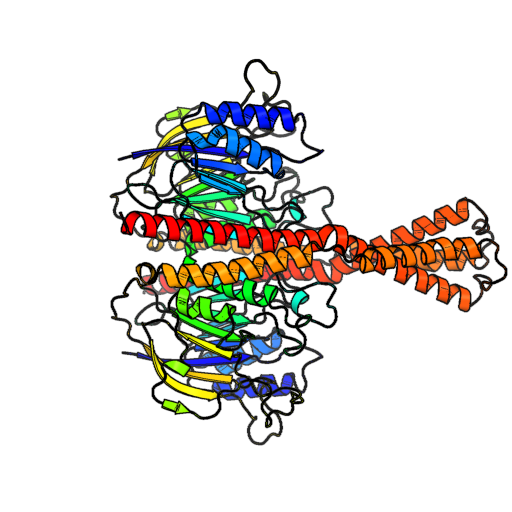LE A 1 382 ? 5.09 11.367 -15.047 1 95.62 382 ILE A O 1
ATOM 3110 N N . GLU A 1 383 ? 3.355 12.391 -14.125 1 94.94 383 GLU A N 1
ATOM 3111 C CA . GLU A 1 383 ? 3.754 13.695 -14.641 1 94.94 383 GLU A CA 1
ATOM 3112 C C . GLU A 1 383 ? 5.121 14.109 -14.102 1 94.94 383 GLU A C 1
ATOM 3114 O O . GLU A 1 383 ? 5.938 14.672 -14.836 1 94.94 383 GLU A O 1
ATOM 3119 N N . ILE A 1 384 ? 5.371 13.859 -12.891 1 92.38 384 ILE A N 1
ATOM 3120 C CA . ILE A 1 384 ? 6.66 14.18 -12.289 1 92.38 384 ILE A CA 1
ATOM 3121 C C . ILE A 1 384 ? 7.77 13.414 -13.016 1 92.38 384 ILE A C 1
ATOM 3123 O O . ILE A 1 384 ? 8.805 13.992 -13.359 1 92.38 384 ILE A O 1
ATOM 3127 N N . LYS A 1 385 ? 7.531 12.219 -13.273 1 91.94 385 LYS A N 1
ATOM 3128 C CA . LYS A 1 385 ? 8.523 11.391 -13.953 1 91.94 385 LYS A CA 1
ATOM 3129 C C . LYS A 1 385 ? 8.75 11.859 -15.383 1 91.94 385 LYS A C 1
ATOM 3131 O O . LYS A 1 385 ? 9.891 11.891 -15.859 1 91.94 385 LYS A O 1
ATOM 3136 N N . MET A 1 386 ? 7.656 12.164 -16.031 1 93.12 386 MET A N 1
ATOM 3137 C CA . MET A 1 386 ? 7.766 12.641 -17.406 1 93.12 386 MET A CA 1
ATOM 3138 C C . MET A 1 386 ? 8.547 13.953 -17.469 1 93.12 386 MET A C 1
ATOM 3140 O O . MET A 1 386 ? 9.375 14.141 -18.359 1 93.12 386 MET A O 1
ATOM 3144 N N . LYS A 1 387 ? 8.328 14.828 -16.547 1 90.38 387 LYS A N 1
ATOM 3145 C CA . LYS A 1 387 ? 9.031 16.109 -16.484 1 90.38 387 LYS A CA 1
ATOM 3146 C C . LYS A 1 387 ? 10.531 15.898 -16.297 1 90.38 387 LYS A C 1
ATOM 3148 O O . LYS A 1 387 ? 11.344 16.609 -16.906 1 90.38 387 LYS A O 1
ATOM 3153 N N . GLN A 1 388 ? 10.859 14.977 -15.523 1 86.94 388 GLN A N 1
ATOM 3154 C CA . GLN A 1 388 ? 12.266 14.672 -15.281 1 86.94 388 GLN A CA 1
ATOM 3155 C C . GLN A 1 388 ? 12.93 14.133 -16.547 1 86.94 388 GLN A C 1
ATOM 3157 O O . GLN A 1 388 ? 14.078 14.469 -16.844 1 86.94 388 GLN A O 1
ATOM 3162 N N . LEU A 1 389 ? 12.234 13.289 -17.219 1 86.75 389 LEU A N 1
ATOM 3163 C CA . LEU A 1 389 ? 12.781 12.703 -18.438 1 86.75 389 LEU A CA 1
ATOM 3164 C C . LEU A 1 389 ? 12.977 13.773 -19.5 1 86.75 389 LEU A C 1
ATOM 3166 O O . LEU A 1 389 ? 13.969 13.75 -20.234 1 86.75 389 LEU A O 1
ATOM 3170 N N . VAL A 1 390 ? 12.055 14.734 -19.562 1 87.5 390 VAL A N 1
ATOM 3171 C CA . VAL A 1 390 ? 12.148 15.82 -20.531 1 87.5 390 VAL A CA 1
ATOM 3172 C C . VAL A 1 390 ? 13.312 16.734 -20.172 1 87.5 390 VAL A C 1
ATOM 3174 O O . VAL A 1 390 ? 14.078 17.156 -21.047 1 87.5 390 VAL A O 1
ATOM 3177 N N . SER A 1 391 ? 13.453 17.062 -18.922 1 82.69 391 SER A N 1
ATOM 3178 C CA . SER A 1 391 ? 14.531 17.922 -18.453 1 82.69 391 SER A CA 1
ATOM 3179 C C . SER A 1 391 ? 15.898 17.281 -18.688 1 82.69 391 SER A C 1
ATOM 3181 O O . SER A 1 391 ? 16.859 17.969 -19.047 1 82.69 391 SER A O 1
ATOM 3183 N N . SER A 1 392 ? 15.945 16.016 -18.469 1 77.94 392 SER A N 1
ATOM 3184 C CA . SER A 1 392 ? 17.203 15.305 -18.656 1 77.94 392 SER A CA 1
ATOM 3185 C C . SER A 1 392 ? 17.578 15.219 -20.125 1 77.94 392 SER A C 1
ATOM 3187 O O . SER A 1 392 ? 18.766 15.219 -20.469 1 77.94 392 SER A O 1
ATOM 3189 N N . ASN A 1 393 ? 16.562 15.102 -20.984 1 71.44 393 ASN A N 1
ATOM 3190 C CA . ASN A 1 393 ? 16.797 15.031 -22.422 1 71.44 393 ASN A CA 1
ATOM 3191 C C . ASN A 1 393 ? 17.141 16.406 -23 1 71.44 393 ASN A C 1
ATOM 3193 O O . ASN A 1 393 ? 17.875 16.5 -23.984 1 71.44 393 ASN A O 1
ATOM 3197 N N . GLY A 1 394 ? 16.453 17.422 -22.438 1 62.78 394 GLY A N 1
ATOM 3198 C CA . GLY A 1 394 ? 16.766 18.781 -22.859 1 62.78 394 GLY A CA 1
ATOM 3199 C C . GLY A 1 394 ? 18.172 19.219 -22.469 1 62.78 394 GLY A C 1
ATOM 3200 O O . GLY A 1 394 ? 18.812 19.953 -23.219 1 62.78 394 GLY A O 1
ATOM 3201 N N . LYS A 1 395 ? 18.625 18.906 -21.406 1 57.44 395 LYS A N 1
ATOM 3202 C CA . LYS A 1 395 ? 20 19.203 -21.016 1 57.44 395 LYS A CA 1
ATOM 3203 C C . LYS A 1 395 ? 21 18.438 -21.875 1 57.44 395 LYS A C 1
ATOM 3205 O O . LYS A 1 395 ? 22.125 18.906 -22.094 1 57.44 395 LYS A O 1
ATOM 3210 N N . LYS A 1 396 ? 20.516 17.281 -22.453 1 52.5 396 LYS A N 1
ATOM 3211 C CA . LYS A 1 396 ? 21.422 16.5 -23.297 1 52.5 396 LYS A CA 1
ATOM 3212 C C . LYS A 1 396 ? 21.531 17.109 -24.688 1 52.5 396 LYS A C 1
ATOM 3214 O O . LYS A 1 396 ? 22.484 16.844 -25.406 1 52.5 396 LYS A O 1
ATOM 3219 N N . SER A 1 397 ? 20.547 17.781 -25.156 1 46.97 397 SER A N 1
ATOM 3220 C CA . SER A 1 397 ? 20.594 18.406 -26.469 1 46.97 397 SER A CA 1
ATOM 3221 C C . SER A 1 397 ? 21.328 19.734 -26.438 1 46.97 397 SER A C 1
ATOM 3223 O O . SER A 1 397 ? 21.672 20.297 -27.484 1 46.97 397 SER A O 1
ATOM 3225 N N . ASP A 1 398 ? 21.453 20.328 -25.312 1 36.44 398 ASP A N 1
ATOM 3226 C CA . ASP A 1 398 ? 22.281 21.531 -25.312 1 36.44 398 ASP A CA 1
ATOM 3227 C C . ASP A 1 398 ? 23.75 21.188 -25.094 1 36.44 398 ASP A C 1
ATOM 3229 O O . ASP A 1 398 ? 24.078 20.359 -24.234 1 36.44 398 ASP A O 1
ATOM 3233 N N . MET B 1 1 ? 30.625 19.141 2.504 1 81.38 1 MET B N 1
ATOM 3234 C CA . MET B 1 1 ? 29.516 19.297 3.447 1 81.38 1 MET B CA 1
ATOM 3235 C C . MET B 1 1 ? 28.547 20.391 2.984 1 81.38 1 MET B C 1
ATOM 3237 O O . MET B 1 1 ? 28.984 21.406 2.43 1 81.38 1 MET B O 1
ATOM 3241 N N . GLU B 1 2 ? 27.266 19.953 2.994 1 92.44 2 GLU B N 1
ATOM 3242 C CA . GLU B 1 2 ? 26.219 20.906 2.623 1 92.44 2 GLU B CA 1
ATOM 3243 C C . GLU B 1 2 ? 25.219 21.094 3.76 1 92.44 2 GLU B C 1
ATOM 3245 O O . GLU B 1 2 ? 25.047 20.203 4.59 1 92.44 2 GLU B O 1
ATOM 3250 N N . LYS B 1 3 ? 24.719 22.281 3.852 1 96.75 3 LYS B N 1
ATOM 3251 C CA . LYS B 1 3 ? 23.719 22.562 4.875 1 96.75 3 LYS B CA 1
ATOM 3252 C C . LYS B 1 3 ? 22.312 22.453 4.305 1 96.75 3 LYS B C 1
ATOM 3254 O O . LYS B 1 3 ? 22.062 22.828 3.16 1 96.75 3 LYS B O 1
ATOM 3259 N N . LEU B 1 4 ? 21.453 21.891 5.094 1 98.19 4 LEU B N 1
ATOM 3260 C CA . LEU B 1 4 ? 20.047 21.766 4.723 1 98.19 4 LEU B CA 1
ATOM 3261 C C . LEU B 1 4 ? 19.141 22.219 5.867 1 98.19 4 LEU B C 1
ATOM 3263 O O . LEU B 1 4 ? 19.328 21.797 7.012 1 98.19 4 LEU B O 1
ATOM 3267 N N . LYS B 1 5 ? 18.281 23.094 5.59 1 98.56 5 LYS B N 1
ATOM 3268 C CA . LYS B 1 5 ? 17.25 23.484 6.551 1 98.56 5 LYS B CA 1
ATOM 3269 C C . LYS B 1 5 ? 15.906 22.812 6.223 1 98.56 5 LYS B C 1
ATOM 3271 O O . LYS B 1 5 ? 15.398 22.953 5.109 1 98.56 5 LYS B O 1
ATOM 3276 N N . VAL B 1 6 ? 15.297 22.047 7.18 1 98.81 6 VAL B N 1
ATOM 3277 C CA . VAL B 1 6 ? 14.102 21.25 6.945 1 98.81 6 VAL B CA 1
ATOM 3278 C C . VAL B 1 6 ? 13.008 21.641 7.934 1 98.81 6 VAL B C 1
ATOM 3280 O O . VAL B 1 6 ? 13.289 21.906 9.102 1 98.81 6 VAL B O 1
ATOM 3283 N N . LEU B 1 7 ? 11.742 21.719 7.445 1 98.81 7 LEU B N 1
ATOM 3284 C CA . LEU B 1 7 ? 10.586 22.031 8.273 1 98.81 7 LEU B CA 1
ATOM 3285 C C . LEU B 1 7 ? 9.531 20.938 8.172 1 98.81 7 LEU B C 1
ATOM 3287 O O . LEU B 1 7 ? 9.25 20.438 7.082 1 98.81 7 LEU B O 1
ATOM 3291 N N . SER B 1 8 ? 8.969 20.547 9.258 1 98.81 8 SER B N 1
ATOM 3292 C CA . SER B 1 8 ? 7.746 19.75 9.328 1 98.81 8 SER B CA 1
ATOM 3293 C C . SER B 1 8 ? 6.637 20.5 10.062 1 98.81 8 SER B C 1
ATOM 3295 O O . SER B 1 8 ? 6.871 21.078 11.125 1 98.81 8 SER B O 1
ATOM 3297 N N . LEU B 1 9 ? 5.426 20.531 9.508 1 98.81 9 LEU B N 1
ATOM 3298 C CA . LEU B 1 9 ? 4.301 21.188 10.172 1 98.81 9 LEU B CA 1
ATOM 3299 C C . LEU B 1 9 ? 2.988 20.5 9.805 1 98.81 9 LEU B C 1
ATOM 3301 O O . LEU B 1 9 ? 2.689 20.328 8.617 1 98.81 9 LEU B O 1
ATOM 3305 N N . ASN B 1 10 ? 2.287 20.062 10.742 1 98.25 10 ASN B N 1
ATOM 3306 C CA . ASN B 1 10 ? 0.871 19.766 10.547 1 98.25 10 ASN B CA 1
ATOM 3307 C C . ASN B 1 10 ? 0.04 21.047 10.469 1 98.25 10 ASN B C 1
ATOM 3309 O O . ASN B 1 10 ? -0.07 21.781 11.445 1 98.25 10 ASN B O 1
ATOM 3313 N N . CYS B 1 11 ? -0.667 21.234 9.383 1 98.06 11 CYS B N 1
ATOM 3314 C CA . CYS B 1 11 ? -1.292 22.516 9.094 1 98.06 11 CYS B CA 1
ATOM 3315 C C . CYS B 1 11 ? -2.713 22.562 9.641 1 98.06 11 CYS B C 1
ATOM 3317 O O . CYS B 1 11 ? -3.348 23.625 9.633 1 98.06 11 CYS B O 1
ATOM 3319 N N . TRP B 1 12 ? -3.23 21.5 10.109 1 96.44 12 TRP B N 1
ATOM 3320 C CA . TRP B 1 12 ? -4.598 21.453 10.617 1 96.44 12 TRP B CA 1
ATOM 3321 C C . TRP B 1 12 ? -5.578 22.047 9.609 1 96.44 12 TRP B C 1
ATOM 3323 O O . TRP B 1 12 ? -6.355 22.938 9.945 1 96.44 12 TRP B O 1
ATOM 3333 N N . GLY B 1 13 ? -5.504 21.578 8.367 1 94.62 13 GLY B N 1
ATOM 3334 C CA . GLY B 1 13 ? -6.242 22.188 7.277 1 94.62 13 GLY B CA 1
ATOM 3335 C C . GLY B 1 13 ? -7.566 21.5 7 1 94.62 13 GLY B C 1
ATOM 3336 O O . GLY B 1 13 ? -7.891 21.219 5.844 1 94.62 13 GLY B O 1
ATOM 3337 N N . LEU B 1 14 ? -8.336 21.219 7.984 1 89.12 14 LEU B N 1
ATOM 3338 C CA . LEU B 1 14 ? -9.641 20.578 7.812 1 89.12 14 LEU B CA 1
ATOM 3339 C C . LEU B 1 14 ? -10.695 21.625 7.445 1 89.12 14 LEU B C 1
ATOM 3341 O O . LEU B 1 14 ? -11.086 22.438 8.281 1 89.12 14 LEU B O 1
ATOM 3345 N N . ARG B 1 15 ? -11.234 21.469 6.309 1 88.06 15 ARG B N 1
ATOM 3346 C CA . ARG B 1 15 ? -12.258 22.406 5.855 1 88.06 15 ARG B CA 1
ATOM 3347 C C . ARG B 1 15 ? -13.492 22.359 6.75 1 88.06 15 ARG B C 1
ATOM 3349 O O . ARG B 1 15 ? -13.961 21.281 7.105 1 88.06 15 ARG B O 1
ATOM 3356 N N . PHE B 1 16 ? -14.039 23.406 7.25 1 87.19 16 PHE B N 1
ATOM 3357 C CA . PHE B 1 16 ? -15.258 23.609 8.031 1 87.19 16 PHE B CA 1
ATOM 3358 C C . PHE B 1 16 ? -15.016 23.297 9.5 1 87.19 16 PHE B C 1
ATOM 3360 O O . PHE B 1 16 ? -15.82 23.672 10.359 1 87.19 16 PHE B O 1
ATOM 3367 N N . LEU B 1 17 ? -13.906 22.625 9.82 1 87.25 17 LEU B N 1
ATOM 3368 C CA . LEU B 1 17 ? -13.664 22.25 11.203 1 87.25 17 LEU B CA 1
ATOM 3369 C C . LEU B 1 17 ? -12.555 23.094 11.812 1 87.25 17 LEU B C 1
ATOM 3371 O O . LEU B 1 17 ? -12.656 23.516 12.969 1 87.25 17 LEU B O 1
ATOM 3375 N N . SER B 1 18 ? -11.531 23.297 11.031 1 93.56 18 SER B N 1
ATOM 3376 C CA . SER B 1 18 ? -10.414 24.094 11.531 1 93.56 18 SER B CA 1
ATOM 3377 C C . SER B 1 18 ? -10.773 25.578 11.594 1 93.56 18 SER B C 1
ATOM 3379 O O . SER B 1 18 ? -11.406 26.094 10.68 1 93.56 18 SER B O 1
ATOM 3381 N N . LYS B 1 19 ? -10.391 26.219 12.625 1 94.75 19 LYS B N 1
ATOM 3382 C CA . LYS B 1 19 ? -10.664 27.641 12.812 1 94.75 19 LYS B CA 1
ATOM 3383 C C . LYS B 1 19 ? -9.703 28.5 12 1 94.75 19 LYS B C 1
ATOM 3385 O O . LYS B 1 19 ? -8.531 28.156 11.844 1 94.75 19 LYS B O 1
ATOM 3390 N N . ASP B 1 20 ? -10.242 29.625 11.453 1 96.38 20 ASP B N 1
ATOM 3391 C CA . ASP B 1 20 ? -9.453 30.641 10.773 1 96.38 20 ASP B CA 1
ATOM 3392 C C . ASP B 1 20 ? -8.609 30.031 9.664 1 96.38 20 ASP B C 1
ATOM 3394 O O . ASP B 1 20 ? -7.465 30.438 9.445 1 96.38 20 ASP B O 1
ATOM 3398 N N . LEU B 1 21 ? -9.062 29.031 8.992 1 97 21 LEU B N 1
ATOM 3399 C CA . LEU B 1 21 ? -8.297 28.188 8.094 1 97 21 LEU B CA 1
ATOM 3400 C C . LEU B 1 21 ? -7.684 29 6.957 1 97 21 LEU B C 1
ATOM 3402 O O . LEU B 1 21 ? -6.469 28.953 6.742 1 97 21 LEU B O 1
ATOM 3406 N N . ASP B 1 22 ? -8.469 29.797 6.215 1 96.81 22 ASP B N 1
ATOM 3407 C CA . ASP B 1 22 ? -7.988 30.531 5.047 1 96.81 22 ASP B CA 1
ATOM 3408 C C . ASP B 1 22 ? -6.934 31.562 5.441 1 96.81 22 ASP B C 1
ATOM 3410 O O . ASP B 1 22 ? -5.926 31.719 4.746 1 96.81 22 ASP B O 1
ATOM 3414 N N . GLN B 1 23 ? -7.195 32.188 6.547 1 96.56 23 GLN B N 1
ATOM 3415 C CA . GLN B 1 23 ? -6.25 33.188 7.031 1 96.56 23 GLN B CA 1
ATOM 3416 C C . GLN B 1 23 ? -4.93 32.562 7.445 1 96.56 23 GLN B C 1
ATOM 3418 O O . GLN B 1 23 ? -3.857 33.062 7.133 1 96.56 23 GLN B O 1
ATOM 3423 N N . ARG B 1 24 ? -4.992 31.453 8.148 1 97.81 24 ARG B N 1
ATOM 3424 C CA . ARG B 1 24 ? -3.797 30.766 8.625 1 97.81 24 ARG B CA 1
ATOM 3425 C C . ARG B 1 24 ? -2.965 30.25 7.453 1 97.81 24 ARG B C 1
ATOM 3427 O O . ARG B 1 24 ? -1.741 30.391 7.441 1 97.81 24 ARG B O 1
ATOM 3434 N N . MET B 1 25 ? -3.658 29.688 6.449 1 98 25 MET B N 1
ATOM 3435 C CA . MET B 1 25 ? -2.957 29.125 5.297 1 98 25 MET B CA 1
ATOM 3436 C C . MET B 1 25 ? -2.309 30.219 4.465 1 98 25 MET B C 1
ATOM 3438 O O . MET B 1 25 ? -1.204 30.047 3.947 1 98 25 MET B O 1
ATOM 3442 N N . ALA B 1 26 ? -2.994 31.312 4.324 1 97.5 26 ALA B N 1
ATOM 3443 C CA . ALA B 1 26 ? -2.412 32.469 3.623 1 97.5 26 ALA B CA 1
ATOM 3444 C C . ALA B 1 26 ? -1.174 32.969 4.352 1 97.5 26 ALA B C 1
ATOM 3446 O O . ALA B 1 26 ? -0.153 33.25 3.725 1 97.5 26 ALA B O 1
ATOM 3447 N N . ALA B 1 27 ? -1.298 33.125 5.664 1 98.12 27 ALA B N 1
ATOM 3448 C CA . ALA B 1 27 ? -0.18 33.562 6.484 1 98.12 27 ALA B CA 1
ATOM 3449 C C . ALA B 1 27 ? 1.004 32.625 6.391 1 98.12 27 ALA B C 1
ATOM 3451 O O . ALA B 1 27 ? 2.16 33.031 6.391 1 98.12 27 ALA B O 1
ATOM 3452 N N . LEU B 1 28 ? 0.716 31.328 6.383 1 98.44 28 LEU B N 1
ATOM 3453 C CA . LEU B 1 28 ? 1.771 30.328 6.242 1 98.44 28 LEU B CA 1
ATOM 3454 C C . LEU B 1 28 ? 2.527 30.531 4.93 1 98.44 28 LEU B C 1
ATOM 3456 O O . LEU B 1 28 ? 3.76 30.469 4.906 1 98.44 28 LEU B O 1
ATOM 3460 N N . GLY B 1 29 ? 1.78 30.703 3.828 1 98.38 29 GLY B N 1
ATOM 3461 C CA . GLY B 1 29 ? 2.422 31 2.555 1 98.38 29 GLY B CA 1
ATOM 3462 C C . GLY B 1 29 ? 3.361 32.188 2.619 1 98.38 29 GLY B C 1
ATOM 3463 O O . GLY B 1 29 ? 4.469 32.125 2.08 1 98.38 29 GLY B O 1
ATOM 3464 N N . ASP B 1 30 ? 2.912 33.219 3.264 1 98 30 ASP B N 1
ATOM 3465 C CA . ASP B 1 30 ? 3.727 34.438 3.404 1 98 30 ASP B CA 1
ATOM 3466 C C . ASP B 1 30 ? 5 34.156 4.195 1 98 30 ASP B C 1
ATOM 3468 O O . ASP B 1 30 ? 6.082 34.625 3.836 1 98 30 ASP B O 1
ATOM 3472 N N . LEU B 1 31 ? 4.844 33.438 5.262 1 98.06 31 LEU B N 1
ATOM 3473 C CA . LEU B 1 31 ? 5.988 33.094 6.09 1 98.06 31 LEU B CA 1
ATOM 3474 C C . LEU B 1 31 ? 7.008 32.281 5.293 1 98.06 31 LEU B C 1
ATOM 3476 O O . LEU B 1 31 ? 8.203 32.562 5.32 1 98.06 31 LEU B O 1
ATOM 3480 N N . LEU B 1 32 ? 6.531 31.219 4.609 1 98.12 32 LEU B N 1
ATOM 3481 C CA . LEU B 1 32 ? 7.414 30.297 3.887 1 98.12 32 LEU B CA 1
ATOM 3482 C C . LEU B 1 32 ? 8.094 31.016 2.723 1 98.12 32 LEU B C 1
ATOM 3484 O O . LEU B 1 32 ? 9.227 30.688 2.365 1 98.12 32 LEU B O 1
ATOM 3488 N N . ALA B 1 33 ? 7.434 32.031 2.152 1 97.75 33 ALA B N 1
ATOM 3489 C CA . ALA B 1 33 ? 7.984 32.781 1.036 1 97.75 33 ALA B CA 1
ATOM 3490 C C . ALA B 1 33 ? 9.211 33.594 1.47 1 97.75 33 ALA B C 1
ATOM 3492 O O . ALA B 1 33 ? 10.047 33.969 0.639 1 97.75 33 ALA B O 1
ATOM 3493 N N . LYS B 1 34 ? 9.312 33.844 2.73 1 96.38 34 LYS B N 1
ATOM 3494 C CA . LYS B 1 34 ? 10.414 34.625 3.262 1 96.38 34 LYS B CA 1
ATOM 3495 C C . LYS B 1 34 ? 11.43 33.75 3.984 1 96.38 34 LYS B C 1
ATOM 3497 O O . LYS B 1 34 ? 12.406 34.219 4.539 1 96.38 34 LYS B O 1
ATOM 3502 N N . SER B 1 35 ? 11.188 32.5 3.926 1 95.5 35 SER B N 1
ATOM 3503 C CA . SER B 1 35 ? 12.031 31.562 4.676 1 95.5 35 SER B CA 1
ATOM 3504 C C . SER B 1 35 ? 13.18 31.047 3.814 1 95.5 35 SER B C 1
ATOM 3506 O O . SER B 1 35 ? 13.289 31.406 2.639 1 95.5 35 SER B O 1
ATOM 3508 N N . ASP B 1 36 ? 14.094 30.359 4.41 1 97.19 36 ASP B N 1
ATOM 3509 C CA . ASP B 1 36 ? 15.25 29.812 3.709 1 97.19 36 ASP B CA 1
ATOM 3510 C C . ASP B 1 36 ? 15.266 28.281 3.814 1 97.19 36 ASP B C 1
ATOM 3512 O O . ASP B 1 36 ? 16.328 27.672 3.945 1 97.19 36 ASP B O 1
ATOM 3516 N N . TYR B 1 37 ? 14.117 27.672 3.975 1 98.5 37 TYR B N 1
ATOM 3517 C CA . TYR B 1 37 ? 14.039 26.219 4.027 1 98.5 37 TYR B CA 1
ATOM 3518 C C . TYR B 1 37 ? 14.461 25.594 2.703 1 98.5 37 TYR B C 1
ATOM 3520 O O . TYR B 1 37 ? 14.227 26.172 1.637 1 98.5 37 TYR B O 1
ATOM 3528 N N . ASP B 1 38 ? 15.062 24.453 2.766 1 98.75 38 ASP B N 1
ATOM 3529 C CA . ASP B 1 38 ? 15.43 23.688 1.574 1 98.75 38 ASP B CA 1
ATOM 3530 C C . ASP B 1 38 ? 14.383 22.625 1.265 1 98.75 38 ASP B C 1
ATOM 3532 O O . ASP B 1 38 ? 14.156 22.297 0.1 1 98.75 38 ASP B O 1
ATOM 3536 N N . ILE B 1 39 ? 13.844 22 2.275 1 98.81 39 ILE B N 1
ATOM 3537 C CA . ILE B 1 39 ? 12.82 20.984 2.156 1 98.81 39 ILE B CA 1
ATOM 3538 C C . ILE B 1 39 ? 11.758 21.188 3.234 1 98.81 39 ILE B C 1
ATOM 3540 O O . ILE B 1 39 ? 12.078 21.484 4.387 1 98.81 39 ILE B O 1
ATOM 3544 N N . ILE B 1 40 ? 10.469 21.094 2.861 1 98.88 40 ILE B N 1
ATOM 3545 C CA . ILE B 1 40 ? 9.352 21.25 3.789 1 98.88 40 ILE B CA 1
ATOM 3546 C C . ILE B 1 40 ? 8.406 20.047 3.664 1 98.88 40 ILE B C 1
ATOM 3548 O O . ILE B 1 40 ? 8.031 19.656 2.557 1 98.88 40 ILE B O 1
ATOM 3552 N N . GLY B 1 41 ? 8.086 19.359 4.75 1 98.81 41 GLY B N 1
ATOM 3553 C CA . GLY B 1 41 ? 7.004 18.391 4.82 1 98.81 41 GLY B CA 1
ATOM 3554 C C . GLY B 1 41 ? 5.789 18.906 5.566 1 98.81 41 GLY B C 1
ATOM 3555 O O . GLY B 1 41 ? 5.859 19.172 6.77 1 98.81 41 GLY B O 1
ATOM 3556 N N . LEU B 1 42 ? 4.691 19.062 4.867 1 98.75 42 LEU B N 1
ATOM 3557 C CA . LEU B 1 42 ? 3.449 19.5 5.492 1 98.75 42 LEU B CA 1
ATOM 3558 C C . LEU B 1 42 ? 2.453 18.344 5.602 1 98.75 42 LEU B C 1
ATOM 3560 O O . LEU B 1 42 ? 2.432 17.469 4.746 1 98.75 42 LEU B O 1
ATOM 3564 N N . GLN B 1 43 ? 1.702 18.344 6.621 1 97.75 43 GLN B N 1
ATOM 3565 C CA . GLN B 1 43 ? 0.594 17.422 6.812 1 97.75 43 GLN B CA 1
ATOM 3566 C C . GLN B 1 43 ? -0.733 18.156 6.938 1 97.75 43 GLN B C 1
ATOM 3568 O O . GLN B 1 43 ? -0.754 19.359 7.211 1 97.75 43 GLN B O 1
ATOM 3573 N N . GLU B 1 44 ? -1.825 17.516 6.637 1 95.62 44 GLU B N 1
ATOM 3574 C CA . GLU B 1 44 ? -3.207 17.984 6.719 1 95.62 44 GLU B CA 1
ATOM 3575 C C . GLU B 1 44 ? -3.441 19.188 5.809 1 95.62 44 GLU B C 1
ATOM 3577 O O . GLU B 1 44 ? -4.102 20.141 6.207 1 95.62 44 GLU B O 1
ATOM 3582 N N . VAL B 1 45 ? -2.795 19.172 4.719 1 95.81 45 VAL B N 1
ATOM 3583 C CA . VAL B 1 45 ? -3.168 20.078 3.639 1 95.81 45 VAL B CA 1
ATOM 3584 C C . VAL B 1 45 ? -4.23 19.438 2.758 1 95.81 45 VAL B C 1
ATOM 3586 O O . VAL B 1 45 ? -3.928 18.953 1.658 1 95.81 45 VAL B O 1
ATOM 3589 N N . TRP B 1 46 ? -5.441 19.516 3.158 1 90.56 46 TRP B N 1
ATOM 3590 C CA . TRP B 1 46 ? -6.52 18.734 2.557 1 90.56 46 TRP B CA 1
ATOM 3591 C C . TRP B 1 46 ? -7.152 19.484 1.393 1 90.56 46 TRP B C 1
ATOM 3593 O O . TRP B 1 46 ? -7.66 18.875 0.449 1 90.56 46 TRP B O 1
ATOM 3603 N N . VAL B 1 47 ? -7.113 20.734 1.482 1 91.06 47 VAL B N 1
ATOM 3604 C CA . VAL B 1 47 ? -7.766 21.562 0.481 1 91.06 47 VAL B CA 1
ATOM 3605 C C . VAL B 1 47 ? -6.777 21.906 -0.632 1 91.06 47 VAL B C 1
ATOM 3607 O O . VAL B 1 47 ? -5.75 22.547 -0.387 1 91.06 47 VAL B O 1
ATOM 3610 N N . GLU B 1 48 ? -7.086 21.531 -1.852 1 91.5 48 GLU B N 1
ATOM 3611 C CA . GLU B 1 48 ? -6.188 21.719 -2.986 1 91.5 48 GLU B CA 1
ATOM 3612 C C . GLU B 1 48 ? -5.871 23.188 -3.195 1 91.5 48 GLU B C 1
ATOM 3614 O O . GLU B 1 48 ? -4.738 23.547 -3.516 1 91.5 48 GLU B O 1
ATOM 3619 N N . GLU B 1 49 ? -6.848 24.016 -2.959 1 94.81 49 GLU B N 1
ATOM 3620 C CA . GLU B 1 49 ? -6.66 25.453 -3.158 1 94.81 49 GLU B CA 1
ATOM 3621 C C . GLU B 1 49 ? -5.59 26 -2.223 1 94.81 49 GLU B C 1
ATOM 3623 O O . GLU B 1 49 ? -4.852 26.922 -2.588 1 94.81 49 GLU B O 1
ATOM 3628 N N . HIS B 1 50 ? -5.59 25.531 -1.035 1 97 50 HIS B N 1
ATOM 3629 C CA . HIS B 1 50 ? -4.566 25.969 -0.092 1 97 50 HIS B CA 1
ATOM 3630 C C . HIS B 1 50 ? -3.176 25.562 -0.562 1 97 50 HIS B C 1
ATOM 3632 O O . HIS B 1 50 ? -2.23 26.344 -0.491 1 97 50 HIS B O 1
ATOM 3638 N N . TYR B 1 51 ? -3.027 24.312 -1.082 1 96.5 51 TYR B N 1
ATOM 3639 C CA . TYR B 1 51 ? -1.771 23.828 -1.642 1 96.5 51 TYR B CA 1
ATOM 3640 C C . TYR B 1 51 ? -1.307 24.719 -2.791 1 96.5 51 TYR B C 1
ATOM 3642 O O . TYR B 1 51 ? -0.151 25.141 -2.826 1 96.5 51 TYR B O 1
ATOM 3650 N N . LEU B 1 52 ? -2.219 25.016 -3.668 1 97.19 52 LEU B N 1
ATOM 3651 C CA . LEU B 1 52 ? -1.88 25.797 -4.852 1 97.19 52 LEU B CA 1
ATOM 3652 C C . LEU B 1 52 ? -1.478 27.219 -4.469 1 97.19 52 LEU B C 1
ATOM 3654 O O . LEU B 1 52 ? -0.56 27.781 -5.059 1 97.19 52 LEU B O 1
ATOM 3658 N N . SER B 1 53 ? -2.188 27.766 -3.512 1 97.94 53 SER B N 1
ATOM 3659 C CA . SER B 1 53 ? -1.876 29.109 -3.049 1 97.94 53 SER B CA 1
ATOM 3660 C C . SER B 1 53 ? -0.479 29.172 -2.439 1 97.94 53 SER B C 1
ATOM 3662 O O . SER B 1 53 ? 0.298 30.078 -2.754 1 97.94 53 SER B O 1
ATOM 3664 N N . ILE B 1 54 ? -0.157 28.266 -1.6 1 98.44 54 ILE B N 1
ATOM 3665 C CA . ILE B 1 54 ? 1.166 28.219 -0.986 1 98.44 54 ILE B CA 1
ATOM 3666 C C . ILE B 1 54 ? 2.227 28 -2.062 1 98.44 54 ILE B C 1
ATOM 3668 O O . ILE B 1 54 ? 3.244 28.688 -2.094 1 98.44 54 ILE B O 1
ATOM 3672 N N . LYS B 1 55 ? 1.976 27.031 -2.932 1 98.31 55 LYS B N 1
ATOM 3673 C CA . LYS B 1 55 ? 2.889 26.719 -4.023 1 98.31 55 LYS B CA 1
ATOM 3674 C C . LYS B 1 55 ? 3.232 27.969 -4.836 1 98.31 55 LYS B C 1
ATOM 3676 O O . LYS B 1 55 ? 4.398 28.203 -5.16 1 98.31 55 LYS B O 1
ATOM 3681 N N . GLU B 1 56 ? 2.24 28.719 -5.156 1 98.25 56 GLU B N 1
ATOM 3682 C CA . GLU B 1 56 ? 2.438 29.922 -5.945 1 98.25 56 GLU B CA 1
ATOM 3683 C C . GLU B 1 56 ? 3.293 30.938 -5.195 1 98.25 56 GLU B C 1
ATOM 3685 O O . GLU B 1 56 ? 4.184 31.562 -5.781 1 98.25 56 GLU B O 1
ATOM 3690 N N . LYS B 1 57 ? 3.064 31.109 -3.986 1 98.12 57 LYS B N 1
ATOM 3691 C CA . LYS B 1 57 ? 3.762 32.125 -3.18 1 98.12 57 LYS B CA 1
ATOM 3692 C C . LYS B 1 57 ? 5.234 31.75 -3.018 1 98.12 57 LYS B C 1
ATOM 3694 O O . LYS B 1 57 ? 6.094 32.656 -2.967 1 98.12 57 LYS B O 1
ATOM 3699 N N . ILE B 1 58 ? 5.496 30.438 -2.938 1 98.12 58 ILE B N 1
ATOM 3700 C CA . ILE B 1 58 ? 6.852 30.078 -2.535 1 98.12 58 ILE B CA 1
ATOM 3701 C C . ILE B 1 58 ? 7.621 29.531 -3.736 1 98.12 58 ILE B C 1
ATOM 3703 O O . ILE B 1 58 ? 8.727 29 -3.588 1 98.12 58 ILE B O 1
ATOM 3707 N N . LYS B 1 59 ? 7.133 29.625 -4.941 1 96.81 59 LYS B N 1
ATOM 3708 C CA . LYS B 1 59 ? 7.641 28.984 -6.156 1 96.81 59 LYS B CA 1
ATOM 3709 C C . LYS B 1 59 ? 9.062 29.469 -6.465 1 96.81 59 LYS B C 1
ATOM 3711 O O . LYS B 1 59 ? 9.828 28.75 -7.113 1 96.81 59 LYS B O 1
ATOM 3716 N N . ASN B 1 60 ? 9.469 30.641 -5.988 1 96.19 60 ASN B N 1
ATOM 3717 C CA . ASN B 1 60 ? 10.797 31.172 -6.293 1 96.19 60 ASN B CA 1
ATOM 3718 C C . ASN B 1 60 ? 11.867 30.562 -5.395 1 96.19 60 ASN B C 1
ATOM 3720 O O . ASN B 1 60 ? 13.047 30.531 -5.754 1 96.19 60 ASN B O 1
ATOM 3724 N N . ILE B 1 61 ? 11.445 30.094 -4.242 1 96.31 61 ILE B N 1
ATOM 3725 C CA . ILE B 1 61 ? 12.406 29.562 -3.281 1 96.31 61 ILE B CA 1
ATOM 3726 C C . ILE B 1 61 ? 12.344 28.047 -3.283 1 96.31 61 ILE B C 1
ATOM 3728 O O . ILE B 1 61 ? 13.375 27.375 -3.199 1 96.31 61 ILE B O 1
ATOM 3732 N N . LEU B 1 62 ? 11.203 27.5 -3.326 1 98.12 62 LEU B N 1
ATOM 3733 C CA . LEU B 1 62 ? 10.938 26.062 -3.389 1 98.12 62 LEU B CA 1
ATOM 3734 C C . LEU B 1 62 ? 10.086 25.734 -4.609 1 98.12 62 LEU B C 1
ATOM 3736 O O . LEU B 1 62 ? 8.891 25.453 -4.48 1 98.12 62 LEU B O 1
ATOM 3740 N N . PRO B 1 63 ? 10.719 25.609 -5.715 1 97.25 63 PRO B N 1
ATOM 3741 C CA . PRO B 1 63 ? 9.969 25.5 -6.973 1 97.25 63 PRO B CA 1
ATOM 3742 C C . PRO B 1 63 ? 9.367 24.109 -7.18 1 97.25 63 PRO B C 1
ATOM 3744 O O . PRO B 1 63 ? 8.516 23.922 -8.055 1 97.25 63 PRO B O 1
ATOM 3747 N N . TYR B 1 64 ? 9.812 23.109 -6.461 1 97.44 64 TYR B N 1
ATOM 3748 C CA . TYR B 1 64 ? 9.32 21.75 -6.684 1 97.44 64 TYR B CA 1
ATOM 3749 C C . TYR B 1 64 ? 8.43 21.297 -5.531 1 97.44 64 TYR B C 1
ATOM 3751 O O . TYR B 1 64 ? 8.703 21.594 -4.367 1 97.44 64 TYR B O 1
ATOM 3759 N N . SER B 1 65 ? 7.355 20.672 -5.898 1 97.56 65 SER B N 1
ATOM 3760 C CA . SER B 1 65 ? 6.453 20.188 -4.859 1 97.56 65 SER B CA 1
ATOM 3761 C C . SER B 1 65 ? 5.629 19 -5.355 1 97.56 65 SER B C 1
ATOM 3763 O O . SER B 1 65 ? 5.551 18.75 -6.559 1 97.56 65 SER B O 1
ATOM 3765 N N . HIS B 1 66 ? 5.141 18.25 -4.457 1 96.75 66 HIS B N 1
ATOM 3766 C CA . HIS B 1 66 ? 4.18 17.188 -4.746 1 96.75 66 HIS B CA 1
ATOM 3767 C C . HIS B 1 66 ? 3.168 17.047 -3.617 1 96.75 66 HIS B C 1
ATOM 3769 O O . HIS B 1 66 ? 3.547 16.891 -2.453 1 96.75 66 HIS B O 1
ATOM 3775 N N . ARG B 1 67 ? 1.939 17.203 -3.965 1 95 67 ARG B N 1
ATOM 3776 C CA . ARG B 1 67 ? 0.846 16.891 -3.051 1 95 67 ARG B CA 1
ATOM 3777 C C . ARG B 1 67 ? 0.318 15.484 -3.291 1 95 67 ARG B C 1
ATOM 3779 O O . ARG B 1 67 ? -0.191 15.18 -4.371 1 95 67 ARG B O 1
ATOM 3786 N N . PHE B 1 68 ? 0.412 14.641 -2.383 1 93.56 68 PHE B N 1
ATOM 3787 C CA . PHE B 1 68 ? -0.034 13.266 -2.533 1 93.56 68 PHE B CA 1
ATOM 3788 C C . PHE B 1 68 ? -1.549 13.164 -2.396 1 93.56 68 PHE B C 1
ATOM 3790 O O . PHE B 1 68 ? -2.125 13.688 -1.44 1 93.56 68 PHE B O 1
ATOM 3797 N N . ILE B 1 69 ? -2.1 12.531 -3.41 1 85.75 69 ILE B N 1
ATOM 3798 C CA . ILE B 1 69 ? -3.533 12.258 -3.404 1 85.75 69 ILE B CA 1
ATOM 3799 C C . ILE B 1 69 ? -3.775 10.766 -3.238 1 85.75 69 ILE B C 1
ATOM 3801 O O . ILE B 1 69 ? -3.244 9.953 -4.004 1 85.75 69 ILE B O 1
ATOM 3805 N N . SER B 1 70 ? -4.367 10.352 -2.158 1 71.38 70 SER B N 1
ATOM 3806 C CA . SER B 1 70 ? -4.617 8.938 -1.909 1 71.38 70 SER B CA 1
ATOM 3807 C C . SER B 1 70 ? -6.074 8.578 -2.184 1 71.38 70 SER B C 1
ATOM 3809 O O . SER B 1 70 ? -6.887 9.445 -2.496 1 71.38 70 SER B O 1
ATOM 3811 N N . ASN B 1 71 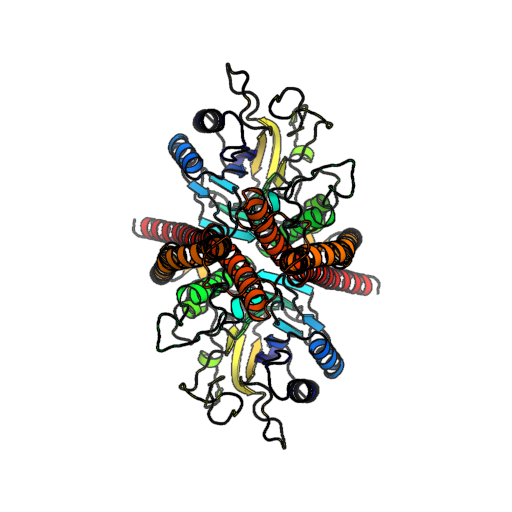? -6.277 7.324 -2.146 1 67.62 71 ASN B N 1
ATOM 3812 C CA . ASN B 1 71 ? -7.605 6.773 -2.4 1 67.62 71 ASN B CA 1
ATOM 3813 C C . ASN B 1 71 ? -8.523 6.934 -1.19 1 67.62 71 ASN B C 1
ATOM 3815 O O . ASN B 1 71 ? -9.586 6.312 -1.123 1 67.62 71 ASN B O 1
ATOM 3819 N N . GLY B 1 72 ? -8.094 7.805 -0.311 1 65.56 72 GLY B N 1
ATOM 3820 C CA . GLY B 1 72 ? -9.016 8.102 0.774 1 65.56 72 GLY B CA 1
ATOM 3821 C C . GLY B 1 72 ? -10.008 9.188 0.427 1 65.56 72 GLY B C 1
ATOM 3822 O O . GLY B 1 72 ? -9.836 9.906 -0.556 1 65.56 72 GLY B O 1
ATOM 3823 N N . PHE B 1 73 ? -11.125 9.266 1.234 1 67 73 PHE B N 1
ATOM 3824 C CA . PHE B 1 73 ? -12.156 10.273 1.01 1 67 73 PHE B CA 1
ATOM 3825 C C . PHE B 1 73 ? -11.555 11.672 0.997 1 67 73 PHE B C 1
ATOM 3827 O O . PHE B 1 73 ? -11.922 12.508 0.169 1 67 73 PHE B O 1
ATOM 3834 N N . ILE B 1 74 ? -10.586 11.914 1.875 1 66.5 74 ILE B N 1
ATOM 3835 C CA . ILE B 1 74 ? -10.008 13.25 1.967 1 66.5 74 ILE B CA 1
ATOM 3836 C C . ILE B 1 74 ? -8.531 13.203 1.603 1 66.5 74 ILE B C 1
ATOM 3838 O O . ILE B 1 74 ? -7.859 14.234 1.554 1 66.5 74 ILE B O 1
ATOM 3842 N N . SER B 1 75 ? -7.961 12.047 1.236 1 75.19 75 SER B N 1
ATOM 3843 C CA . SER B 1 75 ? -6.566 11.883 0.835 1 75.19 75 SER B CA 1
ATOM 3844 C C . SER B 1 75 ? -5.645 11.828 2.049 1 75.19 75 SER B C 1
ATOM 3846 O O . SER B 1 75 ? -6.113 11.711 3.184 1 75.19 75 SER B O 1
ATOM 3848 N N . THR B 1 76 ? -4.301 11.859 1.851 1 82.62 76 THR B N 1
ATOM 3849 C CA . THR B 1 76 ? -3.332 11.766 2.938 1 82.62 76 THR B CA 1
ATOM 3850 C C . THR B 1 76 ? -3.09 13.133 3.572 1 82.62 76 THR B C 1
ATOM 3852 O O . THR B 1 76 ? -2.699 13.219 4.738 1 82.62 76 THR B O 1
ATOM 3855 N N . GLY B 1 77 ? -3.199 14.203 2.77 1 91.12 77 GLY B N 1
ATOM 3856 C CA . GLY B 1 77 ? -2.953 15.555 3.232 1 91.12 77 GLY B CA 1
ATOM 3857 C C . GLY B 1 77 ? -1.479 15.906 3.301 1 91.12 77 GLY B C 1
ATOM 3858 O O . GLY B 1 77 ? -1.113 16.984 3.768 1 91.12 77 GLY B O 1
ATOM 3859 N N . CYS B 1 78 ? -0.638 15.008 2.842 1 96.56 78 CYS B N 1
ATOM 3860 C CA . CYS B 1 78 ? 0.802 15.234 2.906 1 96.56 78 CYS B CA 1
ATOM 3861 C C . CYS B 1 78 ? 1.298 15.953 1.658 1 96.56 78 CYS B C 1
ATOM 3863 O O . CYS B 1 78 ? 0.91 15.609 0.541 1 96.56 78 CYS B O 1
ATOM 3865 N N . VAL B 1 79 ? 2.107 16.969 1.907 1 97.75 79 VAL B N 1
ATOM 3866 C CA . VAL B 1 79 ? 2.732 17.75 0.837 1 97.75 79 VAL B CA 1
ATOM 3867 C C . VAL B 1 79 ? 4.23 17.891 1.109 1 97.75 79 VAL B C 1
ATOM 3869 O O . VAL B 1 79 ? 4.645 18.078 2.256 1 97.75 79 VAL B O 1
ATOM 3872 N N . THR B 1 80 ? 5.008 17.766 0.078 1 98.56 80 THR B N 1
ATOM 3873 C CA . THR B 1 80 ? 6.438 18.047 0.162 1 98.56 80 THR B CA 1
ATOM 3874 C C . THR B 1 80 ? 6.816 19.188 -0.777 1 98.56 80 THR B C 1
ATOM 3876 O O . THR B 1 80 ? 6.414 19.203 -1.942 1 98.56 80 THR B O 1
ATOM 3879 N N . PHE B 1 81 ? 7.492 20.172 -0.247 1 98.75 81 PHE B N 1
ATOM 3880 C CA . PHE B 1 81 ? 8.133 21.219 -1.034 1 98.75 81 PHE B CA 1
ATOM 3881 C C . PHE B 1 81 ? 9.648 21.062 -1 1 98.75 81 PHE B C 1
ATOM 3883 O O . PHE B 1 81 ? 10.219 20.703 0.029 1 98.75 81 PHE B O 1
ATOM 3890 N N . SER B 1 82 ? 10.289 21.391 -2.111 1 98.62 82 SER B N 1
ATOM 3891 C CA . SER B 1 82 ? 11.734 21.188 -2.189 1 98.62 82 SER B CA 1
ATOM 3892 C C . SER B 1 82 ? 12.398 22.266 -3.035 1 98.62 82 SER B C 1
ATOM 3894 O O . SER B 1 82 ? 11.859 22.688 -4.059 1 98.62 82 SER B O 1
ATOM 3896 N N . LYS B 1 83 ? 13.555 22.719 -2.559 1 98.44 83 LYS B N 1
ATOM 3897 C CA . LYS B 1 83 ? 14.43 23.594 -3.326 1 98.44 83 LYS B CA 1
ATOM 3898 C C . LYS B 1 83 ? 15.031 22.875 -4.523 1 98.44 83 LYS B C 1
ATOM 3900 O O . LYS B 1 83 ? 15.312 23.484 -5.555 1 98.44 83 LYS B O 1
ATOM 3905 N N . TYR B 1 84 ? 15.164 21.578 -4.5 1 97.94 84 TYR B N 1
ATOM 3906 C CA . TYR B 1 84 ? 15.797 20.75 -5.516 1 97.94 84 TYR B CA 1
ATOM 3907 C C . TYR B 1 84 ? 14.758 19.906 -6.246 1 97.94 84 TYR B C 1
ATOM 3909 O O . TYR B 1 84 ? 13.688 19.609 -5.703 1 97.94 84 TYR B O 1
ATOM 3917 N N . PRO B 1 85 ? 15 19.469 -7.453 1 97.12 85 PRO B N 1
ATOM 3918 C CA . PRO B 1 85 ? 14.023 18.703 -8.25 1 97.12 85 PRO B CA 1
ATOM 3919 C C . PRO B 1 85 ? 13.586 17.422 -7.562 1 97.12 85 PRO B C 1
ATOM 3921 O O . PRO B 1 85 ? 14.414 16.719 -6.969 1 97.12 85 PRO B O 1
ATOM 3924 N N . ILE B 1 86 ? 12.328 17.156 -7.598 1 97.38 86 ILE B N 1
ATOM 3925 C CA . ILE B 1 86 ? 11.773 15.859 -7.23 1 97.38 86 ILE B CA 1
ATOM 3926 C C . ILE B 1 86 ? 11.766 14.945 -8.445 1 97.38 86 ILE B C 1
ATOM 3928 O O . ILE B 1 86 ? 11.125 15.25 -9.461 1 97.38 86 ILE B O 1
ATOM 3932 N N . ILE B 1 87 ? 12.375 13.789 -8.352 1 95.31 87 ILE B N 1
ATOM 3933 C CA . ILE B 1 87 ? 12.57 13 -9.57 1 95.31 87 ILE B CA 1
ATOM 3934 C C . ILE B 1 87 ? 11.719 11.734 -9.508 1 95.31 87 ILE B C 1
ATOM 3936 O O . ILE B 1 87 ? 11.539 11.055 -10.516 1 95.31 87 ILE B O 1
ATOM 3940 N N . ASP B 1 88 ? 11.203 11.453 -8.383 1 95.75 88 ASP B N 1
ATOM 3941 C CA . ASP B 1 88 ? 10.312 10.305 -8.211 1 95.75 88 ASP B CA 1
ATOM 3942 C C . ASP B 1 88 ? 9.477 10.438 -6.945 1 95.75 88 ASP B C 1
ATOM 3944 O O . ASP B 1 88 ? 9.773 11.266 -6.078 1 95.75 88 ASP B O 1
ATOM 3948 N N . THR B 1 89 ? 8.398 9.742 -6.887 1 95.88 89 THR B N 1
ATOM 3949 C CA . THR B 1 89 ? 7.5 9.75 -5.738 1 95.88 89 THR B CA 1
ATOM 3950 C C . THR B 1 89 ? 7.219 8.336 -5.258 1 95.88 89 THR B C 1
ATOM 3952 O O . THR B 1 89 ? 7.203 7.395 -6.059 1 95.88 89 THR B O 1
ATOM 3955 N N . LEU B 1 90 ? 7.074 8.203 -4.012 1 95.31 90 LEU B N 1
ATOM 3956 C CA . LEU B 1 90 ? 6.762 6.945 -3.344 1 95.31 90 LEU B CA 1
ATOM 3957 C C . LEU B 1 90 ? 5.543 7.098 -2.439 1 95.31 90 LEU B C 1
ATOM 3959 O O . LEU B 1 90 ? 5.395 8.109 -1.755 1 95.31 90 LEU B O 1
ATOM 3963 N N . PHE B 1 91 ? 4.707 6.105 -2.51 1 93.31 91 PHE B N 1
ATOM 3964 C CA . PHE B 1 91 ? 3.541 6.188 -1.638 1 93.31 91 PHE B CA 1
ATOM 3965 C C . PHE B 1 91 ? 3.07 4.793 -1.233 1 93.31 91 PHE B C 1
ATOM 3967 O O . PHE B 1 91 ? 3.041 3.879 -2.059 1 93.31 91 PHE B O 1
ATOM 3974 N N . GLN B 1 92 ? 2.758 4.617 0.013 1 93 92 GLN B N 1
ATOM 3975 C CA . GLN B 1 92 ? 2.09 3.426 0.528 1 93 92 GLN B CA 1
ATOM 3976 C C . GLN B 1 92 ? 1.005 3.795 1.536 1 93 92 GLN B C 1
ATOM 3978 O O . GLN B 1 92 ? 1.291 4.406 2.566 1 93 92 GLN B O 1
ATOM 3983 N N . ARG B 1 93 ? -0.131 3.4 1.198 1 91.38 93 ARG B N 1
ATOM 3984 C CA . ARG B 1 93 ? -1.221 3.586 2.15 1 91.38 93 ARG B CA 1
ATOM 3985 C C . ARG B 1 93 ? -1.106 2.602 3.311 1 91.38 93 ARG B C 1
ATOM 3987 O O . ARG B 1 93 ? -0.764 1.435 3.111 1 91.38 93 ARG B O 1
ATOM 3994 N N . TYR B 1 94 ? -1.407 3.074 4.492 1 92.75 94 TYR B N 1
ATOM 3995 C CA . TYR B 1 94 ? -1.45 2.143 5.613 1 92.75 94 TYR B CA 1
ATOM 3996 C C . TYR B 1 94 ? -2.607 1.164 5.469 1 92.75 94 TYR B C 1
ATOM 3998 O O . TYR B 1 94 ? -3.686 1.534 4.996 1 92.75 94 TYR B O 1
ATOM 4006 N N . LEU B 1 95 ? -2.461 -0.035 5.906 1 89.81 95 LEU B N 1
ATOM 4007 C CA . LEU B 1 95 ? -3.455 -1.087 5.727 1 89.81 95 LEU B CA 1
ATOM 4008 C C . LEU B 1 95 ? -4.617 -0.909 6.699 1 89.81 95 LEU B C 1
ATOM 4010 O O . LEU B 1 95 ? -5.695 -1.465 6.492 1 89.81 95 LEU B O 1
ATOM 4014 N N . PHE B 1 96 ? -4.312 -0.161 7.816 1 90.62 96 PHE B N 1
ATOM 4015 C CA . PHE B 1 96 ? -5.332 0.014 8.844 1 90.62 96 PHE B CA 1
ATOM 4016 C C . PHE B 1 96 ? -5.336 1.446 9.359 1 90.62 96 PHE B C 1
ATOM 4018 O O . PHE B 1 96 ? -4.309 1.949 9.82 1 90.62 96 PHE B O 1
ATOM 4025 N N . ASN B 1 97 ? -6.496 2.094 9.32 1 89.06 97 ASN B N 1
ATOM 4026 C CA . ASN B 1 97 ? -6.629 3.492 9.711 1 89.06 97 ASN B CA 1
ATOM 4027 C C . ASN B 1 97 ? -7.703 3.678 10.773 1 89.06 97 ASN B C 1
ATOM 4029 O O . ASN B 1 97 ? -8.461 4.648 10.734 1 89.06 97 ASN B O 1
ATOM 4033 N N . GLY B 1 98 ? -7.816 2.697 11.617 1 87.69 98 GLY B N 1
ATOM 4034 C CA . GLY B 1 98 ? -8.82 2.787 12.672 1 87.69 98 GLY B CA 1
ATOM 4035 C C . GLY B 1 98 ? -10.125 2.102 12.312 1 87.69 98 GLY B C 1
ATOM 4036 O O . GLY B 1 98 ? -10.203 1.4 11.297 1 87.69 98 GLY B O 1
ATOM 4037 N N . TYR B 1 99 ? -11.102 2.312 13.172 1 81.62 99 TYR B N 1
ATOM 4038 C CA . TYR B 1 99 ? -12.367 1.612 13.008 1 81.62 99 TYR B CA 1
ATOM 4039 C C . TYR B 1 99 ? -13.43 2.531 12.414 1 81.62 99 TYR B C 1
ATOM 4041 O O . TYR B 1 99 ? -13.562 3.684 12.828 1 81.62 99 TYR B O 1
ATOM 4049 N N . PHE B 1 100 ? -14.172 1.979 11.508 1 76.62 100 PHE B N 1
ATOM 4050 C CA . PHE B 1 100 ? -15.242 2.721 10.852 1 76.62 100 PHE B CA 1
ATOM 4051 C C . PHE B 1 100 ? -16.266 3.223 11.867 1 76.62 100 PHE B C 1
ATOM 4053 O O . PHE B 1 100 ? -16.812 4.316 11.719 1 76.62 100 PHE B O 1
ATOM 4060 N N . TYR B 1 101 ? -16.516 2.488 12.883 1 73.38 101 TYR B N 1
ATOM 4061 C CA . TYR B 1 101 ? -17.609 2.756 13.812 1 73.38 101 TYR B CA 1
ATOM 4062 C C . TYR B 1 101 ? -17.156 3.727 14.898 1 73.38 101 TYR B C 1
ATOM 4064 O O . TYR B 1 101 ? -17.953 4.09 15.781 1 73.38 101 TYR B O 1
ATOM 4072 N N . ASP B 1 102 ? -15.867 4.062 14.836 1 76.06 102 ASP B N 1
ATOM 4073 C CA . ASP B 1 102 ? -15.438 5.168 15.688 1 76.06 102 ASP B CA 1
ATOM 4074 C C . ASP B 1 102 ? -15.695 6.516 15.016 1 76.06 102 ASP B C 1
ATOM 4076 O O . ASP B 1 102 ? -14.75 7.23 14.664 1 76.06 102 ASP B O 1
ATOM 4080 N N . TYR B 1 103 ? -16.938 6.84 14.906 1 67.12 103 TYR B N 1
ATOM 4081 C CA . TYR B 1 103 ? -17.422 7.934 14.07 1 67.12 103 TYR B CA 1
ATOM 4082 C C . TYR B 1 103 ? -16.938 9.281 14.602 1 67.12 103 TYR B C 1
ATOM 4084 O O . TYR B 1 103 ? -16.859 10.258 13.859 1 67.12 103 TYR B O 1
ATOM 4092 N N . ASN B 1 104 ? -16.594 9.188 15.812 1 71.56 104 ASN B N 1
ATOM 4093 C CA . ASN B 1 104 ? -16.141 10.445 16.406 1 71.56 104 ASN B CA 1
ATOM 4094 C C . ASN B 1 104 ? -14.672 10.727 16.094 1 71.56 104 ASN B C 1
ATOM 4096 O O . ASN B 1 104 ? -14.172 11.812 16.375 1 71.56 104 ASN B O 1
ATOM 4100 N N . HIS B 1 105 ? -14.188 9.625 15.422 1 76.69 105 HIS B N 1
ATOM 4101 C CA . HIS B 1 105 ? -12.781 9.789 15.047 1 76.69 105 HIS B CA 1
ATOM 4102 C C . HIS B 1 105 ? -12.617 9.805 13.531 1 76.69 105 HIS B C 1
ATOM 4104 O O . HIS B 1 105 ? -13.25 9.023 12.82 1 76.69 105 HIS B O 1
ATOM 4110 N N . GLY B 1 106 ? -12.094 10.805 12.891 1 74.31 106 GLY B N 1
ATOM 4111 C CA . GLY B 1 106 ? -12.094 11.094 11.469 1 74.31 106 GLY B CA 1
ATOM 4112 C C . GLY B 1 106 ? -10.969 10.391 10.719 1 74.31 106 GLY B C 1
ATOM 4113 O O . GLY B 1 106 ? -10.898 10.461 9.492 1 74.31 106 GLY B O 1
ATOM 4114 N N . ASP B 1 107 ? -10.203 9.484 11.391 1 82.69 107 ASP B N 1
ATOM 4115 C CA . ASP B 1 107 ? -8.984 8.953 10.773 1 82.69 107 ASP B CA 1
ATOM 4116 C C . ASP B 1 107 ? -9.32 7.891 9.734 1 82.69 107 ASP B C 1
ATOM 4118 O O . ASP B 1 107 ? -8.641 7.777 8.711 1 82.69 107 ASP B O 1
ATOM 4122 N N . TRP B 1 108 ? -10.391 7.125 10 1 79.56 108 TRP B N 1
ATOM 4123 C CA . TRP B 1 108 ? -10.766 6.047 9.094 1 79.56 108 TRP B CA 1
ATOM 4124 C C . TRP B 1 108 ? -11.016 6.586 7.688 1 79.56 108 TRP B C 1
ATOM 4126 O O . TRP B 1 108 ? -10.703 5.918 6.695 1 79.56 108 TRP B O 1
ATOM 4136 N N . TYR B 1 109 ? -11.398 7.844 7.633 1 76.44 109 TYR B N 1
ATOM 4137 C CA . TYR B 1 109 ? -11.812 8.398 6.348 1 76.44 109 TYR B CA 1
ATOM 4138 C C . TYR B 1 109 ? -10.633 9.047 5.633 1 76.44 109 TYR B C 1
ATOM 4140 O O . TYR B 1 109 ? -10.711 9.359 4.441 1 76.44 109 TYR B O 1
ATOM 4148 N N . ALA B 1 110 ? -9.555 9.195 6.465 1 77.69 110 ALA B N 1
ATOM 4149 C CA . ALA B 1 110 ? -8.375 9.844 5.895 1 77.69 110 ALA B CA 1
ATOM 4150 C C . ALA B 1 110 ? -7.457 8.82 5.234 1 77.69 110 ALA B C 1
ATOM 4152 O O . ALA B 1 110 ? -7.289 7.707 5.738 1 77.69 110 ALA B O 1
ATOM 4153 N N . GLY B 1 111 ? -7.445 8.336 4.047 1 79.06 111 GLY B N 1
ATOM 4154 C CA . GLY B 1 111 ? -6.504 7.52 3.297 1 79.06 111 GLY B CA 1
ATOM 4155 C C . GLY B 1 111 ? -5.059 7.766 3.682 1 79.06 111 GLY B C 1
ATOM 4156 O O . GLY B 1 111 ? -4.211 7.988 2.816 1 79.06 111 GLY B O 1
ATOM 4157 N N . LYS B 1 112 ? -4.723 7.586 5.117 1 89.44 112 LYS B N 1
ATOM 4158 C CA . LYS B 1 112 ? -3.395 7.906 5.637 1 89.44 112 LYS B CA 1
ATOM 4159 C C . LYS B 1 112 ? -2.359 6.895 5.16 1 89.44 112 LYS B C 1
ATOM 4161 O O . LYS B 1 112 ? -2.688 5.73 4.91 1 89.44 112 LYS B O 1
ATOM 4166 N N . GLY B 1 113 ? -1.17 7.359 5.043 1 93.31 113 GLY B N 1
ATOM 4167 C CA . GLY B 1 113 ? -0.059 6.547 4.574 1 93.31 113 GLY B CA 1
ATOM 4168 C C . GLY B 1 113 ? 1.283 7.246 4.691 1 93.31 113 GLY B C 1
ATOM 4169 O O . GLY B 1 113 ? 1.374 8.336 5.262 1 93.31 113 GLY B O 1
ATOM 4170 N N . ILE B 1 114 ? 2.277 6.594 4.32 1 96.62 114 ILE B N 1
ATOM 4171 C CA . ILE B 1 114 ? 3.611 7.184 4.23 1 96.62 114 ILE B CA 1
ATOM 4172 C C . ILE B 1 114 ? 3.875 7.648 2.801 1 96.62 114 ILE B C 1
ATOM 4174 O O . ILE B 1 114 ? 3.592 6.922 1.845 1 96.62 114 ILE B O 1
ATOM 4178 N N . THR B 1 115 ? 4.316 8.859 2.732 1 97.06 115 THR B N 1
ATOM 4179 C CA . THR B 1 115 ? 4.68 9.453 1.45 1 97.06 115 THR B CA 1
ATOM 4180 C C . THR B 1 115 ? 6.191 9.656 1.362 1 97.06 115 THR B C 1
ATOM 4182 O O . THR B 1 115 ? 6.859 9.836 2.383 1 97.06 115 THR B O 1
ATOM 4185 N N . GLY B 1 116 ? 6.715 9.562 0.137 1 97.88 116 GLY B N 1
ATOM 4186 C CA . GLY B 1 116 ? 8.133 9.797 -0.104 1 97.88 116 GLY B CA 1
ATOM 4187 C C . GLY B 1 116 ? 8.406 10.438 -1.451 1 97.88 116 GLY B C 1
ATOM 4188 O O . GLY B 1 116 ? 7.648 10.25 -2.402 1 97.88 116 GLY B O 1
ATOM 4189 N N . VAL B 1 117 ? 9.422 11.234 -1.47 1 98.12 117 VAL B N 1
ATOM 4190 C CA . VAL B 1 117 ? 9.953 11.75 -2.73 1 98.12 117 VAL B CA 1
ATOM 4191 C C . VAL B 1 117 ? 11.461 11.523 -2.791 1 98.12 117 VAL B C 1
ATOM 4193 O O . VAL B 1 117 ? 12.125 11.469 -1.755 1 98.12 117 VAL B O 1
ATOM 4196 N N . ILE B 1 118 ? 11.945 11.266 -3.922 1 98.12 118 ILE B N 1
ATOM 4197 C CA . ILE B 1 118 ? 13.383 11.273 -4.172 1 98.12 118 ILE B CA 1
ATOM 4198 C C . ILE B 1 118 ? 13.805 12.641 -4.715 1 98.12 118 ILE B C 1
ATOM 4200 O O . ILE B 1 118 ? 13.344 13.062 -5.777 1 98.12 118 ILE B O 1
ATOM 4204 N N . ILE B 1 119 ? 14.664 13.328 -3.951 1 98.19 119 ILE B N 1
ATOM 4205 C CA . ILE B 1 119 ? 15.109 14.68 -4.27 1 98.19 119 ILE B CA 1
ATOM 4206 C C . ILE B 1 119 ? 16.484 14.633 -4.914 1 98.19 119 ILE B C 1
ATOM 4208 O O . ILE B 1 119 ? 17.422 14.047 -4.355 1 98.19 119 ILE B O 1
ATOM 4212 N N . LYS B 1 120 ? 16.625 15.234 -6.062 1 97 120 LYS B N 1
ATOM 4213 C CA . LYS B 1 120 ? 17.906 15.328 -6.754 1 97 120 LYS B CA 1
ATOM 4214 C C . LYS B 1 120 ? 18.75 16.469 -6.199 1 97 120 LYS B C 1
ATOM 4216 O O . LYS B 1 120 ? 18.844 17.531 -6.816 1 97 120 LYS B O 1
ATOM 4221 N N . HIS B 1 121 ? 19.344 16.281 -5.07 1 97.62 121 HIS B N 1
ATOM 4222 C CA . HIS B 1 121 ? 20.328 17.234 -4.543 1 97.62 121 HIS B CA 1
ATOM 4223 C C . HIS B 1 121 ? 21.609 17.219 -5.375 1 97.62 121 HIS B C 1
ATOM 4225 O O . HIS B 1 121 ? 22.016 16.172 -5.871 1 97.62 121 HIS B O 1
ATOM 4231 N N . PRO B 1 122 ? 22.266 18.328 -5.52 1 96.31 122 PRO B N 1
ATOM 4232 C CA . PRO B 1 122 ? 23.438 18.406 -6.383 1 96.31 122 PRO B CA 1
ATOM 4233 C C . PRO B 1 122 ? 24.516 17.391 -6 1 96.31 122 PRO B C 1
ATOM 4235 O O . PRO B 1 122 ? 25.297 16.969 -6.855 1 96.31 122 PRO B O 1
ATOM 4238 N N . LYS B 1 123 ? 24.609 17.016 -4.754 1 96.62 123 LYS B N 1
ATOM 4239 C CA . LYS B 1 123 ? 25.688 16.125 -4.293 1 96.62 123 LYS B CA 1
ATOM 4240 C C . LYS B 1 123 ? 25.25 14.672 -4.332 1 96.62 123 LYS B C 1
ATOM 4242 O O . LYS B 1 123 ? 26.031 13.789 -4.691 1 96.62 123 LYS B O 1
ATOM 4247 N N . LYS B 1 124 ? 24.078 14.359 -3.918 1 96.19 124 LYS B N 1
ATOM 4248 C CA . LYS B 1 124 ? 23.547 13.008 -3.811 1 96.19 124 LYS B CA 1
ATOM 4249 C C . LYS B 1 124 ? 22.031 13.016 -3.641 1 96.19 124 LYS B C 1
ATOM 4251 O O . LYS B 1 124 ? 21.484 13.891 -2.963 1 96.19 124 LYS B O 1
ATOM 4256 N N . ASP B 1 125 ? 21.391 12.047 -4.238 1 97.19 125 ASP B N 1
ATOM 4257 C CA . ASP B 1 125 ? 19.938 11.961 -4.09 1 97.19 125 ASP B CA 1
ATOM 4258 C C . ASP B 1 125 ? 19.547 11.766 -2.627 1 97.19 125 ASP B C 1
ATOM 4260 O O . ASP B 1 125 ? 20.203 11.016 -1.9 1 97.19 125 ASP B O 1
ATOM 4264 N N . ILE B 1 126 ? 18.5 12.438 -2.199 1 98.5 126 ILE B N 1
ATOM 4265 C CA . ILE B 1 126 ? 18 12.352 -0.833 1 98.5 126 ILE B CA 1
ATOM 4266 C C . ILE B 1 126 ? 16.594 11.758 -0.843 1 98.5 126 ILE B C 1
ATOM 4268 O O . ILE B 1 126 ? 15.734 12.211 -1.605 1 98.5 126 ILE B O 1
ATOM 4272 N N . TYR B 1 127 ? 16.375 10.688 -0.08 1 98.75 127 TYR B N 1
ATOM 4273 C CA . TYR B 1 127 ? 15.031 10.18 0.168 1 98.75 127 TYR B CA 1
ATOM 4274 C C . TYR B 1 127 ? 14.359 10.969 1.285 1 98.75 127 TYR B C 1
ATOM 4276 O O . TYR B 1 127 ? 14.828 10.961 2.426 1 98.75 127 TYR B O 1
ATOM 4284 N N . PHE B 1 128 ? 13.305 11.68 0.944 1 98.94 128 PHE B N 1
ATOM 4285 C CA . PHE B 1 128 ? 12.555 12.453 1.931 1 98.94 128 PHE B CA 1
ATOM 4286 C C . PHE B 1 128 ? 11.164 11.867 2.139 1 98.94 128 PHE B C 1
ATOM 4288 O O . PHE B 1 128 ? 10.375 11.789 1.199 1 98.94 128 PHE B O 1
ATOM 4295 N N . PHE B 1 129 ? 10.883 11.461 3.354 1 98.88 129 PHE B N 1
ATOM 4296 C CA . PHE B 1 129 ? 9.594 10.867 3.684 1 98.88 129 PHE B CA 1
ATOM 4297 C C . PHE B 1 129 ? 8.781 11.805 4.57 1 98.88 129 PHE B C 1
ATOM 4299 O O . PHE B 1 129 ? 9.344 12.609 5.309 1 98.88 129 PHE B O 1
ATOM 4306 N N . ASN B 1 130 ? 7.484 11.758 4.48 1 98.62 130 ASN B N 1
ATOM 4307 C CA . ASN B 1 130 ? 6.496 12.531 5.23 1 98.62 130 ASN B CA 1
ATOM 4308 C C . ASN B 1 130 ? 5.266 11.688 5.562 1 98.62 130 ASN B C 1
ATOM 4310 O O . ASN B 1 130 ? 4.816 10.891 4.738 1 98.62 130 ASN B O 1
ATOM 4314 N N . THR B 1 131 ? 4.766 11.781 6.805 1 97.94 131 THR B N 1
ATOM 4315 C CA . THR B 1 131 ? 3.621 10.945 7.156 1 97.94 131 THR B CA 1
ATOM 4316 C C . THR B 1 131 ? 2.713 11.664 8.148 1 97.94 131 THR B C 1
ATOM 4318 O O . THR B 1 131 ? 3.125 12.633 8.789 1 97.94 131 THR B O 1
ATOM 4321 N N . HIS B 1 132 ? 1.508 11.336 8.188 1 96.69 132 HIS B N 1
ATOM 4322 C CA . HIS B 1 132 ? 0.497 11.68 9.188 1 96.69 132 HIS B CA 1
ATOM 4323 C C . HIS B 1 132 ? -0.222 10.438 9.695 1 96.69 132 HIS B C 1
ATOM 4325 O O . HIS B 1 132 ? -1.098 9.898 9.008 1 96.69 132 HIS B O 1
ATOM 4331 N N . MET B 1 133 ? 0.149 9.961 10.859 1 96.12 133 MET B N 1
ATOM 4332 C CA . MET B 1 133 ? -0.353 8.688 11.367 1 96.12 133 MET B CA 1
ATOM 4333 C C . MET B 1 133 ? -1.628 8.891 12.18 1 96.12 133 MET B C 1
ATOM 4335 O O . MET B 1 133 ? -2.043 10.023 12.414 1 96.12 133 MET B O 1
ATOM 4339 N N . HIS B 1 134 ? -2.244 7.844 12.641 1 94.12 134 HIS B N 1
ATOM 4340 C CA . HIS B 1 134 ? -3.482 7.828 13.406 1 94.12 134 HIS B CA 1
ATOM 4341 C C . HIS B 1 134 ? -3.295 8.492 14.766 1 94.12 134 HIS B C 1
ATOM 4343 O O . HIS B 1 134 ? -2.289 8.258 15.445 1 94.12 134 HIS B O 1
ATOM 4349 N N . ALA B 1 135 ? -4.262 9.234 15.188 1 90.5 135 ALA B N 1
ATOM 4350 C CA . ALA B 1 135 ? -4.18 10.008 16.422 1 90.5 135 ALA B CA 1
ATOM 4351 C C . ALA B 1 135 ? -4.469 9.141 17.641 1 90.5 135 ALA B C 1
ATOM 4353 O O . ALA B 1 135 ? -5.137 8.109 17.531 1 90.5 135 ALA B O 1
ATOM 4354 N N . ASN B 1 136 ? -3.861 9.5 18.719 1 87.88 136 ASN B N 1
ATOM 4355 C CA . ASN B 1 136 ? -4.277 9.031 20.031 1 87.88 136 ASN B CA 1
ATOM 4356 C C . ASN B 1 136 ? -5.371 9.922 20.625 1 87.88 136 ASN B C 1
ATOM 4358 O O . ASN B 1 136 ? -5.137 11.094 20.906 1 87.88 136 ASN B O 1
ATOM 4362 N N . TYR B 1 137 ? -6.477 9.445 20.859 1 80.94 137 TYR B N 1
ATOM 4363 C CA . TYR B 1 137 ? -7.617 10.273 21.219 1 80.94 137 TYR B CA 1
ATOM 4364 C C . TYR B 1 137 ? -7.734 10.406 22.734 1 80.94 137 TYR B C 1
ATOM 4366 O O . TYR B 1 137 ? -8.383 11.328 23.234 1 80.94 137 TYR B O 1
ATOM 4374 N N . ASP B 1 138 ? -7.195 9.453 23.438 1 77.81 138 ASP B N 1
ATOM 4375 C CA . ASP B 1 138 ? -7.188 9.539 24.891 1 77.81 138 ASP B CA 1
ATOM 4376 C C . ASP B 1 138 ? -6.043 8.719 25.484 1 77.81 138 ASP B C 1
ATOM 4378 O O . ASP B 1 138 ? -6.141 7.496 25.594 1 77.81 138 ASP B O 1
ATOM 4382 N N . TYR B 1 139 ? -5.094 9.391 25.906 1 70.12 139 TYR B N 1
ATOM 4383 C CA . TYR B 1 139 ? -3.914 8.711 26.422 1 70.12 139 TYR B CA 1
ATOM 4384 C C . TYR B 1 139 ? -4.211 8.039 27.766 1 70.12 139 TYR B C 1
ATOM 4386 O O . TYR B 1 139 ? -3.484 7.137 28.188 1 70.12 139 TYR B O 1
ATOM 4394 N N . GLN B 1 140 ? -5.25 8.484 28.375 1 72.88 140 GLN B N 1
ATOM 4395 C CA . GLN B 1 140 ? -5.566 7.957 29.688 1 72.88 140 GLN B CA 1
ATOM 4396 C C . GLN B 1 140 ? -6.477 6.734 29.594 1 72.88 140 GLN B C 1
ATOM 4398 O O . GLN B 1 140 ? -6.523 5.91 30.5 1 72.88 140 GLN B O 1
ATOM 4403 N N . ASN B 1 141 ? -7.191 6.699 28.469 1 75.5 141 ASN B N 1
ATOM 4404 C CA . ASN B 1 141 ? -8.102 5.586 28.234 1 75.5 141 ASN B CA 1
ATOM 4405 C C . ASN B 1 141 ? -7.59 4.652 27.141 1 75.5 141 ASN B C 1
ATOM 4407 O O . ASN B 1 141 ? -7.625 4.992 25.969 1 75.5 141 ASN B O 1
ATOM 4411 N N . ALA B 1 142 ? -7.223 3.502 27.562 1 73.56 142 ALA B N 1
ATOM 4412 C CA . ALA B 1 142 ? -6.602 2.525 26.672 1 73.56 142 ALA B CA 1
ATOM 4413 C C . ALA B 1 142 ? -7.5 2.229 25.469 1 73.56 142 ALA B C 1
ATOM 4415 O O . ALA B 1 142 ? -7.012 1.936 24.375 1 73.56 142 ALA B O 1
ATOM 4416 N N . LYS B 1 143 ? -8.734 2.336 25.688 1 68.75 143 LYS B N 1
ATOM 4417 C CA . LYS B 1 143 ? -9.695 2.043 24.625 1 68.75 143 LYS B CA 1
ATOM 4418 C C . LYS B 1 143 ? -9.531 3.012 23.469 1 68.75 143 LYS B C 1
ATOM 4420 O O . LYS B 1 143 ? -9.758 2.641 22.312 1 68.75 143 LYS B O 1
ATOM 4425 N N . PHE B 1 144 ? -9.086 4.191 23.828 1 73.25 144 PHE B N 1
ATOM 4426 C CA . PHE B 1 144 ? -9.047 5.227 22.797 1 73.25 144 PHE B CA 1
ATOM 4427 C C . PHE B 1 144 ? -7.605 5.539 22.406 1 73.25 144 PHE B C 1
ATOM 4429 O O . PHE B 1 144 ? -7.348 6.523 21.719 1 73.25 144 PHE B O 1
ATOM 4436 N N . HIS B 1 145 ? -6.77 4.676 22.797 1 78.25 145 HIS B N 1
ATOM 4437 C CA . HIS B 1 145 ? -5.355 4.848 22.484 1 78.25 145 HIS B CA 1
ATOM 4438 C C . HIS B 1 145 ? -5.027 4.309 21.094 1 78.25 145 HIS B C 1
ATOM 4440 O O . HIS B 1 145 ? -4.078 4.77 20.453 1 78.25 145 HIS B O 1
ATOM 4446 N N . PHE B 1 146 ? -5.77 3.447 20.609 1 88.38 146 PHE B N 1
ATOM 4447 C CA . PHE B 1 146 ? -5.559 2.803 19.312 1 88.38 146 PHE B CA 1
ATOM 4448 C C . PHE B 1 146 ? -4.113 2.336 19.172 1 88.38 146 PHE B C 1
ATOM 4450 O O . PHE B 1 146 ? -3.48 2.576 18.141 1 88.38 146 PHE B O 1
ATOM 4457 N N . ASN B 1 147 ? -3.621 1.774 20.234 1 92 147 ASN B N 1
ATOM 4458 C CA . ASN B 1 147 ? -2.219 1.373 20.266 1 92 147 ASN B CA 1
ATOM 4459 C C . ASN B 1 147 ? -1.881 0.402 19.141 1 92 147 ASN B C 1
ATOM 4461 O O . ASN B 1 147 ? -0.825 0.514 18.516 1 92 147 ASN B O 1
ATOM 4465 N N . GLU B 1 148 ? -2.756 -0.582 18.906 1 93.56 148 GLU B N 1
ATOM 4466 C CA . GLU B 1 148 ? -2.516 -1.571 17.859 1 93.56 148 GLU B CA 1
ATOM 4467 C C . GLU B 1 148 ? -2.475 -0.917 16.484 1 93.56 148 GLU B C 1
ATOM 4469 O O . GLU B 1 148 ? -1.634 -1.264 15.648 1 93.56 148 GLU B O 1
ATOM 4474 N N . CYS B 1 149 ? -3.367 0.021 16.234 1 93.44 149 CYS B N 1
ATOM 4475 C CA . CYS B 1 149 ? -3.432 0.727 14.961 1 93.44 149 CYS B CA 1
ATOM 4476 C C . CYS B 1 149 ? -2.184 1.573 14.742 1 93.44 149 CYS B C 1
ATOM 4478 O O . CYS B 1 149 ? -1.535 1.476 13.695 1 93.44 149 CYS B O 1
ATOM 4480 N N . ARG B 1 150 ? -1.867 2.357 15.75 1 95.31 150 ARG B N 1
ATOM 4481 C CA . ARG B 1 150 ? -0.73 3.268 15.648 1 95.31 150 ARG B CA 1
ATOM 4482 C C . ARG B 1 150 ? 0.579 2.496 15.523 1 95.31 150 ARG B C 1
ATOM 4484 O O . ARG B 1 150 ? 1.452 2.871 14.742 1 95.31 150 ARG B O 1
ATOM 4491 N N . THR B 1 151 ? 0.705 1.437 16.25 1 96.56 151 THR B N 1
ATOM 4492 C CA . THR B 1 151 ? 1.892 0.594 16.156 1 96.56 151 THR B CA 1
ATOM 4493 C C . THR B 1 151 ? 1.996 -0.049 14.773 1 96.56 151 THR B C 1
ATOM 4495 O O . THR B 1 151 ? 3.082 -0.114 14.195 1 96.56 151 THR B O 1
ATOM 4498 N N . LEU B 1 152 ? 0.908 -0.537 14.281 1 96.44 152 LEU B N 1
ATOM 4499 C CA . LEU B 1 152 ? 0.881 -1.138 12.953 1 96.44 152 LEU B CA 1
ATOM 4500 C C . LEU B 1 152 ? 1.356 -0.145 11.898 1 96.44 152 LEU B C 1
ATOM 4502 O O . LEU B 1 152 ? 2.184 -0.484 11.047 1 96.44 152 LEU B O 1
ATOM 4506 N N . GLN B 1 153 ? 0.845 1.067 11.914 1 96.62 153 GLN B N 1
ATOM 4507 C CA . GLN B 1 153 ? 1.215 2.086 10.938 1 96.62 153 GLN B CA 1
ATOM 4508 C C . GLN B 1 153 ? 2.703 2.41 11.016 1 96.62 153 GLN B C 1
ATOM 4510 O O . GLN B 1 153 ? 3.383 2.488 9.992 1 96.62 153 GLN B O 1
ATOM 4515 N N . ALA B 1 154 ? 3.162 2.576 12.25 1 97.62 154 ALA B N 1
ATOM 4516 C CA . ALA B 1 154 ? 4.586 2.861 12.43 1 97.62 154 ALA B CA 1
ATOM 4517 C C . ALA B 1 154 ? 5.445 1.717 11.906 1 97.62 154 ALA B C 1
ATOM 4519 O O . ALA B 1 154 ? 6.48 1.95 11.281 1 97.62 154 ALA B O 1
ATOM 4520 N N . TYR B 1 155 ? 5.031 0.514 12.164 1 96.81 155 TYR B N 1
ATOM 4521 C CA . TYR B 1 155 ? 5.758 -0.649 11.672 1 96.81 155 TYR B CA 1
ATOM 4522 C C . TYR B 1 155 ? 5.754 -0.686 10.148 1 96.81 155 TYR B C 1
ATOM 4524 O O . TYR B 1 155 ? 6.789 -0.936 9.523 1 96.81 155 TYR B O 1
ATOM 4532 N N . GLN B 1 156 ? 4.633 -0.455 9.555 1 96.25 156 GLN B N 1
ATOM 4533 C CA . GLN B 1 156 ? 4.547 -0.434 8.094 1 96.25 156 GLN B CA 1
ATOM 4534 C C . GLN B 1 156 ? 5.449 0.649 7.508 1 96.25 156 GLN B C 1
ATOM 4536 O O . GLN B 1 156 ? 6.102 0.433 6.484 1 96.25 156 GLN B O 1
ATOM 4541 N N . ALA B 1 157 ? 5.422 1.795 8.117 1 97.5 157 ALA B N 1
ATOM 4542 C CA . ALA B 1 157 ? 6.293 2.871 7.656 1 97.5 157 ALA B CA 1
ATOM 4543 C C . ALA B 1 157 ? 7.762 2.455 7.727 1 97.5 157 ALA B C 1
ATOM 4545 O O . ALA B 1 157 ? 8.531 2.703 6.797 1 97.5 157 ALA B O 1
ATOM 4546 N N . THR B 1 158 ? 8.125 1.838 8.844 1 96.81 158 THR B N 1
ATOM 4547 C CA . THR B 1 158 ? 9.492 1.358 9.039 1 96.81 158 THR B CA 1
ATOM 4548 C C . THR B 1 158 ? 9.875 0.365 7.949 1 96.81 158 THR B C 1
ATOM 4550 O O . THR B 1 158 ? 10.945 0.486 7.348 1 96.81 158 THR B O 1
ATOM 4553 N N . GLN B 1 159 ? 8.984 -0.558 7.68 1 96.12 159 GLN B N 1
ATOM 4554 C CA . GLN B 1 159 ? 9.25 -1.566 6.66 1 96.12 159 GLN B CA 1
ATOM 4555 C C . GLN B 1 159 ? 9.328 -0.936 5.273 1 96.12 159 GLN B C 1
ATOM 4557 O O . GLN B 1 159 ? 10.172 -1.321 4.461 1 96.12 159 GLN B O 1
ATOM 4562 N N . PHE B 1 160 ? 8.492 -0.026 5.047 1 97.12 160 PHE B N 1
ATOM 4563 C CA . PHE B 1 160 ? 8.477 0.647 3.756 1 97.12 160 PHE B CA 1
ATOM 4564 C C . PHE B 1 160 ? 9.797 1.356 3.498 1 97.12 160 PHE B C 1
ATOM 4566 O O . PHE B 1 160 ? 10.414 1.167 2.447 1 97.12 160 PHE B O 1
ATOM 4573 N N . VAL B 1 161 ? 10.234 2.186 4.441 1 97.75 161 VAL B N 1
ATOM 4574 C CA . VAL B 1 161 ? 11.5 2.904 4.312 1 97.75 161 VAL B CA 1
ATOM 4575 C C . VAL B 1 161 ? 12.648 1.912 4.125 1 97.75 161 VAL B C 1
ATOM 4577 O O . VAL B 1 161 ? 13.5 2.096 3.256 1 97.75 161 VAL B O 1
ATOM 4580 N N . LYS B 1 162 ? 12.617 0.837 4.891 1 95.12 162 LYS B N 1
ATOM 4581 C CA . LYS B 1 162 ? 13.648 -0.198 4.809 1 95.12 162 LYS B CA 1
ATOM 4582 C C . LYS B 1 162 ? 13.703 -0.802 3.408 1 95.12 162 LYS B C 1
ATOM 4584 O O . LYS B 1 162 ? 14.789 -1.001 2.859 1 95.12 162 LYS B O 1
ATOM 4589 N N . HIS B 1 163 ? 12.586 -1.048 2.854 1 96.25 163 HIS B N 1
ATOM 4590 C CA . HIS B 1 163 ? 12.516 -1.78 1.594 1 96.25 163 HIS B CA 1
ATOM 4591 C C . HIS B 1 163 ? 12.883 -0.887 0.414 1 96.25 163 HIS B C 1
ATOM 4593 O O . HIS B 1 163 ? 13.477 -1.351 -0.561 1 96.25 163 HIS B O 1
ATOM 4599 N N . VAL B 1 164 ? 12.578 0.396 0.488 1 97.44 164 VAL B N 1
ATOM 4600 C CA . VAL B 1 164 ? 12.727 1.233 -0.699 1 97.44 164 VAL B CA 1
ATOM 4601 C C . VAL B 1 164 ? 14.078 1.937 -0.674 1 97.44 164 VAL B C 1
ATOM 4603 O O . VAL B 1 164 ? 14.469 2.58 -1.651 1 97.44 164 VAL B O 1
ATOM 4606 N N . THR B 1 165 ? 14.789 1.846 0.436 1 96.38 165 THR B N 1
ATOM 4607 C CA . THR B 1 165 ? 16.094 2.49 0.533 1 96.38 165 THR B CA 1
ATOM 4608 C C . THR B 1 165 ? 17.188 1.463 0.808 1 96.38 165 THR B C 1
ATOM 4610 O O . THR B 1 165 ? 16.906 0.287 1.039 1 96.38 165 THR B O 1
ATOM 4613 N N . ARG B 1 166 ? 18.453 1.843 0.709 1 93.44 166 ARG B N 1
ATOM 4614 C CA . ARG B 1 166 ? 19.656 1.095 1.063 1 93.44 166 ARG B CA 1
ATOM 4615 C C . ARG B 1 166 ? 20.516 1.872 2.059 1 93.44 166 ARG B C 1
ATOM 4617 O O . ARG B 1 166 ? 20.328 3.08 2.232 1 93.44 166 ARG B O 1
ATOM 4624 N N . PRO B 1 167 ? 21.422 1.193 2.689 1 90.31 167 PRO B N 1
ATOM 4625 C CA . PRO B 1 167 ? 22.281 1.871 3.666 1 90.31 167 PRO B CA 1
ATOM 4626 C C . PRO B 1 167 ? 23.047 3.049 3.064 1 90.31 167 PRO B C 1
ATOM 4628 O O . PRO B 1 167 ? 23.422 3.975 3.785 1 90.31 167 PRO B O 1
ATOM 4631 N N . SER B 1 168 ? 23.203 3.059 1.784 1 93 168 SER B N 1
ATOM 4632 C CA . SER B 1 168 ? 23.969 4.109 1.122 1 93 168 SER B CA 1
ATOM 4633 C C . SER B 1 168 ? 23.078 5.305 0.776 1 93 168 SER B C 1
ATOM 4635 O O . SER B 1 168 ? 23.578 6.324 0.287 1 93 168 SER B O 1
ATOM 4637 N N . ASP B 1 169 ? 21.828 5.242 1.055 1 95.81 169 ASP B N 1
ATOM 4638 C CA . ASP B 1 169 ? 20.906 6.309 0.67 1 95.81 169 ASP B CA 1
ATOM 4639 C C . ASP B 1 169 ? 20.703 7.297 1.815 1 95.81 169 ASP B C 1
ATOM 4641 O O . ASP B 1 169 ? 20.344 6.898 2.928 1 95.81 169 ASP B O 1
ATOM 4645 N N . PRO B 1 170 ? 20.953 8.641 1.622 1 97.44 170 PRO B N 1
ATOM 4646 C CA . PRO B 1 170 ? 20.562 9.641 2.625 1 97.44 170 PRO B CA 1
ATOM 4647 C C . PRO B 1 170 ? 19.062 9.688 2.859 1 97.44 170 PRO B C 1
ATOM 4649 O O . PRO B 1 170 ? 18.281 9.742 1.9 1 97.44 170 PRO B O 1
ATOM 4652 N N . ILE B 1 171 ? 18.656 9.68 4.125 1 98.19 171 ILE B N 1
ATOM 4653 C CA . ILE B 1 171 ? 17.234 9.586 4.461 1 98.19 171 ILE B CA 1
ATOM 4654 C C . ILE B 1 171 ? 16.875 10.695 5.449 1 98.19 171 ILE B C 1
ATOM 4656 O O . ILE B 1 171 ? 17.562 10.891 6.453 1 98.19 171 ILE B O 1
ATOM 4660 N N . ILE B 1 172 ? 15.844 11.461 5.164 1 98.81 172 ILE B N 1
ATOM 4661 C CA . ILE B 1 172 ? 15.148 12.336 6.105 1 98.81 172 ILE B CA 1
ATOM 4662 C C . ILE B 1 172 ? 13.68 11.938 6.188 1 98.81 172 ILE B C 1
ATOM 4664 O O . ILE B 1 172 ? 13.008 11.781 5.164 1 98.81 172 ILE B O 1
ATOM 4668 N N . PHE B 1 173 ? 13.188 11.625 7.367 1 98.88 173 PHE B N 1
ATOM 4669 C CA . PHE B 1 173 ? 11.805 11.211 7.582 1 98.88 173 PHE B CA 1
ATOM 4670 C C . PHE B 1 173 ? 11.094 12.164 8.531 1 98.88 173 PHE B C 1
ATOM 4672 O O . PHE B 1 173 ? 11.359 12.156 9.734 1 98.88 173 PHE B O 1
ATOM 4679 N N . SER B 1 174 ? 10.117 12.969 8.008 1 98.69 174 SER B N 1
ATOM 4680 C CA . SER B 1 174 ? 9.398 13.969 8.789 1 98.69 174 SER B CA 1
ATOM 4681 C C . SER B 1 174 ? 7.918 13.609 8.914 1 98.69 174 SER B C 1
ATOM 4683 O O . SER B 1 174 ? 7.422 12.742 8.195 1 98.69 174 SER B O 1
ATOM 4685 N N . GLY B 1 175 ? 7.266 14.266 9.836 1 98.44 175 GLY B N 1
ATOM 4686 C CA . GLY B 1 175 ? 5.816 14.141 9.836 1 98.44 175 GLY B CA 1
ATOM 4687 C C . GLY B 1 175 ? 5.199 14.305 11.211 1 98.44 175 GLY B C 1
ATOM 4688 O O . GLY B 1 175 ? 5.898 14.625 12.172 1 98.44 175 GLY B O 1
ATOM 4689 N N . ASP B 1 176 ? 3.893 14.266 11.281 1 98.06 176 ASP B N 1
ATOM 4690 C CA . ASP B 1 176 ? 3.098 14.07 12.484 1 98.06 176 ASP B CA 1
ATOM 4691 C C . ASP B 1 176 ? 2.885 12.586 12.766 1 98.06 176 ASP B C 1
ATOM 4693 O O . ASP B 1 176 ? 1.996 11.961 12.188 1 98.06 176 ASP B O 1
ATOM 4697 N N . PHE B 1 177 ? 3.672 12.07 13.672 1 97.5 177 PHE B N 1
ATOM 4698 C CA . PHE B 1 177 ? 3.67 10.633 13.914 1 97.5 177 PHE B CA 1
ATOM 4699 C C . PHE B 1 177 ? 2.568 10.242 14.891 1 97.5 177 PHE B C 1
ATOM 4701 O O . PHE B 1 177 ? 2.25 9.062 15.047 1 97.5 177 PHE B O 1
ATOM 4708 N N . ASN B 1 178 ? 2.035 11.195 15.57 1 95.5 178 ASN B N 1
ATOM 4709 C CA . ASN B 1 178 ? 1.036 10.938 16.609 1 95.5 178 ASN B CA 1
ATOM 4710 C C . ASN B 1 178 ? 1.514 9.883 17.594 1 95.5 178 ASN B C 1
ATOM 4712 O O . ASN B 1 178 ? 0.732 9.039 18.031 1 95.5 178 ASN B O 1
ATOM 4716 N N . HIS B 1 179 ? 2.771 9.852 17.766 1 95.12 179 HIS B N 1
ATOM 4717 C CA . HIS B 1 179 ? 3.484 9.039 18.75 1 95.12 179 HIS B CA 1
ATOM 4718 C C . HIS B 1 179 ? 4.434 9.898 19.578 1 95.12 179 HIS B C 1
ATOM 4720 O O . HIS B 1 179 ? 5.055 10.828 19.062 1 95.12 179 HIS B O 1
ATOM 4726 N N . GLU B 1 180 ? 4.531 9.562 20.812 1 93.31 180 GLU B N 1
ATOM 4727 C CA . GLU B 1 180 ? 5.656 10.094 21.578 1 93.31 180 GLU B CA 1
ATOM 4728 C C . GLU B 1 180 ? 6.914 9.258 21.359 1 93.31 180 GLU B C 1
ATOM 4730 O O . GLU B 1 180 ? 6.836 8.109 20.922 1 93.31 180 GLU B O 1
ATOM 4735 N N . SER B 1 181 ? 8.016 9.797 21.719 1 91.75 181 SER B N 1
ATOM 4736 C CA . SER B 1 181 ? 9.312 9.227 21.359 1 91.75 181 SER B CA 1
ATOM 4737 C C . SER B 1 181 ? 9.5 7.844 21.969 1 91.75 181 SER B C 1
ATOM 4739 O O . SER B 1 181 ? 10.172 6.988 21.391 1 91.75 181 SER B O 1
ATOM 4741 N N . HIS B 1 182 ? 8.875 7.531 23.094 1 90.56 182 HIS B N 1
ATOM 4742 C CA . HIS B 1 182 ? 9.125 6.305 23.828 1 90.56 182 HIS B CA 1
ATOM 4743 C C . HIS B 1 182 ? 8.203 5.18 23.375 1 90.56 182 HIS B C 1
ATOM 4745 O O . HIS B 1 182 ? 8.414 4.016 23.719 1 90.56 182 HIS B O 1
ATOM 4751 N N . GLU B 1 183 ? 7.27 5.52 22.594 1 92.94 183 GLU B N 1
ATOM 4752 C CA . GLU B 1 183 ? 6.262 4.531 22.219 1 92.94 183 GLU B CA 1
ATOM 4753 C C . GLU B 1 183 ? 6.84 3.475 21.281 1 92.94 183 GLU B C 1
ATOM 4755 O O . GLU B 1 183 ? 7.785 3.746 20.531 1 92.94 183 GLU B O 1
ATOM 4760 N N . LEU B 1 184 ? 6.227 2.332 21.281 1 92.56 184 LEU B N 1
ATOM 4761 C CA . LEU B 1 184 ? 6.707 1.139 20.594 1 92.56 184 LEU B CA 1
ATOM 4762 C C . LEU B 1 184 ? 6.875 1.403 19.109 1 92.56 184 LEU B C 1
ATOM 4764 O O . LEU B 1 184 ? 7.875 0.997 18.516 1 92.56 184 LEU B O 1
ATOM 4768 N N . GLY B 1 185 ? 5.949 2.045 18.516 1 90.81 185 GLY B N 1
ATOM 4769 C CA . GLY B 1 185 ? 6.016 2.328 17.094 1 90.81 185 GLY B CA 1
ATOM 4770 C C . GLY B 1 185 ? 7.25 3.119 16.703 1 90.81 185 GLY B C 1
ATOM 4771 O O . GLY B 1 185 ? 7.855 2.861 15.656 1 90.81 185 GLY B O 1
ATOM 4772 N N . MET B 1 186 ? 7.68 4.059 17.484 1 93.44 186 MET B N 1
ATOM 4773 C CA . MET B 1 186 ? 8.812 4.93 17.188 1 93.44 186 MET B CA 1
ATOM 4774 C C . MET B 1 186 ? 10.133 4.191 17.375 1 93.44 186 MET B C 1
ATOM 4776 O O . MET B 1 186 ? 11.117 4.496 16.703 1 93.44 186 MET B O 1
ATOM 4780 N N . ARG B 1 187 ? 10.148 3.221 18.188 1 93.12 187 ARG B N 1
ATOM 4781 C CA . ARG B 1 187 ? 11.359 2.434 18.406 1 93.12 187 ARG B CA 1
ATOM 4782 C C . ARG B 1 187 ? 11.758 1.683 17.141 1 93.12 187 ARG B C 1
ATOM 4784 O O . ARG B 1 187 ? 12.945 1.452 16.906 1 93.12 187 ARG B O 1
ATOM 4791 N N . GLY B 1 188 ? 10.789 1.295 16.375 1 90.94 188 GLY B N 1
ATOM 4792 C CA . GLY B 1 188 ? 11.086 0.621 15.117 1 90.94 188 GLY B CA 1
ATOM 4793 C C . GLY B 1 188 ? 11.961 1.443 14.188 1 90.94 188 GLY B C 1
ATOM 4794 O O . GLY B 1 188 ? 12.93 0.931 13.625 1 90.94 188 GLY B O 1
ATOM 4795 N N . LEU B 1 189 ? 11.68 2.734 14.047 1 92 189 LEU B N 1
ATOM 4796 C CA . LEU B 1 189 ? 12.438 3.631 13.188 1 92 189 LEU B CA 1
ATOM 4797 C C . LEU B 1 189 ? 13.891 3.74 13.648 1 92 189 LEU B C 1
ATOM 4799 O O . LEU B 1 189 ? 14.805 3.746 12.828 1 92 189 LEU B O 1
ATOM 4803 N N . LYS B 1 190 ? 14.031 3.73 14.922 1 91.38 190 LYS B N 1
ATOM 4804 C CA . LYS B 1 190 ? 15.352 3.926 15.508 1 91.38 190 LYS B CA 1
ATOM 4805 C C . LYS B 1 190 ? 16.141 2.623 15.523 1 91.38 190 LYS B C 1
ATOM 4807 O O . LYS B 1 190 ? 17.312 2.592 15.125 1 91.38 190 LYS B O 1
ATOM 4812 N N . GLU B 1 191 ? 15.477 1.529 15.852 1 90.69 191 GLU B N 1
ATOM 4813 C CA . GLU B 1 191 ? 16.188 0.295 16.156 1 90.69 191 GLU B CA 1
ATOM 4814 C C . GLU B 1 191 ? 16.203 -0.652 14.969 1 90.69 191 GLU B C 1
ATOM 4816 O O . GLU B 1 191 ? 17.125 -1.459 14.82 1 90.69 191 GLU B O 1
ATOM 4821 N N . LEU B 1 192 ? 15.25 -0.559 14.109 1 89.06 192 LEU B N 1
ATOM 4822 C CA . LEU B 1 192 ? 15.172 -1.515 13.008 1 89.06 192 LEU B CA 1
ATOM 4823 C C . LEU B 1 192 ? 15.828 -0.948 11.75 1 89.06 192 LEU B C 1
ATOM 4825 O O . LEU B 1 192 ? 16.328 -1.7 10.914 1 89.06 192 LEU B O 1
ATOM 4829 N N . ILE B 1 193 ? 15.805 0.401 11.555 1 90.81 193 ILE B N 1
ATOM 4830 C CA . ILE B 1 193 ? 16.359 0.922 10.312 1 90.81 193 ILE B CA 1
ATOM 4831 C C . ILE B 1 193 ? 17.328 2.068 10.617 1 90.81 193 ILE B C 1
ATOM 4833 O O . ILE B 1 193 ? 17.688 2.832 9.719 1 90.81 193 ILE B O 1
ATOM 4837 N N . SER B 1 194 ? 17.688 2.312 11.828 1 90.5 194 SER B N 1
ATOM 4838 C CA . SER B 1 194 ? 18.781 3.154 12.297 1 90.5 194 SER B CA 1
ATOM 4839 C C . SER B 1 194 ? 18.531 4.621 11.953 1 90.5 194 SER B C 1
ATOM 4841 O O . SER B 1 194 ? 19.453 5.332 11.555 1 90.5 194 SER B O 1
ATOM 4843 N N . LEU B 1 195 ? 17.328 5.023 11.977 1 95.25 195 LEU B N 1
ATOM 4844 C CA . LEU B 1 195 ? 17.047 6.453 11.906 1 95.25 195 LEU B CA 1
ATOM 4845 C C . LEU B 1 195 ? 17.219 7.105 13.273 1 95.25 195 LEU B C 1
ATOM 4847 O O . LEU B 1 195 ? 16.953 6.484 14.305 1 95.25 195 LEU B O 1
ATOM 4851 N N . ARG B 1 196 ? 17.656 8.305 13.266 1 96.06 196 ARG B N 1
ATOM 4852 C CA . ARG B 1 196 ? 17.906 9.023 14.508 1 96.06 196 ARG B CA 1
ATOM 4853 C C . ARG B 1 196 ? 17.016 10.258 14.617 1 96.06 196 ARG B C 1
ATOM 4855 O O . ARG B 1 196 ? 16.797 10.961 13.633 1 96.06 196 ARG B O 1
ATOM 4862 N N . ASP B 1 197 ? 16.516 10.453 15.812 1 96 197 ASP B N 1
ATOM 4863 C CA . ASP B 1 197 ? 15.766 11.672 16.109 1 96 197 ASP B CA 1
ATOM 4864 C C . ASP B 1 197 ? 16.688 12.891 16.094 1 96 197 ASP B C 1
ATOM 4866 O O . ASP B 1 197 ? 17.625 12.984 16.906 1 96 197 ASP B O 1
ATOM 4870 N N . THR B 1 198 ? 16.406 13.781 15.234 1 96.31 198 THR B N 1
ATOM 4871 C CA . THR B 1 198 ? 17.281 14.93 15.078 1 96.31 198 THR B CA 1
ATOM 4872 C C . THR B 1 198 ? 17.406 15.703 16.391 1 96.31 198 THR B C 1
ATOM 4874 O O . THR B 1 198 ? 18.453 16.281 16.688 1 96.31 198 THR B O 1
ATOM 4877 N N . HIS B 1 199 ? 16.328 15.727 17.172 1 93.12 199 HIS B N 1
ATOM 4878 C CA . HIS B 1 199 ? 16.406 16.391 18.469 1 93.12 199 HIS B CA 1
ATOM 4879 C C . HIS B 1 199 ? 17.453 15.727 19.359 1 93.12 199 HIS B C 1
ATOM 4881 O O . HIS B 1 199 ? 18.172 16.406 20.078 1 93.12 199 HIS B O 1
ATOM 4887 N N . ASP B 1 200 ? 17.516 14.438 19.328 1 92.06 200 ASP B N 1
ATOM 4888 C CA . ASP B 1 200 ? 18.422 13.688 20.172 1 92.06 200 ASP B CA 1
ATOM 4889 C C . ASP B 1 200 ? 19.875 13.922 19.766 1 92.06 200 ASP B C 1
ATOM 4891 O O . ASP B 1 200 ? 20.766 13.945 20.609 1 92.06 200 ASP B O 1
ATOM 4895 N N . ILE B 1 201 ? 20.109 14.172 18.547 1 93.06 201 ILE B N 1
ATOM 4896 C CA . ILE B 1 201 ? 21.484 14.219 18.062 1 93.06 201 ILE B CA 1
ATOM 4897 C C . ILE B 1 201 ? 21.906 15.672 17.859 1 93.06 201 ILE B C 1
ATOM 4899 O O . ILE B 1 201 ? 23.047 15.945 17.469 1 93.06 201 ILE B O 1
ATOM 4903 N N . CYS B 1 202 ? 21 16.516 18.078 1 93.88 202 CYS B N 1
ATOM 4904 C CA . CYS B 1 202 ? 21.266 17.938 17.797 1 93.88 202 CYS B CA 1
ATOM 4905 C C . CYS B 1 202 ? 22.297 18.5 18.766 1 93.88 202 CYS B C 1
ATOM 4907 O O . CYS B 1 202 ? 22.234 18.25 19.969 1 93.88 202 CYS B O 1
ATOM 4909 N N . GLU B 1 203 ? 23.188 19.281 18.266 1 87.81 203 GLU B N 1
ATOM 4910 C CA . GLU B 1 203 ? 24.219 19.922 19.062 1 87.81 203 GLU B CA 1
ATOM 4911 C C . GLU B 1 203 ? 23.641 21.078 19.875 1 87.81 203 GLU B C 1
ATOM 4913 O O . GLU B 1 203 ? 23.891 21.188 21.078 1 87.81 203 GLU B O 1
ATOM 4918 N N . LYS B 1 204 ? 22.938 21.875 19.234 1 85.62 204 LYS B N 1
ATOM 4919 C CA . LYS B 1 204 ? 22.266 23.016 19.875 1 85.62 204 LYS B CA 1
ATOM 4920 C C . LYS B 1 204 ? 20.766 22.766 20.016 1 85.62 204 LYS B C 1
ATOM 4922 O O . LYS B 1 204 ? 20.031 22.75 19.031 1 85.62 204 LYS B O 1
ATOM 4927 N N . LYS B 1 205 ? 20.406 22.391 21.234 1 77.94 205 LYS B N 1
ATOM 4928 C CA . LYS B 1 205 ? 18.984 22.125 21.469 1 77.94 205 LYS B CA 1
ATOM 4929 C C . LYS B 1 205 ? 18.281 23.375 22 1 77.94 205 LYS B C 1
ATOM 4931 O O . LYS B 1 205 ? 18.844 24.094 22.844 1 77.94 205 LYS B O 1
ATOM 4936 N N . CYS B 1 206 ? 17.312 23.703 21.312 1 70.12 206 CYS B N 1
ATOM 4937 C CA . CYS B 1 206 ? 16.516 24.781 21.859 1 70.12 206 CYS B CA 1
ATOM 4938 C C . CYS B 1 206 ? 15.391 24.25 22.75 1 70.12 206 CYS B C 1
ATOM 4940 O O . CYS B 1 206 ? 14.93 23.125 22.547 1 70.12 206 CYS B O 1
ATOM 4942 N N . GLY B 1 207 ? 15.062 24.844 23.766 1 65.31 207 GLY B N 1
ATOM 4943 C CA . GLY B 1 207 ? 14.109 24.719 24.859 1 65.31 207 GLY B CA 1
ATOM 4944 C C . GLY B 1 207 ? 13.062 23.656 24.625 1 65.31 207 GLY B C 1
ATOM 4945 O O . GLY B 1 207 ? 13.359 22.578 24.094 1 65.31 207 GLY B O 1
ATOM 4946 N N . ASP B 1 208 ? 11.773 24.016 24.703 1 72.69 208 ASP B N 1
ATOM 4947 C CA . ASP B 1 208 ? 10.562 23.203 24.672 1 72.69 208 ASP B CA 1
ATOM 4948 C C . ASP B 1 208 ? 10.297 22.656 23.281 1 72.69 208 ASP B C 1
ATOM 4950 O O . ASP B 1 208 ? 10.367 23.391 22.297 1 72.69 208 ASP B O 1
ATOM 4954 N N . LEU B 1 209 ? 10.164 21.312 23.219 1 84.81 209 LEU B N 1
ATOM 4955 C CA . LEU B 1 209 ? 9.961 20.766 21.875 1 84.81 209 LEU B CA 1
ATOM 4956 C C . LEU B 1 209 ? 8.586 20.125 21.766 1 84.81 209 LEU B C 1
ATOM 4958 O O . LEU B 1 209 ? 8.359 19.281 20.875 1 84.81 209 LEU B O 1
ATOM 4962 N N . ALA B 1 210 ? 7.75 20.656 22.672 1 91.44 210 ALA B N 1
ATOM 4963 C CA . ALA B 1 210 ? 6.379 20.172 22.531 1 91.44 210 ALA B CA 1
ATOM 4964 C C . ALA B 1 210 ? 5.707 20.766 21.297 1 91.44 210 ALA B C 1
ATOM 4966 O O . ALA B 1 210 ? 5.711 21.984 21.109 1 91.44 210 ALA B O 1
ATOM 4967 N N . THR B 1 211 ? 5.113 19.906 20.516 1 95.38 211 THR B N 1
ATOM 4968 C CA . THR B 1 211 ? 4.551 20.375 19.25 1 95.38 211 THR B CA 1
ATOM 4969 C C . THR B 1 211 ? 3.029 20.469 19.344 1 95.38 211 THR B C 1
ATOM 4971 O O . THR B 1 211 ? 2.387 21.078 18.484 1 95.38 211 THR B O 1
ATOM 4974 N N . VAL B 1 212 ? 2.455 19.859 20.375 1 93.38 212 VAL B N 1
ATOM 4975 C CA . VAL B 1 212 ? 1.008 19.906 20.547 1 93.38 212 VAL B CA 1
ATOM 4976 C C . VAL B 1 212 ? 0.665 20.141 22.016 1 93.38 212 VAL B C 1
ATOM 4978 O O . VAL B 1 212 ? 1.489 19.891 22.891 1 93.38 212 VAL B O 1
ATOM 4981 N N . ASP B 1 213 ? -0.521 20.656 22.219 1 89.12 213 ASP B N 1
ATOM 4982 C CA . ASP B 1 213 ? -1.07 20.922 23.547 1 89.12 213 ASP B CA 1
ATOM 4983 C C . ASP B 1 213 ? -0.214 21.922 24.297 1 89.12 213 ASP B C 1
ATOM 4985 O O . ASP B 1 213 ? -0.034 21.797 25.516 1 89.12 213 ASP B O 1
ATOM 4989 N N . CYS B 1 214 ? 0.382 22.766 23.578 1 87.94 214 CYS B N 1
ATOM 4990 C CA . CYS B 1 214 ? 1.139 23.859 24.203 1 87.94 214 CYS B CA 1
ATOM 4991 C C . CYS B 1 214 ? 0.206 24.891 24.828 1 87.94 214 CYS B C 1
ATOM 4993 O O . CYS B 1 214 ? -0.809 25.25 24.234 1 87.94 214 CYS B O 1
ATOM 4995 N N . GLU B 1 215 ? 0.532 25.375 25.922 1 84.69 215 GLU B N 1
ATOM 4996 C CA . GLU B 1 215 ? -0.313 26.312 26.641 1 84.69 215 GLU B CA 1
ATOM 4997 C C . GLU B 1 215 ? -0.529 27.594 25.844 1 84.69 215 GLU B C 1
ATOM 4999 O O . GLU B 1 215 ? -1.599 28.203 25.922 1 84.69 215 GLU B O 1
ATOM 5004 N N . SER B 1 216 ? 0.428 27.938 25.094 1 85.94 216 SER B N 1
ATOM 5005 C CA . SER B 1 216 ? 0.363 29.203 24.375 1 85.94 216 SER B CA 1
ATOM 5006 C C . SER B 1 216 ? -0.523 29.094 23.141 1 85.94 216 SER B C 1
ATOM 5008 O O . SER B 1 216 ? -0.932 30.094 22.562 1 85.94 216 SER B O 1
ATOM 5010 N N . ASN B 1 217 ? -0.82 27.859 22.688 1 92.12 217 ASN B N 1
ATOM 5011 C CA . ASN B 1 217 ? -1.616 27.625 21.484 1 92.12 217 ASN B CA 1
ATOM 5012 C C . ASN B 1 217 ? -3.1 27.484 21.812 1 92.12 217 ASN B C 1
ATOM 5014 O O . ASN B 1 217 ? -3.518 26.469 22.391 1 92.12 217 ASN B O 1
ATOM 5018 N N . HIS B 1 218 ? -3.898 28.391 21.469 1 86.19 218 HIS B N 1
ATOM 5019 C CA . HIS B 1 218 ? -5.277 28.484 21.938 1 86.19 218 HIS B CA 1
ATOM 5020 C C . HIS B 1 218 ? -6.203 27.594 21.109 1 86.19 218 HIS B C 1
ATOM 5022 O O . HIS B 1 218 ? -7.398 27.5 21.406 1 86.19 218 HIS B O 1
ATOM 5028 N N . TYR B 1 219 ? -5.68 27.062 20.031 1 90 219 TYR B N 1
ATOM 5029 C CA . TYR B 1 219 ? -6.535 26.203 19.234 1 90 219 TYR B CA 1
ATOM 5030 C C . TYR B 1 219 ? -6.797 24.875 19.938 1 90 219 TYR B C 1
ATOM 5032 O O . TYR B 1 219 ? -7.758 24.172 19.609 1 90 219 TYR B O 1
ATOM 5040 N N . LEU B 1 220 ? -5.93 24.5 20.766 1 79.06 220 LEU B N 1
ATOM 5041 C CA . LEU B 1 220 ? -6.156 23.297 21.531 1 79.06 220 LEU B CA 1
ATOM 5042 C C . LEU B 1 220 ? -6.445 23.625 23 1 79.06 220 LEU B C 1
ATOM 5044 O O . LEU B 1 220 ? -5.895 24.578 23.547 1 79.06 220 LEU B O 1
ATOM 5048 N N . GLU B 1 221 ? -7.566 23.172 23.531 1 71.31 221 GLU B N 1
ATOM 5049 C CA . GLU B 1 221 ? -7.766 23.281 24.969 1 71.31 221 GLU B CA 1
ATOM 5050 C C . GLU B 1 221 ? -6.934 22.25 25.719 1 71.31 221 GLU B C 1
ATOM 5052 O O . GLU B 1 221 ? -7.184 21.047 25.625 1 71.31 221 GLU B O 1
ATOM 5057 N N . PRO B 1 222 ? -5.828 22.672 26.203 1 63.94 222 PRO B N 1
ATOM 5058 C CA . PRO B 1 222 ? -4.902 21.688 26.781 1 63.94 222 PRO B CA 1
ATOM 5059 C C . PRO B 1 222 ? -5.539 20.844 27.875 1 63.94 222 PRO B C 1
ATOM 5061 O O . PRO B 1 222 ? -5.887 21.375 28.938 1 63.94 222 PRO B O 1
ATOM 5064 N N . THR B 1 223 ? -6.23 19.844 27.516 1 66 223 THR B N 1
ATOM 5065 C CA . THR B 1 223 ? -6.707 18.891 28.516 1 66 223 THR B CA 1
ATOM 5066 C C . THR B 1 223 ? -5.613 17.891 28.875 1 66 223 THR B C 1
ATOM 5068 O O . THR B 1 223 ? -5.727 17.172 29.875 1 66 223 THR B O 1
ATOM 5071 N N . GLU B 1 224 ? -4.539 17.938 28.094 1 76.62 224 GLU B N 1
ATOM 5072 C CA . GLU B 1 224 ? -3.434 17.016 28.312 1 76.62 224 GLU B CA 1
ATOM 5073 C C . GLU B 1 224 ? -2.104 17.766 28.406 1 76.62 224 GLU B C 1
ATOM 5075 O O . GLU B 1 224 ? -2.021 18.938 28.062 1 76.62 224 GLU B O 1
ATOM 5080 N N . ALA B 1 225 ? -1.136 17.109 28.906 1 83.81 225 ALA B N 1
ATOM 5081 C CA . ALA B 1 225 ? 0.214 17.672 28.969 1 83.81 225 ALA B CA 1
ATOM 5082 C C . ALA B 1 225 ? 0.799 17.859 27.578 1 83.81 225 ALA B C 1
ATOM 5084 O O . ALA B 1 225 ? 0.491 17.094 26.656 1 83.81 225 ALA B O 1
ATOM 5085 N N . ALA B 1 226 ? 1.522 18.953 27.422 1 89.75 226 ALA B N 1
ATOM 5086 C CA . ALA B 1 226 ? 2.227 19.219 26.172 1 89.75 226 ALA B CA 1
ATOM 5087 C C . ALA B 1 226 ? 3.096 18.031 25.766 1 89.75 226 ALA B C 1
ATOM 5089 O O . ALA B 1 226 ? 3.734 17.406 26.609 1 89.75 226 ALA B O 1
ATOM 5090 N N . LYS B 1 227 ? 3.078 17.672 24.484 1 92 227 LYS B N 1
ATOM 5091 C CA . LYS B 1 227 ? 3.797 16.516 23.969 1 92 227 LYS B CA 1
ATOM 5092 C C . LYS B 1 227 ? 4.473 16.828 22.641 1 92 227 LYS B C 1
ATOM 5094 O O . LYS B 1 227 ? 4.09 17.766 21.953 1 92 227 LYS B O 1
ATOM 5099 N N . ARG B 1 228 ? 5.465 16.062 22.359 1 95 228 ARG B N 1
ATOM 5100 C CA . ARG B 1 228 ? 6.117 16.125 21.062 1 95 228 ARG B CA 1
ATOM 5101 C C . ARG B 1 228 ? 5.738 14.922 20.203 1 95 228 ARG B C 1
ATOM 5103 O O . ARG B 1 228 ? 6.117 13.789 20.531 1 95 228 ARG B O 1
ATOM 5110 N N . ILE B 1 229 ? 4.961 15.227 19.125 1 96.5 229 ILE B N 1
ATOM 5111 C CA . ILE B 1 229 ? 4.531 14.102 18.297 1 96.5 229 ILE B CA 1
ATOM 5112 C C . ILE B 1 229 ? 4.883 14.367 16.828 1 96.5 229 ILE B C 1
ATOM 5114 O O . ILE B 1 229 ? 4.562 13.562 15.953 1 96.5 229 ILE B O 1
ATOM 5118 N N . ASP B 1 230 ? 5.484 15.508 16.547 1 97.75 230 ASP B N 1
ATOM 5119 C CA . ASP B 1 230 ? 6.039 15.852 15.234 1 97.75 230 ASP B CA 1
ATOM 5120 C C . ASP B 1 230 ? 7.562 15.727 15.234 1 97.75 230 ASP B C 1
ATOM 5122 O O . ASP B 1 230 ? 8.234 16.266 16.109 1 97.75 230 ASP B O 1
ATOM 5126 N N . PHE B 1 231 ? 8.094 14.992 14.258 1 97.62 231 PHE B N 1
ATOM 5127 C CA . PHE B 1 231 ? 9.516 14.664 14.273 1 97.62 231 PHE B CA 1
ATOM 5128 C C . PHE B 1 231 ? 10.133 14.875 12.898 1 97.62 231 PHE B C 1
ATOM 5130 O O . PHE B 1 231 ? 9.422 14.953 11.898 1 97.62 231 PHE B O 1
ATOM 5137 N N . ILE B 1 232 ? 11.398 15.047 12.906 1 98.31 232 ILE B N 1
ATOM 5138 C CA . ILE B 1 232 ? 12.273 14.852 11.758 1 98.31 232 ILE B CA 1
ATOM 5139 C C . ILE B 1 232 ? 13.391 13.883 12.125 1 98.31 232 ILE B C 1
ATOM 5141 O O . ILE B 1 232 ? 14.234 14.188 12.977 1 98.31 232 ILE B O 1
ATOM 5145 N N . PHE B 1 233 ? 13.352 12.703 11.531 1 98.19 233 PHE B N 1
ATOM 5146 C CA . PHE B 1 233 ? 14.398 11.695 11.688 1 98.19 233 PHE B CA 1
ATOM 5147 C C . PHE B 1 233 ? 15.367 11.75 10.508 1 98.19 233 PHE B C 1
ATOM 5149 O O . PHE B 1 233 ? 15.016 12.219 9.43 1 98.19 233 PHE B O 1
ATOM 5156 N N . CYS B 1 234 ? 16.594 11.336 10.734 1 97.94 234 CYS B N 1
ATOM 5157 C CA . CYS B 1 234 ? 17.562 11.234 9.648 1 97.94 234 CYS B CA 1
ATOM 5158 C C . CYS B 1 234 ? 18.547 10.094 9.898 1 97.94 234 CYS B C 1
ATOM 5160 O O . CYS B 1 234 ? 18.578 9.523 10.992 1 97.94 234 CYS B O 1
ATOM 5162 N N . ASN B 1 235 ? 19.172 9.617 8.859 1 95.94 235 ASN B N 1
ATOM 5163 C CA . ASN B 1 235 ? 20.203 8.594 9.055 1 95.94 235 ASN B CA 1
ATOM 5164 C C . ASN B 1 235 ? 21.594 9.203 9.164 1 95.94 235 ASN B C 1
ATOM 5166 O O . ASN B 1 235 ? 21.734 10.414 9.359 1 95.94 235 ASN B O 1
ATOM 5170 N N . ASP B 1 236 ? 22.672 8.453 9.031 1 93.69 236 ASP B N 1
ATOM 5171 C CA . ASP B 1 236 ? 24.031 8.836 9.414 1 93.69 236 ASP B CA 1
ATOM 5172 C C . ASP B 1 236 ? 24.641 9.773 8.375 1 93.69 236 ASP B C 1
ATOM 5174 O O . ASP B 1 236 ? 25.734 10.305 8.578 1 93.69 236 ASP B O 1
ATOM 5178 N N . PHE B 1 237 ? 23.938 10.008 7.355 1 96.62 237 PHE B N 1
ATOM 5179 C CA . PHE B 1 237 ? 24.422 10.953 6.355 1 96.62 237 PHE B CA 1
ATOM 5180 C C . PHE B 1 237 ? 24.234 12.391 6.84 1 96.62 237 PHE B C 1
ATOM 5182 O O . PHE B 1 237 ? 24.781 13.32 6.238 1 96.62 237 PHE B O 1
ATOM 5189 N N . PHE B 1 238 ? 23.5 12.523 7.961 1 97.12 238 PHE B N 1
ATOM 5190 C CA . PHE B 1 238 ? 23.219 13.875 8.438 1 97.12 238 PHE B CA 1
ATOM 5191 C C . PHE B 1 238 ? 23.594 14.023 9.906 1 97.12 238 PHE B C 1
ATOM 5193 O O . PHE B 1 238 ? 23.438 13.086 10.695 1 97.12 238 PHE B O 1
ATOM 5200 N N . THR B 1 239 ? 24.125 15.117 10.242 1 96.62 239 THR B N 1
ATOM 5201 C CA . THR B 1 239 ? 24.188 15.594 11.617 1 96.62 239 THR B CA 1
ATOM 5202 C C . THR B 1 239 ? 23.281 16.797 11.82 1 96.62 239 THR B C 1
ATOM 5204 O O . THR B 1 239 ? 22.875 17.453 10.852 1 96.62 239 THR B O 1
ATOM 5207 N N . CYS B 1 240 ? 22.906 17 13.039 1 97.25 240 CYS B N 1
ATOM 5208 C CA . CYS B 1 240 ? 21.969 18.094 13.336 1 97.25 240 CYS B CA 1
ATOM 5209 C C . CYS B 1 240 ? 22.672 19.219 14.102 1 97.25 240 CYS B C 1
ATOM 5211 O O . CYS B 1 240 ? 23.125 19.016 15.227 1 97.25 240 CYS B O 1
ATOM 5213 N N . ASP B 1 241 ? 22.656 20.375 13.5 1 96.5 241 ASP B N 1
ATOM 5214 C CA . ASP B 1 241 ? 23.344 21.516 14.078 1 96.5 241 ASP B CA 1
ATOM 5215 C C . ASP B 1 241 ? 22.406 22.297 15.008 1 96.5 241 ASP B C 1
ATOM 5217 O O . ASP B 1 241 ? 22.875 22.938 15.969 1 96.5 241 ASP B O 1
ATOM 5221 N N . GLY B 1 242 ? 21.188 22.281 14.664 1 94.94 242 GLY B N 1
ATOM 5222 C CA . GLY B 1 242 ? 20.203 23.016 15.445 1 94.94 242 GLY B CA 1
ATOM 5223 C C . GLY B 1 242 ? 18.781 22.5 15.266 1 94.94 242 GLY B C 1
ATOM 5224 O O . GLY B 1 242 ? 18.422 22.062 14.172 1 94.94 242 GLY B O 1
ATOM 5225 N N . SER B 1 243 ? 18 22.5 16.281 1 94.75 243 SER B N 1
ATOM 5226 C CA . SER B 1 243 ? 16.594 22.141 16.25 1 94.75 243 SER B CA 1
ATOM 5227 C C . SER B 1 243 ? 15.75 23.109 17.078 1 94.75 243 SER B C 1
ATOM 5229 O O . SER B 1 243 ? 16.188 23.547 18.156 1 94.75 243 SER B O 1
ATOM 5231 N N . LYS B 1 244 ? 14.578 23.5 16.594 1 93.81 244 LYS B N 1
ATOM 5232 C CA . LYS B 1 244 ? 13.688 24.375 17.344 1 93.81 244 LYS B CA 1
ATOM 5233 C C . LYS B 1 244 ? 12.258 24.281 16.828 1 93.81 244 LYS B C 1
ATOM 5235 O O . LYS B 1 244 ? 12.016 23.766 15.734 1 93.81 244 LYS B O 1
ATOM 5240 N N . LEU B 1 245 ? 11.359 24.766 17.609 1 95.25 245 LEU B N 1
ATOM 5241 C CA . LEU B 1 245 ? 9.984 24.953 17.156 1 95.25 245 LEU B CA 1
ATOM 5242 C C . LEU B 1 245 ? 9.891 26.109 16.172 1 95.25 245 LEU B C 1
ATOM 5244 O O . LEU B 1 245 ? 10.68 27.062 16.234 1 95.25 245 LEU B O 1
ATOM 5248 N N . ALA B 1 246 ? 8.992 25.938 15.281 1 95 246 ALA B N 1
ATOM 5249 C CA . ALA B 1 246 ? 8.766 26.938 14.25 1 95 246 ALA B CA 1
ATOM 5250 C C . ALA B 1 246 ? 7.273 27.109 13.953 1 95 246 ALA B C 1
ATOM 5252 O O . ALA B 1 246 ? 6.449 26.344 14.461 1 95 246 ALA B O 1
ATOM 5253 N N . CYS B 1 247 ? 6.934 28.156 13.18 1 96.38 247 CYS B N 1
ATOM 5254 C CA . CYS B 1 247 ? 5.555 28.359 12.758 1 96.38 247 CYS B CA 1
ATOM 5255 C C . CYS B 1 247 ? 4.613 28.359 13.953 1 96.38 247 CYS B C 1
ATOM 5257 O O . CYS B 1 247 ? 3.625 27.625 13.977 1 96.38 247 CYS B O 1
ATOM 5259 N N . ARG B 1 248 ? 4.949 29.125 14.922 1 95.19 248 ARG B N 1
ATOM 5260 C CA . ARG B 1 248 ? 4.152 29.203 16.141 1 95.19 248 ARG B CA 1
ATOM 5261 C C . ARG B 1 248 ? 3.07 30.266 16.031 1 95.19 248 ARG B C 1
ATOM 5263 O O . ARG B 1 248 ? 2.193 30.188 15.172 1 95.19 248 ARG B O 1
ATOM 5270 N N . GLN B 1 249 ? 3.193 31.328 16.766 1 96.06 249 GLN B N 1
ATOM 5271 C CA . GLN B 1 249 ? 2.188 32.375 16.703 1 96.06 249 GLN B CA 1
ATOM 5272 C C . GLN B 1 249 ? 2.422 33.281 15.484 1 96.06 249 GLN B C 1
ATOM 5274 O O . GLN B 1 249 ? 3.562 33.625 15.18 1 96.06 249 GLN B O 1
ATOM 5279 N N . ILE B 1 250 ? 1.343 33.562 14.711 1 97 250 ILE B N 1
ATOM 5280 C CA . ILE B 1 250 ? 1.418 34.469 13.578 1 97 250 ILE B CA 1
ATOM 5281 C C . ILE B 1 250 ? 1.742 35.906 14.07 1 97 250 ILE B C 1
ATOM 5283 O O . ILE B 1 250 ? 1.079 36.406 14.977 1 97 250 ILE B O 1
ATOM 5287 N N . PRO B 1 251 ? 2.74 36.531 13.516 1 94.81 251 PRO B N 1
ATOM 5288 C CA . PRO B 1 251 ? 3.135 37.844 13.977 1 94.81 251 PRO B CA 1
ATOM 5289 C C . PRO B 1 251 ? 1.977 38.844 13.969 1 94.81 251 PRO B C 1
ATOM 5291 O O . PRO B 1 251 ? 1.189 38.875 13.016 1 94.81 251 PRO B O 1
ATOM 5294 N N . ASN B 1 252 ? 1.88 39.594 15.062 1 93.44 252 ASN B N 1
ATOM 5295 C CA . ASN B 1 252 ? 0.888 40.656 15.219 1 93.44 252 ASN B CA 1
ATOM 5296 C C . ASN B 1 252 ? -0.533 40.094 15.195 1 93.44 252 ASN B C 1
ATOM 5298 O O . ASN B 1 252 ? -1.439 40.719 14.648 1 93.44 252 ASN B O 1
ATOM 5302 N N . SER B 1 253 ? -0.652 38.844 15.578 1 93.81 253 SER B N 1
ATOM 5303 C CA . SER B 1 253 ? -1.95 38.156 15.625 1 93.81 253 SER B CA 1
ATOM 5304 C C . SER B 1 253 ? -2.057 37.25 16.844 1 93.81 253 SER B C 1
ATOM 5306 O O . SER B 1 253 ? -1.04 36.844 17.422 1 93.81 253 SER B O 1
ATOM 5308 N N . LYS B 1 254 ? -3.246 37.031 17.312 1 92 254 LYS B N 1
ATOM 5309 C CA . LYS B 1 254 ? -3.473 36.062 18.375 1 92 254 LYS B CA 1
ATOM 5310 C C . LYS B 1 254 ? -3.551 34.656 17.797 1 92 254 LYS B C 1
ATOM 5312 O O . LYS B 1 254 ? -3.518 33.656 18.547 1 92 254 LYS B O 1
ATOM 5317 N N . MET B 1 255 ? -3.506 34.562 16.5 1 95.62 255 MET B N 1
ATOM 5318 C CA . MET B 1 255 ? -3.641 33.281 15.828 1 95.62 255 MET B CA 1
ATOM 5319 C C . MET B 1 255 ? -2.299 32.562 15.766 1 95.62 255 MET B C 1
ATOM 5321 O O . MET B 1 255 ? -1.244 33.188 15.766 1 95.62 255 MET B O 1
ATOM 5325 N N . HIS B 1 256 ? -2.381 31.297 15.805 1 96.88 256 HIS B N 1
ATOM 5326 C CA . HIS B 1 256 ? -1.249 30.438 15.492 1 96.88 256 HIS B CA 1
ATOM 5327 C C . HIS B 1 256 ? -1.368 29.859 14.086 1 96.88 256 HIS B C 1
ATOM 5329 O O . HIS B 1 256 ? -2.459 29.844 13.508 1 96.88 256 HIS B O 1
ATOM 5335 N N . TYR B 1 257 ? -0.283 29.453 13.508 1 97.81 257 TYR B N 1
ATOM 5336 C CA . TYR B 1 257 ? -0.314 28.906 12.164 1 97.81 257 TYR B CA 1
ATOM 5337 C C . TYR B 1 257 ? -1.104 27.609 12.117 1 97.81 257 TYR B C 1
ATOM 5339 O O . TYR B 1 257 ? -1.685 27.25 11.094 1 97.81 257 TYR B O 1
ATOM 5347 N N . SER B 1 258 ? -1.156 26.828 13.156 1 97.81 258 SER B N 1
ATOM 5348 C CA . SER B 1 258 ? -1.827 25.531 13.297 1 97.81 258 SER B CA 1
ATOM 5349 C C . SER B 1 258 ? -2.088 25.203 14.758 1 97.81 258 SER B C 1
ATOM 5351 O O . SER B 1 258 ? -1.674 25.938 15.656 1 97.81 258 SER B O 1
ATOM 5353 N N . ASP B 1 259 ? -2.846 24.172 15.016 1 95.56 259 ASP B N 1
ATOM 5354 C CA . ASP B 1 259 ? -2.957 23.656 16.375 1 95.56 259 ASP B CA 1
ATOM 5355 C C . ASP B 1 259 ? -1.704 22.875 16.766 1 95.56 259 ASP B C 1
ATOM 5357 O O . ASP B 1 259 ? -1.546 22.5 17.938 1 95.56 259 ASP B O 1
ATOM 5361 N N . HIS B 1 260 ? -0.823 22.625 15.852 1 97 260 HIS B N 1
ATOM 5362 C CA . HIS B 1 260 ? 0.523 22.109 16.094 1 97 260 HIS B CA 1
ATOM 5363 C C . HIS B 1 260 ? 1.562 23.219 15.945 1 97 260 HIS B C 1
ATOM 5365 O O . HIS B 1 260 ? 1.336 24.203 15.234 1 97 260 HIS B O 1
ATOM 5371 N N . GLU B 1 261 ? 2.664 23.078 16.641 1 96 261 GLU B N 1
ATOM 5372 C CA . GLU B 1 261 ? 3.848 23.891 16.359 1 96 261 GLU B CA 1
ATOM 5373 C C . GLU B 1 261 ? 4.77 23.188 15.359 1 96 261 GLU B C 1
ATOM 5375 O O . GLU B 1 261 ? 4.922 21.969 15.398 1 96 261 GLU B O 1
ATOM 5380 N N . GLY B 1 262 ? 5.277 23.969 14.445 1 97.19 262 GLY B N 1
ATOM 5381 C CA . GLY B 1 262 ? 6.215 23.406 13.484 1 97.19 262 GLY B CA 1
ATOM 5382 C C . GLY B 1 262 ? 7.531 22.984 14.117 1 97.19 262 GLY B C 1
ATOM 5383 O O . GLY B 1 262 ? 7.891 23.469 15.195 1 97.19 262 GLY B O 1
ATOM 5384 N N . TYR B 1 263 ? 8.203 22.047 13.531 1 97.25 263 TYR B N 1
ATOM 5385 C CA . TYR B 1 263 ? 9.523 21.578 13.938 1 97.25 263 TYR B CA 1
ATOM 5386 C C . TYR B 1 263 ? 10.547 21.781 12.828 1 97.25 263 TYR B C 1
ATOM 5388 O O . TYR B 1 263 ? 10.359 21.297 11.711 1 97.25 263 TYR B O 1
ATOM 5396 N N . GLU B 1 264 ? 11.594 22.578 13.047 1 97.25 264 GLU B N 1
ATOM 5397 C CA . GLU B 1 264 ? 12.609 22.875 12.039 1 97.25 264 GLU B CA 1
ATOM 5398 C C . GLU B 1 264 ? 13.992 22.438 12.508 1 97.25 264 GLU B C 1
ATOM 5400 O O . GLU B 1 264 ? 14.305 22.516 13.703 1 97.25 264 GLU B O 1
ATOM 5405 N N . VAL B 1 265 ? 14.781 22 11.594 1 97.62 265 VAL B N 1
ATOM 5406 C CA . VAL B 1 265 ? 16.141 21.562 11.922 1 97.62 265 VAL B CA 1
ATOM 5407 C C . VAL B 1 265 ? 17.109 22.094 10.875 1 97.62 265 VAL B C 1
ATOM 5409 O O . VAL B 1 265 ? 16.734 22.328 9.727 1 97.62 265 VAL B O 1
ATOM 5412 N N . GLU B 1 266 ? 18.328 22.359 11.328 1 97.75 266 GLU B N 1
ATOM 5413 C CA . GLU B 1 266 ? 19.484 22.609 10.477 1 97.75 266 GLU B CA 1
ATOM 5414 C C . GLU B 1 266 ? 20.422 21.406 10.43 1 97.75 266 GLU B C 1
ATOM 5416 O O . GLU B 1 266 ? 20.984 21.016 11.453 1 97.75 266 GLU B O 1
ATOM 5421 N N . LEU B 1 267 ? 20.516 20.828 9.227 1 98.19 267 LEU B N 1
ATOM 5422 C CA . LEU B 1 267 ? 21.281 19.594 9.078 1 98.19 267 LEU B CA 1
ATOM 5423 C C . LEU B 1 267 ? 22.578 19.859 8.289 1 98.19 267 LEU B C 1
ATOM 5425 O O . LEU B 1 267 ? 22.594 20.703 7.395 1 98.19 267 LEU B O 1
ATOM 5429 N N . THR B 1 268 ? 23.625 19.188 8.672 1 98 268 THR B N 1
ATOM 5430 C CA . THR B 1 268 ? 24.828 19.078 7.848 1 98 268 THR B CA 1
ATOM 5431 C C . THR B 1 268 ? 24.812 17.766 7.066 1 98 268 THR B C 1
ATOM 5433 O O . THR B 1 268 ? 24.734 16.688 7.66 1 98 268 THR B O 1
ATOM 5436 N N . PHE B 1 269 ? 24.859 17.859 5.758 1 97.62 269 PHE B N 1
ATOM 5437 C CA . PHE B 1 269 ? 24.781 16.719 4.852 1 97.62 269 PHE B CA 1
ATOM 5438 C C . PHE B 1 269 ? 26.172 16.203 4.512 1 97.62 269 PHE B C 1
ATOM 5440 O O . PHE B 1 269 ? 26.938 16.875 3.818 1 97.62 269 PHE B O 1
ATOM 5447 N N . HIS B 1 270 ? 26.516 15.031 5.035 1 96.56 270 HIS B N 1
ATOM 5448 C CA . HIS B 1 270 ? 27.781 14.359 4.758 1 96.56 270 HIS B CA 1
ATOM 5449 C C . HIS B 1 270 ? 27.641 13.391 3.586 1 96.56 270 HIS B C 1
ATOM 5451 O O . HIS B 1 270 ? 27.703 12.172 3.771 1 96.56 270 HIS B O 1
ATOM 5457 N N . HIS B 1 271 ? 27.672 13.938 2.375 1 93 271 HIS B N 1
ATOM 5458 C CA . HIS B 1 271 ? 27.312 13.211 1.165 1 93 271 HIS B CA 1
ATOM 5459 C C . HIS B 1 271 ? 28.375 12.188 0.8 1 93 271 HIS B C 1
ATOM 5461 O O . HIS B 1 271 ? 28.125 11.258 0.034 1 93 271 HIS B O 1
ATOM 5467 N N . ASP B 1 272 ? 29.578 12.297 1.244 1 89.25 272 ASP B N 1
ATOM 5468 C CA . ASP B 1 272 ? 30.703 11.422 0.88 1 89.25 272 ASP B CA 1
ATOM 5469 C C . ASP B 1 272 ? 30.891 10.312 1.915 1 89.25 272 ASP B C 1
ATOM 5471 O O . ASP B 1 272 ? 31.812 9.516 1.807 1 89.25 272 ASP B O 1
ATOM 5475 N N . LYS B 1 273 ? 30.031 10.281 2.807 1 86.94 273 LYS B N 1
ATOM 5476 C CA . LYS B 1 273 ? 30.156 9.273 3.855 1 86.94 273 LYS B CA 1
ATOM 5477 C C . LYS B 1 273 ? 29.938 7.867 3.297 1 86.94 273 LYS B C 1
ATOM 5479 O O . LYS B 1 273 ? 29.062 7.652 2.455 1 86.94 273 LYS B O 1
ATOM 5484 N N . GLU B 1 274 ? 30.828 6.965 3.615 1 78.69 274 GLU B N 1
ATOM 5485 C CA . GLU B 1 274 ? 30.625 5.562 3.266 1 78.69 274 GLU B CA 1
ATOM 5486 C C . GLU B 1 274 ? 29.578 4.914 4.172 1 78.69 274 GLU B C 1
ATOM 5488 O O . GLU B 1 274 ? 29.562 5.145 5.383 1 78.69 274 GLU B O 1
ATOM 5493 N N . SER B 1 275 ? 28.516 4.469 3.596 1 69.88 275 SER B N 1
ATOM 5494 C CA . SER B 1 275 ? 27.422 3.941 4.395 1 69.88 275 SER B CA 1
ATOM 5495 C C . SER B 1 275 ? 27.797 2.621 5.059 1 69.88 275 SER B C 1
ATOM 5497 O O . SER B 1 275 ? 28.516 1.809 4.469 1 69.88 275 SER B O 1
ATOM 5499 N N . VAL B 1 276 ? 27.688 2.59 6.422 1 66.44 276 VAL B N 1
ATOM 5500 C CA . VAL B 1 276 ? 27.828 1.342 7.168 1 66.44 276 VAL B CA 1
ATOM 5501 C C . VAL B 1 276 ? 26.484 0.63 7.246 1 66.44 276 VAL B C 1
ATOM 5503 O O . VAL B 1 276 ? 25.453 1.258 7.516 1 66.44 276 VAL B O 1
ATOM 5506 N N . ASP B 1 277 ? 26.453 -0.554 6.633 1 64.62 277 ASP B N 1
ATOM 5507 C CA . ASP B 1 277 ? 25.266 -1.387 6.785 1 64.62 277 ASP B CA 1
ATOM 5508 C C . ASP B 1 277 ? 25.094 -1.827 8.234 1 64.62 277 ASP B C 1
ATOM 5510 O O . ASP B 1 277 ? 25.828 -2.682 8.727 1 64.62 277 ASP B O 1
ATOM 5514 N N . HIS B 1 278 ? 24.281 -1.101 8.891 1 59.38 278 HIS B N 1
ATOM 5515 C CA . HIS B 1 278 ? 24.047 -1.419 10.297 1 59.38 278 HIS B CA 1
ATOM 5516 C C . HIS B 1 278 ? 23.094 -2.6 10.438 1 59.38 278 HIS B C 1
ATOM 5518 O O . HIS B 1 278 ? 22.703 -2.965 11.555 1 59.38 278 HIS B O 1
ATOM 5524 N N . SER B 1 279 ? 22.531 -2.988 9.32 1 56.03 279 SER B N 1
ATOM 5525 C CA . SER B 1 279 ? 21.484 -3.992 9.398 1 56.03 279 SER B CA 1
ATOM 5526 C C . SER B 1 279 ? 21.969 -5.266 10.078 1 56.03 279 SER B C 1
ATOM 5528 O O . SER B 1 279 ? 21.172 -6.031 10.625 1 56.03 279 SER B O 1
ATOM 5530 N N . LYS B 1 280 ? 23.391 -5.488 10.023 1 50.5 280 LYS B N 1
ATOM 5531 C CA . LYS B 1 280 ? 23.906 -6.707 10.641 1 50.5 280 LYS B CA 1
ATOM 5532 C C . LYS B 1 280 ? 24 -6.562 12.156 1 50.5 280 LYS B C 1
ATOM 5534 O O . LYS B 1 280 ? 24.406 -7.504 12.844 1 50.5 280 LYS B O 1
ATOM 5539 N N . MET B 1 281 ? 23.844 -5.441 12.641 1 51.09 281 MET B N 1
ATOM 5540 C CA . MET B 1 281 ? 24.188 -5.352 14.062 1 51.09 281 MET B CA 1
ATOM 5541 C C . MET B 1 281 ? 23.219 -6.176 14.906 1 51.09 281 MET B C 1
ATOM 5543 O O . MET B 1 281 ? 22.359 -6.875 14.375 1 51.09 281 MET B O 1
ATOM 5547 N N . GLU B 1 282 ? 22.469 -5.43 16.25 1 56.66 282 GLU B N 1
ATOM 5548 C CA . GLU B 1 282 ? 22.141 -6.18 17.469 1 56.66 282 GLU B CA 1
ATOM 5549 C C . GLU B 1 282 ? 20.859 -6.984 17.281 1 56.66 282 GLU B C 1
ATOM 5551 O O . GLU B 1 282 ? 19.766 -6.461 17.484 1 56.66 282 GLU B O 1
ATOM 5556 N N . ASP B 1 283 ? 20.938 -8.281 16.672 1 70.62 283 ASP B N 1
ATOM 5557 C CA . ASP B 1 283 ? 19.953 -9.297 16.328 1 70.62 283 ASP B CA 1
ATOM 5558 C C . ASP B 1 283 ? 18.984 -9.562 17.484 1 70.62 283 ASP B C 1
ATOM 5560 O O . ASP B 1 283 ? 17.781 -9.648 17.281 1 70.62 283 ASP B O 1
ATOM 5564 N N . TYR B 1 284 ? 19.547 -9.359 18.703 1 70.88 284 TYR B N 1
ATOM 5565 C CA . TYR B 1 284 ? 18.703 -9.711 19.828 1 70.88 284 TYR B CA 1
ATOM 5566 C C . TYR B 1 284 ? 17.719 -8.586 20.141 1 70.88 284 TYR B C 1
ATOM 5568 O O . TYR B 1 284 ? 16.547 -8.836 20.453 1 70.88 284 TYR B O 1
ATOM 5576 N N . LYS B 1 285 ? 18.281 -7.336 20.062 1 78 285 LYS B N 1
ATOM 5577 C CA . LYS B 1 285 ? 17.422 -6.203 20.359 1 78 285 LYS B CA 1
ATOM 5578 C C . LYS B 1 285 ? 16.297 -6.094 19.328 1 78 285 LYS B C 1
ATOM 5580 O O . LYS B 1 285 ? 15.148 -5.793 19.672 1 78 285 LYS B O 1
ATOM 5585 N N . SER B 1 286 ? 16.688 -6.449 18.203 1 87.5 286 SER B N 1
ATOM 5586 C CA . SER B 1 286 ? 15.688 -6.434 17.141 1 87.5 286 SER B CA 1
ATOM 5587 C C . SER B 1 286 ? 14.633 -7.516 17.359 1 87.5 286 SER B C 1
ATOM 5589 O O . SER B 1 286 ? 13.445 -7.289 17.125 1 87.5 286 SER B O 1
ATOM 5591 N N . LEU B 1 287 ? 15.109 -8.586 17.906 1 91.5 287 LEU B N 1
ATOM 5592 C CA . LEU B 1 287 ? 14.188 -9.688 18.172 1 91.5 287 LEU B CA 1
ATOM 5593 C C . LEU B 1 287 ? 13.188 -9.312 19.266 1 91.5 287 LEU B C 1
ATOM 5595 O O . LEU B 1 287 ? 11.992 -9.586 19.125 1 91.5 287 LEU B O 1
ATOM 5599 N N . GLY B 1 288 ? 13.711 -8.703 20.328 1 93.19 288 GLY B N 1
ATOM 5600 C CA . GLY B 1 288 ? 12.828 -8.258 21.406 1 93.19 288 GLY B CA 1
ATOM 5601 C C . GLY B 1 288 ? 11.797 -7.25 20.938 1 93.19 288 GLY B C 1
ATOM 5602 O O . GLY B 1 288 ? 10.625 -7.336 21.328 1 93.19 288 GLY B O 1
ATOM 5603 N N . LEU B 1 289 ? 12.242 -6.359 20.203 1 94.75 289 LEU B N 1
ATOM 5604 C CA . LEU B 1 289 ? 11.344 -5.332 19.672 1 94.75 289 LEU B CA 1
ATOM 5605 C C . LEU B 1 289 ? 10.289 -5.945 18.766 1 94.75 289 LEU B C 1
ATOM 5607 O O . LEU B 1 289 ? 9.102 -5.641 18.891 1 94.75 289 LEU B O 1
ATOM 5611 N N . LEU B 1 290 ? 10.703 -6.824 17.859 1 96 290 LEU B N 1
ATOM 5612 C CA . LEU B 1 290 ? 9.781 -7.488 16.938 1 96 290 LEU B CA 1
ATOM 5613 C C . LEU B 1 290 ? 8.758 -8.312 17.703 1 96 290 LEU B C 1
ATOM 5615 O O . LEU B 1 290 ? 7.582 -8.367 17.312 1 96 290 LEU B O 1
ATOM 5619 N N . SER B 1 291 ? 9.211 -8.898 18.766 1 96.94 291 SER B N 1
ATOM 5620 C CA . SER B 1 291 ? 8.297 -9.688 19.594 1 96.94 291 SER B CA 1
ATOM 5621 C C . SER B 1 291 ? 7.215 -8.805 20.203 1 96.94 291 SER B C 1
ATOM 5623 O O . SER B 1 291 ? 6.043 -9.188 20.234 1 96.94 291 SER B O 1
ATOM 5625 N N . LYS B 1 292 ? 7.629 -7.656 20.688 1 97.19 292 LYS B N 1
ATOM 5626 C CA . LYS B 1 292 ? 6.66 -6.734 21.281 1 97.19 292 LYS B CA 1
ATOM 5627 C C . LYS B 1 292 ? 5.668 -6.238 20.234 1 97.19 292 LYS B C 1
ATOM 5629 O O . LYS B 1 292 ? 4.473 -6.125 20.5 1 97.19 292 LYS B O 1
ATOM 5634 N N . ILE B 1 293 ? 6.141 -5.938 19.078 1 97.38 293 ILE B N 1
ATOM 5635 C CA . ILE B 1 293 ? 5.262 -5.496 18 1 97.38 293 ILE B CA 1
ATOM 5636 C C . ILE B 1 293 ? 4.32 -6.633 17.609 1 97.38 293 ILE B C 1
ATOM 5638 O O . ILE B 1 293 ? 3.131 -6.406 17.375 1 97.38 293 ILE B O 1
ATOM 5642 N N . HIS B 1 294 ? 4.898 -7.844 17.516 1 97.69 294 HIS B N 1
ATOM 5643 C CA . HIS B 1 294 ? 4.098 -9.023 17.219 1 97.69 294 HIS B CA 1
ATOM 5644 C C . HIS B 1 294 ? 2.953 -9.18 18.219 1 97.69 294 HIS B C 1
ATOM 5646 O O . HIS B 1 294 ? 1.812 -9.43 17.812 1 97.69 294 HIS B O 1
ATOM 5652 N N . ASP B 1 295 ? 3.262 -9.008 19.453 1 97.88 295 ASP B N 1
ATOM 5653 C CA . ASP B 1 295 ? 2.242 -9.109 20.5 1 97.88 295 ASP B CA 1
ATOM 5654 C C . ASP B 1 295 ? 1.153 -8.062 20.297 1 97.88 295 ASP B C 1
ATOM 5656 O O . ASP B 1 295 ? -0.031 -8.336 20.5 1 97.88 295 ASP B O 1
ATOM 5660 N N . CYS B 1 296 ? 1.566 -6.906 19.969 1 96.69 296 CYS B N 1
ATOM 5661 C CA . CYS B 1 296 ? 0.613 -5.832 19.719 1 96.69 296 CYS B CA 1
ATOM 5662 C C . CYS B 1 296 ? -0.303 -6.188 18.547 1 96.69 296 CYS B C 1
ATOM 5664 O O . CYS B 1 296 ? -1.507 -5.922 18.594 1 96.69 296 CYS B O 1
ATOM 5666 N N . MET B 1 297 ? 0.26 -6.793 17.453 1 96.75 297 MET B N 1
ATOM 5667 C CA . MET B 1 297 ? -0.535 -7.215 16.312 1 96.75 297 MET B CA 1
ATOM 5668 C C . MET B 1 297 ? -1.524 -8.305 16.703 1 96.75 297 MET B C 1
ATOM 5670 O O . MET B 1 297 ? -2.674 -8.297 16.25 1 96.75 297 MET B O 1
ATOM 5674 N N . LYS B 1 298 ? -1.076 -9.195 17.547 1 96.81 298 LYS B N 1
ATOM 5675 C CA . LYS B 1 298 ? -1.965 -10.25 18.016 1 96.81 298 LYS B CA 1
ATOM 5676 C C . LYS B 1 298 ? -3.111 -9.68 18.844 1 96.81 298 LYS B C 1
ATOM 5678 O O . LYS B 1 298 ? -4.238 -10.188 18.781 1 96.81 298 LYS B O 1
ATOM 5683 N N . GLU B 1 299 ? -2.785 -8.711 19.609 1 94.5 299 GLU B N 1
ATOM 5684 C CA . GLU B 1 299 ? -3.838 -8.031 20.359 1 94.5 299 GLU B CA 1
ATOM 5685 C C . GLU B 1 299 ? -4.844 -7.379 19.406 1 94.5 299 GLU B C 1
ATOM 5687 O O . GLU B 1 299 ? -6.055 -7.449 19.641 1 94.5 299 GLU B O 1
ATOM 5692 N N . GLY B 1 300 ? -4.348 -6.723 18.391 1 92.94 300 GLY B N 1
ATOM 5693 C CA . GLY B 1 300 ? -5.234 -6.16 17.391 1 92.94 300 GLY B CA 1
ATOM 5694 C C . GLY B 1 300 ? -6.117 -7.199 16.719 1 92.94 300 GLY B C 1
ATOM 5695 O O . GLY B 1 300 ? -7.305 -6.957 16.484 1 92.94 300 GLY B O 1
ATOM 5696 N N . GLU B 1 301 ? -5.52 -8.344 16.406 1 92.06 301 GLU B N 1
ATOM 5697 C CA . GLU B 1 301 ? -6.277 -9.453 15.836 1 92.06 301 GLU B CA 1
ATOM 5698 C C . GLU B 1 301 ? -7.402 -9.898 16.766 1 92.06 301 GLU B C 1
ATOM 5700 O O . GLU B 1 301 ? -8.531 -10.109 16.328 1 92.06 301 GLU B O 1
ATOM 5705 N N . ARG B 1 302 ? -7.098 -9.977 18.016 1 90.81 302 ARG B N 1
ATOM 5706 C CA . ARG B 1 302 ? -8.078 -10.375 19.016 1 90.81 302 ARG B CA 1
ATOM 5707 C C . ARG B 1 302 ? -9.211 -9.359 19.125 1 90.81 302 ARG B C 1
ATOM 5709 O O . ARG B 1 302 ? -10.383 -9.727 19.125 1 90.81 302 ARG B O 1
ATOM 5716 N N . ILE B 1 303 ? -8.859 -8.078 19.172 1 86.69 303 ILE B N 1
ATOM 5717 C CA . ILE B 1 303 ? -9.836 -7.004 19.297 1 86.69 303 ILE B CA 1
ATOM 5718 C C . ILE B 1 303 ? -10.781 -7.031 18.094 1 86.69 303 ILE B C 1
ATOM 5720 O O . ILE B 1 303 ? -11.992 -6.883 18.234 1 86.69 303 ILE B O 1
ATOM 5724 N N . SER B 1 304 ? -10.242 -7.25 16.984 1 84.19 304 SER B N 1
ATOM 5725 C CA . SER B 1 304 ? -11.023 -7.242 15.75 1 84.19 304 SER B CA 1
ATOM 5726 C C . SER B 1 304 ? -11.914 -8.477 15.648 1 84.19 304 SER B C 1
ATOM 5728 O O . SER B 1 304 ? -12.906 -8.477 14.922 1 84.19 304 SER B O 1
ATOM 5730 N N . SER B 1 305 ? -11.562 -9.594 16.297 1 80.56 305 SER B N 1
ATOM 5731 C CA . SER B 1 305 ? -12.305 -10.836 16.219 1 80.56 305 SER B CA 1
ATOM 5732 C C . SER B 1 305 ? -13.43 -10.875 17.25 1 80.56 305 SER B C 1
ATOM 5734 O O . SER B 1 305 ? -14.383 -11.656 17.109 1 80.56 305 SER B O 1
ATOM 5736 N N . GLU B 1 306 ? -13.227 -10.258 18.281 1 75.19 306 GLU B N 1
ATOM 5737 C CA . GLU B 1 306 ? -14.219 -10.32 19.344 1 75.19 306 GLU B CA 1
ATOM 5738 C C . GLU B 1 306 ? -15.555 -9.742 18.906 1 75.19 306 GLU B C 1
ATOM 5740 O O . GLU B 1 306 ? -15.602 -8.68 18.281 1 75.19 306 GLU B O 1
ATOM 5745 N N . LEU B 1 307 ? -16.453 -10.758 18.609 1 62.19 307 LEU B N 1
ATOM 5746 C CA . LEU B 1 307 ? -17.828 -10.453 18.234 1 62.19 307 LEU B CA 1
ATOM 5747 C C . LEU B 1 307 ? -18.438 -9.43 19.188 1 62.19 307 LEU B C 1
ATOM 5749 O O . LEU B 1 307 ? -18.406 -9.609 20.406 1 62.19 307 LEU B O 1
ATOM 5753 N N . SER B 1 308 ? -18.562 -8.297 18.641 1 61.25 308 SER B N 1
ATOM 5754 C CA . SER B 1 308 ? -19.266 -7.395 19.547 1 61.25 308 SER B CA 1
ATOM 5755 C C . SER B 1 308 ? -20.703 -7.852 19.766 1 61.25 308 SER B C 1
ATOM 5757 O O . SER B 1 308 ? -21.594 -7.559 18.953 1 61.25 308 SER B O 1
ATOM 5759 N N . TRP B 1 309 ? -20.891 -8.938 20.516 1 61.62 309 TRP B N 1
ATOM 5760 C CA . TRP B 1 309 ? -22.234 -9.375 20.891 1 61.62 309 TRP B CA 1
ATOM 5761 C C . TRP B 1 309 ? -23.172 -8.18 21.031 1 61.62 309 TRP B C 1
ATOM 5763 O O . TRP B 1 309 ? -24.359 -8.273 20.734 1 61.62 309 TRP B O 1
ATOM 5773 N N . VAL B 1 310 ? -22.547 -7.188 21.375 1 61.97 310 VAL B N 1
ATOM 5774 C CA . VAL B 1 310 ? -23.328 -5.969 21.516 1 61.97 310 VAL B CA 1
ATOM 5775 C C . VAL B 1 310 ? -23.844 -5.523 20.156 1 61.97 310 VAL B C 1
ATOM 5777 O O . VAL B 1 310 ? -25 -5.102 20.031 1 61.97 310 VAL B O 1
ATOM 5780 N N . LEU B 1 311 ? -23.016 -5.812 19.266 1 66.5 311 LEU B N 1
ATOM 5781 C CA . LEU B 1 311 ? -23.422 -5.395 17.938 1 66.5 311 LEU B CA 1
ATOM 5782 C C . LEU B 1 311 ? -24.516 -6.305 17.391 1 66.5 311 LEU B C 1
ATOM 5784 O O . LEU B 1 311 ? -25.484 -5.824 16.781 1 66.5 311 LEU B O 1
ATOM 5788 N N . ILE B 1 312 ? -24.484 -7.531 17.703 1 66.88 312 ILE B N 1
ATOM 5789 C CA . ILE B 1 312 ? -25.469 -8.492 17.219 1 66.88 312 ILE B CA 1
ATOM 5790 C C . ILE B 1 312 ? -26.797 -8.25 17.906 1 66.88 312 ILE B C 1
ATOM 5792 O O . ILE B 1 312 ? -27.844 -8.227 17.266 1 66.88 312 ILE B O 1
ATOM 5796 N N . ILE B 1 313 ? -26.703 -8 19.109 1 67.88 313 ILE B N 1
ATOM 5797 C CA . ILE B 1 313 ? -27.922 -7.766 19.891 1 67.88 313 ILE B CA 1
ATOM 5798 C C . ILE B 1 313 ? -28.578 -6.469 19.422 1 67.88 313 ILE B C 1
ATOM 5800 O O . ILE B 1 313 ? -29.797 -6.414 19.25 1 67.88 313 ILE B O 1
ATOM 5804 N N . THR B 1 314 ? -27.75 -5.527 19.156 1 66.56 314 THR B N 1
ATOM 5805 C CA . THR B 1 314 ? -28.266 -4.242 18.703 1 66.56 314 THR B CA 1
ATOM 5806 C C . THR B 1 314 ? -28.953 -4.371 17.344 1 66.56 314 THR B C 1
ATOM 5808 O O . THR B 1 314 ? -30.016 -3.795 17.125 1 66.56 314 THR B O 1
ATOM 5811 N N . LEU B 1 315 ? -28.438 -5.207 16.562 1 72.12 315 LEU B N 1
ATOM 5812 C CA . LEU B 1 315 ? -29.031 -5.449 15.25 1 72.12 315 LEU B CA 1
ATOM 5813 C C . LEU B 1 315 ? -30.359 -6.188 15.375 1 72.12 315 LEU B C 1
ATOM 5815 O O . LEU B 1 315 ? -31.312 -5.871 14.664 1 72.12 315 LEU B O 1
ATOM 5819 N N . ALA B 1 316 ? -30.359 -7.074 16.266 1 67.5 316 ALA B N 1
ATOM 5820 C CA . ALA B 1 316 ? -31.594 -7.84 16.469 1 67.5 316 ALA B CA 1
ATOM 5821 C C . ALA B 1 316 ? -32.719 -6.949 17 1 67.5 316 ALA B C 1
ATOM 5823 O O . ALA B 1 316 ? -33.844 -7.047 16.531 1 67.5 316 ALA B O 1
ATOM 5824 N N . ILE B 1 317 ? -32.312 -6.109 17.844 1 66.94 317 ILE B N 1
ATOM 5825 C CA . ILE B 1 317 ? -33.312 -5.199 18.406 1 66.94 317 ILE B CA 1
ATOM 5826 C C . ILE B 1 317 ? -33.781 -4.234 17.344 1 66.94 317 ILE B C 1
ATOM 5828 O O . ILE B 1 317 ? -35 -4.027 17.188 1 66.94 317 ILE B O 1
ATOM 5832 N N . ALA B 1 318 ? -32.906 -3.711 16.609 1 69.12 318 ALA B N 1
ATOM 5833 C CA . ALA B 1 318 ? -33.281 -2.766 15.555 1 69.12 318 ALA B CA 1
ATOM 5834 C C . ALA B 1 318 ? -34.156 -3.43 14.508 1 69.12 318 ALA B C 1
ATOM 5836 O O . ALA B 1 318 ? -35.156 -2.857 14.094 1 69.12 318 ALA B O 1
ATOM 5837 N N . PHE B 1 319 ? -33.875 -4.641 14.211 1 65.75 319 PHE B N 1
ATOM 5838 C CA . PHE B 1 319 ? -34.625 -5.406 13.25 1 65.75 319 PHE B CA 1
ATOM 5839 C C . PHE B 1 319 ? -36.031 -5.691 13.781 1 65.75 319 PHE B C 1
ATOM 5841 O O . PHE B 1 319 ? -37.031 -5.543 13.062 1 65.75 319 PHE B O 1
ATOM 5848 N N . SER B 1 320 ? -36.094 -6.039 15 1 61.81 320 SER B N 1
ATOM 5849 C CA . SER B 1 320 ? -37.375 -6.309 15.625 1 61.81 320 SER B CA 1
ATOM 5850 C C . SER B 1 320 ? -38.25 -5.059 15.633 1 61.81 320 SER B C 1
ATOM 5852 O O . SER B 1 320 ? -39.469 -5.141 15.422 1 61.81 320 SER B O 1
ATOM 5854 N N . LEU B 1 321 ? -37.531 -4.012 15.828 1 61.84 321 LEU B N 1
ATOM 5855 C CA . LEU B 1 321 ? -38.281 -2.758 15.883 1 61.84 321 LEU B CA 1
ATOM 5856 C C . LEU B 1 321 ? -38.812 -2.369 14.5 1 61.84 321 LEU B C 1
ATOM 5858 O O . LEU B 1 321 ? -39.906 -1.868 14.367 1 61.84 321 LEU B O 1
ATOM 5862 N N . VAL B 1 322 ? -38 -2.682 13.547 1 62.81 322 VAL B N 1
ATOM 5863 C CA . VAL B 1 322 ? -38.375 -2.311 12.18 1 62.81 322 VAL B CA 1
ATOM 5864 C C . VAL B 1 322 ? -39.5 -3.217 11.688 1 62.81 322 VAL B C 1
ATOM 5866 O O . VAL B 1 322 ? -40.469 -2.746 11.062 1 62.81 322 VAL B O 1
ATOM 5869 N N . VAL B 1 323 ? -39.344 -4.441 11.93 1 57.03 323 VAL B N 1
ATOM 5870 C CA . VAL B 1 323 ? -40.312 -5.414 11.453 1 57.03 323 VAL B CA 1
ATOM 5871 C C . VAL B 1 323 ? -41.562 -5.367 12.32 1 57.03 323 VAL B C 1
ATOM 5873 O O . VAL B 1 323 ? -42.688 -5.457 11.812 1 57.03 323 VAL B O 1
ATOM 5876 N N . GLY B 1 324 ? -41.25 -5.34 13.586 1 55.88 324 GLY B N 1
ATOM 5877 C CA . GLY B 1 324 ? -42.375 -5.398 14.508 1 55.88 324 GLY B CA 1
ATOM 5878 C C . GLY B 1 324 ? -43.219 -4.148 14.477 1 55.88 324 GLY B C 1
ATOM 5879 O O . GLY B 1 324 ? -44.438 -4.211 14.727 1 55.88 324 GLY B O 1
ATOM 5880 N N . LEU B 1 325 ? -42.594 -3.143 14.094 1 53.59 325 LEU B N 1
ATOM 5881 C CA . LEU B 1 325 ? -43.344 -1.898 14.188 1 53.59 325 LEU B CA 1
ATOM 5882 C C . LEU B 1 325 ? -44.469 -1.862 13.148 1 53.59 325 LEU B C 1
ATOM 5884 O O . LEU B 1 325 ? -45.594 -1.494 13.469 1 53.59 325 LEU B O 1
ATOM 5888 N N . PRO B 1 326 ? -44.125 -2.184 11.867 1 50.28 326 PRO B N 1
ATOM 5889 C CA . PRO B 1 326 ? -45.312 -2.131 11 1 50.28 326 PRO B CA 1
ATOM 5890 C C . PRO B 1 326 ? -46.375 -3.135 11.414 1 50.28 326 PRO B C 1
ATOM 5892 O O . PRO B 1 326 ? -47.562 -2.859 11.266 1 50.28 326 PRO B O 1
ATOM 5895 N N . ALA B 1 327 ? -45.875 -4.316 11.742 1 45.12 327 ALA B N 1
ATOM 5896 C CA . ALA B 1 327 ? -46.875 -5.289 12.141 1 45.12 327 ALA B CA 1
ATOM 5897 C C . ALA B 1 327 ? -47.781 -4.715 13.211 1 45.12 327 ALA B C 1
ATOM 5899 O O . ALA B 1 327 ? -48.969 -5.035 13.258 1 45.12 327 ALA B O 1
ATOM 5900 N N . CYS B 1 328 ? -47.188 -4.012 14.07 1 42.31 328 CYS B N 1
ATOM 5901 C CA . CYS B 1 328 ? -48.062 -3.426 15.07 1 42.31 328 CYS B CA 1
ATOM 5902 C C . CYS B 1 328 ? -49 -2.404 14.445 1 42.31 328 CYS B C 1
ATOM 5904 O O . CYS B 1 328 ? -49.969 -1.996 15.062 1 42.31 328 CYS B O 1
ATOM 5906 N N . TYR B 1 329 ? -48.594 -1.863 13.422 1 40 329 TYR B N 1
ATOM 5907 C CA . TYR B 1 329 ? -49.5 -0.926 12.766 1 40 329 TYR B CA 1
ATOM 5908 C C . TYR B 1 329 ? -50.656 -1.662 12.094 1 40 329 TYR B C 1
ATOM 5910 O O . TYR B 1 329 ? -51.688 -1.058 11.766 1 40 329 TYR B O 1
ATOM 5918 N N . ALA B 1 330 ? -50.469 -2.797 11.656 1 39 330 ALA B N 1
ATOM 5919 C CA . ALA B 1 330 ? -51.469 -3.59 10.961 1 39 330 ALA B CA 1
ATOM 5920 C C . ALA B 1 330 ? -52.625 -3.957 11.891 1 39 330 ALA B C 1
ATOM 5922 O O . ALA B 1 330 ? -53.531 -4.699 11.508 1 39 330 ALA B O 1
ATOM 5923 N N . GLY B 1 331 ? -52.875 -3.17 13.031 1 42.59 331 GLY B N 1
ATOM 5924 C CA . GLY B 1 331 ? -54.062 -3.33 13.836 1 42.59 331 GLY B CA 1
ATOM 5925 C C . GLY B 1 331 ? -53.844 -2.949 15.289 1 42.59 331 GLY B C 1
ATOM 5926 O O . GLY B 1 331 ? -54.75 -3.176 16.125 1 42.59 331 GLY B O 1
ATOM 5927 N N . LEU B 1 332 ? -52.625 -2.83 15.82 1 38.69 332 LEU B N 1
ATOM 5928 C CA . LEU B 1 332 ? -52.594 -2.443 17.219 1 38.69 332 LEU B CA 1
ATOM 5929 C C . LEU B 1 332 ? -52.938 -0.967 17.391 1 38.69 332 LEU B C 1
ATOM 5931 O O . LEU B 1 332 ? -52.406 -0.116 16.672 1 38.69 332 LEU B O 1
ATOM 5935 N N . ASP B 1 333 ? -54.094 -0.632 17.859 1 42.28 333 ASP B N 1
ATOM 5936 C CA . ASP B 1 333 ? -54.688 0.643 18.25 1 42.28 333 ASP B CA 1
ATOM 5937 C C . ASP B 1 333 ? -53.625 1.617 18.75 1 42.28 333 ASP B C 1
ATOM 5939 O O . ASP B 1 333 ? -53.906 2.783 19.016 1 42.28 333 ASP B O 1
ATOM 5943 N N . MET B 1 334 ? -52.594 1.046 19.172 1 37.34 334 MET B N 1
ATOM 5944 C CA . MET B 1 334 ? -51.688 1.963 19.844 1 37.34 334 MET B CA 1
ATOM 5945 C C . MET B 1 334 ? -51.031 2.891 18.844 1 37.34 334 MET B C 1
ATOM 5947 O O . MET B 1 334 ? -50.375 3.871 19.219 1 37.34 334 MET B O 1
ATOM 5951 N N . PHE B 1 335 ? -50.688 2.494 17.766 1 42.56 335 PHE B N 1
ATOM 5952 C CA . PHE B 1 335 ? -49.969 3.443 16.953 1 42.56 335 PHE B CA 1
ATOM 5953 C C . PHE B 1 335 ? -50.906 4.203 16.016 1 42.56 335 PHE B C 1
ATOM 5955 O O . PHE B 1 335 ? -51.969 3.691 15.641 1 42.56 335 PHE B O 1
ATOM 5962 N N . ALA B 1 336 ? -50.625 5.43 15.953 1 42.41 336 ALA B N 1
ATOM 5963 C CA . ALA B 1 336 ? -51.406 6.477 15.273 1 42.41 336 ALA B CA 1
ATOM 5964 C C . ALA B 1 336 ? -51.688 6.078 13.828 1 42.41 336 ALA B C 1
ATOM 5966 O O . ALA B 1 336 ? -50.938 5.305 13.219 1 42.41 336 ALA B O 1
ATOM 5967 N N . HIS B 1 337 ? -52.812 6.109 13.453 1 47.72 337 HIS B N 1
ATOM 5968 C CA . HIS B 1 337 ? -53.25 6.004 12.07 1 47.72 337 HIS B CA 1
ATOM 5969 C C . HIS B 1 337 ? -52.25 6.613 11.109 1 47.72 337 HIS B C 1
ATOM 5971 O O . HIS B 1 337 ? -51.688 7.688 11.375 1 47.72 337 HIS B O 1
ATOM 5977 N N . PRO B 1 338 ? -51.688 5.773 10.117 1 50.12 338 PRO B N 1
ATOM 5978 C CA . PRO B 1 338 ? -50.656 6.227 9.18 1 50.12 338 PRO B CA 1
ATOM 5979 C C . PRO B 1 338 ? -50.906 7.645 8.672 1 50.12 338 PRO B C 1
ATOM 5981 O O . PRO B 1 338 ? -49.969 8.328 8.266 1 50.12 338 PRO B O 1
ATOM 5984 N N . SER B 1 339 ? -52.156 8.078 8.695 1 54.12 339 SER B N 1
ATOM 5985 C CA . SER B 1 339 ? -52.469 9.422 8.219 1 54.12 339 SER B CA 1
ATOM 5986 C C . SER B 1 339 ? -52.031 10.484 9.227 1 54.12 339 SER B C 1
ATOM 5988 O O . SER B 1 339 ? -52.156 11.68 8.953 1 54.12 339 SER B O 1
ATOM 5990 N N . THR B 1 340 ? -51.531 9.953 10.258 1 60.38 340 THR B N 1
ATOM 5991 C CA . THR B 1 340 ? -51.125 10.953 11.242 1 60.38 340 THR B CA 1
ATOM 5992 C C . THR B 1 340 ? -49.656 11.297 11.125 1 60.38 340 THR B C 1
ATOM 5994 O O . THR B 1 340 ? -48.875 10.523 10.57 1 60.38 340 THR B O 1
ATOM 5997 N N . ILE B 1 341 ? -49.312 12.602 11.375 1 68.12 341 ILE B N 1
ATOM 5998 C CA . ILE B 1 341 ? -47.938 13.094 11.422 1 68.12 341 ILE B CA 1
ATOM 5999 C C . ILE B 1 341 ? -47.062 12.125 12.227 1 68.12 341 ILE B C 1
ATOM 6001 O O . ILE B 1 341 ? -45.938 11.859 11.859 1 68.12 341 ILE B O 1
ATOM 6005 N N . TRP B 1 342 ? -47.656 11.539 13.164 1 68.31 342 TRP B N 1
ATOM 6006 C CA . TRP B 1 342 ? -46.906 10.633 14.031 1 68.31 342 TRP B CA 1
ATOM 6007 C C . TRP B 1 342 ? -46.562 9.344 13.297 1 68.31 342 TRP B C 1
ATOM 6009 O O . TRP B 1 342 ? -45.5 8.789 13.477 1 68.31 342 TRP B O 1
ATOM 6019 N N . ALA B 1 343 ? -47.438 8.906 12.477 1 62.84 343 ALA B N 1
ATOM 6020 C CA . ALA B 1 343 ? -47.188 7.711 11.68 1 62.84 343 ALA B CA 1
ATOM 6021 C C . ALA B 1 343 ? -46.031 7.945 10.703 1 62.84 343 ALA B C 1
ATOM 6023 O O . ALA B 1 343 ? -45.188 7.066 10.492 1 62.84 343 ALA B O 1
ATOM 6024 N N . SER B 1 344 ? -46 9.164 10.211 1 67.19 344 SER B N 1
ATOM 6025 C CA . SER B 1 344 ? -44.938 9.523 9.297 1 67.19 344 SER B CA 1
ATOM 6026 C C . SER B 1 344 ? -43.594 9.562 10.016 1 67.19 344 SER B C 1
ATOM 6028 O O . SER B 1 344 ? -42.562 9.086 9.492 1 67.19 344 SER B O 1
ATOM 6030 N N . VAL B 1 345 ? -43.594 10.055 11.117 1 72.25 345 VAL B N 1
ATOM 6031 C CA . VAL B 1 345 ? -42.375 10.164 11.906 1 72.25 345 VAL B CA 1
ATOM 6032 C C . VAL B 1 345 ? -41.844 8.766 12.234 1 72.25 345 VAL B C 1
ATOM 6034 O O . VAL B 1 345 ? -40.656 8.492 12.086 1 72.25 345 VAL B O 1
ATOM 6037 N N . VAL B 1 346 ? -42.719 7.934 12.578 1 69.88 346 VAL B N 1
ATOM 6038 C CA . VAL B 1 346 ? -42.344 6.566 12.93 1 69.88 346 VAL B CA 1
ATOM 6039 C C . VAL B 1 346 ? -41.781 5.859 11.703 1 69.88 346 VAL B C 1
ATOM 6041 O O . VAL B 1 346 ? -40.781 5.156 11.797 1 69.88 346 VAL B O 1
ATOM 6044 N N . PHE B 1 347 ? -42.406 6.09 10.617 1 69.69 347 PHE B N 1
ATOM 6045 C CA . PHE B 1 347 ? -41.969 5.473 9.367 1 69.69 347 PHE B CA 1
ATOM 6046 C C . PHE B 1 347 ? -40.562 5.926 9.016 1 69.69 347 PHE B C 1
ATOM 6048 O O . PHE B 1 347 ? -39.688 5.102 8.711 1 69.69 347 PHE B O 1
ATOM 6055 N N . PHE B 1 348 ? -40.312 7.168 9.148 1 72.88 348 PHE B N 1
ATOM 6056 C CA . PHE B 1 348 ? -38.969 7.699 8.828 1 72.88 348 PHE B CA 1
ATOM 6057 C C . PHE B 1 348 ? -37.938 7.164 9.797 1 72.88 348 PHE B C 1
ATOM 6059 O O . PHE B 1 348 ? -36.812 6.84 9.391 1 72.88 348 PHE B O 1
ATOM 6066 N N . CYS B 1 349 ? -38.312 7.043 10.914 1 74.62 349 CYS B N 1
ATOM 6067 C CA . CYS B 1 349 ? -37.406 6.484 11.914 1 74.62 349 CYS B CA 1
ATOM 6068 C C . CYS B 1 349 ? -37.062 5.035 11.586 1 74.62 349 CYS B C 1
ATOM 6070 O O . CYS B 1 349 ? -35.906 4.609 11.734 1 74.62 349 CYS B O 1
ATOM 6072 N N . GLN B 1 350 ? -38.062 4.324 11.102 1 74.06 350 GLN B N 1
ATOM 6073 C CA . GLN B 1 350 ? -37.844 2.939 10.711 1 74.06 350 GLN B CA 1
ATOM 6074 C C . GLN B 1 350 ? -36.875 2.852 9.539 1 74.06 350 GLN B C 1
ATOM 6076 O O . GLN B 1 350 ? -36 1.979 9.508 1 74.06 350 GLN B O 1
ATOM 6081 N N . LEU B 1 351 ? -37.062 3.764 8.68 1 75.38 351 LEU B N 1
ATOM 6082 C CA . LEU B 1 351 ? -36.156 3.773 7.531 1 75.38 351 LEU B CA 1
ATOM 6083 C C . LEU B 1 351 ? -34.719 4.02 7.965 1 75.38 351 LEU B C 1
ATOM 6085 O O . LEU B 1 351 ? -33.812 3.344 7.5 1 75.38 351 LEU B O 1
ATOM 6089 N N . ILE B 1 352 ? -34.562 4.859 8.844 1 78.62 352 ILE B N 1
ATOM 6090 C CA . ILE B 1 352 ? -33.219 5.211 9.336 1 78.62 352 ILE B CA 1
ATOM 6091 C C . ILE B 1 352 ? -32.625 4.02 10.078 1 78.62 352 ILE B C 1
ATOM 6093 O O . ILE B 1 352 ? -31.438 3.699 9.898 1 78.62 352 ILE B O 1
ATOM 6097 N N . ILE B 1 353 ? -33.438 3.389 10.75 1 77.81 353 ILE B N 1
ATOM 6098 C CA . ILE B 1 353 ? -32.969 2.256 11.547 1 77.81 353 ILE B CA 1
ATOM 6099 C C . ILE B 1 353 ? -32.531 1.122 10.617 1 77.81 353 ILE B C 1
ATOM 6101 O O . ILE B 1 353 ? -31.516 0.452 10.883 1 77.81 353 ILE B O 1
ATOM 6105 N N . VAL B 1 354 ? -33.281 0.943 9.602 1 79.19 354 VAL B N 1
ATOM 6106 C CA . VAL B 1 354 ? -32.969 -0.129 8.672 1 79.19 354 VAL B CA 1
ATOM 6107 C C . VAL B 1 354 ? -31.609 0.158 8.023 1 79.19 354 VAL B C 1
ATOM 6109 O O . VAL B 1 354 ? -30.797 -0.751 7.832 1 79.19 354 VAL B O 1
ATOM 6112 N N . VAL B 1 355 ? -31.391 1.371 7.703 1 82.12 355 VAL B N 1
ATOM 6113 C CA . VAL B 1 355 ? -30.109 1.758 7.121 1 82.12 355 VAL B CA 1
ATOM 6114 C C . VAL B 1 355 ? -28.984 1.498 8.125 1 82.12 355 VAL B C 1
ATOM 6116 O O . VAL B 1 355 ? -27.953 0.929 7.77 1 82.12 355 VAL B O 1
ATOM 6119 N N . PHE B 1 356 ? -29.188 1.841 9.258 1 81.31 356 PHE B N 1
ATOM 6120 C CA . PHE B 1 356 ? -28.203 1.65 10.312 1 81.31 356 PHE B CA 1
ATOM 6121 C C . PHE B 1 356 ? -27.922 0.168 10.516 1 81.31 356 PHE B C 1
ATOM 6123 O O . PHE B 1 356 ? -26.75 -0.229 10.672 1 81.31 356 PHE B O 1
ATOM 6130 N N . CYS B 1 357 ? -28.984 -0.613 10.461 1 79.62 357 CYS B N 1
ATOM 6131 C CA . CYS B 1 357 ? -28.812 -2.051 10.633 1 79.62 357 CYS B CA 1
ATOM 6132 C C . CYS B 1 357 ? -28.016 -2.646 9.477 1 79.62 357 CYS B C 1
ATOM 6134 O O . CYS B 1 357 ? -27.172 -3.518 9.695 1 79.62 357 CYS B O 1
ATOM 6136 N N . ALA B 1 358 ? -28.297 -2.139 8.375 1 81.31 358 ALA B N 1
ATOM 6137 C CA . ALA B 1 358 ? -27.578 -2.633 7.203 1 81.31 358 ALA B CA 1
ATOM 6138 C C . ALA B 1 358 ? -26.094 -2.287 7.285 1 81.31 358 ALA B C 1
ATOM 6140 O O . ALA B 1 358 ? -25.234 -3.117 6.973 1 81.31 358 ALA B O 1
ATOM 6141 N N . ILE B 1 359 ? -25.797 -1.114 7.695 1 81.56 359 ILE B N 1
ATOM 6142 C CA . ILE B 1 359 ? -24.422 -0.679 7.855 1 81.56 359 ILE B CA 1
ATOM 6143 C C . ILE B 1 359 ? -23.734 -1.529 8.922 1 81.56 359 ILE B C 1
ATOM 6145 O O . ILE B 1 359 ? -22.594 -1.989 8.727 1 81.56 359 ILE B O 1
ATOM 6149 N N . TYR B 1 360 ? -24.391 -1.697 9.852 1 78.69 360 TYR B N 1
ATOM 6150 C CA . TYR B 1 360 ? -23.828 -2.467 10.961 1 78.69 360 TYR B CA 1
ATOM 6151 C C . TYR B 1 360 ? -23.562 -3.906 10.539 1 78.69 360 TYR B C 1
ATOM 6153 O O . TYR B 1 360 ? -22.547 -4.488 10.906 1 78.69 360 TYR B O 1
ATOM 6161 N N . LEU B 1 361 ? -24.484 -4.449 9.852 1 79.81 361 LEU B N 1
ATOM 6162 C CA . LEU B 1 361 ? -24.297 -5.801 9.344 1 79.81 361 LEU B CA 1
ATOM 6163 C C . LEU B 1 361 ? -23.062 -5.871 8.438 1 79.81 361 LEU B C 1
ATOM 6165 O O . LEU B 1 361 ? -22.281 -6.824 8.516 1 79.81 361 LEU B O 1
ATOM 6169 N N . TRP B 1 362 ? -22.875 -4.875 7.703 1 81.38 362 TRP B N 1
ATOM 6170 C CA . TRP B 1 362 ? -21.719 -4.801 6.836 1 81.38 362 TRP B CA 1
ATOM 6171 C C . TRP B 1 362 ? -20.422 -4.727 7.656 1 81.38 362 TRP B C 1
ATOM 6173 O O . TRP B 1 362 ? -19.438 -5.387 7.332 1 81.38 362 TRP B O 1
ATOM 6183 N N . VAL B 1 363 ? -20.453 -3.973 8.664 1 80.31 363 VAL B N 1
ATOM 6184 C CA . VAL B 1 363 ? -19.281 -3.828 9.539 1 80.31 363 VAL B CA 1
ATOM 6185 C C . VAL B 1 363 ? -18.922 -5.18 10.156 1 80.31 363 VAL B C 1
ATOM 6187 O O . VAL B 1 363 ? -17.766 -5.605 10.109 1 80.31 363 VAL B O 1
ATOM 6190 N N . VAL B 1 364 ? -19.922 -5.895 10.57 1 76.94 364 VAL B N 1
ATOM 6191 C CA . VAL B 1 364 ? -19.703 -7.133 11.312 1 76.94 364 VAL B CA 1
ATOM 6192 C C . VAL B 1 364 ? -19.266 -8.242 10.352 1 76.94 364 VAL B C 1
ATOM 6194 O O . VAL B 1 364 ? -18.359 -9.016 10.656 1 76.94 364 VAL B O 1
ATOM 6197 N N . LEU B 1 365 ? -19.859 -8.227 9.211 1 76.31 365 LEU B N 1
ATOM 6198 C CA . LEU B 1 365 ? -19.641 -9.359 8.32 1 76.31 365 LEU B CA 1
ATOM 6199 C C . LEU B 1 365 ? -18.422 -9.133 7.434 1 76.31 365 LEU B C 1
ATOM 6201 O O . LEU B 1 365 ? -17.812 -10.094 6.961 1 76.31 365 LEU B O 1
ATOM 6205 N N . SER B 1 366 ? -18.031 -7.852 7.305 1 80.25 366 SER B N 1
ATOM 6206 C CA . SER B 1 366 ? -17 -7.594 6.305 1 80.25 366 SER B CA 1
ATOM 6207 C C . SER B 1 366 ? -15.836 -6.82 6.902 1 80.25 366 SER B C 1
ATOM 6209 O O . SER B 1 366 ? -14.719 -7.328 6.965 1 80.25 366 SER B O 1
ATOM 6211 N N . LEU B 1 367 ? -16.141 -5.691 7.438 1 82.06 367 LEU B N 1
ATOM 6212 C CA . LEU B 1 367 ? -15.055 -4.801 7.852 1 82.06 367 LEU B CA 1
ATOM 6213 C C . LEU B 1 367 ? -14.242 -5.422 8.984 1 82.06 367 LEU B C 1
ATOM 6215 O O . LEU B 1 367 ? -13.016 -5.312 9 1 82.06 367 LEU B O 1
ATOM 6219 N N . ARG B 1 368 ? -14.891 -6.07 9.844 1 83.25 368 ARG B N 1
ATOM 6220 C CA . ARG B 1 368 ? -14.18 -6.668 10.969 1 83.25 368 ARG B CA 1
ATOM 6221 C C . ARG B 1 368 ? -13.258 -7.793 10.5 1 83.25 368 ARG B C 1
ATOM 6223 O O . ARG B 1 368 ? -12.18 -7.992 11.062 1 83.25 368 ARG B O 1
ATOM 6230 N N . LYS B 1 369 ? -13.734 -8.516 9.562 1 83.38 369 LYS B N 1
ATOM 6231 C CA . LYS B 1 369 ? -12.891 -9.57 8.992 1 83.38 369 LYS B CA 1
ATOM 6232 C C . LYS B 1 369 ? -11.656 -8.977 8.328 1 83.38 369 LYS B C 1
ATOM 6234 O O . LYS B 1 369 ? -10.555 -9.508 8.469 1 83.38 369 LYS B O 1
ATOM 6239 N N . CYS B 1 370 ? -11.859 -7.902 7.652 1 86.19 370 CYS B N 1
ATOM 6240 C CA . CYS B 1 370 ? -10.75 -7.219 7.004 1 86.19 370 CYS B CA 1
ATOM 6241 C C . CYS B 1 370 ? -9.734 -6.734 8.031 1 86.19 370 CYS B C 1
ATOM 6243 O O . CYS B 1 370 ? -8.523 -6.855 7.82 1 86.19 370 CYS B O 1
ATOM 6245 N N . GLU B 1 371 ? -10.266 -6.203 9.109 1 87.69 371 GLU B N 1
ATOM 6246 C CA . GLU B 1 371 ? -9.398 -5.734 10.18 1 87.69 371 GLU B CA 1
ATOM 6247 C C . GLU B 1 371 ? -8.602 -6.887 10.789 1 87.69 371 GLU B C 1
ATOM 6249 O O . GLU B 1 371 ? -7.383 -6.781 10.969 1 87.69 371 GLU B O 1
ATOM 6254 N N . MET B 1 372 ? -9.305 -7.93 11.062 1 88.19 372 MET B N 1
ATOM 6255 C CA . MET B 1 372 ? -8.656 -9.102 11.641 1 88.19 372 MET B CA 1
ATOM 6256 C C . MET B 1 372 ? -7.566 -9.633 10.711 1 88.19 372 MET B C 1
ATOM 6258 O O . MET B 1 372 ? -6.465 -9.953 11.164 1 88.19 372 MET B O 1
ATOM 6262 N N . HIS B 1 373 ? -7.859 -9.703 9.438 1 88.88 373 HIS B N 1
ATOM 6263 C CA . HIS B 1 373 ? -6.906 -10.203 8.453 1 88.88 373 HIS B CA 1
ATOM 6264 C C . HIS B 1 373 ? -5.676 -9.312 8.375 1 88.88 373 HIS B C 1
ATOM 6266 O O . HIS B 1 373 ? -4.559 -9.797 8.164 1 88.88 373 HIS B O 1
ATOM 6272 N N . THR B 1 374 ? -5.871 -8.047 8.523 1 91.56 374 THR B N 1
ATOM 6273 C CA . THR B 1 374 ? -4.762 -7.102 8.477 1 91.56 374 THR B CA 1
ATOM 6274 C C . THR B 1 374 ? -3.768 -7.375 9.602 1 91.56 374 THR B C 1
ATOM 6276 O O . THR B 1 374 ? -2.568 -7.531 9.359 1 91.56 374 THR B O 1
ATOM 6279 N N . PHE B 1 375 ? -4.262 -7.484 10.797 1 94 375 PHE B N 1
ATOM 6280 C CA . PHE B 1 375 ? -3.398 -7.719 11.945 1 94 375 PHE B CA 1
ATOM 6281 C C . PHE B 1 375 ? -2.75 -9.094 11.867 1 94 375 PHE B C 1
ATOM 6283 O O . PHE B 1 375 ? -1.561 -9.25 12.148 1 94 375 PHE B O 1
ATOM 6290 N N . LYS B 1 376 ? -3.523 -10.062 11.445 1 92.44 376 LYS B N 1
ATOM 6291 C CA . LYS B 1 376 ? -2.998 -11.414 11.289 1 92.44 376 LYS B CA 1
ATOM 6292 C C . LYS B 1 376 ? -1.876 -11.453 10.258 1 92.44 376 LYS B C 1
ATOM 6294 O O . LYS B 1 376 ? -0.845 -12.094 10.477 1 92.44 376 LYS B O 1
ATOM 6299 N N . GLY B 1 377 ? -2.119 -10.82 9.133 1 92.56 377 GLY B N 1
ATOM 6300 C CA . GLY B 1 377 ? -1.112 -10.773 8.086 1 92.56 377 GLY B CA 1
ATOM 6301 C C . GLY B 1 377 ? 0.194 -10.148 8.539 1 92.56 377 GLY B C 1
ATOM 6302 O O . GLY B 1 377 ? 1.271 -10.68 8.258 1 92.56 377 GLY B O 1
ATOM 6303 N N . ILE B 1 378 ? 0.125 -9.078 9.211 1 94.94 378 ILE B N 1
ATOM 6304 C CA . ILE B 1 378 ? 1.32 -8.391 9.688 1 94.94 378 ILE B CA 1
ATOM 6305 C C . ILE B 1 378 ? 2.025 -9.242 10.734 1 94.94 378 ILE B C 1
ATOM 6307 O O . ILE B 1 378 ? 3.256 -9.328 10.75 1 94.94 378 ILE B O 1
ATOM 6311 N N . ALA B 1 379 ? 1.247 -9.852 11.617 1 95.81 379 ALA B N 1
ATOM 6312 C CA . ALA B 1 379 ? 1.836 -10.734 12.617 1 95.81 379 ALA B CA 1
ATOM 6313 C C . ALA B 1 379 ? 2.639 -11.852 11.953 1 95.81 379 ALA B C 1
ATOM 6315 O O . ALA B 1 379 ? 3.746 -12.172 12.391 1 95.81 379 ALA B O 1
ATOM 6316 N N . GLN B 1 380 ? 2.121 -12.422 10.914 1 94.06 380 GLN B N 1
ATOM 6317 C CA . GLN B 1 380 ? 2.799 -13.508 10.203 1 94.06 380 GLN B CA 1
ATOM 6318 C C . GLN B 1 380 ? 4.082 -13.008 9.539 1 94.06 380 GLN B C 1
ATOM 6320 O O . GLN B 1 380 ? 5.082 -13.727 9.5 1 94.06 380 GLN B O 1
ATOM 6325 N N . GLU B 1 381 ? 3.996 -11.867 8.953 1 94.31 381 GLU B N 1
ATOM 6326 C CA . GLU B 1 381 ? 5.195 -11.266 8.383 1 94.31 381 GLU B CA 1
ATOM 6327 C C . GLU B 1 381 ? 6.293 -11.109 9.43 1 94.31 381 GLU B C 1
ATOM 6329 O O . GLU B 1 381 ? 7.461 -11.398 9.148 1 94.31 381 GLU B O 1
ATOM 6334 N N . ILE B 1 382 ? 5.902 -10.641 10.617 1 95.62 382 ILE B N 1
ATOM 6335 C CA . ILE B 1 382 ? 6.859 -10.422 11.695 1 95.62 382 ILE B CA 1
ATOM 6336 C C . ILE B 1 382 ? 7.441 -11.758 12.141 1 95.62 382 ILE B C 1
ATOM 6338 O O . ILE B 1 382 ? 8.633 -11.852 12.461 1 95.62 382 ILE B O 1
ATOM 6342 N N . GLU B 1 383 ? 6.641 -12.766 12.109 1 94.94 383 GLU B N 1
ATOM 6343 C CA . GLU B 1 383 ? 7.098 -14.094 12.492 1 94.94 383 GLU B CA 1
ATOM 6344 C C . GLU B 1 383 ? 8.203 -14.586 11.57 1 94.94 383 GLU B C 1
ATOM 6346 O O . GLU B 1 383 ? 9.172 -15.211 12.023 1 94.94 383 GLU B O 1
ATOM 6351 N N . ILE B 1 384 ? 8.086 -14.336 10.344 1 92.44 384 ILE B N 1
ATOM 6352 C CA . ILE B 1 384 ? 9.109 -14.727 9.375 1 92.44 384 ILE B CA 1
ATOM 6353 C C . ILE B 1 384 ? 10.43 -14.047 9.727 1 92.44 384 ILE B C 1
ATOM 6355 O O . ILE B 1 384 ? 11.484 -14.688 9.742 1 92.44 384 ILE B O 1
ATOM 6359 N N . LYS B 1 385 ? 10.359 -12.836 10.039 1 92.06 385 LYS B N 1
ATOM 6360 C CA . LYS B 1 385 ? 11.562 -12.07 10.367 1 92.06 385 LYS B CA 1
ATOM 6361 C C . LYS B 1 385 ? 12.188 -12.57 11.672 1 92.06 385 LYS B C 1
ATOM 6363 O O . LYS B 1 385 ? 13.406 -12.68 11.773 1 92.06 385 LYS B O 1
ATOM 6368 N N . MET B 1 386 ? 11.32 -12.82 12.625 1 93.19 386 MET B N 1
ATOM 6369 C CA . MET B 1 386 ? 11.812 -13.32 13.906 1 93.19 386 MET B CA 1
ATOM 6370 C C . MET B 1 386 ? 12.492 -14.672 13.742 1 93.19 386 MET B C 1
ATOM 6372 O O . MET B 1 386 ? 13.539 -14.922 14.336 1 93.19 386 MET B O 1
ATOM 6376 N N . LYS B 1 387 ? 11.953 -15.523 12.922 1 90.56 387 LYS B N 1
ATOM 6377 C CA . LYS B 1 387 ? 12.531 -16.844 12.672 1 90.56 387 LYS B CA 1
ATOM 6378 C C . LYS B 1 387 ? 13.906 -16.719 12.031 1 90.56 387 LYS B C 1
ATOM 6380 O O . LYS B 1 387 ? 14.82 -17.484 12.359 1 90.56 387 LYS B O 1
ATOM 6385 N N . GLN B 1 388 ? 14.039 -15.805 11.18 1 86.94 388 GLN B N 1
ATOM 6386 C CA . GLN B 1 388 ? 15.32 -15.586 10.523 1 86.94 388 GLN B CA 1
ATOM 6387 C C . GLN B 1 388 ? 16.375 -15.109 11.516 1 86.94 388 GLN B C 1
ATOM 6389 O O . GLN B 1 388 ? 17.531 -15.516 11.453 1 86.94 388 GLN B O 1
ATOM 6394 N N . LEU B 1 389 ? 15.961 -14.227 12.367 1 86.81 389 LEU B N 1
ATOM 6395 C CA . LEU B 1 389 ? 16.891 -13.695 13.359 1 86.81 389 LEU B CA 1
ATOM 6396 C C . LEU B 1 389 ? 17.328 -14.789 14.328 1 86.81 389 LEU B C 1
ATOM 6398 O O . LEU B 1 389 ? 18.5 -14.828 14.727 1 86.81 389 LEU B O 1
ATOM 6402 N N . VAL B 1 390 ? 16.406 -15.695 14.664 1 87.62 390 VAL B N 1
ATOM 6403 C CA . VAL B 1 390 ? 16.734 -16.797 15.57 1 87.62 390 VAL B CA 1
ATOM 6404 C C . VAL B 1 390 ? 17.656 -17.781 14.883 1 87.62 390 VAL B C 1
ATOM 6406 O O . VAL B 1 390 ? 18.625 -18.25 15.484 1 87.62 390 VAL B O 1
ATOM 6409 N N . SER B 1 391 ? 17.406 -18.078 13.648 1 82.94 391 SER B N 1
ATOM 6410 C CA . SER B 1 391 ? 18.234 -19.016 12.891 1 82.94 391 SER B CA 1
ATOM 6411 C C . SER B 1 391 ? 19.641 -18.453 12.695 1 82.94 391 SER B C 1
ATOM 6413 O O . SER B 1 391 ? 20.625 -19.203 12.742 1 82.94 391 SER B O 1
ATOM 6415 N N . SER B 1 392 ? 19.719 -17.203 12.453 1 77.75 392 SER B N 1
ATOM 6416 C CA . SER B 1 392 ? 21.016 -16.578 12.234 1 77.75 392 SER B CA 1
ATOM 6417 C C . SER B 1 392 ? 21.828 -16.531 13.523 1 77.75 392 SER B C 1
ATOM 6419 O O . SER B 1 392 ? 23.062 -16.609 13.492 1 77.75 392 SER B O 1
ATOM 6421 N N . ASN B 1 393 ? 21.125 -16.359 14.648 1 71.38 393 ASN B N 1
ATOM 6422 C CA . ASN B 1 393 ? 21.797 -16.328 15.938 1 71.38 393 ASN B CA 1
ATOM 6423 C C . ASN B 1 393 ? 22.188 -17.719 16.406 1 71.38 393 ASN B C 1
ATOM 6425 O O . ASN B 1 393 ? 23.188 -17.875 17.125 1 71.38 393 ASN B O 1
ATOM 6429 N N . GLY B 1 394 ? 21.281 -18.734 16.109 1 62.59 394 GLY B N 1
ATOM 6430 C CA . GLY B 1 394 ? 21.656 -20.094 16.453 1 62.59 394 GLY B CA 1
ATOM 6431 C C . GLY B 1 394 ? 22.859 -20.594 15.672 1 62.59 394 GLY B C 1
ATOM 6432 O O . GLY B 1 394 ? 23.672 -21.375 16.188 1 62.59 394 GLY B O 1
ATOM 6433 N N . LYS B 1 395 ? 23.047 -20.203 14.516 1 56.62 395 LYS B N 1
ATOM 6434 C CA . LYS B 1 395 ? 24.234 -20.578 13.75 1 56.62 395 LYS B CA 1
ATOM 6435 C C . LYS B 1 395 ? 25.484 -19.859 14.266 1 56.62 395 LYS B C 1
ATOM 6437 O O . LYS B 1 395 ? 26.594 -20.328 14.07 1 56.62 395 LYS B O 1
ATOM 6442 N N . LYS B 1 396 ? 25.234 -18.719 14.922 1 53.97 396 LYS B N 1
ATOM 6443 C CA . LYS B 1 396 ? 26.406 -18.016 15.438 1 53.97 396 LYS B CA 1
ATOM 6444 C C . LYS B 1 396 ? 26.906 -18.656 16.734 1 53.97 396 LYS B C 1
ATOM 6446 O O . LYS B 1 396 ? 28.062 -18.469 17.125 1 53.97 396 LYS B O 1
ATOM 6451 N N . SER B 1 397 ? 26.062 -19.266 17.406 1 46.94 397 SER B N 1
ATOM 6452 C CA . SER B 1 397 ? 26.469 -19.906 18.672 1 46.94 397 SER B CA 1
ATOM 6453 C C . SER B 1 397 ? 27.062 -21.281 18.422 1 46.94 397 SER B C 1
ATOM 6455 O O . SER B 1 397 ? 27.656 -21.875 19.328 1 46.94 397 SER B O 1
ATOM 6457 N N . ASP B 1 398 ? 26.812 -21.797 17.312 1 34.97 398 ASP B N 1
ATOM 6458 C CA . ASP B 1 398 ? 27.531 -23.062 17.109 1 34.97 398 ASP B CA 1
ATOM 6459 C C . ASP B 1 398 ? 28.875 -22.812 16.438 1 34.97 398 ASP B C 1
ATOM 6461 O O . ASP B 1 398 ? 29.859 -23.484 16.734 1 34.97 398 ASP B O 1
#

pLDDT: mean 86.31, std 14.54, range [34.97, 98.94]

Radius of gyration: 28.32 Å; Cα contacts (8 Å, |Δi|>4): 1644; chains: 2; bounding box: 88×81×58 Å

Secondary structure (DSSP, 8-state):
-EEEEEEEEEEEE-TTTSTTHHHHHHHHHHHHHT---SEEEEEEE--HHHHHHHHHHHTTT--EEEE---SSSS----EEEESS-EEEEEEEE-S----TT-TT--HHHH--EEEEEEE--SSS-EEEEEEE-PPPS-SS-GGGT-HHHHHHHHHHHHHHHHHH--TTS-EEEEEE----TTSHHHHHHHHTS--EEHHHH-SEE-S----BS-TT-TTS---S--B--EEEEE-TTEEEEEEEEES-BPTTSS-BS-SSPEEEEEEEE-TTPPPP-GGGS-HHHHHHHHHHHHHHHHHHHHHHHS--HHHHHHHHHHHHHHHHHHHHHTT-TTS--TTSHHHHHHHHHHHHHHHHHHHHHHIIIIIHHHHHHHHHHHHHHHHHHHHHHHHHHHHHH-/-EEEEEEEEE----TTTSTTHHHHHHHHHHHHHT---SEEEEE----HHHHHHHHHHHTTT--EEEE---SSSS----EEEESS-EEEEEEEE-S----TT-TT--GGGS--EEEEEEE--SSS-EEEEEEE-PPPS-TT-GGGT-HHHHHHHHHHHHHHHHHH--TTS-EEEEEE----TTSHHHHHHHHTS--EEHHHH-SEE-S----BS-TT-TTS---S--B--EEEEE-TTEEEEEEEEES-BPTTSS-BS-SS-EEEEEEEE-TTPPPP-GGGS-HHHHHHHHHHHHHHHHHHHHHHHS--HHHHHHHHHHHHHHHHHHHHHTT-TTS--TTSHHHHHHHHHHHHHHHHHHHHHHIIIIIHHHHHHHHHHHHHHHHHHHHHHHHHHHHHH-

Organism: NCBI:txid252671

Nearest PDB structures (foldseek):
  8j2f-assembly1_B  TM=7.883E-01  e=2.156E-30  Homo sapiens
  1zwx-assembly1_A  TM=7.681E-01  e=9.714E-18  Listeria ivanovii
  3i5v-assembly2_B  TM=8.009E-01  e=1.739E-16  Staphylococcus aureus subsp. aureus RN4220
  7cne-assembly1_A  TM=7.772E-01  e=6.908E-17  Streptomyces griseocarneus
  3i48-assembly2_B  TM=7.827E-01  e=2.923E-16  Staphylococcus aureus subsp. aureus RN4220

Foldseek 3Di:
DDKAKEKEEEQQQDPPPAPPNVVLLLLVLVVLLPDQHAKYKYAQQQDVVSVVNSQVSNCVRFVDKDDAADPAQRGARIMMTGNFYFDDKDWDFQLDQDAPVPVVACRRRHSWTKIWTWGDDVLAIAIEIEGAHHAQPDPVDPVRRPLLRLLSRLLVVLVVCVVVDDLLHKYKYWYQSNDACPRLSNVSNCPQVNWDFQQVQEPAEDDDQFFALDPLAPSDPNPDDGGHRTTIIIHPQKHWHYKDWAQACRPPDSHGSHNTTMIMTMIDGNNPDDGDPCNPPPLVVVLVSLVVSLVSLVVQLVVLPPPPVVLVVLLVVLVCCLVVVVVCVVDPPPADDCPDPRVVVSNVVSVVSVVVSVVSVCCRVPVSVSSNVSSVVVSVVSVVVSVVSVVVVVVVVD/DDKAKEKEEEQAQDPPPAPPNVVLLLLVLVVLLPDQHAKYKYAQQQDVVSVVNSQVSNCVRFVDKDDAAAPAPRGARIMMTGNFYFDDKDWDFQLDQDAPVPVVACRRRYSWTKIWTWGDDVLAIAIEIEGAHHAQPDPPDPVRRPLLRLLSRLLVVLVVCVVVDDLLHKYKYWYQSNDACPRLSNVSNCPQVNWDFQQVQEPAEDDDQFFALDPLAPSDPNPDDGGHRTTIIIHPQKHWHYKDWAQAARPPDSHGSHNTTMIMTMIDGNNPDDGDPCNPPPLVVVLVSLVVSLVSLVVQLVVLPPPPVVLVVLLVVLVCCLVVVVVCVVDVVPADDCPDPRVVVSNVVSVVSVVVSVVSVCCRVPVSVSSNVSSVVVSVVSVVVSVVSVVVVVVVVD

Sequence (796 aa):
MEKLKVLSLNCWGLRFLSKDLDQRMAALGDLLAKSDYDIIGLQEVWVEEHYLSIKEKIKNILPYSHRFISNGFISTGCVTFSKYPIIDTLFQRYLFNGYFYDYNHGDWYAGKGITGVIIKHPKKDIYFFNTHMHANYDYQNAKFHFNECRTLQAYQATQFVKHVTRPSDPIIFSGDFNHESHELGMRGLKELISLRDTHDICEKKCGDLATVDCESNHYLEPTEAAKRIDFIFCNDFFTCDGSKLACRQIPNSKMHYSDHEGYEVELTFHHDKESVDHSKMEDYKSLGLLSKIHDCMKEGERISSELSWVLIITLAIAFSLVVGLPACYAGLDMFAHPSTIWASVVFFCQLIIVVFCAIYLWVVLSLRKCEMHTFKGIAQEIEIKMKQLVSSNGKKSDMEKLKVLSLNCWGLRFLSKDLDQRMAALGDLLAKSDYDIIGLQEVWVEEHYLSIKEKIKNILPYSHRFISNGFISTGCVTFSKYPIIDTLFQRYLFNGYFYDYNHGDWYAGKGITGVIIKHPKKDIYFFNTHMHANYDYQNAKFHFNECRTLQAYQATQFVKHVTRPSDPIIFSGDFNHESHELGMRGLKELISLRDTHDICEKKCGDLATVDCESNHYLEPTEAAKRIDFIFCNDFFTCDGSKLACRQIPNSKMHYSDHEGYEVELTFHHDKESVDHSKMEDYKSLGLLSKIHDCMKEGERISSELSWVLIITLAIAFSLVVGLPACYAGLDMFAHPSTIWASVVFFCQLIIVVFCAIYLWVVLSLRKCEMHTFKGIAQEIEIKMKQLVSSNGKKSD